Protein 2ECC (pdb70)

CATH classification: 1.10.10.60

Nearest PDB structures (foldseek):
  2ecc-assembly1_A  TM=8.038E-01  e=1.110E-09  Homo sapiens
  3nar-assembly2_B  TM=9.432E-01  e=8.104E-05  Homo sapiens
  2ecb-assembly1_A  TM=6.392E-01  e=6.742E-04  Homo sapiens
  5eea-assembly3_G  TM=8.711E-01  e=1.771E-02  Homo sapiens
  2cra-assembly1_A  TM=6.578E-01  e=1.569E-02  Homo sapiens

Sequence (76 aa):
GSSGSSGKRKTKEQLAILKSFFLQCQWARREDYQKLEQITGLPRPEIIQWFGDTRYALKHGQLKWFRDNASGPSSGGSSGSSGKRKTKEQLAILKSFFLQCQWARREDYQKLEQITGLPRPEIIQWFGDTRYALKHGQLKWFRDNASGPSSGGSSGSSGKRKTKEQLAILKSFFLQCQWARREDYQKLEQITGLPRPEIIQWFGDTRYALKHGQLKWFRDNASGPSSGGSSGSSGKRKTKEQLAILKSFFLQCQWARREDYQKLEQITGLPRPEIIQWFGDTRYALKHGQLKWFRDNASGPSSGGSSGSSGKRKTKEQLAILKSFFLQCQWARREDYQKLEQITGLPRPEIIQWFGDTRYALKHGQLKWFRDNASGPSSGGSSGSSGKRKTKEQLAILKSFFLQCQWARREDYQKLEQITGLPRPEIIQWFGDTRYALKHGQLKWFRDNASGPSSGGSSGSSGKRKTKEQLAILKSFFLQCQWARREDYQKLEQITGLPRPEIIQWFGDTRYALKHGQLKWFRDNASGPSSGGSSGSSGKRKTKEQLAILKSFFLQCQWARREDYQKLEQITGLPRPEIIQWFGDTRYALKHGQLKWFRDNASGPSSGGSSGSSGKRKTKEQLAILKSFFLQCQWARREDYQKLEQITGLPRPEIIQWFGDTRYALKHGQLKWFRDNASGPSSGGSSGSSGKRKTKEQLAILKSFFLQCQWARREDYQKLEQITGLPRPEIIQWFGDTRYALKHGQLKWFRDNASGPSSGGSSGSSGKRKTKEQLAILKSFFLQCQWARREDYQKLEQITGLPRPEIIQWFGDTRYALKHGQLKWFRDNASGPSSGGSSGSSGKRKTKEQLAILKSFFLQCQWARREDYQKLEQITGLPRPEIIQWFGDTRYALKHGQLKWFRDNASGPSSGGSSGSSGKRKTKEQLAILKSFFLQCQWARREDYQKLEQITGLPRPEIIQWFGDTRYALKHGQLKWFRDNASGPSSGGSSGSSGKRKTKEQLAILKSFFLQCQWARREDYQKLEQITGLPRPEIIQWFGDTRYALKHGQLKWFRDNASGPSSGGSSGSSGKRKTKEQLAILKSFFLQCQWARREDYQKLEQITGLPRPEIIQWFGDTRYALKHGQLKWFRDNASGPSSGGSSGSSGKRKTKEQLAILKSFFLQCQWARREDYQKLEQITGLPRPEIIQWFGDTRYALKHGQLKWFRDNASGPSSGGSSGSSGKRKTKEQLAILKSFFLQCQWARREDYQKLEQITGLPRPEIIQWFGDTRYALKHGQLKWFRDNASGPSSGGSSGSSGKRKTKEQLAILKSFFLQCQWARREDYQKLEQITGLPRPEIIQWFGDTRYALKHGQLKWFRDNASGPSSGGSSGSSGKRKTKEQLAILKSFFLQCQWARREDYQKLEQITGLPRPEIIQWFGDTRYALKHGQLKWFRDNASGPSSGGSSGSSGKRKTKEQLAILKSFFLQCQWARREDYQKLEQITGLPRPEIIQWFGDTRYALKHGQLKWFRDNASGPSSG

Solvent-accessible surface area: 6232 Å² total; per-residue (Å²): 135,103,88,88,88,121,46,162,216,43,70,168,131,36,46,49,60,0,64,63,34,0,76,160,46,63,147,15,144,222,144,46,20,100,115,0,60,153,80,7,57,13,72,128,93,47,0,78,120,34,5,20,101,9,76,113,12,38,157,112,36,113,22,162,40,36,161,85,132,112,92,72,122,115,109,129

Structure (mmCIF, N/CA/C/O backbone):
data_2ECC
#
_entry.id   2ECC
#
loop_
_atom_site.group_PDB
_atom_site.id
_atom_site.type_symbol
_atom_site.label_atom_id
_atom_site.label_alt_id
_atom_site.label_comp_id
_atom_site.label_asym_id
_atom_site.label_entity_id
_atom_site.label_seq_id
_atom_site.pdbx_PDB_ins_code
_atom_site.Cartn_x
_atom_site.Cartn_y
_atom_site.Cartn_z
_atom_site.occupancy
_atom_site.B_iso_or_equiv
_atom_site.auth_seq_id
_atom_site.auth_comp_id
_atom_site.auth_asym_id
_atom_site.auth_atom_id
_atom_site.pdbx_PDB_model_num
ATOM 1 N N . GLY A 1 1 ? 8.791 -12.603 15.779 1.00 0.00 1 GLY A N 1
ATOM 2 C CA . GLY A 1 1 ? 10.193 -12.736 15.430 1.00 0.00 1 GLY A CA 1
ATOM 3 C C . GLY A 1 1 ? 10.397 -13.467 14.117 1.00 0.00 1 GLY A C 1
ATOM 4 O O . GLY A 1 1 ? 9.565 -14.283 13.718 1.00 0.00 1 GLY A O 1
ATOM 8 N N . SER A 1 2 ? 11.504 -13.174 13.444 1.00 0.00 2 SER A N 1
ATOM 9 C CA . SER A 1 2 ? 11.812 -13.805 12.166 1.00 0.00 2 SER A CA 1
ATOM 10 C C . SER A 1 2 ? 13.320 -13.916 11.963 1.00 0.00 2 SER A C 1
ATOM 11 O O . SER A 1 2 ? 14.094 -13.171 12.564 1.00 0.00 2 SER A O 1
ATOM 19 N N . SER A 1 3 ? 13.729 -14.852 11.113 1.00 0.00 3 SER A N 1
ATOM 20 C CA . SER A 1 3 ? 15.144 -15.064 10.833 1.00 0.00 3 SER A CA 1
ATOM 21 C C . SER A 1 3 ? 15.849 -13.738 10.559 1.00 0.00 3 SER A C 1
ATOM 22 O O . SER A 1 3 ? 15.206 -12.698 10.419 1.00 0.00 3 SER A O 1
ATOM 30 N N . GLY A 1 4 ? 17.175 -13.785 10.483 1.00 0.00 4 GLY A N 1
ATOM 31 C CA . GLY A 1 4 ? 17.946 -12.582 10.227 1.00 0.00 4 GLY A CA 1
ATOM 32 C C . GLY A 1 4 ? 18.112 -12.305 8.746 1.00 0.00 4 GLY A C 1
ATOM 33 O O . GLY A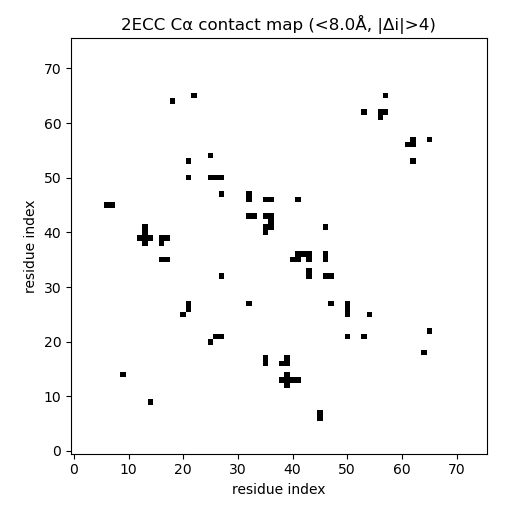 1 4 ? 19.232 -12.144 8.259 1.00 0.00 4 GLY A O 1
ATOM 37 N N . SER A 1 5 ? 16.996 -12.252 8.026 1.00 0.00 5 SER A N 1
ATOM 38 C CA . SER A 1 5 ? 17.023 -11.998 6.591 1.00 0.00 5 SER A CA 1
ATOM 39 C C . SER A 1 5 ? 16.561 -10.577 6.281 1.00 0.00 5 SER A C 1
ATOM 40 O O . SER A 1 5 ? 15.368 -10.277 6.323 1.00 0.00 5 SER A O 1
ATOM 48 N N . SER A 1 6 ? 17.516 -9.706 5.971 1.00 0.00 6 SER A N 1
ATOM 49 C CA . SER A 1 6 ? 17.209 -8.315 5.658 1.00 0.00 6 SER A CA 1
ATOM 50 C C . SER A 1 6 ? 17.336 -8.055 4.160 1.00 0.00 6 SER A C 1
ATOM 51 O O . SER A 1 6 ? 18.424 -8.141 3.593 1.00 0.00 6 SER A O 1
ATOM 59 N N . GLY A 1 7 ? 16.213 -7.734 3.524 1.00 0.00 7 GLY A N 1
ATOM 60 C CA . GLY A 1 7 ? 16.218 -7.466 2.098 1.00 0.00 7 GLY A CA 1
ATOM 61 C C . GLY A 1 7 ? 15.156 -6.464 1.692 1.00 0.00 7 GLY A C 1
ATOM 62 O O . GLY A 1 7 ? 13.970 -6.666 1.951 1.00 0.00 7 GLY A O 1
ATOM 66 N N . LYS A 1 8 ? 15.582 -5.378 1.056 1.00 0.00 8 LYS A N 1
ATOM 67 C CA . LYS A 1 8 ? 14.660 -4.339 0.614 1.00 0.00 8 LYS A CA 1
ATOM 68 C C . LYS A 1 8 ? 14.950 -3.931 -0.827 1.00 0.00 8 LYS A C 1
ATOM 69 O O . LYS A 1 8 ? 14.511 -2.876 -1.284 1.00 0.00 8 LYS A O 1
ATOM 88 N N . ARG A 1 9 ? 15.690 -4.775 -1.539 1.00 0.00 9 ARG A N 1
ATOM 89 C CA . ARG A 1 9 ? 16.038 -4.502 -2.928 1.00 0.00 9 ARG A CA 1
ATOM 90 C C . ARG A 1 9 ? 14.833 -4.708 -3.841 1.00 0.00 9 ARG A C 1
ATOM 91 O O . ARG A 1 9 ? 14.616 -5.800 -4.366 1.00 0.00 9 ARG A O 1
ATOM 112 N N . LYS A 1 10 ? 14.050 -3.650 -4.025 1.00 0.00 10 LYS A N 1
ATOM 113 C CA . LYS A 1 10 ? 12.866 -3.712 -4.874 1.00 0.00 10 LYS A CA 1
ATOM 114 C C . LYS A 1 10 ? 13.017 -2.798 -6.086 1.00 0.00 10 LYS A C 1
ATOM 115 O O . LYS A 1 10 ? 13.885 -1.925 -6.114 1.00 0.00 10 LYS A O 1
ATOM 134 N N . THR A 1 11 ? 12.167 -3.004 -7.087 1.00 0.00 11 THR A N 1
ATOM 135 C CA . THR A 1 11 ? 12.206 -2.199 -8.301 1.00 0.00 11 THR A CA 1
ATOM 136 C C . THR A 1 11 ? 11.000 -1.269 -8.383 1.00 0.00 11 THR A C 1
ATOM 137 O O . THR A 1 11 ? 9.883 -1.652 -8.036 1.00 0.00 11 THR A O 1
ATOM 148 N N . LYS A 1 12 ? 11.233 -0.045 -8.845 1.00 0.00 12 LYS A N 1
ATOM 149 C CA . LYS A 1 12 ? 10.166 0.940 -8.975 1.00 0.00 12 LYS A CA 1
ATOM 150 C C . LYS A 1 12 ? 8.886 0.290 -9.493 1.00 0.00 12 LYS A C 1
ATOM 151 O O . LYS A 1 12 ? 7.794 0.571 -9.000 1.00 0.00 12 LYS A O 1
ATOM 170 N N . GLU A 1 13 ? 9.030 -0.579 -10.488 1.00 0.00 13 GLU A N 1
ATOM 171 C CA . GLU A 1 13 ? 7.884 -1.268 -11.071 1.00 0.00 13 GLU A CA 1
ATOM 172 C C . GLU A 1 13 ? 7.144 -2.083 -10.014 1.00 0.00 13 GLU A C 1
ATOM 173 O O . GLU A 1 13 ? 5.943 -1.906 -9.809 1.00 0.00 13 GLU A O 1
ATOM 185 N N . GLN A 1 14 ? 7.869 -2.974 -9.347 1.00 0.00 14 GLN A N 1
ATOM 186 C CA . GLN A 1 14 ? 7.281 -3.817 -8.312 1.00 0.00 14 GLN A CA 1
ATOM 187 C C . GLN A 1 14 ? 6.637 -2.968 -7.220 1.00 0.00 14 GLN A C 1
ATOM 188 O O . GLN A 1 14 ? 5.493 -3.204 -6.830 1.00 0.00 14 GLN A O 1
ATOM 202 N N . LEU A 1 15 ? 7.379 -1.981 -6.731 1.00 0.00 15 LEU A N 1
ATOM 203 C CA . LEU A 1 15 ? 6.880 -1.097 -5.683 1.00 0.00 15 LEU A CA 1
ATOM 204 C C . LEU A 1 15 ? 5.632 -0.352 -6.147 1.00 0.00 15 LEU A C 1
ATOM 205 O O . LEU A 1 15 ? 4.708 -0.123 -5.367 1.00 0.00 15 LEU A O 1
ATOM 221 N N . ALA A 1 16 ? 5.612 0.021 -7.422 1.00 0.00 16 ALA A N 1
ATOM 222 C CA . ALA A 1 16 ? 4.476 0.735 -7.991 1.00 0.00 16 ALA A CA 1
ATOM 223 C C . ALA A 1 16 ? 3.174 -0.021 -7.747 1.00 0.00 16 ALA A C 1
ATOM 224 O O . ALA A 1 16 ? 2.155 0.576 -7.399 1.00 0.00 16 ALA A O 1
ATOM 231 N N . ILE A 1 17 ? 3.215 -1.336 -7.933 1.00 0.00 17 ILE A N 1
ATOM 232 C CA . ILE A 1 17 ? 2.038 -2.172 -7.733 1.00 0.00 17 ILE A CA 1
ATOM 233 C C . ILE A 1 17 ? 1.644 -2.222 -6.261 1.00 0.00 17 ILE A C 1
ATOM 234 O O . ILE A 1 17 ? 0.477 -2.435 -5.926 1.00 0.00 17 ILE A O 1
ATOM 250 N N . LEU A 1 18 ? 2.622 -2.024 -5.385 1.00 0.00 18 LEU A N 1
ATOM 251 C CA . LEU A 1 18 ? 2.378 -2.044 -3.947 1.00 0.00 18 LEU A CA 1
ATOM 252 C C . LEU A 1 18 ? 1.771 -0.725 -3.478 1.00 0.00 18 LEU A C 1
ATOM 253 O O . LEU A 1 18 ? 0.737 -0.708 -2.810 1.00 0.00 18 LEU A O 1
ATOM 269 N N . LYS A 1 19 ? 2.420 0.378 -3.836 1.00 0.00 19 LYS A N 1
ATOM 270 C CA . LYS A 1 19 ? 1.943 1.703 -3.456 1.00 0.00 19 LYS A CA 1
ATOM 271 C C . LYS A 1 19 ? 0.440 1.826 -3.683 1.00 0.00 19 LYS A C 1
ATOM 272 O O . LYS A 1 19 ? -0.270 2.433 -2.881 1.00 0.00 19 LYS A O 1
ATOM 291 N N . SER A 1 20 ? -0.039 1.244 -4.778 1.00 0.00 20 SER A N 1
ATOM 292 C CA . SER A 1 20 ? -1.458 1.291 -5.110 1.00 0.00 20 SER A CA 1
ATOM 293 C C . SER A 1 20 ? -2.276 0.469 -4.119 1.00 0.00 20 SER A C 1
ATOM 294 O O . SER A 1 20 ? -3.399 0.833 -3.771 1.00 0.00 20 SER A O 1
ATOM 302 N N . PHE A 1 21 ? -1.703 -0.642 -3.667 1.00 0.00 21 PHE A N 1
ATOM 303 C CA . PHE A 1 21 ? -2.378 -1.517 -2.716 1.00 0.00 21 PHE A CA 1
ATOM 304 C C . PHE A 1 21 ? -2.492 -0.850 -1.349 1.00 0.00 21 PHE A C 1
ATOM 305 O O . PHE A 1 21 ? -3.582 -0.742 -0.787 1.00 0.00 21 PHE A O 1
ATOM 322 N N . PHE A 1 22 ? -1.358 -0.404 -0.818 1.00 0.00 22 PHE A N 1
ATOM 323 C CA . PHE A 1 22 ? -1.329 0.251 0.484 1.00 0.00 22 PHE A CA 1
ATOM 324 C C . PHE A 1 22 ? -2.460 1.268 0.607 1.00 0.00 22 PHE A C 1
ATOM 325 O O . PHE A 1 22 ? -3.148 1.329 1.626 1.00 0.00 22 PHE A O 1
ATOM 342 N N . LEU A 1 23 ? -2.646 2.066 -0.439 1.00 0.00 23 LEU A N 1
ATOM 343 C CA . LEU A 1 23 ? -3.692 3.082 -0.450 1.00 0.00 23 LEU A CA 1
ATOM 344 C C . LEU A 1 23 ? -5.068 2.448 -0.272 1.00 0.00 23 LEU A C 1
ATOM 345 O O . LEU A 1 23 ? -5.841 2.853 0.596 1.00 0.00 23 LEU A O 1
ATOM 361 N N . GLN A 1 24 ? -5.366 1.450 -1.099 1.00 0.00 24 GLN A N 1
ATOM 362 C CA . GLN A 1 24 ? -6.649 0.760 -1.031 1.00 0.00 24 GLN A CA 1
ATOM 363 C C . GLN A 1 24 ? -6.820 0.061 0.314 1.00 0.00 24 GLN A C 1
ATOM 364 O O . GLN A 1 24 ? -7.935 -0.067 0.820 1.00 0.00 24 GLN A O 1
ATOM 378 N N . CYS A 1 25 ? -5.709 -0.390 0.886 1.00 0.00 25 CYS A N 1
ATOM 379 C CA . CYS A 1 25 ? -5.736 -1.078 2.172 1.00 0.00 25 CYS A CA 1
ATOM 380 C C . CYS A 1 25 ? -4.359 -1.062 2.827 1.00 0.00 25 CYS A C 1
ATOM 381 O O . CYS A 1 25 ? -3.453 -1.782 2.405 1.00 0.00 25 CYS A O 1
ATOM 389 N N . GLN A 1 26 ? -4.208 -0.236 3.857 1.00 0.00 26 GLN A N 1
ATOM 390 C CA . GLN A 1 26 ? -2.939 -0.125 4.567 1.00 0.00 26 GLN A CA 1
ATOM 391 C C . GLN A 1 26 ? -2.462 -1.492 5.046 1.00 0.00 26 GLN A C 1
ATOM 392 O O . GLN A 1 26 ? -1.275 -1.691 5.304 1.00 0.00 26 GLN A O 1
ATOM 406 N N . TRP A 1 27 ? -3.395 -2.431 5.163 1.00 0.00 27 TRP A N 1
ATOM 407 C CA . TRP A 1 27 ? -3.069 -3.780 5.612 1.00 0.00 27 TRP A CA 1
ATOM 408 C C . TRP A 1 27 ? -3.659 -4.824 4.670 1.00 0.00 27 TRP A C 1
ATOM 409 O O . TRP A 1 27 ? -4.813 -4.719 4.257 1.00 0.00 27 TRP A O 1
ATOM 430 N N . ALA A 1 28 ? -2.858 -5.830 4.334 1.00 0.00 28 ALA A N 1
ATOM 431 C CA . ALA A 1 28 ? -3.303 -6.894 3.442 1.00 0.00 28 ALA A CA 1
ATOM 432 C C . ALA A 1 28 ? -3.446 -8.215 4.192 1.00 0.00 28 ALA A C 1
ATOM 433 O O . ALA A 1 28 ? -2.786 -8.439 5.206 1.00 0.00 28 ALA A O 1
ATOM 440 N N . ARG A 1 29 ? -4.314 -9.085 3.686 1.00 0.00 29 ARG A N 1
ATOM 441 C CA . ARG A 1 29 ? -4.546 -10.383 4.310 1.00 0.00 29 ARG A CA 1
ATOM 442 C C . ARG A 1 29 ? -3.715 -11.468 3.631 1.00 0.00 29 ARG A C 1
ATOM 443 O O . ARG A 1 29 ? -3.025 -11.210 2.645 1.00 0.00 29 ARG A O 1
ATOM 464 N N . ARG A 1 30 ? -3.787 -12.682 4.167 1.00 0.00 30 ARG A N 1
ATOM 465 C CA . ARG A 1 30 ? -3.040 -13.806 3.614 1.00 0.00 30 ARG A CA 1
ATOM 466 C C . ARG A 1 30 ? -3.633 -14.248 2.279 1.00 0.00 30 ARG A C 1
ATOM 467 O O . ARG A 1 30 ? -2.967 -14.910 1.483 1.00 0.00 30 ARG A O 1
ATOM 488 N N . GLU A 1 31 ? -4.887 -13.877 2.042 1.00 0.00 31 GLU A N 1
ATOM 489 C CA . GLU A 1 31 ? -5.568 -14.237 0.804 1.00 0.00 31 GLU A CA 1
ATOM 490 C C . GLU A 1 31 ? -5.280 -13.216 -0.292 1.00 0.00 31 GLU A C 1
ATOM 491 O O . GLU A 1 31 ? -5.415 -13.510 -1.480 1.00 0.00 31 GLU A O 1
ATOM 503 N N . ASP A 1 32 ? -4.884 -12.016 0.115 1.00 0.00 32 ASP A N 1
ATOM 504 C CA . ASP A 1 32 ? -4.575 -10.950 -0.831 1.00 0.00 32 ASP A CA 1
ATOM 505 C C . ASP A 1 32 ? -3.098 -10.972 -1.212 1.00 0.00 32 ASP A C 1
ATOM 506 O O . ASP A 1 32 ? -2.744 -10.780 -2.376 1.00 0.00 32 ASP A O 1
ATOM 515 N N . TYR A 1 33 ? -2.241 -11.205 -0.225 1.00 0.00 33 TYR A N 1
ATOM 516 C CA . TYR A 1 33 ? -0.802 -11.248 -0.456 1.00 0.00 33 TYR A CA 1
ATOM 517 C C . TYR A 1 33 ? -0.464 -12.189 -1.608 1.00 0.00 33 TYR A C 1
ATOM 518 O O . TYR A 1 33 ? 0.249 -11.815 -2.539 1.00 0.00 33 TYR A O 1
ATOM 536 N N . GLN A 1 34 ? -0.981 -13.411 -1.537 1.00 0.00 34 GLN A N 1
ATOM 537 C CA . GLN A 1 34 ? -0.734 -14.406 -2.575 1.00 0.00 34 GLN A CA 1
ATOM 538 C C . GLN A 1 34 ? -0.846 -13.784 -3.963 1.00 0.00 34 GLN A C 1
ATOM 539 O O . GLN A 1 34 ? -0.121 -14.162 -4.884 1.00 0.00 34 GLN A O 1
ATOM 553 N N . LYS A 1 35 ? -1.758 -12.830 -4.106 1.00 0.00 35 LYS A N 1
ATOM 554 C CA . LYS A 1 35 ? -1.966 -12.154 -5.382 1.00 0.00 35 LYS A CA 1
ATOM 555 C C . LYS A 1 35 ? -0.826 -11.184 -5.675 1.00 0.00 35 LYS A C 1
ATOM 556 O O . LYS A 1 35 ? -0.311 -11.135 -6.793 1.00 0.00 35 LYS A O 1
ATOM 575 N N . LEU A 1 36 ? -0.435 -10.414 -4.665 1.00 0.00 36 LEU A N 1
ATOM 576 C CA . LEU A 1 36 ? 0.646 -9.446 -4.814 1.00 0.00 36 LEU A CA 1
ATOM 577 C C . LEU A 1 36 ? 1.911 -10.119 -5.335 1.00 0.00 36 LEU A C 1
ATOM 578 O O . LEU A 1 36 ? 2.645 -9.544 -6.139 1.00 0.00 36 LEU A O 1
ATOM 594 N N . GLU A 1 37 ? 2.159 -11.341 -4.874 1.00 0.00 37 GLU A N 1
ATOM 595 C CA . GLU A 1 37 ? 3.336 -12.092 -5.295 1.00 0.00 37 GLU A CA 1
ATOM 596 C C . GLU A 1 37 ? 3.224 -12.500 -6.761 1.00 0.00 37 GLU A C 1
ATOM 597 O O . GLU A 1 37 ? 4.178 -13.013 -7.347 1.00 0.00 37 GLU A O 1
ATOM 609 N N . GLN A 1 38 ? 2.054 -12.269 -7.346 1.00 0.00 38 GLN A N 1
ATOM 610 C CA . GLN A 1 38 ? 1.817 -12.613 -8.743 1.00 0.00 38 GLN A CA 1
ATOM 611 C C . GLN A 1 38 ? 1.920 -11.379 -9.633 1.00 0.00 38 GLN A C 1
ATOM 612 O O . GLN A 1 38 ? 2.228 -11.483 -10.821 1.00 0.00 38 GLN A O 1
ATOM 626 N N . ILE A 1 39 ? 1.660 -10.213 -9.052 1.00 0.00 39 ILE A N 1
ATOM 627 C CA . ILE A 1 39 ? 1.725 -8.959 -9.793 1.00 0.00 39 ILE A CA 1
ATOM 628 C C . ILE A 1 39 ? 3.083 -8.288 -9.621 1.00 0.00 39 ILE A C 1
ATOM 629 O O . ILE A 1 39 ? 3.591 -7.643 -10.539 1.00 0.00 39 ILE A O 1
ATOM 645 N N . THR A 1 40 ? 3.669 -8.445 -8.437 1.00 0.00 40 THR A N 1
ATOM 646 C CA . THR A 1 40 ? 4.969 -7.855 -8.144 1.00 0.00 40 THR A CA 1
ATOM 647 C C . THR A 1 40 ? 6.091 -8.867 -8.349 1.00 0.00 40 THR A C 1
ATOM 648 O O . THR A 1 40 ? 7.255 -8.496 -8.492 1.00 0.00 40 THR A O 1
ATOM 659 N N . GLY A 1 41 ? 5.732 -10.147 -8.364 1.00 0.00 41 GLY A N 1
ATOM 660 C CA . GLY A 1 41 ? 6.720 -11.192 -8.553 1.00 0.00 41 GLY A CA 1
ATOM 661 C C . GLY A 1 41 ? 7.692 -11.287 -7.393 1.00 0.00 41 GLY A C 1
ATOM 662 O O . GLY A 1 41 ? 8.785 -11.840 -7.533 1.00 0.00 41 GLY A O 1
ATOM 666 N N . LEU A 1 42 ? 7.297 -10.747 -6.246 1.00 0.00 42 LEU A N 1
ATOM 667 C CA . LEU A 1 42 ? 8.143 -10.772 -5.057 1.00 0.00 42 LEU A CA 1
ATOM 668 C C . LEU A 1 42 ? 7.567 -11.707 -3.999 1.00 0.00 42 LEU A C 1
ATOM 669 O O . LEU A 1 42 ? 6.353 -11.817 -3.827 1.00 0.00 42 LEU A O 1
ATOM 685 N N . PRO A 1 43 ? 8.457 -12.397 -3.271 1.00 0.00 43 PRO A N 1
ATOM 686 C CA . PRO A 1 43 ? 8.061 -13.333 -2.215 1.00 0.00 43 PRO A CA 1
ATOM 687 C C . PRO A 1 43 ? 7.043 -12.727 -1.255 1.00 0.00 43 PRO A C 1
ATOM 688 O O . PRO A 1 43 ? 7.084 -11.531 -0.966 1.00 0.00 43 PRO A O 1
ATOM 699 N N . ARG A 1 44 ? 6.132 -13.560 -0.763 1.00 0.00 44 ARG A N 1
ATOM 700 C CA . ARG A 1 44 ? 5.103 -13.105 0.165 1.00 0.00 44 ARG A CA 1
ATOM 701 C C . ARG A 1 44 ? 5.727 -12.399 1.364 1.00 0.00 44 ARG A C 1
ATOM 702 O O . ARG A 1 44 ? 5.268 -11.343 1.801 1.00 0.00 44 ARG A O 1
ATOM 723 N N . PRO A 1 45 ? 6.797 -12.993 1.911 1.00 0.00 45 PRO A N 1
ATOM 724 C CA . PRO A 1 45 ? 7.507 -12.438 3.068 1.00 0.00 45 PRO A CA 1
ATOM 725 C C . PRO A 1 45 ? 8.131 -11.080 2.768 1.00 0.00 45 PRO A C 1
ATOM 726 O O . PRO A 1 45 ? 8.329 -10.266 3.669 1.00 0.00 45 PRO A O 1
ATOM 737 N N . GLU A 1 46 ? 8.438 -10.843 1.496 1.00 0.00 46 GLU A N 1
ATOM 738 C CA . GLU A 1 46 ? 9.040 -9.582 1.079 1.00 0.00 46 GLU A CA 1
ATOM 739 C C . GLU A 1 46 ? 7.985 -8.485 0.968 1.00 0.00 46 GLU A C 1
ATOM 740 O O . GLU A 1 46 ? 8.277 -7.306 1.169 1.00 0.00 46 GLU A O 1
ATOM 752 N N . ILE A 1 47 ? 6.758 -8.883 0.647 1.00 0.00 47 ILE A N 1
ATOM 753 C CA . ILE A 1 47 ? 5.660 -7.935 0.510 1.00 0.00 47 ILE A CA 1
ATOM 754 C C . ILE A 1 47 ? 5.007 -7.651 1.858 1.00 0.00 47 ILE A C 1
ATOM 755 O O . ILE A 1 47 ? 4.793 -6.495 2.225 1.00 0.00 47 ILE A O 1
ATOM 771 N N . ILE A 1 48 ? 4.694 -8.713 2.593 1.00 0.00 48 ILE A N 1
ATOM 772 C CA . ILE A 1 48 ? 4.068 -8.578 3.903 1.00 0.00 48 ILE A CA 1
ATOM 773 C C . ILE A 1 48 ? 4.826 -7.582 4.774 1.00 0.00 48 ILE A C 1
ATOM 774 O O . ILE A 1 48 ? 4.234 -6.667 5.345 1.00 0.00 48 ILE A O 1
ATOM 790 N N . GLN A 1 49 ? 6.139 -7.768 4.870 1.00 0.00 49 GLN A N 1
ATOM 791 C CA . GLN A 1 49 ? 6.978 -6.885 5.671 1.00 0.00 49 GLN A CA 1
ATOM 792 C C . GLN A 1 49 ? 6.920 -5.454 5.145 1.00 0.00 49 GLN A C 1
ATOM 793 O O . GLN A 1 49 ? 6.831 -4.501 5.919 1.00 0.00 49 GLN A O 1
ATOM 807 N N . TRP A 1 50 ? 6.973 -5.312 3.826 1.00 0.00 50 TRP A N 1
ATOM 808 C CA . TRP A 1 50 ? 6.927 -3.997 3.197 1.00 0.00 50 TRP A CA 1
ATOM 809 C C . TRP A 1 50 ? 5.781 -3.163 3.760 1.00 0.00 50 TRP A C 1
ATOM 810 O O . TRP A 1 50 ? 5.989 -2.052 4.245 1.00 0.00 50 TRP A O 1
ATOM 831 N N . PHE A 1 51 ? 4.571 -3.708 3.692 1.00 0.00 51 PHE A N 1
ATOM 832 C CA . PHE A 1 51 ? 3.391 -3.013 4.194 1.00 0.00 51 PHE A CA 1
ATOM 833 C C . PHE A 1 51 ? 3.642 -2.457 5.593 1.00 0.00 51 PHE A C 1
ATOM 834 O O . PHE A 1 51 ? 3.263 -1.328 5.901 1.00 0.00 51 PHE A O 1
ATOM 851 N N . GLY A 1 52 ? 4.284 -3.260 6.436 1.00 0.00 52 GLY A N 1
ATOM 852 C CA . GLY A 1 52 ? 4.575 -2.831 7.792 1.00 0.00 52 GLY A CA 1
ATOM 853 C C . GLY A 1 52 ? 5.376 -1.545 7.835 1.00 0.00 52 GLY A C 1
ATOM 854 O O . GLY A 1 52 ? 4.955 -0.564 8.448 1.00 0.00 52 GLY A O 1
ATOM 858 N N . ASP A 1 53 ? 6.533 -1.549 7.183 1.00 0.00 53 ASP A N 1
ATOM 859 C CA . ASP A 1 53 ? 7.396 -0.374 7.149 1.00 0.00 53 ASP A CA 1
ATOM 860 C C . ASP A 1 53 ? 6.660 0.823 6.555 1.00 0.00 53 ASP A C 1
ATOM 861 O O . ASP A 1 53 ? 6.784 1.947 7.043 1.00 0.00 53 ASP A O 1
ATOM 870 N N . THR A 1 54 ? 5.895 0.575 5.496 1.00 0.00 54 THR A N 1
ATOM 871 C CA . THR A 1 54 ? 5.141 1.632 4.834 1.00 0.00 54 THR A CA 1
ATOM 872 C C . THR A 1 54 ? 4.320 2.434 5.837 1.00 0.00 54 THR A C 1
ATOM 873 O O . THR A 1 54 ? 4.298 3.664 5.793 1.00 0.00 54 THR A O 1
ATOM 884 N N . ARG A 1 55 ? 3.646 1.729 6.740 1.00 0.00 55 ARG A N 1
ATOM 885 C CA . ARG A 1 55 ? 2.823 2.377 7.754 1.00 0.00 55 ARG A CA 1
ATOM 886 C C . ARG A 1 55 ? 3.647 3.365 8.575 1.00 0.00 55 ARG A C 1
ATOM 887 O O . ARG A 1 55 ? 3.224 4.496 8.811 1.00 0.00 55 ARG A O 1
ATOM 908 N N . TYR A 1 56 ? 4.825 2.928 9.006 1.00 0.00 56 TYR A N 1
ATOM 909 C CA . TYR A 1 56 ? 5.708 3.773 9.803 1.00 0.00 56 TYR A CA 1
ATOM 910 C C . TYR A 1 56 ? 5.910 5.130 9.137 1.00 0.00 56 TYR A C 1
ATOM 911 O O . TYR A 1 56 ? 5.476 6.159 9.654 1.00 0.00 56 TYR A O 1
ATOM 929 N N . ALA A 1 57 ? 6.572 5.124 7.984 1.00 0.00 57 ALA A N 1
ATOM 930 C CA . ALA A 1 57 ? 6.831 6.353 7.245 1.00 0.00 57 ALA A CA 1
ATOM 931 C C . ALA A 1 57 ? 5.577 7.217 7.161 1.00 0.00 57 ALA A C 1
ATOM 932 O O . ALA A 1 57 ? 5.589 8.386 7.549 1.00 0.00 57 ALA A O 1
ATOM 939 N N . LEU A 1 58 ? 4.496 6.636 6.652 1.00 0.00 58 LEU A N 1
ATOM 940 C CA . LEU A 1 58 ? 3.233 7.353 6.517 1.00 0.00 58 LEU A CA 1
ATOM 941 C C . LEU A 1 58 ? 2.874 8.072 7.813 1.00 0.00 58 LEU A C 1
ATOM 942 O O . LEU A 1 58 ? 2.728 9.294 7.838 1.00 0.00 58 LEU A O 1
ATOM 958 N N . LYS A 1 59 ? 2.735 7.306 8.890 1.00 0.00 59 LYS A N 1
ATOM 959 C CA . LYS A 1 59 ? 2.396 7.869 10.192 1.00 0.00 59 LYS A CA 1
ATOM 960 C C . LYS A 1 59 ? 3.226 9.117 10.477 1.00 0.00 59 LYS A C 1
ATOM 961 O O . LYS A 1 59 ? 2.713 10.110 10.994 1.00 0.00 59 LYS A O 1
ATOM 980 N N . HIS A 1 60 ? 4.509 9.060 10.136 1.00 0.00 60 HIS A N 1
ATOM 981 C CA . HIS A 1 60 ? 5.409 10.187 10.354 1.00 0.00 60 HIS A CA 1
ATOM 982 C C . HIS A 1 60 ? 5.239 11.238 9.261 1.00 0.00 60 HIS A C 1
ATOM 983 O O . HIS A 1 60 ? 5.510 12.419 9.474 1.00 0.00 60 HIS A O 1
ATOM 998 N N . GLY A 1 61 ? 4.789 10.798 8.089 1.00 0.00 61 GLY A N 1
ATOM 999 C CA . GLY A 1 61 ? 4.591 11.713 6.980 1.00 0.00 61 GLY A CA 1
ATOM 1000 C C . GLY A 1 61 ? 5.738 11.680 5.990 1.00 0.00 61 GLY A C 1
ATOM 1001 O O . GLY A 1 61 ? 6.158 12.720 5.483 1.00 0.00 61 GLY A O 1
ATOM 1005 N N . GLN A 1 62 ? 6.247 10.484 5.716 1.00 0.00 62 GLN A N 1
ATOM 1006 C CA . GLN A 1 62 ? 7.354 10.321 4.781 1.00 0.00 62 GLN A CA 1
ATOM 1007 C C . GLN A 1 62 ? 6.841 10.079 3.366 1.00 0.00 62 GLN A C 1
ATOM 1008 O O . GLN A 1 62 ? 7.305 10.704 2.411 1.00 0.00 62 GLN A O 1
ATOM 1022 N N . LEU A 1 63 ? 5.882 9.170 3.237 1.00 0.00 63 LEU A N 1
ATOM 1023 C CA . LEU A 1 63 ? 5.305 8.845 1.937 1.00 0.00 63 LEU A CA 1
ATOM 1024 C C . LEU A 1 63 ? 4.959 10.113 1.162 1.00 0.00 63 LEU A C 1
ATOM 1025 O O . LEU A 1 63 ? 4.376 11.049 1.710 1.00 0.00 63 LEU A O 1
ATOM 1041 N N . LYS A 1 64 ? 5.322 10.136 -0.116 1.00 0.00 64 LYS A N 1
ATOM 1042 C CA . LYS A 1 64 ? 5.048 11.287 -0.968 1.00 0.00 64 LYS A CA 1
ATOM 1043 C C . LYS A 1 64 ? 3.892 10.996 -1.921 1.00 0.00 64 LYS A C 1
ATOM 1044 O O . LYS A 1 64 ? 3.292 11.913 -2.482 1.00 0.00 64 LYS A O 1
ATOM 1063 N N . TRP A 1 65 ? 3.585 9.716 -2.097 1.00 0.00 65 TRP A N 1
ATOM 1064 C CA . TRP A 1 65 ? 2.499 9.306 -2.980 1.00 0.00 65 TRP A CA 1
ATOM 1065 C C . TRP A 1 65 ? 1.184 9.202 -2.215 1.00 0.00 65 TRP A C 1
ATOM 1066 O O . TRP A 1 65 ? 0.107 9.364 -2.789 1.00 0.00 65 TRP A O 1
ATOM 1087 N N . PHE A 1 66 ? 1.279 8.932 -0.917 1.00 0.00 66 PHE A N 1
ATOM 1088 C CA . PHE A 1 66 ? 0.096 8.807 -0.074 1.00 0.00 66 PHE A CA 1
ATOM 1089 C C . PHE A 1 66 ? -0.506 10.176 0.225 1.00 0.00 66 PHE A C 1
ATOM 1090 O O . PHE A 1 66 ? 0.193 11.189 0.214 1.00 0.00 66 PHE A O 1
ATOM 1107 N N . ARG A 1 67 ? -1.808 10.198 0.492 1.00 0.00 67 ARG A N 1
ATOM 1108 C CA . ARG A 1 67 ? -2.506 11.442 0.792 1.00 0.00 67 ARG A CA 1
ATOM 1109 C C . ARG A 1 67 ? -1.945 12.594 -0.038 1.00 0.00 67 ARG A C 1
ATOM 1110 O O . ARG A 1 67 ? -1.756 13.701 0.467 1.00 0.00 67 ARG A O 1
ATOM 1131 N N . ASP A 1 68 ? -1.681 12.325 -1.312 1.00 0.00 68 ASP A N 1
ATOM 1132 C CA . ASP A 1 68 ? -1.143 13.338 -2.212 1.00 0.00 68 ASP A CA 1
ATOM 1133 C C . ASP A 1 68 ? -2.150 13.684 -3.304 1.00 0.00 68 ASP A C 1
ATOM 1134 O O . ASP A 1 68 ? -1.780 13.894 -4.458 1.00 0.00 68 ASP A O 1
ATOM 1143 N N . ASN A 1 69 ? -3.424 13.741 -2.931 1.00 0.00 69 ASN A N 1
ATOM 1144 C CA . ASN A 1 69 ? -4.485 14.060 -3.880 1.00 0.00 69 ASN A CA 1
ATOM 1145 C C . ASN A 1 69 ? -4.109 15.271 -4.729 1.00 0.00 69 ASN A C 1
ATOM 1146 O O . ASN A 1 69 ? -3.235 16.054 -4.359 1.00 0.00 69 ASN A O 1
ATOM 1157 N N . ALA A 1 70 ? -4.775 15.417 -5.869 1.00 0.00 70 ALA A N 1
ATOM 1158 C CA . ALA A 1 70 ? -4.514 16.533 -6.770 1.00 0.00 70 ALA A CA 1
ATOM 1159 C C . ALA A 1 70 ? -5.806 17.246 -7.151 1.00 0.00 70 ALA A C 1
ATOM 1160 O O . ALA A 1 70 ? -5.861 18.476 -7.186 1.00 0.00 70 ALA A O 1
ATOM 1167 N N . SER A 1 71 ? -6.845 16.467 -7.435 1.00 0.00 71 SER A N 1
ATOM 1168 C CA . SER A 1 71 ? -8.137 17.025 -7.817 1.00 0.00 71 SER A CA 1
ATOM 1169 C C . SER A 1 71 ? -9.213 16.652 -6.802 1.00 0.00 71 SER A C 1
ATOM 1170 O O . SER A 1 71 ? -9.006 15.786 -5.952 1.00 0.00 71 SER A O 1
ATOM 1178 N N . GLY A 1 72 ? -10.363 17.312 -6.897 1.00 0.00 72 GLY A N 1
ATOM 1179 C CA . GLY A 1 72 ? -11.454 17.036 -5.981 1.00 0.00 72 GLY A CA 1
ATOM 1180 C C . GLY A 1 72 ? -12.634 16.375 -6.667 1.00 0.00 72 GLY A C 1
ATOM 1181 O O . GLY A 1 72 ? -13.599 17.031 -7.058 1.00 0.00 72 GLY A O 1
ATOM 1185 N N . PRO A 1 73 ? -12.563 15.045 -6.823 1.00 0.00 73 PRO A N 1
ATOM 1186 C CA . PRO A 1 73 ? -13.624 14.266 -7.468 1.00 0.00 73 PRO A CA 1
ATOM 1187 C C . PRO A 1 73 ? -14.890 14.198 -6.620 1.00 0.00 73 PRO A C 1
ATOM 1188 O O . PRO A 1 73 ? -14.873 14.530 -5.435 1.00 0.00 73 PRO A O 1
ATOM 1199 N N . SER A 1 74 ? -15.985 13.764 -7.235 1.00 0.00 74 SER A N 1
ATOM 1200 C CA . SER A 1 74 ? -17.261 13.655 -6.538 1.00 0.00 74 SER A CA 1
ATOM 1201 C C . SER A 1 74 ? -18.312 12.995 -7.426 1.00 0.00 74 SER A C 1
ATOM 1202 O O . SER A 1 74 ? -18.040 12.650 -8.576 1.00 0.00 74 SER A O 1
ATOM 1210 N N . SER A 1 75 ? -19.513 12.823 -6.883 1.00 0.00 75 SER A N 1
ATOM 1211 C CA . SER A 1 75 ? -20.604 12.201 -7.623 1.00 0.00 75 SER A CA 1
ATOM 1212 C C . SER A 1 75 ? -21.952 12.756 -7.173 1.00 0.00 75 SER A C 1
ATOM 1213 O O . SER A 1 75 ? -22.184 12.964 -5.983 1.00 0.00 75 SER A O 1
ATOM 1221 N N . GLY A 1 76 ? -22.838 12.994 -8.135 1.00 0.00 76 GLY A N 1
ATOM 1222 C CA . GLY A 1 76 ? -24.152 13.523 -7.819 1.00 0.00 76 GLY A CA 1
ATOM 1223 C C . GLY A 1 76 ? -25.084 12.466 -7.260 1.00 0.00 76 GLY A C 1
ATOM 1224 O O . GLY A 1 76 ? -24.654 11.576 -6.526 1.00 0.00 76 GLY A O 1
ATOM 1228 N N . GLY A 1 1 ? 14.569 -13.433 10.248 1.00 0.00 1 GLY A N 2
ATOM 1229 C CA . GLY A 1 1 ? 15.244 -14.040 9.116 1.00 0.00 1 GLY A CA 2
ATOM 1230 C C . GLY A 1 1 ? 15.083 -13.232 7.844 1.00 0.00 1 GLY A C 2
ATOM 1231 O O . GLY A 1 1 ? 14.206 -12.373 7.753 1.00 0.00 1 GLY A O 2
ATOM 1235 N N . SER A 1 2 ? 15.933 -13.506 6.859 1.00 0.00 2 SER A N 2
ATOM 1236 C CA . SER A 1 2 ? 15.885 -12.794 5.588 1.00 0.00 2 SER A CA 2
ATOM 1237 C C . SER A 1 2 ? 16.591 -13.588 4.493 1.00 0.00 2 SER A C 2
ATOM 1238 O O . SER A 1 2 ? 17.201 -14.624 4.758 1.00 0.00 2 SER A O 2
ATOM 1246 N N . SER A 1 3 ? 16.503 -13.095 3.262 1.00 0.00 3 SER A N 2
ATOM 1247 C CA . SER A 1 3 ? 17.129 -13.760 2.125 1.00 0.00 3 SER A CA 2
ATOM 1248 C C . SER A 1 3 ? 18.215 -12.881 1.513 1.00 0.00 3 SER A C 2
ATOM 1249 O O . SER A 1 3 ? 18.326 -11.698 1.832 1.00 0.00 3 SER A O 2
ATOM 1257 N N . GLY A 1 4 ? 19.016 -13.469 0.629 1.00 0.00 4 GLY A N 2
ATOM 1258 C CA . GLY A 1 4 ? 20.083 -12.726 -0.015 1.00 0.00 4 GLY A CA 2
ATOM 1259 C C . GLY A 1 4 ? 20.700 -11.687 0.900 1.00 0.00 4 GLY A C 2
ATOM 1260 O O . GLY A 1 4 ? 21.024 -11.977 2.052 1.00 0.00 4 GLY A O 2
ATOM 1264 N N . SER A 1 5 ? 20.864 -10.472 0.387 1.00 0.00 5 SER A N 2
ATOM 1265 C CA . SER A 1 5 ? 21.451 -9.387 1.164 1.00 0.00 5 SER A CA 2
ATOM 1266 C C . SER A 1 5 ? 20.367 -8.559 1.848 1.00 0.00 5 SER A C 2
ATOM 1267 O O . SER A 1 5 ? 19.278 -8.373 1.305 1.00 0.00 5 SER A O 2
ATOM 1275 N N . SER A 1 6 ? 20.674 -8.066 3.044 1.00 0.00 6 SER A N 2
ATOM 1276 C CA . SER A 1 6 ? 19.725 -7.262 3.805 1.00 0.00 6 SER A CA 2
ATOM 1277 C C . SER A 1 6 ? 19.171 -6.124 2.953 1.00 0.00 6 SER A C 2
ATOM 1278 O O . SER A 1 6 ? 19.821 -5.661 2.017 1.00 0.00 6 SER A O 2
ATOM 1286 N N . GLY A 1 7 ? 17.963 -5.678 3.285 1.00 0.00 7 GLY A N 2
ATOM 1287 C CA . GLY A 1 7 ? 17.341 -4.599 2.541 1.00 0.00 7 GLY A CA 2
ATOM 1288 C C . GLY A 1 7 ? 16.147 -5.065 1.731 1.00 0.00 7 GLY A C 2
ATOM 1289 O O . GLY A 1 7 ? 15.870 -6.262 1.653 1.00 0.00 7 GLY A O 2
ATOM 1293 N N . LYS A 1 8 ? 15.437 -4.118 1.128 1.00 0.00 8 LYS A N 2
ATOM 1294 C CA . LYS A 1 8 ? 14.266 -4.437 0.320 1.00 0.00 8 LYS A CA 2
ATOM 1295 C C . LYS A 1 8 ? 14.676 -4.877 -1.082 1.00 0.00 8 LYS A C 2
ATOM 1296 O O . LYS A 1 8 ? 14.097 -5.806 -1.645 1.00 0.00 8 LYS A O 2
ATOM 1315 N N . ARG A 1 9 ? 15.678 -4.204 -1.639 1.00 0.00 9 ARG A N 2
ATOM 1316 C CA . ARG A 1 9 ? 16.165 -4.526 -2.975 1.00 0.00 9 ARG A CA 2
ATOM 1317 C C . ARG A 1 9 ? 15.004 -4.720 -3.945 1.00 0.00 9 ARG A C 2
ATOM 1318 O O . ARG A 1 9 ? 14.918 -5.737 -4.634 1.00 0.00 9 ARG A O 2
ATOM 1339 N N . LYS A 1 10 ? 14.111 -3.738 -3.994 1.00 0.00 10 LYS A N 2
ATOM 1340 C CA . LYS A 1 10 ? 12.954 -3.798 -4.880 1.00 0.00 10 LYS A CA 2
ATOM 1341 C C . LYS A 1 10 ? 13.111 -2.829 -6.047 1.00 0.00 10 LYS A C 2
ATOM 1342 O O . LYS A 1 10 ? 13.892 -1.879 -5.979 1.00 0.00 10 LYS A O 2
ATOM 1361 N N . THR A 1 11 ? 12.363 -3.073 -7.119 1.00 0.00 11 THR A N 2
ATOM 1362 C CA . THR A 1 11 ? 12.419 -2.223 -8.301 1.00 0.00 11 THR A CA 2
ATOM 1363 C C . THR A 1 11 ? 11.237 -1.262 -8.343 1.00 0.00 11 THR A C 2
ATOM 1364 O O . THR A 1 11 ? 10.130 -1.603 -7.925 1.00 0.00 11 THR A O 2
ATOM 1375 N N . LYS A 1 12 ? 11.477 -0.057 -8.851 1.00 0.00 12 LYS A N 2
ATOM 1376 C CA . LYS A 1 12 ? 10.431 0.954 -8.950 1.00 0.00 12 LYS A CA 2
ATOM 1377 C C . LYS A 1 12 ? 9.139 0.349 -9.490 1.00 0.00 12 LYS A C 2
ATOM 1378 O O . LYS A 1 12 ? 8.047 0.690 -9.036 1.00 0.00 12 LYS A O 2
ATOM 1397 N N . GLU A 1 13 ? 9.271 -0.551 -10.459 1.00 0.00 13 GLU A N 2
ATOM 1398 C CA . GLU A 1 13 ? 8.113 -1.203 -11.058 1.00 0.00 13 GLU A CA 2
ATOM 1399 C C . GLU A 1 13 ? 7.331 -1.992 -10.012 1.00 0.00 13 GLU A C 2
ATOM 1400 O O . GLU A 1 13 ? 6.139 -1.761 -9.808 1.00 0.00 13 GLU A O 2
ATOM 1412 N N . GLN A 1 14 ? 8.011 -2.925 -9.353 1.00 0.00 14 GLN A N 2
ATOM 1413 C CA . GLN A 1 14 ? 7.380 -3.749 -8.329 1.00 0.00 14 GLN A CA 2
ATOM 1414 C C . GLN A 1 14 ? 6.726 -2.882 -7.258 1.00 0.00 14 GLN A C 2
ATOM 1415 O O . GLN A 1 14 ? 5.554 -3.064 -6.926 1.00 0.00 14 GLN A O 2
ATOM 1429 N N . LEU A 1 15 ? 7.492 -1.939 -6.720 1.00 0.00 15 LEU A N 2
ATOM 1430 C CA . LEU A 1 15 ? 6.988 -1.042 -5.685 1.00 0.00 15 LEU A CA 2
ATOM 1431 C C . LEU A 1 15 ? 5.755 -0.287 -6.172 1.00 0.00 15 LEU A C 2
ATOM 1432 O O . LEU A 1 15 ? 4.821 -0.046 -5.409 1.00 0.00 15 LEU A O 2
ATOM 1448 N N . ALA A 1 16 ? 5.760 0.082 -7.449 1.00 0.00 16 ALA A N 2
ATOM 1449 C CA . ALA A 1 16 ? 4.641 0.806 -8.039 1.00 0.00 16 ALA A CA 2
ATOM 1450 C C . ALA A 1 16 ? 3.326 0.070 -7.804 1.00 0.00 16 ALA A C 2
ATOM 1451 O O . ALA A 1 16 ? 2.307 0.686 -7.492 1.00 0.00 16 ALA A O 2
ATOM 1458 N N . ILE A 1 17 ? 3.356 -1.249 -7.957 1.00 0.00 17 ILE A N 2
ATOM 1459 C CA . ILE A 1 17 ? 2.167 -2.068 -7.761 1.00 0.00 17 ILE A CA 2
ATOM 1460 C C . ILE A 1 17 ? 1.769 -2.116 -6.289 1.00 0.00 17 ILE A C 2
ATOM 1461 O O . ILE A 1 17 ? 0.592 -2.264 -5.957 1.00 0.00 17 ILE A O 2
ATOM 1477 N N . LEU A 1 18 ? 2.757 -1.990 -5.411 1.00 0.00 18 LEU A N 2
ATOM 1478 C CA . LEU A 1 18 ? 2.511 -2.017 -3.973 1.00 0.00 18 LEU A CA 2
ATOM 1479 C C . LEU A 1 18 ? 1.907 -0.699 -3.499 1.00 0.00 18 LEU A C 2
ATOM 1480 O O . LEU A 1 18 ? 0.873 -0.682 -2.830 1.00 0.00 18 LEU A O 2
ATOM 1496 N N . LYS A 1 19 ? 2.556 0.405 -3.852 1.00 0.00 19 LYS A N 2
ATOM 1497 C CA . LYS A 1 19 ? 2.082 1.729 -3.467 1.00 0.00 19 LYS A CA 2
ATOM 1498 C C . LYS A 1 19 ? 0.577 1.852 -3.683 1.00 0.00 19 LYS A C 2
ATOM 1499 O O . LYS A 1 19 ? -0.130 2.445 -2.868 1.00 0.00 19 LYS A O 2
ATOM 1518 N N . SER A 1 20 ? 0.094 1.286 -4.784 1.00 0.00 20 SER A N 2
ATOM 1519 C CA . SER A 1 20 ? -1.327 1.334 -5.108 1.00 0.00 20 SER A CA 2
ATOM 1520 C C . SER A 1 20 ? -2.137 0.493 -4.126 1.00 0.00 20 SER A C 2
ATOM 1521 O O . SER A 1 20 ? -3.224 0.887 -3.702 1.00 0.00 20 SER A O 2
ATOM 1529 N N . PHE A 1 21 ? -1.599 -0.668 -3.767 1.00 0.00 21 PHE A N 2
ATOM 1530 C CA . PHE A 1 21 ? -2.271 -1.567 -2.836 1.00 0.00 21 PHE A CA 2
ATOM 1531 C C . PHE A 1 21 ? -2.370 -0.938 -1.449 1.00 0.00 21 PHE A C 2
ATOM 1532 O O . PHE A 1 21 ? -3.445 -0.895 -0.850 1.00 0.00 21 PHE A O 2
ATOM 1549 N N . PHE A 1 22 ? -1.241 -0.452 -0.945 1.00 0.00 22 PHE A N 2
ATOM 1550 C CA . PHE A 1 22 ? -1.199 0.174 0.372 1.00 0.00 22 PHE A CA 2
ATOM 1551 C C . PHE A 1 22 ? -2.320 1.198 0.524 1.00 0.00 22 PHE A C 2
ATOM 1552 O O . PHE A 1 22 ? -3.081 1.164 1.492 1.00 0.00 22 PHE A O 2
ATOM 1569 N N . LEU A 1 23 ? -2.416 2.108 -0.439 1.00 0.00 23 LEU A N 2
ATOM 1570 C CA . LEU A 1 23 ? -3.443 3.144 -0.413 1.00 0.00 23 LEU A CA 2
ATOM 1571 C C . LEU A 1 23 ? -4.827 2.533 -0.220 1.00 0.00 23 LEU A C 2
ATOM 1572 O O . LEU A 1 23 ? -5.560 2.911 0.694 1.00 0.00 23 LEU A O 2
ATOM 1588 N N . GLN A 1 24 ? -5.177 1.586 -1.084 1.00 0.00 24 GLN A N 2
ATOM 1589 C CA . GLN A 1 24 ? -6.473 0.922 -1.007 1.00 0.00 24 GLN A CA 2
ATOM 1590 C C . GLN A 1 24 ? -6.647 0.225 0.338 1.00 0.00 24 GLN A C 2
ATOM 1591 O O . GLN A 1 24 ? -7.748 0.183 0.889 1.00 0.00 24 GLN A O 2
ATOM 1605 N N . CYS A 1 25 ? -5.555 -0.322 0.861 1.00 0.00 25 CYS A N 2
ATOM 1606 C CA . CYS A 1 25 ? -5.588 -1.020 2.142 1.00 0.00 25 CYS A CA 2
ATOM 1607 C C . CYS A 1 25 ? -4.221 -0.979 2.818 1.00 0.00 25 CYS A C 2
ATOM 1608 O O . CYS A 1 25 ? -3.245 -1.516 2.297 1.00 0.00 25 CYS A O 2
ATOM 1616 N N . GLN A 1 26 ? -4.161 -0.337 3.980 1.00 0.00 26 GLN A N 2
ATOM 1617 C CA . GLN A 1 26 ? -2.913 -0.225 4.726 1.00 0.00 26 GLN A CA 2
ATOM 1618 C C . GLN A 1 26 ? -2.455 -1.589 5.230 1.00 0.00 26 GLN A C 2
ATOM 1619 O O . GLN A 1 26 ? -1.285 -1.778 5.563 1.00 0.00 26 GLN A O 2
ATOM 1633 N N . TRP A 1 27 ? -3.385 -2.536 5.285 1.00 0.00 27 TRP A N 2
ATOM 1634 C CA . TRP A 1 27 ? -3.076 -3.884 5.749 1.00 0.00 27 TRP A CA 2
ATOM 1635 C C . TRP A 1 27 ? -3.683 -4.931 4.822 1.00 0.00 27 TRP A C 2
ATOM 1636 O O . TRP A 1 27 ? -4.871 -4.880 4.506 1.00 0.00 27 TRP A O 2
ATOM 1657 N N . ALA A 1 28 ? -2.860 -5.881 4.390 1.00 0.00 28 ALA A N 2
ATOM 1658 C CA . ALA A 1 28 ? -3.317 -6.942 3.501 1.00 0.00 28 ALA A CA 2
ATOM 1659 C C . ALA A 1 28 ? -3.420 -8.272 4.241 1.00 0.00 28 ALA A C 2
ATOM 1660 O O . ALA A 1 28 ? -2.789 -8.465 5.280 1.00 0.00 28 ALA A O 2
ATOM 1667 N N . ARG A 1 29 ? -4.219 -9.185 3.699 1.00 0.00 29 ARG A N 2
ATOM 1668 C CA . ARG A 1 29 ? -4.405 -10.496 4.309 1.00 0.00 29 ARG A CA 2
ATOM 1669 C C . ARG A 1 29 ? -3.788 -11.591 3.443 1.00 0.00 29 ARG A C 2
ATOM 1670 O O . ARG A 1 29 ? -3.460 -11.365 2.279 1.00 0.00 29 ARG A O 2
ATOM 1691 N N . ARG A 1 30 ? -3.632 -12.777 4.022 1.00 0.00 30 ARG A N 2
ATOM 1692 C CA . ARG A 1 30 ? -3.053 -13.907 3.304 1.00 0.00 30 ARG A CA 2
ATOM 1693 C C . ARG A 1 30 ? -3.748 -14.112 1.961 1.00 0.00 30 ARG A C 2
ATOM 1694 O O . ARG A 1 30 ? -3.130 -14.556 0.994 1.00 0.00 30 ARG A O 2
ATOM 1715 N N . GLU A 1 31 ? -5.035 -13.785 1.911 1.00 0.00 31 GLU A N 2
ATOM 1716 C CA . GLU A 1 31 ? -5.813 -13.935 0.687 1.00 0.00 31 GLU A CA 2
ATOM 1717 C C . GLU A 1 31 ? -5.381 -12.913 -0.362 1.00 0.00 31 GLU A C 2
ATOM 1718 O O . GLU A 1 31 ? -5.522 -13.143 -1.563 1.00 0.00 31 GLU A O 2
ATOM 1730 N N . ASP A 1 32 ? -4.855 -11.785 0.102 1.00 0.00 32 ASP A N 2
ATOM 1731 C CA . ASP A 1 32 ? -4.401 -10.728 -0.794 1.00 0.00 32 ASP A CA 2
ATOM 1732 C C . ASP A 1 32 ? -2.931 -10.915 -1.154 1.00 0.00 32 ASP A C 2
ATOM 1733 O O . ASP A 1 32 ? -2.542 -10.774 -2.314 1.00 0.00 32 ASP A O 2
ATOM 1742 N N . TYR A 1 33 ? -2.117 -11.230 -0.152 1.00 0.00 33 TYR A N 2
ATOM 1743 C CA . TYR A 1 33 ? -0.689 -11.433 -0.362 1.00 0.00 33 TYR A CA 2
ATOM 1744 C C . TYR A 1 33 ? -0.440 -12.413 -1.504 1.00 0.00 33 TYR A C 2
ATOM 1745 O O . TYR A 1 33 ? 0.366 -12.150 -2.397 1.00 0.00 33 TYR A O 2
ATOM 1763 N N . GLN A 1 34 ? -1.138 -13.543 -1.468 1.00 0.00 34 GLN A N 2
ATOM 1764 C CA . GLN A 1 34 ? -0.993 -14.564 -2.500 1.00 0.00 34 GLN A CA 2
ATOM 1765 C C . GLN A 1 34 ? -1.154 -13.958 -3.891 1.00 0.00 34 GLN A C 2
ATOM 1766 O O . GLN A 1 34 ? -0.686 -14.519 -4.882 1.00 0.00 34 GLN A O 2
ATOM 1780 N N . LYS A 1 35 ? -1.819 -12.810 -3.957 1.00 0.00 35 LYS A N 2
ATOM 1781 C CA . LYS A 1 35 ? -2.042 -12.127 -5.226 1.00 0.00 35 LYS A CA 2
ATOM 1782 C C . LYS A 1 35 ? -0.900 -11.163 -5.533 1.00 0.00 35 LYS A C 2
ATOM 1783 O O . LYS A 1 35 ? -0.417 -11.097 -6.664 1.00 0.00 35 LYS A O 2
ATOM 1802 N N . LEU A 1 36 ? -0.471 -10.419 -4.519 1.00 0.00 36 LEU A N 2
ATOM 1803 C CA . LEU A 1 36 ? 0.616 -9.460 -4.680 1.00 0.00 36 LEU A CA 2
ATOM 1804 C C . LEU A 1 36 ? 1.860 -10.137 -5.248 1.00 0.00 36 LEU A C 2
ATOM 1805 O O . LEU A 1 36 ? 2.577 -9.555 -6.061 1.00 0.00 36 LEU A O 2
ATOM 1821 N N . GLU A 1 37 ? 2.106 -11.369 -4.816 1.00 0.00 37 GLU A N 2
ATOM 1822 C CA . GLU A 1 37 ? 3.262 -12.125 -5.283 1.00 0.00 37 GLU A CA 2
ATOM 1823 C C . GLU A 1 37 ? 3.093 -12.529 -6.745 1.00 0.00 37 GLU A C 2
ATOM 1824 O O . GLU A 1 37 ? 4.021 -13.046 -7.367 1.00 0.00 37 GLU A O 2
ATOM 1836 N N . GLN A 1 38 ? 1.903 -12.290 -7.285 1.00 0.00 38 GLN A N 2
ATOM 1837 C CA . GLN A 1 38 ? 1.612 -12.630 -8.673 1.00 0.00 38 GLN A CA 2
ATOM 1838 C C . GLN A 1 38 ? 1.688 -11.395 -9.564 1.00 0.00 38 GLN A C 2
ATOM 1839 O O . GLN A 1 38 ? 1.913 -11.500 -10.770 1.00 0.00 38 GLN A O 2
ATOM 1853 N N . ILE A 1 39 ? 1.499 -10.225 -8.962 1.00 0.00 39 ILE A N 2
ATOM 1854 C CA . ILE A 1 39 ? 1.547 -8.970 -9.701 1.00 0.00 39 ILE A CA 2
ATOM 1855 C C . ILE A 1 39 ? 2.922 -8.319 -9.591 1.00 0.00 39 ILE A C 2
ATOM 1856 O O . ILE A 1 39 ? 3.389 -7.665 -10.524 1.00 0.00 39 ILE A O 2
ATOM 1872 N N . THR A 1 40 ? 3.568 -8.505 -8.444 1.00 0.00 40 THR A N 2
ATOM 1873 C CA . THR A 1 40 ? 4.890 -7.937 -8.211 1.00 0.00 40 THR A CA 2
ATOM 1874 C C . THR A 1 40 ? 5.981 -8.985 -8.406 1.00 0.00 40 THR A C 2
ATOM 1875 O O . THR A 1 40 ? 7.154 -8.651 -8.568 1.00 0.00 40 THR A O 2
ATOM 1886 N N . GLY A 1 41 ? 5.585 -10.254 -8.391 1.00 0.00 41 GLY A N 2
ATOM 1887 C CA . GLY A 1 41 ? 6.541 -11.331 -8.567 1.00 0.00 41 GLY A CA 2
ATOM 1888 C C . GLY A 1 41 ? 7.534 -11.418 -7.426 1.00 0.00 41 GLY A C 2
ATOM 1889 O O . GLY A 1 41 ? 8.616 -11.987 -7.576 1.00 0.00 41 GLY A O 2
ATOM 1893 N N . LEU A 1 42 ? 7.168 -10.852 -6.281 1.00 0.00 42 LEU A N 2
ATOM 1894 C CA . LEU A 1 42 ? 8.036 -10.867 -5.108 1.00 0.00 42 LEU A CA 2
ATOM 1895 C C . LEU A 1 42 ? 7.467 -11.774 -4.022 1.00 0.00 42 LEU A C 2
ATOM 1896 O O . LEU A 1 42 ? 6.255 -11.864 -3.825 1.00 0.00 42 LEU A O 2
ATOM 1912 N N . PRO A 1 43 ? 8.362 -12.461 -3.296 1.00 0.00 43 PRO A N 2
ATOM 1913 C CA . PRO A 1 43 ? 7.973 -13.371 -2.215 1.00 0.00 43 PRO A CA 2
ATOM 1914 C C . PRO A 1 43 ? 6.979 -12.734 -1.250 1.00 0.00 43 PRO A C 2
ATOM 1915 O O . PRO A 1 43 ? 7.031 -11.531 -0.995 1.00 0.00 43 PRO A O 2
ATOM 1926 N N . ARG A 1 44 ? 6.074 -13.548 -0.717 1.00 0.00 44 ARG A N 2
ATOM 1927 C CA . ARG A 1 44 ? 5.067 -13.063 0.219 1.00 0.00 44 ARG A CA 2
ATOM 1928 C C . ARG A 1 44 ? 5.721 -12.350 1.399 1.00 0.00 44 ARG A C 2
ATOM 1929 O O . ARG A 1 44 ? 5.287 -11.280 1.827 1.00 0.00 44 ARG A O 2
ATOM 1950 N N . PRO A 1 45 ? 6.789 -12.954 1.939 1.00 0.00 45 PRO A N 2
ATOM 1951 C CA . PRO A 1 45 ? 7.525 -12.394 3.076 1.00 0.00 45 PRO A CA 2
ATOM 1952 C C . PRO A 1 45 ? 8.166 -11.051 2.747 1.00 0.00 45 PRO A C 2
ATOM 1953 O O . PRO A 1 45 ? 8.418 -10.239 3.637 1.00 0.00 45 PRO A O 2
ATOM 1964 N N . GLU A 1 46 ? 8.428 -10.824 1.463 1.00 0.00 46 GLU A N 2
ATOM 1965 C CA . GLU A 1 46 ? 9.040 -9.578 1.018 1.00 0.00 46 GLU A CA 2
ATOM 1966 C C . GLU A 1 46 ? 7.997 -8.470 0.901 1.00 0.00 46 GLU A C 2
ATOM 1967 O O . GLU A 1 46 ? 8.309 -7.290 1.062 1.00 0.00 46 GLU A O 2
ATOM 1979 N N . ILE A 1 47 ? 6.759 -8.860 0.618 1.00 0.00 47 ILE A N 2
ATOM 1980 C CA . ILE A 1 47 ? 5.670 -7.901 0.480 1.00 0.00 47 ILE A CA 2
ATOM 1981 C C . ILE A 1 47 ? 5.018 -7.610 1.828 1.00 0.00 47 ILE A C 2
ATOM 1982 O O . ILE A 1 47 ? 4.718 -6.459 2.147 1.00 0.00 47 ILE A O 2
ATOM 1998 N N . ILE A 1 48 ? 4.805 -8.659 2.614 1.00 0.00 48 ILE A N 2
ATOM 1999 C CA . ILE A 1 48 ? 4.193 -8.516 3.929 1.00 0.00 48 ILE A CA 2
ATOM 2000 C C . ILE A 1 48 ? 4.975 -7.534 4.796 1.00 0.00 48 ILE A C 2
ATOM 2001 O O . ILE A 1 48 ? 4.394 -6.662 5.441 1.00 0.00 48 ILE A O 2
ATOM 2017 N N . GLN A 1 49 ? 6.295 -7.682 4.803 1.00 0.00 49 GLN A N 2
ATOM 2018 C CA . GLN A 1 49 ? 7.157 -6.808 5.590 1.00 0.00 49 GLN A CA 2
ATOM 2019 C C . GLN A 1 49 ? 7.092 -5.374 5.075 1.00 0.00 49 GLN A C 2
ATOM 2020 O O . GLN A 1 49 ? 7.019 -4.426 5.858 1.00 0.00 49 GLN A O 2
ATOM 2034 N N . TRP A 1 50 ? 7.121 -5.222 3.756 1.00 0.00 50 TRP A N 2
ATOM 2035 C CA . TRP A 1 50 ? 7.066 -3.902 3.137 1.00 0.00 50 TRP A CA 2
ATOM 2036 C C . TRP A 1 50 ? 5.919 -3.079 3.713 1.00 0.00 50 TRP A C 2
ATOM 2037 O O . TRP A 1 50 ? 6.115 -1.944 4.150 1.00 0.00 50 TRP A O 2
ATOM 2058 N N . PHE A 1 51 ? 4.722 -3.656 3.711 1.00 0.00 51 PHE A N 2
ATOM 2059 C CA . PHE A 1 51 ? 3.544 -2.974 4.233 1.00 0.00 51 PHE A CA 2
ATOM 2060 C C . PHE A 1 51 ? 3.803 -2.437 5.638 1.00 0.00 51 PHE A C 2
ATOM 2061 O O . PHE A 1 51 ? 3.454 -1.301 5.954 1.00 0.00 51 PHE A O 2
ATOM 2078 N N . GLY A 1 52 ? 4.418 -3.266 6.477 1.00 0.00 52 GLY A N 2
ATOM 2079 C CA . GLY A 1 52 ? 4.714 -2.858 7.838 1.00 0.00 52 GLY A CA 2
ATOM 2080 C C . GLY A 1 52 ? 5.499 -1.562 7.898 1.00 0.00 52 GLY A C 2
ATOM 2081 O O . GLY A 1 52 ? 5.085 -0.608 8.557 1.00 0.00 52 GLY A O 2
ATOM 2085 N N . ASP A 1 53 ? 6.634 -1.529 7.210 1.00 0.00 53 ASP A N 2
ATOM 2086 C CA . ASP A 1 53 ? 7.480 -0.341 7.188 1.00 0.00 53 ASP A CA 2
ATOM 2087 C C . ASP A 1 53 ? 6.746 0.837 6.554 1.00 0.00 53 ASP A C 2
ATOM 2088 O O . ASP A 1 53 ? 6.845 1.971 7.025 1.00 0.00 53 ASP A O 2
ATOM 2097 N N . THR A 1 54 ? 6.010 0.562 5.482 1.00 0.00 54 THR A N 2
ATOM 2098 C CA . THR A 1 54 ? 5.261 1.598 4.782 1.00 0.00 54 THR A CA 2
ATOM 2099 C C . THR A 1 54 ? 4.383 2.388 5.746 1.00 0.00 54 THR A C 2
ATOM 2100 O O . THR A 1 54 ? 4.258 3.607 5.628 1.00 0.00 54 THR A O 2
ATOM 2111 N N . ARG A 1 55 ? 3.779 1.686 6.699 1.00 0.00 55 ARG A N 2
ATOM 2112 C CA . ARG A 1 55 ? 2.912 2.323 7.683 1.00 0.00 55 ARG A CA 2
ATOM 2113 C C . ARG A 1 55 ? 3.690 3.338 8.516 1.00 0.00 55 ARG A C 2
ATOM 2114 O O . ARG A 1 55 ? 3.251 4.474 8.697 1.00 0.00 55 ARG A O 2
ATOM 2135 N N . TYR A 1 56 ? 4.845 2.920 9.021 1.00 0.00 56 TYR A N 2
ATOM 2136 C CA . TYR A 1 56 ? 5.682 3.791 9.838 1.00 0.00 56 TYR A CA 2
ATOM 2137 C C . TYR A 1 56 ? 5.869 5.150 9.169 1.00 0.00 56 TYR A C 2
ATOM 2138 O O . TYR A 1 56 ? 5.476 6.181 9.713 1.00 0.00 56 TYR A O 2
ATOM 2156 N N . ALA A 1 57 ? 6.473 5.141 7.985 1.00 0.00 57 ALA A N 2
ATOM 2157 C CA . ALA A 1 57 ? 6.711 6.371 7.240 1.00 0.00 57 ALA A CA 2
ATOM 2158 C C . ALA A 1 57 ? 5.433 7.195 7.119 1.00 0.00 57 ALA A C 2
ATOM 2159 O O . ALA A 1 57 ? 5.412 8.379 7.461 1.00 0.00 57 ALA A O 2
ATOM 2166 N N . LEU A 1 58 ? 4.371 6.564 6.632 1.00 0.00 58 LEU A N 2
ATOM 2167 C CA . LEU A 1 58 ? 3.089 7.240 6.465 1.00 0.00 58 LEU A CA 2
ATOM 2168 C C . LEU A 1 58 ? 2.692 7.976 7.741 1.00 0.00 58 LEU A C 2
ATOM 2169 O O . LEU A 1 58 ? 2.570 9.202 7.751 1.00 0.00 58 LEU A O 2
ATOM 2185 N N . LYS A 1 59 ? 2.495 7.222 8.816 1.00 0.00 59 LYS A N 2
ATOM 2186 C CA . LYS A 1 59 ? 2.116 7.801 10.099 1.00 0.00 59 LYS A CA 2
ATOM 2187 C C . LYS A 1 59 ? 2.928 9.060 10.389 1.00 0.00 59 LYS A C 2
ATOM 2188 O O . LYS A 1 59 ? 2.388 10.066 10.852 1.00 0.00 59 LYS A O 2
ATOM 2207 N N . HIS A 1 60 ? 4.226 8.997 10.113 1.00 0.00 60 HIS A N 2
ATOM 2208 C CA . HIS A 1 60 ? 5.112 10.133 10.343 1.00 0.00 60 HIS A CA 2
ATOM 2209 C C . HIS A 1 60 ? 4.929 11.193 9.260 1.00 0.00 60 HIS A C 2
ATOM 2210 O O . HIS A 1 60 ? 5.164 12.378 9.491 1.00 0.00 60 HIS A O 2
ATOM 2225 N N . GLY A 1 61 ? 4.507 10.756 8.077 1.00 0.00 61 GLY A N 2
ATOM 2226 C CA . GLY A 1 61 ? 4.300 11.680 6.977 1.00 0.00 61 GLY A CA 2
ATOM 2227 C C . GLY A 1 61 ? 5.465 11.697 6.007 1.00 0.00 61 GLY A C 2
ATOM 2228 O O . GLY A 1 61 ? 5.850 12.755 5.509 1.00 0.00 61 GLY A O 2
ATOM 2232 N N . GLN A 1 62 ? 6.029 10.523 5.741 1.00 0.00 62 GLN A N 2
ATOM 2233 C CA . GLN A 1 62 ? 7.159 10.409 4.827 1.00 0.00 62 GLN A CA 2
ATOM 2234 C C . GLN A 1 62 ? 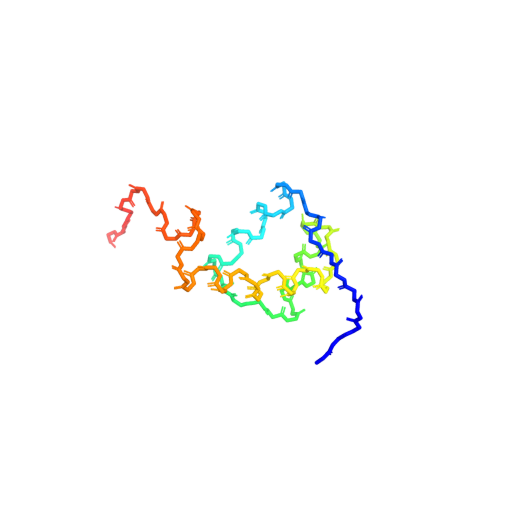6.682 10.160 3.400 1.00 0.00 62 GLN A C 2
ATOM 2235 O O . GLN A 1 62 ? 7.105 10.842 2.465 1.00 0.00 62 GLN A O 2
ATOM 2249 N N . LEU A 1 63 ? 5.800 9.180 3.239 1.00 0.00 63 LEU A N 2
ATOM 2250 C CA . LEU A 1 63 ? 5.265 8.841 1.925 1.00 0.00 63 LEU A CA 2
ATOM 2251 C C . LEU A 1 63 ? 4.902 10.099 1.143 1.00 0.00 63 LEU A C 2
ATOM 2252 O O . LEU A 1 63 ? 4.219 10.986 1.655 1.00 0.00 63 LEU A O 2
ATOM 2268 N N . LYS A 1 64 ? 5.363 10.170 -0.101 1.00 0.00 64 LYS A N 2
ATOM 2269 C CA . LYS A 1 64 ? 5.085 11.317 -0.957 1.00 0.00 64 LYS A CA 2
ATOM 2270 C C . LYS A 1 64 ? 3.910 11.030 -1.887 1.00 0.00 64 LYS A C 2
ATOM 2271 O O . LYS A 1 64 ? 3.319 11.948 -2.456 1.00 0.00 64 LYS A O 2
ATOM 2290 N N . TRP A 1 65 ? 3.578 9.753 -2.036 1.00 0.00 65 TRP A N 2
ATOM 2291 C CA . TRP A 1 65 ? 2.473 9.346 -2.896 1.00 0.00 65 TRP A CA 2
ATOM 2292 C C . TRP A 1 65 ? 1.165 9.294 -2.115 1.00 0.00 65 TRP A C 2
ATOM 2293 O O . TRP A 1 65 ? 0.097 9.587 -2.653 1.00 0.00 65 TRP A O 2
ATOM 2314 N N . PHE A 1 66 ? 1.255 8.921 -0.842 1.00 0.00 66 PHE A N 2
ATOM 2315 C CA . PHE A 1 66 ? 0.078 8.830 0.013 1.00 0.00 66 PHE A CA 2
ATOM 2316 C C . PHE A 1 66 ? -0.484 10.217 0.315 1.00 0.00 66 PHE A C 2
ATOM 2317 O O . PHE A 1 66 ? 0.243 11.210 0.294 1.00 0.00 66 PHE A O 2
ATOM 2334 N N . ARG A 1 67 ? -1.782 10.275 0.593 1.00 0.00 67 ARG A N 2
ATOM 2335 C CA . ARG A 1 67 ? -2.442 11.539 0.897 1.00 0.00 67 ARG A CA 2
ATOM 2336 C C . ARG A 1 67 ? -2.217 12.552 -0.221 1.00 0.00 67 ARG A C 2
ATOM 2337 O O . ARG A 1 67 ? -1.931 13.722 0.036 1.00 0.00 67 ARG A O 2
ATOM 2358 N N . ASP A 1 68 ? -2.349 12.095 -1.462 1.00 0.00 68 ASP A N 2
ATOM 2359 C CA . ASP A 1 68 ? -2.160 12.962 -2.619 1.00 0.00 68 ASP A CA 2
ATOM 2360 C C . ASP A 1 68 ? -3.394 13.826 -2.857 1.00 0.00 68 ASP A C 2
ATOM 2361 O O . ASP A 1 68 ? -3.294 15.045 -2.989 1.00 0.00 68 ASP A O 2
ATOM 2370 N N . ASN A 1 69 ? -4.558 13.186 -2.912 1.00 0.00 69 ASN A N 2
ATOM 2371 C CA . ASN A 1 69 ? -5.811 13.897 -3.136 1.00 0.00 69 ASN A CA 2
ATOM 2372 C C . ASN A 1 69 ? -6.550 14.125 -1.821 1.00 0.00 69 ASN A C 2
ATOM 2373 O O . ASN A 1 69 ? -7.442 13.361 -1.457 1.00 0.00 69 ASN A O 2
ATOM 2384 N N . ALA A 1 70 ? -6.170 15.184 -1.112 1.00 0.00 70 ALA A N 2
ATOM 2385 C CA . ALA A 1 70 ? -6.797 15.515 0.161 1.00 0.00 70 ALA A CA 2
ATOM 2386 C C . ALA A 1 70 ? -7.497 16.869 0.093 1.00 0.00 70 ALA A C 2
ATOM 2387 O O . ALA A 1 70 ? -6.923 17.894 0.459 1.00 0.00 70 ALA A O 2
ATOM 2394 N N . SER A 1 71 ? -8.740 16.864 -0.379 1.00 0.00 71 SER A N 2
ATOM 2395 C CA . SER A 1 71 ? -9.516 18.092 -0.500 1.00 0.00 71 SER A CA 2
ATOM 2396 C C . SER A 1 71 ? -11.003 17.783 -0.641 1.00 0.00 71 SER A C 2
ATOM 2397 O O . SER A 1 71 ? -11.403 16.965 -1.468 1.00 0.00 71 SER A O 2
ATOM 2405 N N . GLY A 1 72 ? -11.819 18.445 0.175 1.00 0.00 72 GLY A N 2
ATOM 2406 C CA . GLY A 1 72 ? -13.253 18.227 0.126 1.00 0.00 72 GLY A CA 2
ATOM 2407 C C . GLY A 1 72 ? -13.960 18.747 1.362 1.00 0.00 72 GLY A C 2
ATOM 2408 O O . GLY A 1 72 ? -13.331 19.177 2.329 1.00 0.00 72 GLY A O 2
ATOM 2412 N N . PRO A 1 73 ? -15.301 18.713 1.340 1.00 0.00 73 PRO A N 2
ATOM 2413 C CA . PRO A 1 73 ? -16.123 19.182 2.459 1.00 0.00 73 PRO A CA 2
ATOM 2414 C C . PRO A 1 73 ? -16.023 18.268 3.675 1.00 0.00 73 PRO A C 2
ATOM 2415 O O . PRO A 1 73 ? -16.217 18.705 4.809 1.00 0.00 73 PRO A O 2
ATOM 2426 N N . SER A 1 74 ? -15.718 16.997 3.431 1.00 0.00 74 SER A N 2
ATOM 2427 C CA . SER A 1 74 ? -15.595 16.021 4.507 1.00 0.00 74 SER A CA 2
ATOM 2428 C C . SER A 1 74 ? -14.696 16.549 5.620 1.00 0.00 74 SER A C 2
ATOM 2429 O O . SER A 1 74 ? -13.521 16.841 5.399 1.00 0.00 74 SER A O 2
ATOM 2437 N N . SER A 1 75 ? -15.258 16.670 6.819 1.00 0.00 75 SER A N 2
ATOM 2438 C CA . SER A 1 75 ? -14.510 17.168 7.967 1.00 0.00 75 SER A CA 2
ATOM 2439 C C . SER A 1 75 ? -13.505 18.234 7.541 1.00 0.00 75 SER A C 2
ATOM 2440 O O . SER A 1 75 ? -12.327 18.166 7.886 1.00 0.00 75 SER A O 2
ATOM 2448 N N . GLY A 1 76 ? -13.983 19.220 6.787 1.00 0.00 76 GLY A N 2
ATOM 2449 C CA . GLY A 1 76 ? -13.115 20.287 6.325 1.00 0.00 76 GLY A CA 2
ATOM 2450 C C . GLY A 1 76 ? -13.866 21.581 6.080 1.00 0.00 76 GLY A C 2
ATOM 2451 O O . GLY A 1 76 ? -13.413 22.654 6.477 1.00 0.00 76 GLY A O 2
ATOM 2455 N N . GLY A 1 1 ? 21.170 -2.550 17.267 1.00 0.00 1 GLY A N 3
ATOM 2456 C CA . GLY A 1 1 ? 20.919 -2.660 15.842 1.00 0.00 1 GLY A CA 3
ATOM 2457 C C . GLY A 1 1 ? 21.397 -1.444 15.073 1.00 0.00 1 GLY A C 3
ATOM 2458 O O . GLY A 1 1 ? 20.718 -0.418 15.036 1.00 0.00 1 GLY A O 3
ATOM 2462 N N . SER A 1 2 ? 22.571 -1.558 14.459 1.00 0.00 2 SER A N 3
ATOM 2463 C CA . SER A 1 2 ? 23.142 -0.457 13.692 1.00 0.00 2 SER A CA 3
ATOM 2464 C C . SER A 1 2 ? 22.462 -0.332 12.332 1.00 0.00 2 SER A C 3
ATOM 2465 O O . SER A 1 2 ? 22.850 -0.991 11.368 1.00 0.00 2 SER A O 3
ATOM 2473 N N . SER A 1 3 ? 21.444 0.520 12.264 1.00 0.00 3 SER A N 3
ATOM 2474 C CA . SER A 1 3 ? 20.705 0.730 11.024 1.00 0.00 3 SER A CA 3
ATOM 2475 C C . SER A 1 3 ? 21.411 1.753 10.138 1.00 0.00 3 SER A C 3
ATOM 2476 O O . SER A 1 3 ? 22.418 2.340 10.530 1.00 0.00 3 SER A O 3
ATOM 2484 N N . GLY A 1 4 ? 20.872 1.961 8.941 1.00 0.00 4 GLY A N 3
ATOM 2485 C CA . GLY A 1 4 ? 21.462 2.912 8.017 1.00 0.00 4 GLY A CA 3
ATOM 2486 C C . GLY A 1 4 ? 21.241 2.528 6.568 1.00 0.00 4 GLY A C 3
ATOM 2487 O O . GLY A 1 4 ? 20.710 3.314 5.784 1.00 0.00 4 GLY A O 3
ATOM 2491 N N . SER A 1 5 ? 21.649 1.315 6.210 1.00 0.00 5 SER A N 3
ATOM 2492 C CA . SER A 1 5 ? 21.498 0.829 4.844 1.00 0.00 5 SER A CA 3
ATOM 2493 C C . SER A 1 5 ? 20.098 0.266 4.619 1.00 0.00 5 SER A C 3
ATOM 2494 O O . SER A 1 5 ? 19.477 -0.268 5.538 1.00 0.00 5 SER A O 3
ATOM 2502 N N . SER A 1 6 ? 19.606 0.390 3.391 1.00 0.00 6 SER A N 3
ATOM 2503 C CA . SER A 1 6 ? 18.278 -0.102 3.045 1.00 0.00 6 SER A CA 3
ATOM 2504 C C . SER A 1 6 ? 18.115 -1.562 3.458 1.00 0.00 6 SER A C 3
ATOM 2505 O O . SER A 1 6 ? 19.093 -2.300 3.568 1.00 0.00 6 SER A O 3
ATOM 2513 N N . GLY A 1 7 ? 16.871 -1.971 3.685 1.00 0.00 7 GLY A N 3
ATOM 2514 C CA . GLY A 1 7 ? 16.601 -3.340 4.083 1.00 0.00 7 GLY A CA 3
ATOM 2515 C C . GLY A 1 7 ? 15.561 -4.006 3.204 1.00 0.00 7 GLY A C 3
ATOM 2516 O O . GLY A 1 7 ? 14.642 -4.657 3.700 1.00 0.00 7 GLY A O 3
ATOM 2520 N N . LYS A 1 8 ? 15.703 -3.840 1.893 1.00 0.00 8 LYS A N 3
ATOM 2521 C CA . LYS A 1 8 ? 14.768 -4.429 0.941 1.00 0.00 8 LYS A CA 3
ATOM 2522 C C . LYS A 1 8 ? 15.296 -4.308 -0.485 1.00 0.00 8 LYS A C 3
ATOM 2523 O O . LYS A 1 8 ? 15.899 -3.298 -0.850 1.00 0.00 8 LYS A O 3
ATOM 2542 N N . ARG A 1 9 ? 15.062 -5.341 -1.287 1.00 0.00 9 ARG A N 3
ATOM 2543 C CA . ARG A 1 9 ? 15.514 -5.349 -2.673 1.00 0.00 9 ARG A CA 3
ATOM 2544 C C . ARG A 1 9 ? 14.326 -5.383 -3.631 1.00 0.00 9 ARG A C 3
ATOM 2545 O O . ARG A 1 9 ? 13.887 -6.452 -4.056 1.00 0.00 9 ARG A O 3
ATOM 2566 N N . LYS A 1 10 ? 13.811 -4.205 -3.968 1.00 0.00 10 LYS A N 3
ATOM 2567 C CA . LYS A 1 10 ? 12.675 -4.098 -4.877 1.00 0.00 10 LYS A CA 3
ATOM 2568 C C . LYS A 1 10 ? 12.977 -3.127 -6.013 1.00 0.00 10 LYS A C 3
ATOM 2569 O O . LYS A 1 10 ? 14.004 -2.447 -6.007 1.00 0.00 10 LYS A O 3
ATOM 2588 N N . THR A 1 11 ? 12.075 -3.065 -6.988 1.00 0.00 11 THR A N 3
ATOM 2589 C CA . THR A 1 11 ? 12.245 -2.176 -8.131 1.00 0.00 11 THR A CA 3
ATOM 2590 C C . THR A 1 11 ? 11.076 -1.205 -8.250 1.00 0.00 11 THR A C 3
ATOM 2591 O O . THR A 1 11 ? 9.941 -1.539 -7.912 1.00 0.00 11 THR A O 3
ATOM 2602 N N . LYS A 1 12 ? 11.361 -0.001 -8.734 1.00 0.00 12 LYS A N 3
ATOM 2603 C CA . LYS A 1 12 ? 10.333 1.020 -8.901 1.00 0.00 12 LYS A CA 3
ATOM 2604 C C . LYS A 1 12 ? 9.056 0.417 -9.476 1.00 0.00 12 LYS A C 3
ATOM 2605 O O . LYS A 1 12 ? 7.951 0.788 -9.080 1.00 0.00 12 LYS A O 3
ATOM 2624 N N . GLU A 1 13 ? 9.215 -0.515 -10.410 1.00 0.00 13 GLU A N 3
ATOM 2625 C CA . GLU A 1 13 ? 8.073 -1.169 -11.038 1.00 0.00 13 GLU A CA 3
ATOM 2626 C C . GLU A 1 13 ? 7.273 -1.968 -10.014 1.00 0.00 13 GLU A C 3
ATOM 2627 O O . GLU A 1 13 ? 6.109 -1.667 -9.750 1.00 0.00 13 GLU A O 3
ATOM 2639 N N . GLN A 1 14 ? 7.905 -2.987 -9.442 1.00 0.00 14 GLN A N 3
ATOM 2640 C CA . GLN A 1 14 ? 7.252 -3.830 -8.447 1.00 0.00 14 GLN A CA 3
ATOM 2641 C C . GLN A 1 14 ? 6.612 -2.984 -7.352 1.00 0.00 14 GLN A C 3
ATOM 2642 O O . GLN A 1 14 ? 5.447 -3.179 -7.003 1.00 0.00 14 GLN A O 3
ATOM 2656 N N . LEU A 1 15 ? 7.380 -2.044 -6.813 1.00 0.00 15 LEU A N 3
ATOM 2657 C CA . LEU A 1 15 ? 6.888 -1.167 -5.756 1.00 0.00 15 LEU A CA 3
ATOM 2658 C C . LEU A 1 15 ? 5.611 -0.456 -6.189 1.00 0.00 15 LEU A C 3
ATOM 2659 O O . LEU A 1 15 ? 4.680 -0.295 -5.401 1.00 0.00 15 LEU A O 3
ATOM 2675 N N . ALA A 1 16 ? 5.573 -0.033 -7.449 1.00 0.00 16 ALA A N 3
ATOM 2676 C CA . ALA A 1 16 ? 4.409 0.658 -7.989 1.00 0.00 16 ALA A CA 3
ATOM 2677 C C . ALA A 1 16 ? 3.126 -0.108 -7.683 1.00 0.00 16 ALA A C 3
ATOM 2678 O O . ALA A 1 16 ? 2.153 0.464 -7.191 1.00 0.00 16 ALA A O 3
ATOM 2685 N N . ILE A 1 17 ? 3.131 -1.404 -7.978 1.00 0.00 17 ILE A N 3
ATOM 2686 C CA . ILE A 1 17 ? 1.967 -2.247 -7.734 1.00 0.00 17 ILE A CA 3
ATOM 2687 C C . ILE A 1 17 ? 1.563 -2.214 -6.264 1.00 0.00 17 ILE A C 3
ATOM 2688 O O . ILE A 1 17 ? 0.376 -2.195 -5.935 1.00 0.00 17 ILE A O 3
ATOM 2704 N N . LEU A 1 18 ? 2.558 -2.205 -5.383 1.00 0.00 18 LEU A N 3
ATOM 2705 C CA . LEU A 1 18 ? 2.306 -2.172 -3.946 1.00 0.00 18 LEU A CA 3
ATOM 2706 C C . LEU A 1 18 ? 1.709 -0.832 -3.528 1.00 0.00 18 LEU A C 3
ATOM 2707 O O . LEU A 1 18 ? 0.629 -0.778 -2.940 1.00 0.00 18 LEU A O 3
ATOM 2723 N N . LYS A 1 19 ? 2.418 0.248 -3.838 1.00 0.00 19 LYS A N 3
ATOM 2724 C CA . LYS A 1 19 ? 1.958 1.589 -3.499 1.00 0.00 19 LYS A CA 3
ATOM 2725 C C . LYS A 1 19 ? 0.455 1.723 -3.726 1.00 0.00 19 LYS A C 3
ATOM 2726 O O . LYS A 1 19 ? -0.252 2.329 -2.922 1.00 0.00 19 LYS A O 3
ATOM 2745 N N . SER A 1 20 ? -0.025 1.151 -4.825 1.00 0.00 20 SER A N 3
ATOM 2746 C CA . SER A 1 20 ? -1.444 1.208 -5.159 1.00 0.00 20 SER A CA 3
ATOM 2747 C C . SER A 1 20 ? -2.269 0.398 -4.163 1.00 0.00 20 SER A C 3
ATOM 2748 O O . SER A 1 20 ? -3.380 0.785 -3.801 1.00 0.00 20 SER A O 3
ATOM 2756 N N . PHE A 1 21 ? -1.717 -0.728 -3.724 1.00 0.00 21 PHE A N 3
ATOM 2757 C CA . PHE A 1 21 ? -2.401 -1.594 -2.771 1.00 0.00 21 PHE A CA 3
ATOM 2758 C C . PHE A 1 21 ? -2.474 -0.938 -1.395 1.00 0.00 21 PHE A C 3
ATOM 2759 O O . PHE A 1 21 ? -3.546 -0.840 -0.798 1.00 0.00 21 PHE A O 3
ATOM 2776 N N . PHE A 1 22 ? -1.326 -0.491 -0.898 1.00 0.00 22 PHE A N 3
ATOM 2777 C CA . PHE A 1 22 ? -1.258 0.155 0.408 1.00 0.00 22 PHE A CA 3
ATOM 2778 C C . PHE A 1 22 ? -2.357 1.202 0.554 1.00 0.00 22 PHE A C 3
ATOM 2779 O O . PHE A 1 22 ? -3.027 1.276 1.586 1.00 0.00 22 PHE A O 3
ATOM 2796 N N . LEU A 1 23 ? -2.537 2.011 -0.484 1.00 0.00 23 LEU A N 3
ATOM 2797 C CA . LEU A 1 23 ? -3.555 3.057 -0.472 1.00 0.00 23 LEU A CA 3
ATOM 2798 C C . LEU A 1 23 ? -4.944 2.461 -0.267 1.00 0.00 23 LEU A C 3
ATOM 2799 O O . LEU A 1 23 ? -5.690 2.891 0.613 1.00 0.00 23 LEU A O 3
ATOM 2815 N N . GLN A 1 24 ? -5.284 1.469 -1.083 1.00 0.00 24 GLN A N 3
ATOM 2816 C CA . GLN A 1 24 ? -6.583 0.814 -0.990 1.00 0.00 24 GLN A CA 3
ATOM 2817 C C . GLN A 1 24 ? -6.775 0.178 0.383 1.00 0.00 24 GLN A C 3
ATOM 2818 O O . GLN A 1 24 ? -7.886 0.144 0.912 1.00 0.00 24 GLN A O 3
ATOM 2832 N N . CYS A 1 25 ? -5.685 -0.325 0.953 1.00 0.00 25 CYS A N 3
ATOM 2833 C CA . CYS A 1 25 ? -5.734 -0.962 2.265 1.00 0.00 25 CYS A CA 3
ATOM 2834 C C . CYS A 1 25 ? -4.359 -0.952 2.925 1.00 0.00 25 CYS A C 3
ATOM 2835 O O . CYS A 1 25 ? -3.395 -1.487 2.378 1.00 0.00 25 CYS A O 3
ATOM 2843 N N . GLN A 1 26 ? -4.277 -0.339 4.101 1.00 0.00 26 GLN A N 3
ATOM 2844 C CA . GLN A 1 26 ? -3.019 -0.258 4.834 1.00 0.00 26 GLN A CA 3
ATOM 2845 C C . GLN A 1 26 ? -2.537 -1.646 5.244 1.00 0.00 26 GLN A C 3
ATOM 2846 O O . GLN A 1 26 ? -1.335 -1.900 5.314 1.00 0.00 26 GLN A O 3
ATOM 2860 N N . TRP A 1 27 ? -3.483 -2.539 5.513 1.00 0.00 27 TRP A N 3
ATOM 2861 C CA . TRP A 1 27 ? -3.154 -3.902 5.916 1.00 0.00 27 TRP A CA 3
ATOM 2862 C C . TRP A 1 27 ? -3.756 -4.916 4.950 1.00 0.00 27 TRP A C 3
ATOM 2863 O O . TRP A 1 27 ? -4.945 -4.859 4.637 1.00 0.00 27 TRP A O 3
ATOM 2884 N N . ALA A 1 28 ? -2.928 -5.843 4.479 1.00 0.00 28 ALA A N 3
ATOM 2885 C CA . ALA A 1 28 ? -3.381 -6.871 3.550 1.00 0.00 28 ALA A CA 3
ATOM 2886 C C . ALA A 1 28 ? -3.477 -8.228 4.238 1.00 0.00 28 ALA A C 3
ATOM 2887 O O . ALA A 1 28 ? -2.791 -8.483 5.227 1.00 0.00 28 ALA A O 3
ATOM 2894 N N . ARG A 1 29 ? -4.333 -9.096 3.707 1.00 0.00 29 ARG A N 3
ATOM 2895 C CA . ARG A 1 29 ? -4.520 -10.427 4.272 1.00 0.00 29 ARG A CA 3
ATOM 2896 C C . ARG A 1 29 ? -3.839 -11.484 3.408 1.00 0.00 29 ARG A C 3
ATOM 2897 O O . ARG A 1 29 ? -3.500 -11.231 2.252 1.00 0.00 29 ARG A O 3
ATOM 2918 N N . ARG A 1 30 ? -3.642 -12.669 3.977 1.00 0.00 30 ARG A N 3
ATOM 2919 C CA . ARG A 1 30 ? -3.001 -13.764 3.259 1.00 0.00 30 ARG A CA 3
ATOM 2920 C C . ARG A 1 30 ? -3.670 -13.994 1.907 1.00 0.00 30 ARG A C 3
ATOM 2921 O O . ARG A 1 30 ? -3.014 -14.369 0.936 1.00 0.00 30 ARG A O 3
ATOM 2942 N N . GLU A 1 31 ? -4.979 -13.767 1.854 1.00 0.00 31 GLU A N 3
ATOM 2943 C CA . GLU A 1 31 ? -5.736 -13.951 0.621 1.00 0.00 31 GLU A CA 3
ATOM 2944 C C . GLU A 1 31 ? -5.311 -12.935 -0.435 1.00 0.00 31 GLU A C 3
ATOM 2945 O O . GLU A 1 31 ? -5.412 -13.192 -1.635 1.00 0.00 31 GLU A O 3
ATOM 2957 N N . ASP A 1 32 ? -4.835 -11.781 0.020 1.00 0.00 32 ASP A N 3
ATOM 2958 C CA . ASP A 1 32 ? -4.394 -10.726 -0.885 1.00 0.00 32 ASP A CA 3
ATOM 2959 C C . ASP A 1 32 ? -2.913 -10.878 -1.216 1.00 0.00 32 ASP A C 3
ATOM 2960 O O . ASP A 1 32 ? -2.507 -10.740 -2.371 1.00 0.00 32 ASP A O 3
ATOM 2969 N N . TYR A 1 33 ? -2.110 -11.163 -0.197 1.00 0.00 33 TYR A N 3
ATOM 2970 C CA . TYR A 1 33 ? -0.673 -11.330 -0.380 1.00 0.00 33 TYR A CA 3
ATOM 2971 C C . TYR A 1 33 ? -0.378 -12.317 -1.506 1.00 0.00 33 TYR A C 3
ATOM 2972 O O . TYR A 1 33 ? 0.532 -12.106 -2.307 1.00 0.00 33 TYR A O 3
ATOM 2990 N N . GLN A 1 34 ? -1.156 -13.393 -1.560 1.00 0.00 34 GLN A N 3
ATOM 2991 C CA . GLN A 1 34 ? -0.979 -14.412 -2.587 1.00 0.00 34 GLN A CA 3
ATOM 2992 C C . GLN A 1 34 ? -1.114 -13.808 -3.982 1.00 0.00 34 GLN A C 3
ATOM 2993 O O . GLN A 1 34 ? -0.599 -14.353 -4.958 1.00 0.00 34 GLN A O 3
ATOM 3007 N N . LYS A 1 35 ? -1.810 -12.680 -4.068 1.00 0.00 35 LYS A N 3
ATOM 3008 C CA . LYS A 1 35 ? -2.012 -12.001 -5.342 1.00 0.00 35 LYS A CA 3
ATOM 3009 C C . LYS A 1 35 ? -0.845 -11.070 -5.654 1.00 0.00 35 LYS A C 3
ATOM 3010 O O . LYS A 1 35 ? -0.343 -11.042 -6.778 1.00 0.00 35 LYS A O 3
ATOM 3029 N N . LEU A 1 36 ? -0.416 -10.310 -4.652 1.00 0.00 36 LEU A N 3
ATOM 3030 C CA . LEU A 1 36 ? 0.694 -9.379 -4.818 1.00 0.00 36 LEU A CA 3
ATOM 3031 C C . LEU A 1 36 ? 1.917 -10.086 -5.392 1.00 0.00 36 LEU A C 3
ATOM 3032 O O . LEU A 1 36 ? 2.584 -9.566 -6.286 1.00 0.00 36 LEU A O 3
ATOM 3048 N N . GLU A 1 37 ? 2.204 -11.276 -4.873 1.00 0.00 37 GLU A N 3
ATOM 3049 C CA . GLU A 1 37 ? 3.346 -12.055 -5.335 1.00 0.00 37 GLU A CA 3
ATOM 3050 C C . GLU A 1 37 ? 3.163 -12.479 -6.790 1.00 0.00 37 GLU A C 3
ATOM 3051 O O . GLU A 1 37 ? 4.076 -13.026 -7.407 1.00 0.00 37 GLU A O 3
ATOM 3063 N N . GLN A 1 38 ? 1.975 -12.223 -7.329 1.00 0.00 38 GLN A N 3
ATOM 3064 C CA . GLN A 1 38 ? 1.672 -12.579 -8.710 1.00 0.00 38 GLN A CA 3
ATOM 3065 C C . GLN A 1 38 ? 1.794 -11.365 -9.625 1.00 0.00 38 GLN A C 3
ATOM 3066 O O . GLN A 1 38 ? 2.046 -11.502 -10.823 1.00 0.00 38 GLN A O 3
ATOM 3080 N N . ILE A 1 39 ? 1.615 -10.179 -9.054 1.00 0.00 39 ILE A N 3
ATOM 3081 C CA . ILE A 1 39 ? 1.707 -8.942 -9.818 1.00 0.00 39 ILE A CA 3
ATOM 3082 C C . ILE A 1 39 ? 3.105 -8.340 -9.724 1.00 0.00 39 ILE A C 3
ATOM 3083 O O . ILE A 1 39 ? 3.653 -7.857 -10.716 1.00 0.00 39 ILE A O 3
ATOM 3099 N N . THR A 1 40 ? 3.678 -8.373 -8.525 1.00 0.00 40 THR A N 3
ATOM 3100 C CA . THR A 1 40 ? 5.013 -7.832 -8.301 1.00 0.00 40 THR A CA 3
ATOM 3101 C C . THR A 1 40 ? 6.080 -8.903 -8.495 1.00 0.00 40 THR A C 3
ATOM 3102 O O . THR A 1 40 ? 7.227 -8.598 -8.818 1.00 0.00 40 THR A O 3
ATOM 3113 N N . GLY A 1 41 ? 5.694 -10.159 -8.296 1.00 0.00 41 GLY A N 3
ATOM 3114 C CA . GLY A 1 41 ? 6.631 -11.257 -8.454 1.00 0.00 41 GLY A CA 3
ATOM 3115 C C . GLY A 1 41 ? 7.587 -11.376 -7.284 1.00 0.00 41 GLY A C 3
ATOM 3116 O O . GLY A 1 41 ? 8.585 -12.094 -7.359 1.00 0.00 41 GLY A O 3
ATOM 3120 N N . LEU A 1 42 ? 7.285 -10.669 -6.201 1.00 0.00 42 LEU A N 3
ATOM 3121 C CA . LEU A 1 42 ? 8.127 -10.697 -5.010 1.00 0.00 42 LEU A CA 3
ATOM 3122 C C . LEU A 1 42 ? 7.553 -11.642 -3.959 1.00 0.00 42 LEU A C 3
ATOM 3123 O O . LEU A 1 42 ? 6.339 -11.747 -3.779 1.00 0.00 42 LEU A O 3
ATOM 3139 N N . PRO A 1 43 ? 8.444 -12.346 -3.245 1.00 0.00 43 PRO A N 3
ATOM 3140 C CA . PRO A 1 43 ? 8.049 -13.293 -2.198 1.00 0.00 43 PRO A CA 3
ATOM 3141 C C . PRO A 1 43 ? 7.048 -12.690 -1.219 1.00 0.00 43 PRO A C 3
ATOM 3142 O O . PRO A 1 43 ? 7.120 -11.504 -0.894 1.00 0.00 43 PRO A O 3
ATOM 3153 N N . ARG A 1 44 ? 6.114 -13.513 -0.752 1.00 0.00 44 ARG A N 3
ATOM 3154 C CA . ARG A 1 44 ? 5.098 -13.059 0.189 1.00 0.00 44 ARG A CA 3
ATOM 3155 C C . ARG A 1 44 ? 5.739 -12.394 1.403 1.00 0.00 44 ARG A C 3
ATOM 3156 O O . ARG A 1 44 ? 5.304 -11.339 1.866 1.00 0.00 44 ARG A O 3
ATOM 3177 N N . PRO A 1 45 ? 6.798 -13.024 1.933 1.00 0.00 45 PRO A N 3
ATOM 3178 C CA . PRO A 1 45 ? 7.522 -12.511 3.100 1.00 0.00 45 PRO A CA 3
ATOM 3179 C C . PRO A 1 45 ? 8.199 -11.173 2.820 1.00 0.00 45 PRO A C 3
ATOM 3180 O O . PRO A 1 45 ? 8.495 -10.413 3.742 1.00 0.00 45 PRO A O 3
ATOM 3191 N N . GLU A 1 46 ? 8.440 -10.893 1.543 1.00 0.00 46 GLU A N 3
ATOM 3192 C CA . GLU A 1 46 ? 9.083 -9.646 1.144 1.00 0.00 46 GLU A CA 3
ATOM 3193 C C . GLU A 1 46 ? 8.063 -8.516 1.045 1.00 0.00 46 GLU A C 3
ATOM 3194 O O . GLU A 1 46 ? 8.377 -7.356 1.316 1.00 0.00 46 GLU A O 3
ATOM 3206 N N . ILE A 1 47 ? 6.841 -8.862 0.654 1.00 0.00 47 ILE A N 3
ATOM 3207 C CA . ILE A 1 47 ? 5.775 -7.877 0.519 1.00 0.00 47 ILE A CA 3
ATOM 3208 C C . ILE A 1 47 ? 5.102 -7.608 1.861 1.00 0.00 47 ILE A C 3
ATOM 3209 O O . ILE A 1 47 ? 4.812 -6.461 2.202 1.00 0.00 47 ILE A O 3
ATOM 3225 N N . ILE A 1 48 ? 4.859 -8.673 2.618 1.00 0.00 48 ILE A N 3
ATOM 3226 C CA . ILE A 1 48 ? 4.223 -8.551 3.924 1.00 0.00 48 ILE A CA 3
ATOM 3227 C C . ILE A 1 48 ? 4.967 -7.555 4.807 1.00 0.00 48 ILE A C 3
ATOM 3228 O O . ILE A 1 48 ? 4.359 -6.671 5.411 1.00 0.00 48 ILE A O 3
ATOM 3244 N N . GLN A 1 49 ? 6.286 -7.703 4.876 1.00 0.00 49 GLN A N 3
ATOM 3245 C CA . GLN A 1 49 ? 7.114 -6.816 5.684 1.00 0.00 49 GLN A CA 3
ATOM 3246 C C . GLN A 1 49 ? 7.045 -5.384 5.164 1.00 0.00 49 GLN A C 3
ATOM 3247 O O . GLN A 1 49 ? 6.978 -4.433 5.943 1.00 0.00 49 GLN A O 3
ATOM 3261 N N . TRP A 1 50 ? 7.062 -5.238 3.844 1.00 0.00 50 TRP A N 3
ATOM 3262 C CA . TRP A 1 50 ? 7.002 -3.921 3.220 1.00 0.00 50 TRP A CA 3
ATOM 3263 C C . TRP A 1 50 ? 5.824 -3.116 3.759 1.00 0.00 50 TRP A C 3
ATOM 3264 O O . TRP A 1 50 ? 5.962 -1.937 4.082 1.00 0.00 50 TRP A O 3
ATOM 3285 N N . PHE A 1 51 ? 4.666 -3.761 3.853 1.00 0.00 51 PHE A N 3
ATOM 3286 C CA . PHE A 1 51 ? 3.464 -3.105 4.353 1.00 0.00 51 PHE A CA 3
ATOM 3287 C C . PHE A 1 51 ? 3.698 -2.528 5.746 1.00 0.00 51 PHE A C 3
ATOM 3288 O O . PHE A 1 51 ? 3.264 -1.418 6.051 1.00 0.00 51 PHE A O 3
ATOM 3305 N N . GLY A 1 52 ? 4.387 -3.293 6.588 1.00 0.00 52 GLY A N 3
ATOM 3306 C CA . GLY A 1 52 ? 4.666 -2.842 7.939 1.00 0.00 52 GLY A CA 3
ATOM 3307 C C . GLY A 1 52 ? 5.488 -1.569 7.968 1.00 0.00 52 GLY A C 3
ATOM 3308 O O . GLY A 1 52 ? 5.133 -0.608 8.650 1.00 0.00 52 GLY A O 3
ATOM 3312 N N . ASP A 1 53 ? 6.590 -1.562 7.226 1.00 0.00 53 ASP A N 3
ATOM 3313 C CA . ASP A 1 53 ? 7.466 -0.397 7.169 1.00 0.00 53 ASP A CA 3
ATOM 3314 C C . ASP A 1 53 ? 6.752 0.789 6.527 1.00 0.00 53 ASP A C 3
ATOM 3315 O O . ASP A 1 53 ? 6.920 1.933 6.951 1.00 0.00 53 ASP A O 3
ATOM 3324 N N . THR A 1 54 ? 5.956 0.508 5.500 1.00 0.00 54 THR A N 3
ATOM 3325 C CA . THR A 1 54 ? 5.218 1.551 4.798 1.00 0.00 54 THR A CA 3
ATOM 3326 C C . THR A 1 54 ? 4.401 2.395 5.768 1.00 0.00 54 THR A C 3
ATOM 3327 O O . THR A 1 54 ? 4.375 3.622 5.668 1.00 0.00 54 THR A O 3
ATOM 3338 N N . ARG A 1 55 ? 3.735 1.731 6.708 1.00 0.00 55 ARG A N 3
ATOM 3339 C CA . ARG A 1 55 ? 2.917 2.422 7.697 1.00 0.00 55 ARG A CA 3
ATOM 3340 C C . ARG A 1 55 ? 3.745 3.442 8.472 1.00 0.00 55 ARG A C 3
ATOM 3341 O O . ARG A 1 55 ? 3.374 4.611 8.572 1.00 0.00 55 ARG A O 3
ATOM 3362 N N . TYR A 1 56 ? 4.868 2.991 9.019 1.00 0.00 56 TYR A N 3
ATOM 3363 C CA . TYR A 1 56 ? 5.748 3.863 9.788 1.00 0.00 56 TYR A CA 3
ATOM 3364 C C . TYR A 1 56 ? 5.990 5.178 9.053 1.00 0.00 56 TYR A C 3
ATOM 3365 O O . TYR A 1 56 ? 5.756 6.257 9.595 1.00 0.00 56 TYR A O 3
ATOM 3383 N N . ALA A 1 57 ? 6.461 5.077 7.814 1.00 0.00 57 ALA A N 3
ATOM 3384 C CA . ALA A 1 57 ? 6.733 6.256 7.001 1.00 0.00 57 ALA A CA 3
ATOM 3385 C C . ALA A 1 57 ? 5.509 7.162 6.922 1.00 0.00 57 ALA A C 3
ATOM 3386 O O . ALA A 1 57 ? 5.598 8.367 7.163 1.00 0.00 57 ALA A O 3
ATOM 3393 N N . LEU A 1 58 ? 4.366 6.577 6.583 1.00 0.00 58 LEU A N 3
ATOM 3394 C CA . LEU A 1 58 ? 3.123 7.332 6.471 1.00 0.00 58 LEU A CA 3
ATOM 3395 C C . LEU A 1 58 ? 2.791 8.032 7.785 1.00 0.00 58 LEU A C 3
ATOM 3396 O O . LEU A 1 58 ? 2.747 9.260 7.853 1.00 0.00 58 LEU A O 3
ATOM 3412 N N . LYS A 1 59 ? 2.559 7.242 8.828 1.00 0.00 59 LYS A N 3
ATOM 3413 C CA . LYS A 1 59 ? 2.234 7.784 10.142 1.00 0.00 59 LYS A CA 3
ATOM 3414 C C . LYS A 1 59 ? 3.038 9.050 10.421 1.00 0.00 59 LYS A C 3
ATOM 3415 O O . LYS A 1 59 ? 2.501 10.042 10.916 1.00 0.00 59 LYS A O 3
ATOM 3434 N N . HIS A 1 60 ? 4.327 9.011 10.100 1.00 0.00 60 HIS A N 3
ATOM 3435 C CA . HIS A 1 60 ? 5.204 10.157 10.315 1.00 0.00 60 HIS A CA 3
ATOM 3436 C C . HIS A 1 60 ? 4.973 11.225 9.250 1.00 0.00 60 HIS A C 3
ATOM 3437 O O . HIS A 1 60 ? 5.037 12.421 9.533 1.00 0.00 60 HIS A O 3
ATOM 3452 N N . GLY A 1 61 ? 4.704 10.784 8.025 1.00 0.00 61 GLY A N 3
ATOM 3453 C CA . GLY A 1 61 ? 4.469 11.715 6.937 1.00 0.00 61 GLY A CA 3
ATOM 3454 C C . GLY A 1 61 ? 5.609 11.741 5.939 1.00 0.00 61 GLY A C 3
ATOM 3455 O O . GLY A 1 61 ? 6.028 12.809 5.494 1.00 0.00 61 GLY A O 3
ATOM 3459 N N . GLN A 1 62 ? 6.113 10.563 5.588 1.00 0.00 62 GLN A N 3
ATOM 3460 C CA . GLN A 1 62 ? 7.214 10.455 4.638 1.00 0.00 62 GLN A CA 3
ATOM 3461 C C . GLN A 1 62 ? 6.700 10.105 3.246 1.00 0.00 62 GLN A C 3
ATOM 3462 O O . GLN A 1 62 ? 7.167 10.649 2.244 1.00 0.00 62 GLN A O 3
ATOM 3476 N N . LEU A 1 63 ? 5.735 9.193 3.190 1.00 0.00 63 LEU A N 3
ATOM 3477 C CA . LEU A 1 63 ? 5.156 8.769 1.919 1.00 0.00 63 LEU A CA 3
ATOM 3478 C C . LEU A 1 63 ? 4.803 9.974 1.053 1.00 0.00 63 LEU A C 3
ATOM 3479 O O . LEU A 1 63 ? 3.862 10.711 1.348 1.00 0.00 63 LEU A O 3
ATOM 3495 N N . LYS A 1 64 ? 5.563 10.167 -0.020 1.00 0.00 64 LYS A N 3
ATOM 3496 C CA . LYS A 1 64 ? 5.329 11.280 -0.933 1.00 0.00 64 LYS A CA 3
ATOM 3497 C C . LYS A 1 64 ? 4.126 11.005 -1.829 1.00 0.00 64 LYS A C 3
ATOM 3498 O O . LYS A 1 64 ? 3.515 11.930 -2.364 1.00 0.00 64 LYS A O 3
ATOM 3517 N N . TRP A 1 65 ? 3.790 9.730 -1.986 1.00 0.00 65 TRP A N 3
ATOM 3518 C CA . TRP A 1 65 ? 2.658 9.335 -2.816 1.00 0.00 65 TRP A CA 3
ATOM 3519 C C . TRP A 1 65 ? 1.371 9.295 -1.999 1.00 0.00 65 TRP A C 3
ATOM 3520 O O . TRP A 1 65 ? 0.301 9.652 -2.491 1.00 0.00 65 TRP A O 3
ATOM 3541 N N . PHE A 1 66 ? 1.483 8.859 -0.749 1.00 0.00 66 PHE A N 3
ATOM 3542 C CA . PHE A 1 66 ? 0.327 8.772 0.137 1.00 0.00 66 PHE A CA 3
ATOM 3543 C C . PHE A 1 66 ? -0.121 10.160 0.584 1.00 0.00 66 PHE A C 3
ATOM 3544 O O . PHE A 1 66 ? 0.650 10.909 1.185 1.00 0.00 66 PHE A O 3
ATOM 3561 N N . ARG A 1 67 ? -1.371 10.496 0.286 1.00 0.00 67 ARG A N 3
ATOM 3562 C CA . ARG A 1 67 ? -1.922 11.795 0.655 1.00 0.00 67 ARG A CA 3
ATOM 3563 C C . ARG A 1 67 ? -2.180 11.868 2.157 1.00 0.00 67 ARG A C 3
ATOM 3564 O O . ARG A 1 67 ? -2.945 11.075 2.705 1.00 0.00 67 ARG A O 3
ATOM 3585 N N . ASP A 1 68 ? -1.536 12.825 2.816 1.00 0.00 68 ASP A N 3
ATOM 3586 C CA . ASP A 1 68 ? -1.696 13.004 4.254 1.00 0.00 68 ASP A CA 3
ATOM 3587 C C . ASP A 1 68 ? -1.475 14.460 4.649 1.00 0.00 68 ASP A C 3
ATOM 3588 O O . ASP A 1 68 ? -0.742 15.190 3.983 1.00 0.00 68 ASP A O 3
ATOM 3597 N N . ASN A 1 69 ? -2.115 14.877 5.737 1.00 0.00 69 ASN A N 3
ATOM 3598 C CA . ASN A 1 69 ? -1.989 16.247 6.220 1.00 0.00 69 ASN A CA 3
ATOM 3599 C C . ASN A 1 69 ? -0.580 16.781 5.984 1.00 0.00 69 ASN A C 3
ATOM 3600 O O . ASN A 1 69 ? 0.389 16.276 6.552 1.00 0.00 69 ASN A O 3
ATOM 3611 N N . ALA A 1 70 ? -0.473 17.804 5.142 1.00 0.00 70 ALA A N 3
ATOM 3612 C CA . ALA A 1 70 ? 0.817 18.407 4.833 1.00 0.00 70 ALA A CA 3
ATOM 3613 C C . ALA A 1 70 ? 0.772 19.921 5.011 1.00 0.00 70 ALA A C 3
ATOM 3614 O O . ALA A 1 70 ? 1.353 20.666 4.221 1.00 0.00 70 ALA A O 3
ATOM 3621 N N . SER A 1 71 ? 0.078 20.369 6.051 1.00 0.00 71 SER A N 3
ATOM 3622 C CA . SER A 1 71 ? -0.047 21.795 6.330 1.00 0.00 71 SER A CA 3
ATOM 3623 C C . SER A 1 71 ? 0.738 22.175 7.582 1.00 0.00 71 SER A C 3
ATOM 3624 O O . SER A 1 71 ? 1.003 21.335 8.440 1.00 0.00 71 SER A O 3
ATOM 3632 N N . GLY A 1 72 ? 1.107 23.449 7.678 1.00 0.00 72 GLY A N 3
ATOM 3633 C CA . GLY A 1 72 ? 1.858 23.919 8.827 1.00 0.00 72 GLY A CA 3
ATOM 3634 C C . GLY A 1 72 ? 3.234 24.430 8.450 1.00 0.00 72 GLY A C 3
ATOM 3635 O O . GLY A 1 72 ? 3.492 24.796 7.303 1.00 0.00 72 GLY A O 3
ATOM 3639 N N . PRO A 1 73 ? 4.147 24.462 9.432 1.00 0.00 73 PRO A N 3
ATOM 3640 C CA . PRO A 1 73 ? 5.520 24.932 9.223 1.00 0.00 73 PRO A CA 3
ATOM 3641 C C . PRO A 1 73 ? 6.336 23.973 8.362 1.00 0.00 73 PRO A C 3
ATOM 3642 O O . PRO A 1 73 ? 6.009 22.791 8.253 1.00 0.00 73 PRO A O 3
ATOM 3653 N N . SER A 1 74 ? 7.398 24.489 7.754 1.00 0.00 74 SER A N 3
ATOM 3654 C CA . SER A 1 74 ? 8.259 23.679 6.900 1.00 0.00 74 SER A CA 3
ATOM 3655 C C . SER A 1 74 ? 9.730 23.998 7.152 1.00 0.00 74 SER A C 3
ATOM 3656 O O . SER A 1 74 ? 10.073 25.102 7.574 1.00 0.00 74 SER A O 3
ATOM 3664 N N . SER A 1 75 ? 10.594 23.023 6.890 1.00 0.00 75 SER A N 3
ATOM 3665 C CA . SER A 1 75 ? 12.027 23.197 7.091 1.00 0.00 75 SER A CA 3
ATOM 3666 C C . SER A 1 75 ? 12.538 24.418 6.332 1.00 0.00 75 SER A C 3
ATOM 3667 O O . SER A 1 75 ? 11.943 24.842 5.343 1.00 0.00 75 SER A O 3
ATOM 3675 N N . GLY A 1 76 ? 13.647 24.980 6.805 1.00 0.00 76 GLY A N 3
ATOM 3676 C CA . GLY A 1 76 ? 14.220 26.147 6.161 1.00 0.00 76 GLY A CA 3
ATOM 3677 C C . GLY A 1 76 ? 13.192 27.230 5.903 1.00 0.00 76 GLY A C 3
ATOM 3678 O O . GLY A 1 76 ? 13.324 28.350 6.397 1.00 0.00 76 GLY A O 3
ATOM 3682 N N . GLY A 1 1 ? 34.599 0.886 5.387 1.00 0.00 1 GLY A N 4
ATOM 3683 C CA . GLY A 1 1 ? 34.287 0.156 4.172 1.00 0.00 1 GLY A CA 4
ATOM 3684 C C . GLY A 1 1 ? 33.124 -0.800 4.353 1.00 0.00 1 GLY A C 4
ATOM 3685 O O . GLY A 1 1 ? 33.068 -1.542 5.333 1.00 0.00 1 GLY A O 4
ATOM 3689 N N . SER A 1 2 ? 32.192 -0.781 3.405 1.00 0.00 2 SER A N 4
ATOM 3690 C CA . SER A 1 2 ? 31.022 -1.648 3.467 1.00 0.00 2 SER A CA 4
ATOM 3691 C C . SER A 1 2 ? 31.221 -2.892 2.606 1.00 0.00 2 SER A C 4
ATOM 3692 O O . SER A 1 2 ? 32.039 -2.899 1.686 1.00 0.00 2 SER A O 4
ATOM 3700 N N . SER A 1 3 ? 30.467 -3.943 2.911 1.00 0.00 3 SER A N 4
ATOM 3701 C CA . SER A 1 3 ? 30.562 -5.194 2.169 1.00 0.00 3 SER A CA 4
ATOM 3702 C C . SER A 1 3 ? 29.259 -5.490 1.433 1.00 0.00 3 SER A C 4
ATOM 3703 O O . SER A 1 3 ? 29.245 -5.651 0.213 1.00 0.00 3 SER A O 4
ATOM 3711 N N . GLY A 1 4 ? 28.164 -5.560 2.184 1.00 0.00 4 GLY A N 4
ATOM 3712 C CA . GLY A 1 4 ? 26.871 -5.836 1.587 1.00 0.00 4 GLY A CA 4
ATOM 3713 C C . GLY A 1 4 ? 26.580 -7.321 1.496 1.00 0.00 4 GLY A C 4
ATOM 3714 O O . GLY A 1 4 ? 27.379 -8.085 0.955 1.00 0.00 4 GLY A O 4
ATOM 3718 N N . SER A 1 5 ? 25.432 -7.731 2.027 1.00 0.00 5 SER A N 4
ATOM 3719 C CA . SER A 1 5 ? 25.040 -9.135 2.008 1.00 0.00 5 SER A CA 4
ATOM 3720 C C . SER A 1 5 ? 23.963 -9.384 0.957 1.00 0.00 5 SER A C 4
ATOM 3721 O O . SER A 1 5 ? 23.325 -8.449 0.472 1.00 0.00 5 SER A O 4
ATOM 3729 N N . SER A 1 6 ? 23.766 -10.652 0.609 1.00 0.00 6 SER A N 4
ATOM 3730 C CA . SER A 1 6 ? 22.769 -11.025 -0.388 1.00 0.00 6 SER A CA 4
ATOM 3731 C C . SER A 1 6 ? 21.406 -10.435 -0.040 1.00 0.00 6 SER A C 4
ATOM 3732 O O . SER A 1 6 ? 20.741 -10.885 0.892 1.00 0.00 6 SER A O 4
ATOM 3740 N N . GLY A 1 7 ? 20.996 -9.422 -0.798 1.00 0.00 7 GLY A N 4
ATOM 3741 C CA . GLY A 1 7 ? 19.715 -8.785 -0.556 1.00 0.00 7 GLY A CA 4
ATOM 3742 C C . GLY A 1 7 ? 19.239 -7.970 -1.741 1.00 0.00 7 GLY A C 4
ATOM 3743 O O . GLY A 1 7 ? 19.735 -6.870 -1.988 1.00 0.00 7 GLY A O 4
ATOM 3747 N N . LYS A 1 8 ? 18.275 -8.509 -2.480 1.00 0.00 8 LYS A N 4
ATOM 3748 C CA . LYS A 1 8 ? 17.731 -7.826 -3.647 1.00 0.00 8 LYS A CA 4
ATOM 3749 C C . LYS A 1 8 ? 16.720 -6.762 -3.232 1.00 0.00 8 LYS A C 4
ATOM 3750 O O . LYS A 1 8 ? 15.893 -6.988 -2.348 1.00 0.00 8 LYS A O 4
ATOM 3769 N N . ARG A 1 9 ? 16.790 -5.602 -3.877 1.00 0.00 9 ARG A N 4
ATOM 3770 C CA . ARG A 1 9 ? 15.880 -4.504 -3.575 1.00 0.00 9 ARG A CA 4
ATOM 3771 C C . ARG A 1 9 ? 14.730 -4.459 -4.578 1.00 0.00 9 ARG A C 4
ATOM 3772 O O . ARG A 1 9 ? 14.865 -4.911 -5.715 1.00 0.00 9 ARG A O 4
ATOM 3793 N N . LYS A 1 10 ? 13.598 -3.910 -4.148 1.00 0.00 10 LYS A N 4
ATOM 3794 C CA . LYS A 1 10 ? 12.425 -3.805 -5.006 1.00 0.00 10 LYS A CA 4
ATOM 3795 C C . LYS A 1 10 ? 12.689 -2.863 -6.177 1.00 0.00 10 LYS A C 4
ATOM 3796 O O . LYS A 1 10 ? 13.604 -2.040 -6.131 1.00 0.00 10 LYS A O 4
ATOM 3815 N N . THR A 1 11 ? 11.881 -2.987 -7.225 1.00 0.00 11 THR A N 4
ATOM 3816 C CA . THR A 1 11 ? 12.027 -2.147 -8.407 1.00 0.00 11 THR A CA 4
ATOM 3817 C C . THR A 1 11 ? 10.850 -1.189 -8.549 1.00 0.00 11 THR A C 4
ATOM 3818 O O . THR A 1 11 ? 9.709 -1.543 -8.255 1.00 0.00 11 THR A O 4
ATOM 3829 N N . LYS A 1 12 ? 11.135 0.027 -9.004 1.00 0.00 12 LYS A N 4
ATOM 3830 C CA . LYS A 1 12 ? 10.100 1.037 -9.188 1.00 0.00 12 LYS A CA 4
ATOM 3831 C C . LYS A 1 12 ? 8.807 0.406 -9.695 1.00 0.00 12 LYS A C 4
ATOM 3832 O O . LYS A 1 12 ? 7.716 0.776 -9.265 1.00 0.00 12 LYS A O 4
ATOM 3851 N N . GLU A 1 13 ? 8.940 -0.549 -10.611 1.00 0.00 13 GLU A N 4
ATOM 3852 C CA . GLU A 1 13 ? 7.782 -1.232 -11.175 1.00 0.00 13 GLU A CA 4
ATOM 3853 C C . GLU A 1 13 ? 7.032 -2.012 -10.098 1.00 0.00 13 GLU A C 4
ATOM 3854 O O . GLU A 1 13 ? 5.868 -1.732 -9.813 1.00 0.00 13 GLU A O 4
ATOM 3866 N N . GLN A 1 14 ? 7.708 -2.990 -9.506 1.00 0.00 14 GLN A N 4
ATOM 3867 C CA . GLN A 1 14 ? 7.106 -3.811 -8.462 1.00 0.00 14 GLN A CA 4
ATOM 3868 C C . GLN A 1 14 ? 6.444 -2.941 -7.399 1.00 0.00 14 GLN A C 4
ATOM 3869 O O . GLN A 1 14 ? 5.256 -3.092 -7.110 1.00 0.00 14 GLN A O 4
ATOM 3883 N N . LEU A 1 15 ? 7.218 -2.030 -6.820 1.00 0.00 15 LEU A N 4
ATOM 3884 C CA . LEU A 1 15 ? 6.706 -1.135 -5.788 1.00 0.00 15 LEU A CA 4
ATOM 3885 C C . LEU A 1 15 ? 5.445 -0.421 -6.263 1.00 0.00 15 LEU A C 4
ATOM 3886 O O . LEU A 1 15 ? 4.507 -0.220 -5.494 1.00 0.00 15 LEU A O 4
ATOM 3902 N N . ALA A 1 16 ? 5.430 -0.042 -7.537 1.00 0.00 16 ALA A N 4
ATOM 3903 C CA . ALA A 1 16 ? 4.283 0.646 -8.116 1.00 0.00 16 ALA A CA 4
ATOM 3904 C C . ALA A 1 16 ? 2.992 -0.119 -7.848 1.00 0.00 16 ALA A C 4
ATOM 3905 O O . ALA A 1 16 ? 1.975 0.470 -7.480 1.00 0.00 16 ALA A O 4
ATOM 3912 N N . ILE A 1 17 ? 3.039 -1.434 -8.035 1.00 0.00 17 ILE A N 4
ATOM 3913 C CA . ILE A 1 17 ? 1.872 -2.279 -7.812 1.00 0.00 17 ILE A CA 4
ATOM 3914 C C . ILE A 1 17 ? 1.468 -2.282 -6.342 1.00 0.00 17 ILE A C 4
ATOM 3915 O O . ILE A 1 17 ? 0.290 -2.426 -6.011 1.00 0.00 17 ILE A O 4
ATOM 3931 N N . LEU A 1 18 ? 2.451 -2.120 -5.464 1.00 0.00 18 LEU A N 4
ATOM 3932 C CA . LEU A 1 18 ? 2.198 -2.102 -4.027 1.00 0.00 18 LEU A CA 4
ATOM 3933 C C . LEU A 1 18 ? 1.592 -0.770 -3.597 1.00 0.00 18 LEU A C 4
ATOM 3934 O O . LEU A 1 18 ? 0.507 -0.727 -3.017 1.00 0.00 18 LEU A O 4
ATOM 3950 N N . LYS A 1 19 ? 2.300 0.317 -3.888 1.00 0.00 19 LYS A N 4
ATOM 3951 C CA . LYS A 1 19 ? 1.831 1.652 -3.536 1.00 0.00 19 LYS A CA 4
ATOM 3952 C C . LYS A 1 19 ? 0.326 1.775 -3.751 1.00 0.00 19 LYS A C 4
ATOM 3953 O O . LYS A 1 19 ? -0.382 2.362 -2.933 1.00 0.00 19 LYS A O 4
ATOM 3972 N N . SER A 1 20 ? -0.157 1.216 -4.856 1.00 0.00 20 SER A N 4
ATOM 3973 C CA . SER A 1 20 ? -1.578 1.265 -5.180 1.00 0.00 20 SER A CA 4
ATOM 3974 C C . SER A 1 20 ? -2.387 0.415 -4.205 1.00 0.00 20 SER A C 4
ATOM 3975 O O . SER A 1 20 ? -3.487 0.792 -3.800 1.00 0.00 20 SER A O 4
ATOM 3983 N N . PHE A 1 21 ? -1.833 -0.734 -3.832 1.00 0.00 21 PHE A N 4
ATOM 3984 C CA . PHE A 1 21 ? -2.503 -1.640 -2.906 1.00 0.00 21 PHE A CA 4
ATOM 3985 C C . PHE A 1 21 ? -2.582 -1.029 -1.510 1.00 0.00 21 PHE A C 4
ATOM 3986 O O . PHE A 1 21 ? -3.648 -0.997 -0.893 1.00 0.00 21 PHE A O 4
ATOM 4003 N N . PHE A 1 22 ? -1.447 -0.544 -1.017 1.00 0.00 22 PHE A N 4
ATOM 4004 C CA . PHE A 1 22 ? -1.387 0.065 0.307 1.00 0.00 22 PHE A CA 4
ATOM 4005 C C . PHE A 1 22 ? -2.496 1.099 0.481 1.00 0.00 22 PHE A C 4
ATOM 4006 O O . PHE A 1 22 ? -3.242 1.067 1.460 1.00 0.00 22 PHE A O 4
ATOM 4023 N N . LEU A 1 23 ? -2.598 2.015 -0.476 1.00 0.00 23 LEU A N 4
ATOM 4024 C CA . LEU A 1 23 ? -3.615 3.060 -0.430 1.00 0.00 23 LEU A CA 4
ATOM 4025 C C . LEU A 1 23 ? -4.998 2.463 -0.193 1.00 0.00 23 LEU A C 4
ATOM 4026 O O . LEU A 1 23 ? -5.701 2.853 0.739 1.00 0.00 23 LEU A O 4
ATOM 4042 N N . GLN A 1 24 ? -5.380 1.513 -1.040 1.00 0.00 24 GLN A N 4
ATOM 4043 C CA . GLN A 1 24 ? -6.679 0.861 -0.922 1.00 0.00 24 GLN A CA 4
ATOM 4044 C C . GLN A 1 24 ? -6.826 0.185 0.437 1.00 0.00 24 GLN A C 4
ATOM 4045 O O . GLN A 1 24 ? -7.911 0.171 1.020 1.00 0.00 24 GLN A O 4
ATOM 4059 N N . CYS A 1 25 ? -5.730 -0.376 0.935 1.00 0.00 25 CYS A N 4
ATOM 4060 C CA . CYS A 1 25 ? -5.737 -1.056 2.226 1.00 0.00 25 CYS A CA 4
ATOM 4061 C C . CYS A 1 25 ? -4.343 -1.065 2.843 1.00 0.00 25 CYS A C 4
ATOM 4062 O O . CYS A 1 25 ? -3.407 -1.628 2.277 1.00 0.00 25 CYS A O 4
ATOM 4070 N N . GLN A 1 26 ? -4.213 -0.435 4.007 1.00 0.00 26 GLN A N 4
ATOM 4071 C CA . GLN A 1 26 ? -2.931 -0.369 4.700 1.00 0.00 26 GLN A CA 4
ATOM 4072 C C . GLN A 1 26 ? -2.470 -1.759 5.126 1.00 0.00 26 GLN A C 4
ATOM 4073 O O . GLN A 1 26 ? -1.272 -2.020 5.231 1.00 0.00 26 GLN A O 4
ATOM 4087 N N . TRP A 1 27 ? -3.429 -2.645 5.370 1.00 0.00 27 TRP A N 4
ATOM 4088 C CA . TRP A 1 27 ? -3.121 -4.009 5.785 1.00 0.00 27 TRP A CA 4
ATOM 4089 C C . TRP A 1 27 ? -3.785 -5.023 4.861 1.00 0.00 27 TRP A C 4
ATOM 4090 O O . TRP A 1 27 ? -4.993 -4.969 4.631 1.00 0.00 27 TRP A O 4
ATOM 4111 N N . ALA A 1 28 ? -2.989 -5.947 4.333 1.00 0.00 28 ALA A N 4
ATOM 4112 C CA . ALA A 1 28 ? -3.502 -6.974 3.435 1.00 0.00 28 ALA A CA 4
ATOM 4113 C C . ALA A 1 28 ? -3.525 -8.338 4.117 1.00 0.00 28 ALA A C 4
ATOM 4114 O O . ALA A 1 28 ? -2.748 -8.595 5.038 1.00 0.00 28 ALA A O 4
ATOM 4121 N N . ARG A 1 29 ? -4.420 -9.208 3.661 1.00 0.00 29 ARG A N 4
ATOM 4122 C CA . ARG A 1 29 ? -4.544 -10.545 4.229 1.00 0.00 29 ARG A CA 4
ATOM 4123 C C . ARG A 1 29 ? -3.830 -11.574 3.359 1.00 0.00 29 ARG A C 4
ATOM 4124 O O . ARG A 1 29 ? -3.427 -11.278 2.234 1.00 0.00 29 ARG A O 4
ATOM 4145 N N . ARG A 1 30 ? -3.676 -12.784 3.888 1.00 0.00 30 ARG A N 4
ATOM 4146 C CA . ARG A 1 30 ? -3.009 -13.857 3.160 1.00 0.00 30 ARG A CA 4
ATOM 4147 C C . ARG A 1 30 ? -3.671 -14.088 1.805 1.00 0.00 30 ARG A C 4
ATOM 4148 O O . ARG A 1 30 ? -3.005 -14.433 0.829 1.00 0.00 30 ARG A O 4
ATOM 4169 N N . GLU A 1 31 ? -4.986 -13.897 1.754 1.00 0.00 31 GLU A N 4
ATOM 4170 C CA . GLU A 1 31 ? -5.737 -14.086 0.518 1.00 0.00 31 GLU A CA 4
ATOM 4171 C C . GLU A 1 31 ? -5.337 -13.049 -0.527 1.00 0.00 31 GLU A C 4
ATOM 4172 O O . GLU A 1 31 ? -5.452 -13.286 -1.729 1.00 0.00 31 GLU A O 4
ATOM 4184 N N . ASP A 1 32 ? -4.866 -11.898 -0.059 1.00 0.00 32 ASP A N 4
ATOM 4185 C CA . ASP A 1 32 ? -4.448 -10.823 -0.952 1.00 0.00 32 ASP A CA 4
ATOM 4186 C C . ASP A 1 32 ? -2.964 -10.942 -1.287 1.00 0.00 32 ASP A C 4
ATOM 4187 O O . ASP A 1 32 ? -2.564 -10.785 -2.441 1.00 0.00 32 ASP A O 4
ATOM 4196 N N . TYR A 1 33 ? -2.154 -11.219 -0.272 1.00 0.00 33 TYR A N 4
ATOM 4197 C CA . TYR A 1 33 ? -0.714 -11.355 -0.458 1.00 0.00 33 TYR A CA 4
ATOM 4198 C C . TYR A 1 33 ? -0.402 -12.298 -1.617 1.00 0.00 33 TYR A C 4
ATOM 4199 O O . TYR A 1 33 ? 0.374 -11.962 -2.511 1.00 0.00 33 TYR A O 4
ATOM 4217 N N . GLN A 1 34 ? -1.013 -13.478 -1.592 1.00 0.00 34 GLN A N 4
ATOM 4218 C CA . GLN A 1 34 ? -0.800 -14.470 -2.640 1.00 0.00 34 GLN A CA 4
ATOM 4219 C C . GLN A 1 34 ? -0.920 -13.836 -4.022 1.00 0.00 34 GLN A C 4
ATOM 4220 O O . GLN A 1 34 ? -0.251 -14.252 -4.968 1.00 0.00 34 GLN A O 4
ATOM 4234 N N . LYS A 1 35 ? -1.778 -12.827 -4.132 1.00 0.00 35 LYS A N 4
ATOM 4235 C CA . LYS A 1 35 ? -1.987 -12.134 -5.397 1.00 0.00 35 LYS A CA 4
ATOM 4236 C C . LYS A 1 35 ? -0.846 -11.161 -5.679 1.00 0.00 35 LYS A C 4
ATOM 4237 O O . LYS A 1 35 ? -0.313 -11.118 -6.789 1.00 0.00 35 LYS A O 4
ATOM 4256 N N . LEU A 1 36 ? -0.476 -10.382 -4.669 1.00 0.00 36 LEU A N 4
ATOM 4257 C CA . LEU A 1 36 ? 0.603 -9.410 -4.808 1.00 0.00 36 LEU A CA 4
ATOM 4258 C C . LEU A 1 36 ? 1.874 -10.077 -5.324 1.00 0.00 36 LEU A C 4
ATOM 4259 O O . LEU A 1 36 ? 2.577 -9.523 -6.168 1.00 0.00 36 LEU A O 4
ATOM 4275 N N . GLU A 1 37 ? 2.160 -11.270 -4.812 1.00 0.00 37 GLU A N 4
ATOM 4276 C CA . GLU A 1 37 ? 3.345 -12.013 -5.224 1.00 0.00 37 GLU A CA 4
ATOM 4277 C C . GLU A 1 37 ? 3.234 -12.452 -6.681 1.00 0.00 37 GLU A C 4
ATOM 4278 O O . GLU A 1 37 ? 4.190 -12.967 -7.259 1.00 0.00 37 GLU A O 4
ATOM 4290 N N . GLN A 1 38 ? 2.060 -12.244 -7.267 1.00 0.00 38 GLN A N 4
ATOM 4291 C CA . GLN A 1 38 ? 1.823 -12.619 -8.656 1.00 0.00 38 GLN A CA 4
ATOM 4292 C C . GLN A 1 38 ? 1.919 -11.404 -9.573 1.00 0.00 38 GLN A C 4
ATOM 4293 O O . GLN A 1 38 ? 2.231 -11.531 -10.757 1.00 0.00 38 GLN A O 4
ATOM 4307 N N . ILE A 1 39 ? 1.648 -10.227 -9.017 1.00 0.00 39 ILE A N 4
ATOM 4308 C CA . ILE A 1 39 ? 1.705 -8.990 -9.785 1.00 0.00 39 ILE A CA 4
ATOM 4309 C C . ILE A 1 39 ? 3.066 -8.316 -9.642 1.00 0.00 39 ILE A C 4
ATOM 4310 O O . ILE A 1 39 ? 3.574 -7.710 -10.585 1.00 0.00 39 ILE A O 4
ATOM 4326 N N . THR A 1 40 ? 3.653 -8.427 -8.454 1.00 0.00 40 THR A N 4
ATOM 4327 C CA . THR A 1 40 ? 4.955 -7.830 -8.186 1.00 0.00 40 THR A CA 4
ATOM 4328 C C . THR A 1 40 ? 6.077 -8.841 -8.393 1.00 0.00 40 THR A C 4
ATOM 4329 O O . THR A 1 40 ? 7.223 -8.469 -8.638 1.00 0.00 40 THR A O 4
ATOM 4340 N N . GLY A 1 41 ? 5.738 -10.123 -8.292 1.00 0.00 41 GLY A N 4
ATOM 4341 C CA . GLY A 1 41 ? 6.728 -11.168 -8.472 1.00 0.00 41 GLY A CA 4
ATOM 4342 C C . GLY A 1 41 ? 7.688 -11.264 -7.303 1.00 0.00 41 GLY A C 4
ATOM 4343 O O . GLY A 1 41 ? 8.763 -11.855 -7.418 1.00 0.00 41 GLY A O 4
ATOM 4347 N N . LEU A 1 42 ? 7.302 -10.681 -6.173 1.00 0.00 42 LEU A N 4
ATOM 4348 C CA . LEU A 1 42 ? 8.138 -10.701 -4.977 1.00 0.00 42 LEU A CA 4
ATOM 4349 C C . LEU A 1 42 ? 7.551 -11.630 -3.919 1.00 0.00 42 LEU A C 4
ATOM 4350 O O . LEU A 1 42 ? 6.335 -11.729 -3.750 1.00 0.00 42 LEU A O 4
ATOM 4366 N N . PRO A 1 43 ? 8.433 -12.326 -3.187 1.00 0.00 43 PRO A N 4
ATOM 4367 C CA . PRO A 1 43 ? 8.025 -13.256 -2.130 1.00 0.00 43 PRO A CA 4
ATOM 4368 C C . PRO A 1 43 ? 7.017 -12.636 -1.169 1.00 0.00 43 PRO A C 4
ATOM 4369 O O . PRO A 1 43 ? 7.034 -11.428 -0.931 1.00 0.00 43 PRO A O 4
ATOM 4380 N N . ARG A 1 44 ? 6.142 -13.470 -0.617 1.00 0.00 44 ARG A N 4
ATOM 4381 C CA . ARG A 1 44 ? 5.126 -13.003 0.318 1.00 0.00 44 ARG A CA 4
ATOM 4382 C C . ARG A 1 44 ? 5.768 -12.298 1.510 1.00 0.00 44 ARG A C 4
ATOM 4383 O O . ARG A 1 44 ? 5.323 -11.236 1.947 1.00 0.00 44 ARG A O 4
ATOM 4404 N N . PRO A 1 45 ? 6.838 -12.901 2.049 1.00 0.00 45 PRO A N 4
ATOM 4405 C CA . PRO A 1 45 ? 7.563 -12.348 3.196 1.00 0.00 45 PRO A CA 4
ATOM 4406 C C . PRO A 1 45 ? 8.205 -11.001 2.883 1.00 0.00 45 PRO A C 4
ATOM 4407 O O . PRO A 1 45 ? 8.476 -10.208 3.784 1.00 0.00 45 PRO A O 4
ATOM 4418 N N . GLU A 1 46 ? 8.444 -10.749 1.600 1.00 0.00 46 GLU A N 4
ATOM 4419 C CA . GLU A 1 46 ? 9.054 -9.497 1.169 1.00 0.00 46 GLU A CA 4
ATOM 4420 C C . GLU A 1 46 ? 8.009 -8.390 1.065 1.00 0.00 46 GLU A C 4
ATOM 4421 O O . GLU A 1 46 ? 8.303 -7.219 1.309 1.00 0.00 46 GLU A O 4
ATOM 4433 N N . ILE A 1 47 ? 6.789 -8.769 0.700 1.00 0.00 47 ILE A N 4
ATOM 4434 C CA . ILE A 1 47 ? 5.700 -7.809 0.564 1.00 0.00 47 ILE A CA 4
ATOM 4435 C C . ILE A 1 47 ? 5.075 -7.492 1.918 1.00 0.00 47 ILE A C 4
ATOM 4436 O O . ILE A 1 47 ? 4.896 -6.326 2.273 1.00 0.00 47 ILE A O 4
ATOM 4452 N N . ILE A 1 48 ? 4.745 -8.536 2.670 1.00 0.00 48 ILE A N 4
ATOM 4453 C CA . ILE A 1 48 ? 4.142 -8.369 3.987 1.00 0.00 48 ILE A CA 4
ATOM 4454 C C . ILE A 1 48 ? 4.933 -7.376 4.831 1.00 0.00 48 ILE A C 4
ATOM 4455 O O . ILE A 1 48 ? 4.369 -6.434 5.388 1.00 0.00 48 ILE A O 4
ATOM 4471 N N . GLN A 1 49 ? 6.241 -7.592 4.919 1.00 0.00 49 GLN A N 4
ATOM 4472 C CA . GLN A 1 49 ? 7.109 -6.714 5.695 1.00 0.00 49 GLN A CA 4
ATOM 4473 C C . GLN A 1 49 ? 7.046 -5.284 5.171 1.00 0.00 49 GLN A C 4
ATOM 4474 O O . GLN A 1 49 ? 7.044 -4.328 5.947 1.00 0.00 49 GLN A O 4
ATOM 4488 N N . TRP A 1 50 ? 6.995 -5.145 3.851 1.00 0.00 50 TRP A N 4
ATOM 4489 C CA . TRP A 1 50 ? 6.931 -3.830 3.223 1.00 0.00 50 TRP A CA 4
ATOM 4490 C C . TRP A 1 50 ? 5.749 -3.028 3.756 1.00 0.00 50 TRP A C 4
ATOM 4491 O O . TRP A 1 50 ? 5.870 -1.835 4.034 1.00 0.00 50 TRP A O 4
ATOM 4512 N N . PHE A 1 51 ? 4.606 -3.691 3.897 1.00 0.00 51 PHE A N 4
ATOM 4513 C CA . PHE A 1 51 ? 3.400 -3.039 4.396 1.00 0.00 51 PHE A CA 4
ATOM 4514 C C . PHE A 1 51 ? 3.619 -2.498 5.806 1.00 0.00 51 PHE A C 4
ATOM 4515 O O . PHE A 1 51 ? 3.173 -1.400 6.137 1.00 0.00 51 PHE A O 4
ATOM 4532 N N . GLY A 1 52 ? 4.309 -3.278 6.633 1.00 0.00 52 GLY A N 4
ATOM 4533 C CA . GLY A 1 52 ? 4.575 -2.861 7.997 1.00 0.00 52 GLY A CA 4
ATOM 4534 C C . GLY A 1 52 ? 5.419 -1.604 8.066 1.00 0.00 52 GLY A C 4
ATOM 4535 O O . GLY A 1 52 ? 5.110 -0.681 8.818 1.00 0.00 52 GLY A O 4
ATOM 4539 N N . ASP A 1 53 ? 6.489 -1.569 7.279 1.00 0.00 53 ASP A N 4
ATOM 4540 C CA . ASP A 1 53 ? 7.382 -0.416 7.254 1.00 0.00 53 ASP A CA 4
ATOM 4541 C C . ASP A 1 53 ? 6.703 0.783 6.600 1.00 0.00 53 ASP A C 4
ATOM 4542 O O . ASP A 1 53 ? 6.846 1.918 7.057 1.00 0.00 53 ASP A O 4
ATOM 4551 N N . THR A 1 54 ? 5.962 0.525 5.526 1.00 0.00 54 THR A N 4
ATOM 4552 C CA . THR A 1 54 ? 5.262 1.582 4.808 1.00 0.00 54 THR A CA 4
ATOM 4553 C C . THR A 1 54 ? 4.424 2.430 5.758 1.00 0.00 54 THR A C 4
ATOM 4554 O O . THR A 1 54 ? 4.354 3.651 5.617 1.00 0.00 54 THR A O 4
ATOM 4565 N N . ARG A 1 55 ? 3.791 1.776 6.726 1.00 0.00 55 ARG A N 4
ATOM 4566 C CA . ARG A 1 55 ? 2.957 2.471 7.699 1.00 0.00 55 ARG A CA 4
ATOM 4567 C C . ARG A 1 55 ? 3.787 3.446 8.528 1.00 0.00 55 ARG A C 4
ATOM 4568 O O . ARG A 1 55 ? 3.415 4.608 8.694 1.00 0.00 55 ARG A O 4
ATOM 4589 N N . TYR A 1 56 ? 4.911 2.965 9.047 1.00 0.00 56 TYR A N 4
ATOM 4590 C CA . TYR A 1 56 ? 5.792 3.793 9.861 1.00 0.00 56 TYR A CA 4
ATOM 4591 C C . TYR A 1 56 ? 6.052 5.138 9.189 1.00 0.00 56 TYR A C 4
ATOM 4592 O O . TYR A 1 56 ? 5.737 6.192 9.741 1.00 0.00 56 TYR A O 4
ATOM 4610 N N . ALA A 1 57 ? 6.629 5.092 7.992 1.00 0.00 57 ALA A N 4
ATOM 4611 C CA . ALA A 1 57 ? 6.929 6.305 7.242 1.00 0.00 57 ALA A CA 4
ATOM 4612 C C . ALA A 1 57 ? 5.696 7.194 7.119 1.00 0.00 57 ALA A C 4
ATOM 4613 O O . ALA A 1 57 ? 5.743 8.386 7.426 1.00 0.00 57 ALA A O 4
ATOM 4620 N N . LEU A 1 58 ? 4.593 6.607 6.667 1.00 0.00 58 LEU A N 4
ATOM 4621 C CA . LEU A 1 58 ? 3.346 7.346 6.502 1.00 0.00 58 LEU A CA 4
ATOM 4622 C C . LEU A 1 58 ? 2.990 8.105 7.777 1.00 0.00 58 LEU A C 4
ATOM 4623 O O . LEU A 1 58 ? 3.000 9.336 7.803 1.00 0.00 58 LEU A O 4
ATOM 4639 N N . LYS A 1 59 ? 2.677 7.362 8.833 1.00 0.00 59 LYS A N 4
ATOM 4640 C CA . LYS A 1 59 ? 2.321 7.963 10.113 1.00 0.00 59 LYS A CA 4
ATOM 4641 C C . LYS A 1 59 ? 3.178 9.193 10.394 1.00 0.00 59 LYS A C 4
ATOM 4642 O O . LYS A 1 59 ? 2.683 10.209 10.882 1.00 0.00 59 LYS A O 4
ATOM 4661 N N . HIS A 1 60 ? 4.467 9.095 10.081 1.00 0.00 60 HIS A N 4
ATOM 4662 C CA . HIS A 1 60 ? 5.392 10.201 10.298 1.00 0.00 60 HIS A CA 4
ATOM 4663 C C . HIS A 1 60 ? 5.214 11.276 9.230 1.00 0.00 60 HIS A C 4
ATOM 4664 O O . HIS A 1 60 ? 5.338 12.468 9.508 1.00 0.00 60 HIS A O 4
ATOM 4679 N N . GLY A 1 61 ? 4.924 10.845 8.006 1.00 0.00 61 GLY A N 4
ATOM 4680 C CA . GLY A 1 61 ? 4.734 11.783 6.914 1.00 0.00 61 GLY A CA 4
ATOM 4681 C C . GLY A 1 61 ? 5.842 11.704 5.883 1.00 0.00 61 GLY A C 4
ATOM 4682 O O . GLY A 1 61 ? 6.294 12.727 5.369 1.00 0.00 61 GLY A O 4
ATOM 4686 N N . GLN A 1 62 ? 6.282 10.487 5.581 1.00 0.00 62 GLN A N 4
ATOM 4687 C CA . GLN A 1 62 ? 7.346 10.279 4.606 1.00 0.00 62 GLN A CA 4
ATOM 4688 C C . GLN A 1 62 ? 6.769 9.975 3.227 1.00 0.00 62 GLN A C 4
ATOM 4689 O O . GLN A 1 62 ? 7.177 10.567 2.227 1.00 0.00 62 GLN A O 4
ATOM 4703 N N . LEU A 1 63 ? 5.818 9.048 3.181 1.00 0.00 63 LEU A N 4
ATOM 4704 C CA . LEU A 1 63 ? 5.184 8.665 1.924 1.00 0.00 63 LEU A CA 4
ATOM 4705 C C . LEU A 1 63 ? 4.829 9.895 1.095 1.00 0.00 63 LEU A C 4
ATOM 4706 O O . LEU A 1 63 ? 3.893 10.627 1.419 1.00 0.00 63 LEU A O 4
ATOM 4722 N N . LYS A 1 64 ? 5.581 10.117 0.023 1.00 0.00 64 LYS A N 4
ATOM 4723 C CA . LYS A 1 64 ? 5.344 11.256 -0.856 1.00 0.00 64 LYS A CA 4
ATOM 4724 C C . LYS A 1 64 ? 4.128 11.015 -1.744 1.00 0.00 64 LYS A C 4
ATOM 4725 O O . LYS A 1 64 ? 3.520 11.959 -2.250 1.00 0.00 64 LYS A O 4
ATOM 4744 N N . TRP A 1 65 ? 3.777 9.747 -1.927 1.00 0.00 65 TRP A N 4
ATOM 4745 C CA . TRP A 1 65 ? 2.631 9.384 -2.753 1.00 0.00 65 TRP A CA 4
ATOM 4746 C C . TRP A 1 65 ? 1.353 9.343 -1.923 1.00 0.00 65 TRP A C 4
ATOM 4747 O O . TRP A 1 65 ? 0.276 9.692 -2.407 1.00 0.00 65 TRP A O 4
ATOM 4768 N N . PHE A 1 66 ? 1.479 8.915 -0.671 1.00 0.00 66 PHE A N 4
ATOM 4769 C CA . PHE A 1 66 ? 0.332 8.828 0.226 1.00 0.00 66 PHE A CA 4
ATOM 4770 C C . PHE A 1 66 ? -0.102 10.215 0.690 1.00 0.00 66 PHE A C 4
ATOM 4771 O O . PHE A 1 66 ? 0.732 11.083 0.951 1.00 0.00 66 PHE A O 4
ATOM 4788 N N . ARG A 1 67 ? -1.411 10.416 0.789 1.00 0.00 67 ARG A N 4
ATOM 4789 C CA . ARG A 1 67 ? -1.957 11.698 1.219 1.00 0.00 67 ARG A CA 4
ATOM 4790 C C . ARG A 1 67 ? -1.336 12.136 2.542 1.00 0.00 67 ARG A C 4
ATOM 4791 O O . ARG A 1 67 ? -0.562 11.398 3.151 1.00 0.00 67 ARG A O 4
ATOM 4812 N N . ASP A 1 68 ? -1.680 13.342 2.980 1.00 0.00 68 ASP A N 4
ATOM 4813 C CA . ASP A 1 68 ? -1.157 13.880 4.231 1.00 0.00 68 ASP A CA 4
ATOM 4814 C C . ASP A 1 68 ? -2.258 13.980 5.282 1.00 0.00 68 ASP A C 4
ATOM 4815 O O . ASP A 1 68 ? -2.056 13.624 6.442 1.00 0.00 68 ASP A O 4
ATOM 4824 N N . ASN A 1 69 ? -3.423 14.467 4.867 1.00 0.00 69 ASN A N 4
ATOM 4825 C CA . ASN A 1 69 ? -4.556 14.615 5.774 1.00 0.00 69 ASN A CA 4
ATOM 4826 C C . ASN A 1 69 ? -5.122 13.253 6.164 1.00 0.00 69 ASN A C 4
ATOM 4827 O O . ASN A 1 69 ? -5.802 12.602 5.372 1.00 0.00 69 ASN A O 4
ATOM 4838 N N . ALA A 1 70 ? -4.837 12.829 7.391 1.00 0.00 70 ALA A N 4
ATOM 4839 C CA . ALA A 1 70 ? -5.320 11.547 7.888 1.00 0.00 70 ALA A CA 4
ATOM 4840 C C . ALA A 1 70 ? -6.838 11.550 8.031 1.00 0.00 70 ALA A C 4
ATOM 4841 O O . ALA A 1 70 ? -7.366 11.690 9.134 1.00 0.00 70 ALA A O 4
ATOM 4848 N N . SER A 1 71 ? -7.534 11.395 6.910 1.00 0.00 71 SER A N 4
ATOM 4849 C CA . SER A 1 71 ? -8.992 11.384 6.911 1.00 0.00 71 SER A CA 4
ATOM 4850 C C . SER A 1 71 ? -9.525 9.997 7.256 1.00 0.00 71 SER A C 4
ATOM 4851 O O . SER A 1 71 ? -10.344 9.842 8.161 1.00 0.00 71 SER A O 4
ATOM 4859 N N . GLY A 1 72 ? -9.053 8.990 6.528 1.00 0.00 72 GLY A N 4
ATOM 4860 C CA . GLY A 1 72 ? -9.493 7.629 6.771 1.00 0.00 72 GLY A CA 4
ATOM 4861 C C . GLY A 1 72 ? -9.763 6.868 5.488 1.00 0.00 72 GLY A C 4
ATOM 4862 O O . GLY A 1 72 ? -10.208 7.433 4.489 1.00 0.00 72 GLY A O 4
ATOM 4866 N N . PRO A 1 73 ? -9.490 5.555 5.505 1.00 0.00 73 PRO A N 4
ATOM 4867 C CA . PRO A 1 73 ? -9.697 4.688 4.341 1.00 0.00 73 PRO A CA 4
ATOM 4868 C C . PRO A 1 73 ? -11.175 4.476 4.033 1.00 0.00 73 PRO A C 4
ATOM 4869 O O . PRO A 1 73 ? -12.046 4.923 4.780 1.00 0.00 73 PRO A O 4
ATOM 4880 N N . SER A 1 74 ? -11.452 3.792 2.927 1.00 0.00 74 SER A N 4
ATOM 4881 C CA . SER A 1 74 ? -12.826 3.523 2.519 1.00 0.00 74 SER A CA 4
ATOM 4882 C C . SER A 1 74 ? -12.903 2.258 1.669 1.00 0.00 74 SER A C 4
ATOM 4883 O O . SER A 1 74 ? -12.092 2.054 0.766 1.00 0.00 74 SER A O 4
ATOM 4891 N N . SER A 1 75 ? -13.884 1.413 1.966 1.00 0.00 75 SER A N 4
ATOM 4892 C CA . SER A 1 75 ? -14.066 0.165 1.232 1.00 0.00 75 SER A CA 4
ATOM 4893 C C . SER A 1 75 ? -15.431 0.129 0.552 1.00 0.00 75 SER A C 4
ATOM 4894 O O . SER A 1 75 ? -16.346 0.859 0.931 1.00 0.00 75 SER A O 4
ATOM 4902 N N . GLY A 1 76 ? -15.560 -0.728 -0.457 1.00 0.00 76 GLY A N 4
ATOM 4903 C CA . GLY A 1 76 ? -16.816 -0.844 -1.175 1.00 0.00 76 GLY A CA 4
ATOM 4904 C C . GLY A 1 76 ? -16.714 -0.350 -2.604 1.00 0.00 76 GLY A C 4
ATOM 4905 O O . GLY A 1 76 ? -17.046 0.800 -2.895 1.00 0.00 76 GLY A O 4
ATOM 4909 N N . GLY A 1 1 ? 34.661 -22.481 2.156 1.00 0.00 1 GLY A N 5
ATOM 4910 C CA . GLY A 1 1 ? 35.201 -21.572 3.151 1.00 0.00 1 GLY A CA 5
ATOM 4911 C C . GLY A 1 1 ? 34.120 -20.778 3.856 1.00 0.00 1 GLY A C 5
ATOM 4912 O O . GLY A 1 1 ? 33.436 -21.295 4.739 1.00 0.00 1 GLY A O 5
ATOM 4916 N N . SER A 1 2 ? 33.966 -19.516 3.468 1.00 0.00 2 SER A N 5
ATOM 4917 C CA . SER A 1 2 ? 32.965 -18.646 4.073 1.00 0.00 2 SER A CA 5
ATOM 4918 C C . SER A 1 2 ? 31.643 -18.728 3.315 1.00 0.00 2 SER A C 5
ATOM 4919 O O . SER A 1 2 ? 31.536 -19.428 2.307 1.00 0.00 2 SER A O 5
ATOM 4927 N N . SER A 1 3 ? 30.640 -18.008 3.806 1.00 0.00 3 SER A N 5
ATOM 4928 C CA . SER A 1 3 ? 29.324 -18.002 3.178 1.00 0.00 3 SER A CA 5
ATOM 4929 C C . SER A 1 3 ? 29.163 -16.789 2.266 1.00 0.00 3 SER A C 5
ATOM 4930 O O . SER A 1 3 ? 29.849 -15.781 2.429 1.00 0.00 3 SER A O 5
ATOM 4938 N N . GLY A 1 4 ? 28.250 -16.895 1.306 1.00 0.00 4 GLY A N 5
ATOM 4939 C CA . GLY A 1 4 ? 28.015 -15.801 0.382 1.00 0.00 4 GLY A CA 5
ATOM 4940 C C . GLY A 1 4 ? 26.957 -14.837 0.882 1.00 0.00 4 GLY A C 5
ATOM 4941 O O . GLY A 1 4 ? 26.406 -15.019 1.968 1.00 0.00 4 GLY A O 5
ATOM 4945 N N . SER A 1 5 ? 26.673 -13.809 0.090 1.00 0.00 5 SER A N 5
ATOM 4946 C CA . SER A 1 5 ? 25.678 -12.809 0.461 1.00 0.00 5 SER A CA 5
ATOM 4947 C C . SER A 1 5 ? 24.334 -13.111 -0.196 1.00 0.00 5 SER A C 5
ATOM 4948 O O . SER A 1 5 ? 24.214 -14.045 -0.988 1.00 0.00 5 SER A O 5
ATOM 4956 N N . SER A 1 6 ? 23.326 -12.313 0.141 1.00 0.00 6 SER A N 5
ATOM 4957 C CA . SER A 1 6 ? 21.989 -12.495 -0.412 1.00 0.00 6 SER A CA 5
ATOM 4958 C C . SER A 1 6 ? 21.130 -11.257 -0.175 1.00 0.00 6 SER A C 5
ATOM 4959 O O . SER A 1 6 ? 21.488 -10.380 0.610 1.00 0.00 6 SER A O 5
ATOM 4967 N N . GLY A 1 7 ? 19.993 -11.194 -0.861 1.00 0.00 7 GLY A N 5
ATOM 4968 C CA . GLY A 1 7 ? 19.099 -10.060 -0.713 1.00 0.00 7 GLY A CA 5
ATOM 4969 C C . GLY A 1 7 ? 19.085 -9.168 -1.939 1.00 0.00 7 GLY A C 5
ATOM 4970 O O . GLY A 1 7 ? 20.131 -8.892 -2.527 1.00 0.00 7 GLY A O 5
ATOM 4974 N N . LYS A 1 8 ? 17.897 -8.717 -2.327 1.00 0.00 8 LYS A N 5
ATOM 4975 C CA . LYS A 1 8 ? 17.750 -7.851 -3.491 1.00 0.00 8 LYS A CA 5
ATOM 4976 C C . LYS A 1 8 ? 16.799 -6.696 -3.193 1.00 0.00 8 LYS A C 5
ATOM 4977 O O . LYS A 1 8 ? 15.841 -6.849 -2.436 1.00 0.00 8 LYS A O 5
ATOM 4996 N N . ARG A 1 9 ? 17.070 -5.543 -3.795 1.00 0.00 9 ARG A N 5
ATOM 4997 C CA . ARG A 1 9 ? 16.238 -4.362 -3.594 1.00 0.00 9 ARG A CA 5
ATOM 4998 C C . ARG A 1 9 ? 15.067 -4.350 -4.572 1.00 0.00 9 ARG A C 5
ATOM 4999 O O . ARG A 1 9 ? 15.204 -4.752 -5.728 1.00 0.00 9 ARG A O 5
ATOM 5020 N N . LYS A 1 10 ? 13.914 -3.888 -4.101 1.00 0.00 10 LYS A N 5
ATOM 5021 C CA . LYS A 1 10 ? 12.718 -3.822 -4.932 1.00 0.00 10 LYS A CA 5
ATOM 5022 C C . LYS A 1 10 ? 12.916 -2.855 -6.095 1.00 0.00 10 LYS A C 5
ATOM 5023 O O . LYS A 1 10 ? 13.777 -1.976 -6.046 1.00 0.00 10 LYS A O 5
ATOM 5042 N N . THR A 1 11 ? 12.113 -3.022 -7.141 1.00 0.00 11 THR A N 5
ATOM 5043 C CA . THR A 1 11 ? 12.200 -2.165 -8.316 1.00 0.00 11 THR A CA 5
ATOM 5044 C C . THR A 1 11 ? 10.985 -1.251 -8.421 1.00 0.00 11 THR A C 5
ATOM 5045 O O . THR A 1 11 ? 9.867 -1.647 -8.090 1.00 0.00 11 THR A O 5
ATOM 5056 N N . LYS A 1 12 ? 11.209 -0.026 -8.885 1.00 0.00 12 LYS A N 5
ATOM 5057 C CA . LYS A 1 12 ? 10.132 0.945 -9.036 1.00 0.00 12 LYS A CA 5
ATOM 5058 C C . LYS A 1 12 ? 8.842 0.262 -9.478 1.00 0.00 12 LYS A C 5
ATOM 5059 O O . LYS A 1 12 ? 7.783 0.477 -8.889 1.00 0.00 12 LYS A O 5
ATOM 5078 N N . GLU A 1 13 ? 8.939 -0.563 -10.515 1.00 0.00 13 GLU A N 5
ATOM 5079 C CA . GLU A 1 13 ? 7.779 -1.278 -11.034 1.00 0.00 13 GLU A CA 5
ATOM 5080 C C . GLU A 1 13 ? 7.064 -2.036 -9.919 1.00 0.00 13 GLU A C 5
ATOM 5081 O O . GLU A 1 13 ? 5.889 -1.791 -9.644 1.00 0.00 13 GLU A O 5
ATOM 5093 N N . GLN A 1 14 ? 7.781 -2.956 -9.283 1.00 0.00 14 GLN A N 5
ATOM 5094 C CA . GLN A 1 14 ? 7.214 -3.750 -8.199 1.00 0.00 14 GLN A CA 5
ATOM 5095 C C . GLN A 1 14 ? 6.570 -2.854 -7.146 1.00 0.00 14 GLN A C 5
ATOM 5096 O O . GLN A 1 14 ? 5.384 -2.988 -6.843 1.00 0.00 14 GLN A O 5
ATOM 5110 N N . LEU A 1 15 ? 7.359 -1.940 -6.592 1.00 0.00 15 LEU A N 5
ATOM 5111 C CA . LEU A 1 15 ? 6.866 -1.021 -5.571 1.00 0.00 15 LEU A CA 5
ATOM 5112 C C . LEU A 1 15 ? 5.623 -0.284 -6.058 1.00 0.00 15 LEU A C 5
ATOM 5113 O O . LEU A 1 15 ? 4.699 -0.028 -5.287 1.00 0.00 15 LEU A O 5
ATOM 5129 N N . ALA A 1 16 ? 5.607 0.054 -7.344 1.00 0.00 16 ALA A N 5
ATOM 5130 C CA . ALA A 1 16 ? 4.476 0.758 -7.935 1.00 0.00 16 ALA A CA 5
ATOM 5131 C C . ALA A 1 16 ? 3.168 0.022 -7.663 1.00 0.00 16 ALA A C 5
ATOM 5132 O O . ALA A 1 16 ? 2.175 0.630 -7.262 1.00 0.00 16 ALA A O 5
ATOM 5139 N N . ILE A 1 17 ? 3.175 -1.288 -7.884 1.00 0.00 17 ILE A N 5
ATOM 5140 C CA . ILE A 1 17 ? 1.989 -2.106 -7.662 1.00 0.00 17 ILE A CA 5
ATOM 5141 C C . ILE A 1 17 ? 1.592 -2.111 -6.190 1.00 0.00 17 ILE A C 5
ATOM 5142 O O . ILE A 1 17 ? 0.413 -2.229 -5.854 1.00 0.00 17 ILE A O 5
ATOM 5158 N N . LEU A 1 18 ? 2.583 -1.979 -5.315 1.00 0.00 18 LEU A N 5
ATOM 5159 C CA . LEU A 1 18 ? 2.338 -1.966 -3.877 1.00 0.00 18 LEU A CA 5
ATOM 5160 C C . LEU A 1 18 ? 1.734 -0.635 -3.440 1.00 0.00 18 LEU A C 5
ATOM 5161 O O . LEU A 1 18 ? 0.661 -0.597 -2.836 1.00 0.00 18 LEU A O 5
ATOM 5177 N N . LYS A 1 19 ? 2.428 0.454 -3.750 1.00 0.00 19 LYS A N 5
ATOM 5178 C CA . LYS A 1 19 ? 1.959 1.788 -3.393 1.00 0.00 19 LYS A CA 5
ATOM 5179 C C . LYS A 1 19 ? 0.449 1.900 -3.573 1.00 0.00 19 LYS A C 5
ATOM 5180 O O . LYS A 1 19 ? -0.243 2.482 -2.737 1.00 0.00 19 LYS A O 5
ATOM 5199 N N . SER A 1 20 ? -0.056 1.338 -4.666 1.00 0.00 20 SER A N 5
ATOM 5200 C CA . SER A 1 20 ? -1.485 1.377 -4.956 1.00 0.00 20 SER A CA 5
ATOM 5201 C C . SER A 1 20 ? -2.263 0.515 -3.967 1.00 0.00 20 SER A C 5
ATOM 5202 O O . SER A 1 20 ? -3.352 0.884 -3.526 1.00 0.00 20 SER A O 5
ATOM 5210 N N . PHE A 1 21 ? -1.697 -0.637 -3.623 1.00 0.00 21 PHE A N 5
ATOM 5211 C CA . PHE A 1 21 ? -2.337 -1.554 -2.687 1.00 0.00 21 PHE A CA 5
ATOM 5212 C C . PHE A 1 21 ? -2.433 -0.933 -1.296 1.00 0.00 21 PHE A C 5
ATOM 5213 O O . PHE A 1 21 ? -3.502 -0.913 -0.685 1.00 0.00 21 PHE A O 5
ATOM 5230 N N . PHE A 1 22 ? -1.308 -0.428 -0.802 1.00 0.00 22 PHE A N 5
ATOM 5231 C CA . PHE A 1 22 ? -1.263 0.192 0.517 1.00 0.00 22 PHE A CA 5
ATOM 5232 C C . PHE A 1 22 ? -2.387 1.212 0.677 1.00 0.00 22 PHE A C 5
ATOM 5233 O O . PHE A 1 22 ? -3.044 1.272 1.717 1.00 0.00 22 PHE A O 5
ATOM 5250 N N . LEU A 1 23 ? -2.602 2.013 -0.361 1.00 0.00 23 LEU A N 5
ATOM 5251 C CA . LEU A 1 23 ? -3.646 3.032 -0.338 1.00 0.00 23 LEU A CA 5
ATOM 5252 C C . LEU A 1 23 ? -5.022 2.398 -0.166 1.00 0.00 23 LEU A C 5
ATOM 5253 O O . LEU A 1 23 ? -5.771 2.756 0.743 1.00 0.00 23 LEU A O 5
ATOM 5269 N N . GLN A 1 24 ? -5.347 1.454 -1.043 1.00 0.00 24 GLN A N 5
ATOM 5270 C CA . GLN A 1 24 ? -6.633 0.769 -0.987 1.00 0.00 24 GLN A CA 5
ATOM 5271 C C . GLN A 1 24 ? -6.808 0.049 0.346 1.00 0.00 24 GLN A C 5
ATOM 5272 O O . GLN A 1 24 ? -7.916 -0.035 0.876 1.00 0.00 24 GLN A O 5
ATOM 5286 N N . CYS A 1 25 ? -5.709 -0.470 0.881 1.00 0.00 25 CYS A N 5
ATOM 5287 C CA . CYS A 1 25 ? -5.741 -1.185 2.152 1.00 0.00 25 CYS A CA 5
ATOM 5288 C C . CYS A 1 25 ? -4.370 -1.167 2.821 1.00 0.00 25 CYS A C 5
ATOM 5289 O O . CYS A 1 25 ? -3.449 -1.859 2.388 1.00 0.00 25 CYS A O 5
ATOM 5297 N N . GLN A 1 26 ? -4.244 -0.369 3.877 1.00 0.00 26 GLN A N 5
ATOM 5298 C CA . GLN A 1 26 ? -2.984 -0.259 4.604 1.00 0.00 26 GLN A CA 5
ATOM 5299 C C . GLN A 1 26 ? -2.497 -1.631 5.059 1.00 0.00 26 GLN A C 5
ATOM 5300 O O . GLN A 1 26 ? -1.310 -1.823 5.320 1.00 0.00 26 GLN A O 5
ATOM 5314 N N . TRP A 1 27 ? -3.422 -2.580 5.153 1.00 0.00 27 TRP A N 5
ATOM 5315 C CA . TRP A 1 27 ? -3.086 -3.934 5.578 1.00 0.00 27 TRP A CA 5
ATOM 5316 C C . TRP A 1 27 ? -3.681 -4.967 4.626 1.00 0.00 27 TRP A C 5
ATOM 5317 O O . TRP A 1 27 ? -4.844 -4.866 4.236 1.00 0.00 27 TRP A O 5
ATOM 5338 N N . ALA A 1 28 ? -2.877 -5.959 4.258 1.00 0.00 28 ALA A N 5
ATOM 5339 C CA . ALA A 1 28 ? -3.327 -7.010 3.354 1.00 0.00 28 ALA A CA 5
ATOM 5340 C C . ALA A 1 28 ? -3.468 -8.340 4.087 1.00 0.00 28 ALA A C 5
ATOM 5341 O O . ALA A 1 28 ? -2.796 -8.581 5.090 1.00 0.00 28 ALA A O 5
ATOM 5348 N N . ARG A 1 29 ? -4.345 -9.200 3.580 1.00 0.00 29 ARG A N 5
ATOM 5349 C CA . ARG A 1 29 ? -4.575 -10.505 4.187 1.00 0.00 29 ARG A CA 5
ATOM 5350 C C . ARG A 1 29 ? -3.830 -11.598 3.426 1.00 0.00 29 ARG A C 5
ATOM 5351 O O . ARG A 1 29 ? -3.219 -11.340 2.390 1.00 0.00 29 ARG A O 5
ATOM 5372 N N . ARG A 1 30 ? -3.886 -12.819 3.949 1.00 0.00 30 ARG A N 5
ATOM 5373 C CA . ARG A 1 30 ? -3.216 -13.950 3.320 1.00 0.00 30 ARG A CA 5
ATOM 5374 C C . ARG A 1 30 ? -3.719 -14.157 1.895 1.00 0.00 30 ARG A C 5
ATOM 5375 O O . ARG A 1 30 ? -2.967 -14.574 1.015 1.00 0.00 30 ARG A O 5
ATOM 5396 N N . GLU A 1 31 ? -4.997 -13.863 1.675 1.00 0.00 31 GLU A N 5
ATOM 5397 C CA . GLU A 1 31 ? -5.601 -14.018 0.357 1.00 0.00 31 GLU A CA 5
ATOM 5398 C C . GLU A 1 31 ? -5.097 -12.943 -0.602 1.00 0.00 31 GLU A C 5
ATOM 5399 O O . GLU A 1 31 ? -5.088 -13.136 -1.818 1.00 0.00 31 GLU A O 5
ATOM 5411 N N . ASP A 1 32 ? -4.680 -11.811 -0.046 1.00 0.00 32 ASP A N 5
ATOM 5412 C CA . ASP A 1 32 ? -4.175 -10.705 -0.850 1.00 0.00 32 ASP A CA 5
ATOM 5413 C C . ASP A 1 32 ? -2.694 -10.893 -1.163 1.00 0.00 32 ASP A C 5
ATOM 5414 O O . ASP A 1 32 ? -2.255 -10.674 -2.292 1.00 0.00 32 ASP A O 5
ATOM 5423 N N . TYR A 1 33 ? -1.929 -11.299 -0.156 1.00 0.00 33 TYR A N 5
ATOM 5424 C CA . TYR A 1 33 ? -0.496 -11.513 -0.323 1.00 0.00 33 TYR A CA 5
ATOM 5425 C C . TYR A 1 33 ? -0.221 -12.505 -1.448 1.00 0.00 33 TYR A C 5
ATOM 5426 O O . TYR A 1 33 ? 0.551 -12.222 -2.364 1.00 0.00 33 TYR A O 5
ATOM 5444 N N . GLN A 1 34 ? -0.858 -13.669 -1.371 1.00 0.00 34 GLN A N 5
ATOM 5445 C CA . GLN A 1 34 ? -0.682 -14.704 -2.383 1.00 0.00 34 GLN A CA 5
ATOM 5446 C C . GLN A 1 34 ? -0.858 -14.131 -3.785 1.00 0.00 34 GLN A C 5
ATOM 5447 O O . GLN A 1 34 ? -0.373 -14.698 -4.765 1.00 0.00 34 GLN A O 5
ATOM 5461 N N . LYS A 1 35 ? -1.554 -13.002 -3.874 1.00 0.00 35 LYS A N 5
ATOM 5462 C CA . LYS A 1 35 ? -1.793 -12.350 -5.156 1.00 0.00 35 LYS A CA 5
ATOM 5463 C C . LYS A 1 35 ? -0.727 -11.296 -5.438 1.00 0.00 35 LYS A C 5
ATOM 5464 O O . LYS A 1 35 ? -0.241 -11.175 -6.564 1.00 0.00 35 LYS A O 5
ATOM 5483 N N . LEU A 1 36 ? -0.365 -10.537 -4.410 1.00 0.00 36 LEU A N 5
ATOM 5484 C CA . LEU A 1 36 ? 0.646 -9.494 -4.546 1.00 0.00 36 LEU A CA 5
ATOM 5485 C C . LEU A 1 36 ? 1.943 -10.065 -5.110 1.00 0.00 36 LEU A C 5
ATOM 5486 O O . LEU A 1 36 ? 2.627 -9.413 -5.899 1.00 0.00 36 LEU A O 5
ATOM 5502 N N . GLU A 1 37 ? 2.275 -11.285 -4.701 1.00 0.00 37 GLU A N 5
ATOM 5503 C CA . GLU A 1 37 ? 3.490 -11.943 -5.167 1.00 0.00 37 GLU A CA 5
ATOM 5504 C C . GLU A 1 37 ? 3.364 -12.341 -6.635 1.00 0.00 37 GLU A C 5
ATOM 5505 O O . GLU A 1 37 ? 4.334 -12.777 -7.255 1.00 0.00 37 GLU A O 5
ATOM 5517 N N . GLN A 1 38 ? 2.163 -12.188 -7.183 1.00 0.00 38 GLN A N 5
ATOM 5518 C CA . GLN A 1 38 ? 1.910 -12.532 -8.577 1.00 0.00 38 GLN A CA 5
ATOM 5519 C C . GLN A 1 38 ? 1.902 -11.284 -9.453 1.00 0.00 38 GLN A C 5
ATOM 5520 O O . GLN A 1 38 ? 2.170 -11.355 -10.653 1.00 0.00 38 GLN A O 5
ATOM 5534 N N . ILE A 1 39 ? 1.592 -10.143 -8.846 1.00 0.00 39 ILE A N 5
ATOM 5535 C CA . ILE A 1 39 ? 1.549 -8.880 -9.572 1.00 0.00 39 ILE A CA 5
ATOM 5536 C C . ILE A 1 39 ? 2.877 -8.139 -9.463 1.00 0.00 39 ILE A C 5
ATOM 5537 O O . ILE A 1 39 ? 3.284 -7.431 -10.386 1.00 0.00 39 ILE A O 5
ATOM 5553 N N . THR A 1 40 ? 3.552 -8.307 -8.330 1.00 0.00 40 THR A N 5
ATOM 5554 C CA . THR A 1 40 ? 4.835 -7.655 -8.100 1.00 0.00 40 THR A CA 5
ATOM 5555 C C . THR A 1 40 ? 5.992 -8.609 -8.369 1.00 0.00 40 THR A C 5
ATOM 5556 O O . THR A 1 40 ? 7.104 -8.181 -8.678 1.00 0.00 40 THR A O 5
ATOM 5567 N N . GLY A 1 41 ? 5.724 -9.906 -8.249 1.00 0.00 41 GLY A N 5
ATOM 5568 C CA . GLY A 1 41 ? 6.754 -10.901 -8.483 1.00 0.00 41 GLY A CA 5
ATOM 5569 C C . GLY A 1 41 ? 7.666 -11.084 -7.286 1.00 0.00 41 GLY A C 5
ATOM 5570 O O . GLY A 1 41 ? 8.729 -11.698 -7.393 1.00 0.00 41 GLY A O 5
ATOM 5574 N N . LEU A 1 42 ? 7.253 -10.550 -6.142 1.00 0.00 42 LEU A N 5
ATOM 5575 C CA . LEU A 1 42 ? 8.041 -10.656 -4.919 1.00 0.00 42 LEU A CA 5
ATOM 5576 C C . LEU A 1 42 ? 7.403 -11.639 -3.943 1.00 0.00 42 LEU A C 5
ATOM 5577 O O . LEU A 1 42 ? 6.181 -11.760 -3.856 1.00 0.00 42 LEU A O 5
ATOM 5593 N N . PRO A 1 43 ? 8.248 -12.359 -3.191 1.00 0.00 43 PRO A N 5
ATOM 5594 C CA . PRO A 1 43 ? 7.789 -13.343 -2.205 1.00 0.00 43 PRO A CA 5
ATOM 5595 C C . PRO A 1 43 ? 6.776 -12.756 -1.228 1.00 0.00 43 PRO A C 5
ATOM 5596 O O . PRO A 1 43 ? 6.819 -11.565 -0.916 1.00 0.00 43 PRO A O 5
ATOM 5607 N N . ARG A 1 44 ? 5.867 -13.598 -0.748 1.00 0.00 44 ARG A N 5
ATOM 5608 C CA . ARG A 1 44 ? 4.843 -13.161 0.193 1.00 0.00 44 ARG A CA 5
ATOM 5609 C C . ARG A 1 44 ? 5.470 -12.435 1.380 1.00 0.00 44 ARG A C 5
ATOM 5610 O O . ARG A 1 44 ? 4.999 -11.384 1.815 1.00 0.00 44 ARG A O 5
ATOM 5631 N N . PRO A 1 45 ? 6.557 -13.007 1.918 1.00 0.00 45 PRO A N 5
ATOM 5632 C CA . PRO A 1 45 ? 7.272 -12.431 3.061 1.00 0.00 45 PRO A CA 5
ATOM 5633 C C . PRO A 1 45 ? 7.962 -11.117 2.711 1.00 0.00 45 PRO A C 5
ATOM 5634 O O . PRO A 1 45 ? 8.209 -10.285 3.583 1.00 0.00 45 PRO A O 5
ATOM 5645 N N . GLU A 1 46 ? 8.269 -10.938 1.430 1.00 0.00 46 GLU A N 5
ATOM 5646 C CA . GLU A 1 46 ? 8.931 -9.724 0.967 1.00 0.00 46 GLU A CA 5
ATOM 5647 C C . GLU A 1 46 ? 7.936 -8.574 0.846 1.00 0.00 46 GLU A C 5
ATOM 5648 O O . GLU A 1 46 ? 8.293 -7.409 1.022 1.00 0.00 46 GLU A O 5
ATOM 5660 N N . ILE A 1 47 ? 6.686 -8.910 0.542 1.00 0.00 47 ILE A N 5
ATOM 5661 C CA . ILE A 1 47 ? 5.639 -7.907 0.398 1.00 0.00 47 ILE A CA 5
ATOM 5662 C C . ILE A 1 47 ? 4.986 -7.596 1.740 1.00 0.00 47 ILE A C 5
ATOM 5663 O O . ILE A 1 47 ? 4.807 -6.432 2.100 1.00 0.00 47 ILE A O 5
ATOM 5679 N N . ILE A 1 48 ? 4.635 -8.644 2.478 1.00 0.00 48 ILE A N 5
ATOM 5680 C CA . ILE A 1 48 ? 4.005 -8.483 3.782 1.00 0.00 48 ILE A CA 5
ATOM 5681 C C . ILE A 1 48 ? 4.778 -7.493 4.647 1.00 0.00 48 ILE A C 5
ATOM 5682 O O . ILE A 1 48 ? 4.206 -6.543 5.181 1.00 0.00 48 ILE A O 5
ATOM 5698 N N . GLN A 1 49 ? 6.080 -7.722 4.780 1.00 0.00 49 GLN A N 5
ATOM 5699 C CA . GLN A 1 49 ? 6.932 -6.850 5.580 1.00 0.00 49 GLN A CA 5
ATOM 5700 C C . GLN A 1 49 ? 6.877 -5.415 5.065 1.00 0.00 49 GLN A C 5
ATOM 5701 O O . GLN A 1 49 ? 6.737 -4.472 5.843 1.00 0.00 49 GLN A O 5
ATOM 5715 N N . TRP A 1 50 ? 6.989 -5.259 3.751 1.00 0.00 50 TRP A N 5
ATOM 5716 C CA . TRP A 1 50 ? 6.952 -3.938 3.133 1.00 0.00 50 TRP A CA 5
ATOM 5717 C C . TRP A 1 50 ? 5.819 -3.098 3.710 1.00 0.00 50 TRP A C 5
ATOM 5718 O O . TRP A 1 50 ? 6.032 -1.968 4.150 1.00 0.00 50 TRP A O 5
ATOM 5739 N N . PHE A 1 51 ? 4.613 -3.656 3.706 1.00 0.00 51 PHE A N 5
ATOM 5740 C CA . PHE A 1 51 ? 3.445 -2.957 4.229 1.00 0.00 51 PHE A CA 5
ATOM 5741 C C . PHE A 1 51 ? 3.717 -2.416 5.629 1.00 0.00 51 PHE A C 5
ATOM 5742 O O . PHE A 1 51 ? 3.412 -1.263 5.931 1.00 0.00 51 PHE A O 5
ATOM 5759 N N . GLY A 1 52 ? 4.293 -3.258 6.481 1.00 0.00 52 GLY A N 5
ATOM 5760 C CA . GLY A 1 52 ? 4.596 -2.847 7.840 1.00 0.00 52 GLY A CA 5
ATOM 5761 C C . GLY A 1 52 ? 5.416 -1.574 7.891 1.00 0.00 52 GLY A C 5
ATOM 5762 O O . GLY A 1 52 ? 5.003 -0.585 8.498 1.00 0.00 52 GLY A O 5
ATOM 5766 N N . ASP A 1 53 ? 6.581 -1.596 7.254 1.00 0.00 53 ASP A N 5
ATOM 5767 C CA . ASP A 1 53 ? 7.462 -0.435 7.229 1.00 0.00 53 ASP A CA 5
ATOM 5768 C C . ASP A 1 53 ? 6.771 0.758 6.576 1.00 0.00 53 ASP A C 5
ATOM 5769 O O . ASP A 1 53 ? 6.950 1.901 6.997 1.00 0.00 53 ASP A O 5
ATOM 5778 N N . THR A 1 54 ? 5.981 0.484 5.542 1.00 0.00 54 THR A N 5
ATOM 5779 C CA . THR A 1 54 ? 5.264 1.534 4.829 1.00 0.00 54 THR A CA 5
ATOM 5780 C C . THR A 1 54 ? 4.469 2.409 5.791 1.00 0.00 54 THR A C 5
ATOM 5781 O O . THR A 1 54 ? 4.520 3.636 5.716 1.00 0.00 54 THR A O 5
ATOM 5792 N N . ARG A 1 55 ? 3.734 1.769 6.695 1.00 0.00 55 ARG A N 5
ATOM 5793 C CA . ARG A 1 55 ? 2.927 2.490 7.672 1.00 0.00 55 ARG A CA 5
ATOM 5794 C C . ARG A 1 55 ? 3.783 3.472 8.466 1.00 0.00 55 ARG A C 5
ATOM 5795 O O . ARG A 1 55 ? 3.450 4.652 8.577 1.00 0.00 55 ARG A O 5
ATOM 5816 N N . TYR A 1 56 ? 4.886 2.977 9.016 1.00 0.00 56 TYR A N 5
ATOM 5817 C CA . TYR A 1 56 ? 5.789 3.810 9.801 1.00 0.00 56 TYR A CA 5
ATOM 5818 C C . TYR A 1 56 ? 6.038 5.147 9.109 1.00 0.00 56 TYR A C 5
ATOM 5819 O O . TYR A 1 56 ? 5.794 6.209 9.680 1.00 0.00 56 TYR A O 5
ATOM 5837 N N . ALA A 1 57 ? 6.526 5.084 7.874 1.00 0.00 57 ALA A N 5
ATOM 5838 C CA . ALA A 1 57 ? 6.806 6.288 7.102 1.00 0.00 57 ALA A CA 5
ATOM 5839 C C . ALA A 1 57 ? 5.572 7.179 7.007 1.00 0.00 57 ALA A C 5
ATOM 5840 O O . ALA A 1 57 ? 5.630 8.372 7.306 1.00 0.00 57 ALA A O 5
ATOM 5847 N N . LEU A 1 58 ? 4.456 6.592 6.588 1.00 0.00 58 LEU A N 5
ATOM 5848 C CA . LEU A 1 58 ? 3.207 7.334 6.452 1.00 0.00 58 LEU A CA 5
ATOM 5849 C C . LEU A 1 58 ? 2.866 8.068 7.745 1.00 0.00 58 LEU A C 5
ATOM 5850 O O . LEU A 1 58 ? 2.828 9.298 7.782 1.00 0.00 58 LEU A O 5
ATOM 5866 N N . LYS A 1 59 ? 2.621 7.306 8.805 1.00 0.00 59 LYS A N 5
ATOM 5867 C CA . LYS A 1 59 ? 2.287 7.882 10.102 1.00 0.00 59 LYS A CA 5
ATOM 5868 C C . LYS A 1 59 ? 3.139 9.115 10.385 1.00 0.00 59 LYS A C 5
ATOM 5869 O O . LYS A 1 59 ? 2.652 10.107 10.929 1.00 0.00 59 LYS A O 5
ATOM 5888 N N . HIS A 1 60 ? 4.413 9.047 10.011 1.00 0.00 60 HIS A N 5
ATOM 5889 C CA . HIS A 1 60 ? 5.332 10.160 10.223 1.00 0.00 60 HIS A CA 5
ATOM 5890 C C . HIS A 1 60 ? 5.157 11.222 9.142 1.00 0.00 60 HIS A C 5
ATOM 5891 O O . HIS A 1 60 ? 5.351 12.412 9.389 1.00 0.00 60 HIS A O 5
ATOM 5906 N N . GLY A 1 61 ? 4.790 10.784 7.941 1.00 0.00 61 GLY A N 5
ATOM 5907 C CA . GLY A 1 61 ? 4.597 11.709 6.841 1.00 0.00 61 GLY A CA 5
ATOM 5908 C C . GLY A 1 61 ? 5.738 11.671 5.844 1.00 0.00 61 GLY A C 5
ATOM 5909 O O . GLY A 1 61 ? 6.173 12.711 5.349 1.00 0.00 61 GLY A O 5
ATOM 5913 N N . GLN A 1 62 ? 6.224 10.470 5.549 1.00 0.00 62 GLN A N 5
ATOM 5914 C CA . GLN A 1 62 ? 7.323 10.301 4.606 1.00 0.00 62 GLN A CA 5
ATOM 5915 C C . GLN A 1 62 ? 6.798 10.029 3.200 1.00 0.00 62 GLN A C 5
ATOM 5916 O O . GLN A 1 62 ? 7.234 10.652 2.231 1.00 0.00 62 GLN A O 5
ATOM 5930 N N . LEU A 1 63 ? 5.859 9.095 3.095 1.00 0.00 63 LEU A N 5
ATOM 5931 C CA . LEU A 1 63 ? 5.273 8.740 1.807 1.00 0.00 63 LEU A CA 5
ATOM 5932 C C . LEU A 1 63 ? 4.894 9.989 1.018 1.00 0.00 63 LEU A C 5
ATOM 5933 O O . LEU A 1 63 ? 4.056 10.780 1.452 1.00 0.00 63 LEU A O 5
ATOM 5949 N N . LYS A 1 64 ? 5.515 10.160 -0.144 1.00 0.00 64 LYS A N 5
ATOM 5950 C CA . LYS A 1 64 ? 5.241 11.310 -0.997 1.00 0.00 64 LYS A CA 5
ATOM 5951 C C . LYS A 1 64 ? 4.014 11.062 -1.868 1.00 0.00 64 LYS A C 5
ATOM 5952 O O . LYS A 1 64 ? 3.354 12.003 -2.310 1.00 0.00 64 LYS A O 5
ATOM 5971 N N . TRP A 1 65 ? 3.714 9.791 -2.110 1.00 0.00 65 TRP A N 5
ATOM 5972 C CA . TRP A 1 65 ? 2.565 9.420 -2.928 1.00 0.00 65 TRP A CA 5
ATOM 5973 C C . TRP A 1 65 ? 1.293 9.369 -2.089 1.00 0.00 65 TRP A C 5
ATOM 5974 O O . TRP A 1 65 ? 0.197 9.624 -2.588 1.00 0.00 65 TRP A O 5
ATOM 5995 N N . PHE A 1 66 ? 1.445 9.037 -0.811 1.00 0.00 66 PHE A N 5
ATOM 5996 C CA . PHE A 1 66 ? 0.308 8.952 0.098 1.00 0.00 66 PHE A CA 5
ATOM 5997 C C . PHE A 1 66 ? -0.130 10.341 0.553 1.00 0.00 66 PHE A C 5
ATOM 5998 O O . PHE A 1 66 ? 0.699 11.183 0.900 1.00 0.00 66 PHE A O 5
ATOM 6015 N N . ARG A 1 67 ? -1.438 10.574 0.548 1.00 0.00 67 ARG A N 5
ATOM 6016 C CA . ARG A 1 67 ? -1.987 11.861 0.958 1.00 0.00 67 ARG A CA 5
ATOM 6017 C C . ARG A 1 67 ? -1.830 12.065 2.462 1.00 0.00 67 ARG A C 5
ATOM 6018 O O . ARG A 1 67 ? -1.462 11.142 3.188 1.00 0.00 67 ARG A O 5
ATOM 6039 N N . ASP A 1 68 ? -2.110 13.279 2.921 1.00 0.00 68 ASP A N 5
ATOM 6040 C CA . ASP A 1 68 ? -2.001 13.605 4.338 1.00 0.00 68 ASP A CA 5
ATOM 6041 C C . ASP A 1 68 ? -3.367 13.552 5.015 1.00 0.00 68 ASP A C 5
ATOM 6042 O O . ASP A 1 68 ? -4.233 14.385 4.753 1.00 0.00 68 ASP A O 5
ATOM 6051 N N . ASN A 1 69 ? -3.552 12.566 5.887 1.00 0.00 69 ASN A N 5
ATOM 6052 C CA . ASN A 1 69 ? -4.814 12.403 6.600 1.00 0.00 69 ASN A CA 5
ATOM 6053 C C . ASN A 1 69 ? -4.816 13.214 7.893 1.00 0.00 69 ASN A C 5
ATOM 6054 O O . ASN A 1 69 ? -5.269 12.739 8.934 1.00 0.00 69 ASN A O 5
ATOM 6065 N N . ALA A 1 70 ? -4.308 14.439 7.817 1.00 0.00 70 ALA A N 5
ATOM 6066 C CA . ALA A 1 70 ? -4.254 15.317 8.979 1.00 0.00 70 ALA A CA 5
ATOM 6067 C C . ALA A 1 70 ? -5.412 16.308 8.973 1.00 0.00 70 ALA A C 5
ATOM 6068 O O . ALA A 1 70 ? -6.039 16.552 10.005 1.00 0.00 70 ALA A O 5
ATOM 6075 N N . SER A 1 71 ? -5.692 16.878 7.805 1.00 0.00 71 SER A N 5
ATOM 6076 C CA . SER A 1 71 ? -6.773 17.846 7.666 1.00 0.00 71 SER A CA 5
ATOM 6077 C C . SER A 1 71 ? -8.072 17.156 7.263 1.00 0.00 71 SER A C 5
ATOM 6078 O O . SER A 1 71 ? -9.080 17.246 7.962 1.00 0.00 71 SER A O 5
ATOM 6086 N N . GLY A 1 72 ? -8.040 16.465 6.127 1.00 0.00 72 GLY A N 5
ATOM 6087 C CA . GLY A 1 72 ? -9.220 15.769 5.648 1.00 0.00 72 GLY A CA 5
ATOM 6088 C C . GLY A 1 72 ? -9.555 16.116 4.211 1.00 0.00 72 GLY A C 5
ATOM 6089 O O . GLY A 1 72 ? -9.165 17.165 3.696 1.00 0.00 72 GLY A O 5
ATOM 6093 N N . PRO A 1 73 ? -10.292 15.220 3.538 1.00 0.00 73 PRO A N 5
ATOM 6094 C CA . PRO A 1 73 ? -10.694 15.414 2.142 1.00 0.00 73 PRO A CA 5
ATOM 6095 C C . PRO A 1 73 ? -11.725 16.527 1.985 1.00 0.00 73 PRO A C 5
ATOM 6096 O O . PRO A 1 73 ? -12.488 16.813 2.907 1.00 0.00 73 PRO A O 5
ATOM 6107 N N . SER A 1 74 ? -11.741 17.150 0.811 1.00 0.00 74 SER A N 5
ATOM 6108 C CA . SER A 1 74 ? -12.677 18.234 0.534 1.00 0.00 74 SER A CA 5
ATOM 6109 C C . SER A 1 74 ? -13.324 18.057 -0.836 1.00 0.00 74 SER A C 5
ATOM 6110 O O . SER A 1 74 ? -12.700 17.548 -1.768 1.00 0.00 74 SER A O 5
ATOM 6118 N N . SER A 1 75 ? -14.578 18.482 -0.951 1.00 0.00 75 SER A N 5
ATOM 6119 C CA . SER A 1 75 ? -15.312 18.368 -2.206 1.00 0.00 75 SER A CA 5
ATOM 6120 C C . SER A 1 75 ? -16.422 19.411 -2.283 1.00 0.00 75 SER A C 5
ATOM 6121 O O . SER A 1 75 ? -16.788 20.020 -1.278 1.00 0.00 75 SER A O 5
ATOM 6129 N N . GLY A 1 76 ? -16.956 19.611 -3.484 1.00 0.00 76 GLY A N 5
ATOM 6130 C CA . GLY A 1 76 ? -18.019 20.580 -3.671 1.00 0.00 76 GLY A CA 5
ATOM 6131 C C . GLY A 1 76 ? -19.135 20.054 -4.552 1.00 0.00 76 GLY A C 5
ATOM 6132 O O . GLY A 1 76 ? -18.928 19.787 -5.735 1.00 0.00 76 GLY A O 5
ATOM 6136 N N . GLY A 1 1 ? 20.922 -19.425 -1.032 1.00 0.00 1 GLY A N 6
ATOM 6137 C CA . GLY A 1 1 ? 20.427 -18.061 -1.063 1.00 0.00 1 GLY A CA 6
ATOM 6138 C C . GLY A 1 1 ? 21.525 -17.041 -0.836 1.00 0.00 1 GLY A C 6
ATOM 6139 O O . GLY A 1 1 ? 22.636 -17.393 -0.440 1.00 0.00 1 GLY A O 6
ATOM 6143 N N . SER A 1 2 ? 21.214 -15.773 -1.087 1.00 0.00 2 SER A N 6
ATOM 6144 C CA . SER A 1 2 ? 22.185 -14.699 -0.912 1.00 0.00 2 SER A CA 6
ATOM 6145 C C . SER A 1 2 ? 22.203 -14.213 0.534 1.00 0.00 2 SER A C 6
ATOM 6146 O O . SER A 1 2 ? 21.370 -13.402 0.938 1.00 0.00 2 SER A O 6
ATOM 6154 N N . SER A 1 3 ? 23.159 -14.716 1.308 1.00 0.00 3 SER A N 6
ATOM 6155 C CA . SER A 1 3 ? 23.285 -14.337 2.711 1.00 0.00 3 SER A CA 6
ATOM 6156 C C . SER A 1 3 ? 24.147 -13.088 2.861 1.00 0.00 3 SER A C 6
ATOM 6157 O O . SER A 1 3 ? 25.374 -13.158 2.820 1.00 0.00 3 SER A O 6
ATOM 6165 N N . GLY A 1 4 ? 23.494 -11.943 3.035 1.00 0.00 4 GLY A N 6
ATOM 6166 C CA . GLY A 1 4 ? 24.215 -10.693 3.189 1.00 0.00 4 GLY A CA 6
ATOM 6167 C C . GLY A 1 4 ? 23.794 -9.652 2.170 1.00 0.00 4 GLY A C 6
ATOM 6168 O O . GLY A 1 4 ? 24.188 -9.718 1.006 1.00 0.00 4 GLY A O 6
ATOM 6172 N N . SER A 1 5 ? 22.990 -8.689 2.609 1.00 0.00 5 SER A N 6
ATOM 6173 C CA . SER A 1 5 ? 22.511 -7.632 1.725 1.00 0.00 5 SER A CA 6
ATOM 6174 C C . SER A 1 5 ? 22.021 -6.432 2.530 1.00 0.00 5 SER A C 6
ATOM 6175 O O . SER A 1 5 ? 21.857 -6.512 3.748 1.00 0.00 5 SER A O 6
ATOM 6183 N N . SER A 1 6 ? 21.788 -5.320 1.840 1.00 0.00 6 SER A N 6
ATOM 6184 C CA . SER A 1 6 ? 21.320 -4.101 2.490 1.00 0.00 6 SER A CA 6
ATOM 6185 C C . SER A 1 6 ? 19.906 -4.284 3.034 1.00 0.00 6 SER A C 6
ATOM 6186 O O . SER A 1 6 ? 19.657 -4.093 4.224 1.00 0.00 6 SER A O 6
ATOM 6194 N N . GLY A 1 7 ? 18.983 -4.657 2.153 1.00 0.00 7 GLY A N 6
ATOM 6195 C CA . GLY A 1 7 ? 17.606 -4.860 2.562 1.00 0.00 7 GLY A CA 6
ATOM 6196 C C . GLY A 1 7 ? 16.623 -4.608 1.436 1.00 0.00 7 GLY A C 6
ATOM 6197 O O . GLY A 1 7 ? 16.682 -5.258 0.393 1.00 0.00 7 GLY A O 6
ATOM 6201 N N . LYS A 1 8 ? 15.714 -3.662 1.647 1.00 0.00 8 LYS A N 6
ATOM 6202 C CA . LYS A 1 8 ? 14.712 -3.325 0.642 1.00 0.00 8 LYS A CA 6
ATOM 6203 C C . LYS A 1 8 ? 15.374 -2.919 -0.671 1.00 0.00 8 LYS A C 6
ATOM 6204 O O . LYS A 1 8 ? 15.878 -1.804 -0.805 1.00 0.00 8 LYS A O 6
ATOM 6223 N N . ARG A 1 9 ? 15.368 -3.831 -1.638 1.00 0.00 9 ARG A N 6
ATOM 6224 C CA . ARG A 1 9 ? 15.968 -3.568 -2.940 1.00 0.00 9 ARG A CA 6
ATOM 6225 C C . ARG A 1 9 ? 14.968 -3.832 -4.063 1.00 0.00 9 ARG A C 6
ATOM 6226 O O . ARG A 1 9 ? 15.322 -4.373 -5.110 1.00 0.00 9 ARG A O 6
ATOM 6247 N N . LYS A 1 10 ? 13.717 -3.446 -3.836 1.00 0.00 10 LYS A N 6
ATOM 6248 C CA . LYS A 1 10 ? 12.664 -3.639 -4.826 1.00 0.00 10 LYS A CA 6
ATOM 6249 C C . LYS A 1 10 ? 12.794 -2.629 -5.961 1.00 0.00 10 LYS A C 6
ATOM 6250 O O . LYS A 1 10 ? 13.331 -1.536 -5.776 1.00 0.00 10 LYS A O 6
ATOM 6269 N N . THR A 1 11 ? 12.297 -2.999 -7.137 1.00 0.00 11 THR A N 6
ATOM 6270 C CA . THR A 1 11 ? 12.357 -2.126 -8.302 1.00 0.00 11 THR A CA 6
ATOM 6271 C C . THR A 1 11 ? 11.159 -1.185 -8.346 1.00 0.00 11 THR A C 6
ATOM 6272 O O . THR A 1 11 ? 10.080 -1.513 -7.852 1.00 0.00 11 THR A O 6
ATOM 6283 N N . LYS A 1 12 ? 11.354 -0.013 -8.941 1.00 0.00 12 LYS A N 6
ATOM 6284 C CA . LYS A 1 12 ? 10.288 0.976 -9.052 1.00 0.00 12 LYS A CA 6
ATOM 6285 C C . LYS A 1 12 ? 8.975 0.318 -9.463 1.00 0.00 12 LYS A C 6
ATOM 6286 O O . LYS A 1 12 ? 7.918 0.628 -8.916 1.00 0.00 12 LYS A O 6
ATOM 6305 N N . GLU A 1 13 ? 9.052 -0.592 -10.429 1.00 0.00 13 GLU A N 6
ATOM 6306 C CA . GLU A 1 13 ? 7.868 -1.294 -10.912 1.00 0.00 13 GLU A CA 6
ATOM 6307 C C . GLU A 1 13 ? 7.199 -2.072 -9.782 1.00 0.00 13 GLU A C 6
ATOM 6308 O O . GLU A 1 13 ? 6.053 -1.801 -9.423 1.00 0.00 13 GLU A O 6
ATOM 6320 N N . GLN A 1 14 ? 7.922 -3.040 -9.229 1.00 0.00 14 GLN A N 6
ATOM 6321 C CA . GLN A 1 14 ? 7.397 -3.858 -8.141 1.00 0.00 14 GLN A CA 6
ATOM 6322 C C . GLN A 1 14 ? 6.754 -2.988 -7.067 1.00 0.00 14 GLN A C 6
ATOM 6323 O O . GLN A 1 14 ? 5.681 -3.307 -6.554 1.00 0.00 14 GLN A O 6
ATOM 6337 N N . LEU A 1 15 ? 7.418 -1.887 -6.729 1.00 0.00 15 LEU A N 6
ATOM 6338 C CA . LEU A 1 15 ? 6.911 -0.970 -5.714 1.00 0.00 15 LEU A CA 6
ATOM 6339 C C . LEU A 1 15 ? 5.715 -0.183 -6.239 1.00 0.00 15 LEU A C 6
ATOM 6340 O O . LEU A 1 15 ? 4.822 0.189 -5.479 1.00 0.00 15 LEU A O 6
ATOM 6356 N N . ALA A 1 16 ? 5.704 0.066 -7.545 1.00 0.00 16 ALA A N 6
ATOM 6357 C CA . ALA A 1 16 ? 4.616 0.804 -8.172 1.00 0.00 16 ALA A CA 6
ATOM 6358 C C . ALA A 1 16 ? 3.278 0.108 -7.947 1.00 0.00 16 ALA A C 6
ATOM 6359 O O . ALA A 1 16 ? 2.244 0.762 -7.806 1.00 0.00 16 ALA A O 6
ATOM 6366 N N . ILE A 1 17 ? 3.305 -1.220 -7.916 1.00 0.00 17 ILE A N 6
ATOM 6367 C CA . ILE A 1 17 ? 2.094 -2.004 -7.707 1.00 0.00 17 ILE A CA 6
ATOM 6368 C C . ILE A 1 17 ? 1.690 -2.010 -6.237 1.00 0.00 17 ILE A C 6
ATOM 6369 O O . ILE A 1 17 ? 0.504 -1.974 -5.907 1.00 0.00 17 ILE A O 6
ATOM 6385 N N . LEU A 1 18 ? 2.684 -2.055 -5.356 1.00 0.00 18 LEU A N 6
ATOM 6386 C CA . LEU A 1 18 ? 2.433 -2.065 -3.919 1.00 0.00 18 LEU A CA 6
ATOM 6387 C C . LEU A 1 18 ? 1.775 -0.763 -3.473 1.00 0.00 18 LEU A C 6
ATOM 6388 O O . LEU A 1 18 ? 0.704 -0.771 -2.865 1.00 0.00 18 LEU A O 6
ATOM 6404 N N . LYS A 1 19 ? 2.423 0.356 -3.779 1.00 0.00 19 LYS A N 6
ATOM 6405 C CA . LYS A 1 19 ? 1.901 1.668 -3.413 1.00 0.00 19 LYS A CA 6
ATOM 6406 C C . LYS A 1 19 ? 0.402 1.752 -3.684 1.00 0.00 19 LYS A C 6
ATOM 6407 O O . LYS A 1 19 ? -0.348 2.333 -2.900 1.00 0.00 19 LYS A O 6
ATOM 6426 N N . SER A 1 20 ? -0.027 1.167 -4.798 1.00 0.00 20 SER A N 6
ATOM 6427 C CA . SER A 1 20 ? -1.436 1.178 -5.172 1.00 0.00 20 SER A CA 6
ATOM 6428 C C . SER A 1 20 ? -2.265 0.351 -4.194 1.00 0.00 20 SER A C 6
ATOM 6429 O O . SER A 1 20 ? -3.403 0.699 -3.877 1.00 0.00 20 SER A O 6
ATOM 6437 N N . PHE A 1 21 ? -1.686 -0.747 -3.718 1.00 0.00 21 PHE A N 6
ATOM 6438 C CA . PHE A 1 21 ? -2.370 -1.625 -2.777 1.00 0.00 21 PHE A CA 6
ATOM 6439 C C . PHE A 1 21 ? -2.453 -0.982 -1.395 1.00 0.00 21 PHE A C 6
ATOM 6440 O O . PHE A 1 21 ? -3.514 -0.963 -0.770 1.00 0.00 21 PHE A O 6
ATOM 6457 N N . PHE A 1 22 ? -1.327 -0.458 -0.925 1.00 0.00 22 PHE A N 6
ATOM 6458 C CA . PHE A 1 22 ? -1.270 0.185 0.383 1.00 0.00 22 PHE A CA 6
ATOM 6459 C C . PHE A 1 22 ? -2.392 1.208 0.535 1.00 0.00 22 PHE A C 6
ATOM 6460 O O . PHE A 1 22 ? -3.131 1.195 1.521 1.00 0.00 22 PHE A O 6
ATOM 6477 N N . LEU A 1 23 ? -2.514 2.093 -0.447 1.00 0.00 23 LEU A N 6
ATOM 6478 C CA . LEU A 1 23 ? -3.546 3.125 -0.424 1.00 0.00 23 LEU A CA 6
ATOM 6479 C C . LEU A 1 23 ? -4.926 2.510 -0.213 1.00 0.00 23 LEU A C 6
ATOM 6480 O O . LEU A 1 23 ? -5.653 2.895 0.702 1.00 0.00 23 LEU A O 6
ATOM 6496 N N . GLN A 1 24 ? -5.278 1.553 -1.065 1.00 0.00 24 GLN A N 6
ATOM 6497 C CA . GLN A 1 24 ? -6.570 0.884 -0.970 1.00 0.00 24 GLN A CA 6
ATOM 6498 C C . GLN A 1 24 ? -6.722 0.182 0.376 1.00 0.00 24 GLN A C 6
ATOM 6499 O O . GLN A 1 24 ? -7.814 0.140 0.945 1.00 0.00 24 GLN A O 6
ATOM 6513 N N . CYS A 1 25 ? -5.623 -0.368 0.878 1.00 0.00 25 CYS A N 6
ATOM 6514 C CA . CYS A 1 25 ? -5.634 -1.070 2.156 1.00 0.00 25 CYS A CA 6
ATOM 6515 C C . CYS A 1 25 ? -4.251 -1.051 2.800 1.00 0.00 25 CYS A C 6
ATOM 6516 O O . CYS A 1 25 ? -3.307 -1.644 2.280 1.00 0.00 25 CYS A O 6
ATOM 6524 N N . GLN A 1 26 ? -4.141 -0.364 3.932 1.00 0.00 26 GLN A N 6
ATOM 6525 C CA . GLN A 1 26 ? -2.873 -0.265 4.645 1.00 0.00 26 GLN A CA 6
ATOM 6526 C C . GLN A 1 26 ? -2.404 -1.638 5.114 1.00 0.00 26 GLN A C 6
ATOM 6527 O O . GLN A 1 26 ? -1.209 -1.865 5.303 1.00 0.00 26 GLN A O 6
ATOM 6541 N N . TRP A 1 27 ? -3.351 -2.550 5.300 1.00 0.00 27 TRP A N 6
ATOM 6542 C CA . TRP A 1 27 ? -3.034 -3.901 5.747 1.00 0.00 27 TRP A CA 6
ATOM 6543 C C . TRP A 1 27 ? -3.613 -4.940 4.793 1.00 0.00 27 TRP A C 6
ATOM 6544 O O . TRP A 1 27 ? -4.801 -4.910 4.475 1.00 0.00 27 TRP A O 6
ATOM 6565 N N . ALA A 1 28 ? -2.766 -5.859 4.341 1.00 0.00 28 ALA A N 6
ATOM 6566 C CA . ALA A 1 28 ? -3.195 -6.909 3.425 1.00 0.00 28 ALA A CA 6
ATOM 6567 C C . ALA A 1 28 ? -3.351 -8.241 4.151 1.00 0.00 28 ALA A C 6
ATOM 6568 O O . ALA A 1 28 ? -2.685 -8.493 5.156 1.00 0.00 28 ALA A O 6
ATOM 6575 N N . ARG A 1 29 ? -4.235 -9.089 3.638 1.00 0.00 29 ARG A N 6
ATOM 6576 C CA . ARG A 1 29 ? -4.480 -10.395 4.239 1.00 0.00 29 ARG A CA 6
ATOM 6577 C C . ARG A 1 29 ? -3.790 -11.498 3.442 1.00 0.00 29 ARG A C 6
ATOM 6578 O O . ARG A 1 29 ? -3.297 -11.265 2.338 1.00 0.00 29 ARG A O 6
ATOM 6599 N N . ARG A 1 30 ? -3.757 -12.699 4.010 1.00 0.00 30 ARG A N 6
ATOM 6600 C CA . ARG A 1 30 ? -3.126 -13.838 3.354 1.00 0.00 30 ARG A CA 6
ATOM 6601 C C . ARG A 1 30 ? -3.712 -14.057 1.962 1.00 0.00 30 ARG A C 6
ATOM 6602 O O . ARG A 1 30 ? -2.998 -14.419 1.028 1.00 0.00 30 ARG A O 6
ATOM 6623 N N . GLU A 1 31 ? -5.016 -13.834 1.833 1.00 0.00 31 GLU A N 6
ATOM 6624 C CA . GLU A 1 31 ? -5.697 -14.009 0.555 1.00 0.00 31 GLU A CA 6
ATOM 6625 C C . GLU A 1 31 ? -5.285 -12.923 -0.434 1.00 0.00 31 GLU A C 6
ATOM 6626 O O . GLU A 1 31 ? -5.458 -13.073 -1.644 1.00 0.00 31 GLU A O 6
ATOM 6638 N N . ASP A 1 32 ? -4.739 -11.831 0.089 1.00 0.00 32 ASP A N 6
ATOM 6639 C CA . ASP A 1 32 ? -4.301 -10.719 -0.747 1.00 0.00 32 ASP A CA 6
ATOM 6640 C C . ASP A 1 32 ? -2.829 -10.868 -1.121 1.00 0.00 32 ASP A C 6
ATOM 6641 O O . ASP A 1 32 ? -2.442 -10.628 -2.265 1.00 0.00 32 ASP A O 6
ATOM 6650 N N . TYR A 1 33 ? -2.014 -11.264 -0.149 1.00 0.00 33 TYR A N 6
ATOM 6651 C CA . TYR A 1 33 ? -0.585 -11.441 -0.375 1.00 0.00 33 TYR A CA 6
ATOM 6652 C C . TYR A 1 33 ? -0.331 -12.386 -1.545 1.00 0.00 33 TYR A C 6
ATOM 6653 O O . TYR A 1 33 ? 0.400 -12.054 -2.478 1.00 0.00 33 TYR A O 6
ATOM 6671 N N . GLN A 1 34 ? -0.942 -13.565 -1.488 1.00 0.00 34 GLN A N 6
ATOM 6672 C CA . GLN A 1 34 ? -0.783 -14.560 -2.542 1.00 0.00 34 GLN A CA 6
ATOM 6673 C C . GLN A 1 34 ? -0.979 -13.931 -3.918 1.00 0.00 34 GLN A C 6
ATOM 6674 O O . GLN A 1 34 ? -0.508 -14.457 -4.926 1.00 0.00 34 GLN A O 6
ATOM 6688 N N . LYS A 1 35 ? -1.678 -12.802 -3.952 1.00 0.00 35 LYS A N 6
ATOM 6689 C CA . LYS A 1 35 ? -1.937 -12.099 -5.204 1.00 0.00 35 LYS A CA 6
ATOM 6690 C C . LYS A 1 35 ? -0.826 -11.098 -5.505 1.00 0.00 35 LYS A C 6
ATOM 6691 O O . LYS A 1 35 ? -0.329 -11.028 -6.630 1.00 0.00 35 LYS A O 6
ATOM 6710 N N . LEU A 1 36 ? -0.441 -10.327 -4.495 1.00 0.00 36 LEU A N 6
ATOM 6711 C CA . LEU A 1 36 ? 0.613 -9.331 -4.651 1.00 0.00 36 LEU A CA 6
ATOM 6712 C C . LEU A 1 36 ? 1.879 -9.962 -5.221 1.00 0.00 36 LEU A C 6
ATOM 6713 O O . LEU A 1 36 ? 2.539 -9.383 -6.084 1.00 0.00 36 LEU A O 6
ATOM 6729 N N . GLU A 1 37 ? 2.211 -11.154 -4.734 1.00 0.00 37 GLU A N 6
ATOM 6730 C CA . GLU A 1 37 ? 3.397 -11.864 -5.197 1.00 0.00 37 GLU A CA 6
ATOM 6731 C C . GLU A 1 37 ? 3.248 -12.281 -6.657 1.00 0.00 37 GLU A C 6
ATOM 6732 O O . GLU A 1 37 ? 4.195 -12.765 -7.275 1.00 0.00 37 GLU A O 6
ATOM 6744 N N . GLN A 1 38 ? 2.050 -12.088 -7.202 1.00 0.00 38 GLN A N 6
ATOM 6745 C CA . GLN A 1 38 ? 1.776 -12.445 -8.588 1.00 0.00 38 GLN A CA 6
ATOM 6746 C C . GLN A 1 38 ? 1.831 -11.214 -9.488 1.00 0.00 38 GLN A C 6
ATOM 6747 O O . GLN A 1 38 ? 2.102 -11.320 -10.684 1.00 0.00 38 GLN A O 6
ATOM 6761 N N . ILE A 1 39 ? 1.572 -10.049 -8.905 1.00 0.00 39 ILE A N 6
ATOM 6762 C CA . ILE A 1 39 ? 1.593 -8.799 -9.654 1.00 0.00 39 ILE A CA 6
ATOM 6763 C C . ILE A 1 39 ? 2.953 -8.117 -9.547 1.00 0.00 39 ILE A C 6
ATOM 6764 O O . ILE A 1 39 ? 3.448 -7.539 -10.515 1.00 0.00 39 ILE A O 6
ATOM 6780 N N . THR A 1 40 ? 3.554 -8.190 -8.363 1.00 0.00 40 THR A N 6
ATOM 6781 C CA . THR A 1 40 ? 4.857 -7.580 -8.130 1.00 0.00 40 THR A CA 6
ATOM 6782 C C . THR A 1 40 ? 5.984 -8.572 -8.396 1.00 0.00 40 THR A C 6
ATOM 6783 O O . THR A 1 40 ? 7.095 -8.183 -8.752 1.00 0.00 40 THR A O 6
ATOM 6794 N N . GLY A 1 41 ? 5.689 -9.857 -8.222 1.00 0.00 41 GLY A N 6
ATOM 6795 C CA . GLY A 1 41 ? 6.687 -10.885 -8.449 1.00 0.00 41 GLY A CA 6
ATOM 6796 C C . GLY A 1 41 ? 7.595 -11.086 -7.251 1.00 0.00 41 GLY A C 6
ATOM 6797 O O . GLY A 1 41 ? 8.629 -11.748 -7.351 1.00 0.00 41 GLY A O 6
ATOM 6801 N N . LEU A 1 42 ? 7.211 -10.512 -6.117 1.00 0.00 42 LEU A N 6
ATOM 6802 C CA . LEU A 1 42 ? 7.998 -10.629 -4.895 1.00 0.00 42 LEU A CA 6
ATOM 6803 C C . LEU A 1 42 ? 7.335 -11.587 -3.909 1.00 0.00 42 LEU A C 6
ATOM 6804 O O . LEU A 1 42 ? 6.114 -11.612 -3.757 1.00 0.00 42 LEU A O 6
ATOM 6820 N N . PRO A 1 43 ? 8.159 -12.393 -3.223 1.00 0.00 43 PRO A N 6
ATOM 6821 C CA . PRO A 1 43 ? 7.675 -13.365 -2.238 1.00 0.00 43 PRO A CA 6
ATOM 6822 C C . PRO A 1 43 ? 6.717 -12.741 -1.229 1.00 0.00 43 PRO A C 6
ATOM 6823 O O . PRO A 1 43 ? 6.821 -11.556 -0.911 1.00 0.00 43 PRO A O 6
ATOM 6834 N N . ARG A 1 44 ? 5.785 -13.545 -0.729 1.00 0.00 44 ARG A N 6
ATOM 6835 C CA . ARG A 1 44 ? 4.808 -13.070 0.244 1.00 0.00 44 ARG A CA 6
ATOM 6836 C C . ARG A 1 44 ? 5.500 -12.400 1.427 1.00 0.00 44 ARG A C 6
ATOM 6837 O O . ARG A 1 44 ? 5.095 -11.335 1.893 1.00 0.00 44 ARG A O 6
ATOM 6858 N N . PRO A 1 45 ? 6.570 -13.037 1.926 1.00 0.00 45 PRO A N 6
ATOM 6859 C CA . PRO A 1 45 ? 7.341 -12.521 3.060 1.00 0.00 45 PRO A CA 6
ATOM 6860 C C . PRO A 1 45 ? 8.031 -11.199 2.739 1.00 0.00 45 PRO A C 6
ATOM 6861 O O . PRO A 1 45 ? 8.349 -10.421 3.637 1.00 0.00 45 PRO A O 6
ATOM 6872 N N . GLU A 1 46 ? 8.259 -10.953 1.452 1.00 0.00 46 GLU A N 6
ATOM 6873 C CA . GLU A 1 46 ? 8.912 -9.725 1.014 1.00 0.00 46 GLU A CA 6
ATOM 6874 C C . GLU A 1 46 ? 7.911 -8.577 0.930 1.00 0.00 46 GLU A C 6
ATOM 6875 O O . GLU A 1 46 ? 8.252 -7.422 1.188 1.00 0.00 46 GLU A O 6
ATOM 6887 N N . ILE A 1 47 ? 6.675 -8.903 0.568 1.00 0.00 47 ILE A N 6
ATOM 6888 C CA . ILE A 1 47 ? 5.624 -7.899 0.451 1.00 0.00 47 ILE A CA 6
ATOM 6889 C C . ILE A 1 47 ? 5.018 -7.576 1.812 1.00 0.00 47 ILE A C 6
ATOM 6890 O O . ILE A 1 47 ? 4.816 -6.410 2.152 1.00 0.00 47 ILE A O 6
ATOM 6906 N N . ILE A 1 48 ? 4.732 -8.616 2.588 1.00 0.00 48 ILE A N 6
ATOM 6907 C CA . ILE A 1 48 ? 4.152 -8.442 3.914 1.00 0.00 48 ILE A CA 6
ATOM 6908 C C . ILE A 1 48 ? 4.959 -7.447 4.741 1.00 0.00 48 ILE A C 6
ATOM 6909 O O . ILE A 1 48 ? 4.426 -6.445 5.218 1.00 0.00 48 ILE A O 6
ATOM 6925 N N . GLN A 1 49 ? 6.247 -7.729 4.905 1.00 0.00 49 GLN A N 6
ATOM 6926 C CA . GLN A 1 49 ? 7.128 -6.857 5.673 1.00 0.00 49 GLN A CA 6
ATOM 6927 C C . GLN A 1 49 ? 7.060 -5.424 5.158 1.00 0.00 49 GLN A C 6
ATOM 6928 O O . GLN A 1 49 ? 6.967 -4.477 5.939 1.00 0.00 49 GLN A O 6
ATOM 6942 N N . TRP A 1 50 ? 7.107 -5.272 3.839 1.00 0.00 50 TRP A N 6
ATOM 6943 C CA . TRP A 1 50 ? 7.051 -3.953 3.220 1.00 0.00 50 TRP A CA 6
ATOM 6944 C C . TRP A 1 50 ? 5.920 -3.120 3.813 1.00 0.00 50 TRP A C 6
ATOM 6945 O O . TRP A 1 50 ? 6.109 -1.952 4.155 1.00 0.00 50 TRP A O 6
ATOM 6966 N N . PHE A 1 51 ? 4.744 -3.727 3.933 1.00 0.00 51 PHE A N 6
ATOM 6967 C CA . PHE A 1 51 ? 3.582 -3.041 4.485 1.00 0.00 51 PHE A CA 6
ATOM 6968 C C . PHE A 1 51 ? 3.876 -2.515 5.888 1.00 0.00 51 PHE A C 6
ATOM 6969 O O . PHE A 1 51 ? 3.517 -1.389 6.229 1.00 0.00 51 PHE A O 6
ATOM 6986 N N . GLY A 1 52 ? 4.532 -3.341 6.697 1.00 0.00 52 GLY A N 6
ATOM 6987 C CA . GLY A 1 52 ? 4.863 -2.944 8.053 1.00 0.00 52 GLY A CA 6
ATOM 6988 C C . GLY A 1 52 ? 5.648 -1.648 8.102 1.00 0.00 52 GLY A C 6
ATOM 6989 O O . GLY A 1 52 ? 5.259 -0.704 8.791 1.00 0.00 52 GLY A O 6
ATOM 6993 N N . ASP A 1 53 ? 6.756 -1.602 7.372 1.00 0.00 53 ASP A N 6
ATOM 6994 C CA . ASP A 1 53 ? 7.599 -0.412 7.335 1.00 0.00 53 ASP A CA 6
ATOM 6995 C C . ASP A 1 53 ? 6.862 0.756 6.686 1.00 0.00 53 ASP A C 6
ATOM 6996 O O . ASP A 1 53 ? 6.901 1.882 7.182 1.00 0.00 53 ASP A O 6
ATOM 7005 N N . THR A 1 54 ? 6.191 0.480 5.572 1.00 0.00 54 THR A N 6
ATOM 7006 C CA . THR A 1 54 ? 5.448 1.507 4.853 1.00 0.00 54 THR A CA 6
ATOM 7007 C C . THR A 1 54 ? 4.588 2.331 5.805 1.00 0.00 54 THR A C 6
ATOM 7008 O O . THR A 1 54 ? 4.544 3.558 5.711 1.00 0.00 54 THR A O 6
ATOM 7019 N N . ARG A 1 55 ? 3.907 1.649 6.720 1.00 0.00 55 ARG A N 6
ATOM 7020 C CA . ARG A 1 55 ? 3.048 2.319 7.689 1.00 0.00 55 ARG A CA 6
ATOM 7021 C C . ARG A 1 55 ? 3.829 3.370 8.473 1.00 0.00 55 ARG A C 6
ATOM 7022 O O . ARG A 1 55 ? 3.432 4.534 8.538 1.00 0.00 55 ARG A O 6
ATOM 7043 N N . TYR A 1 56 ? 4.941 2.952 9.067 1.00 0.00 56 TYR A N 6
ATOM 7044 C CA . TYR A 1 56 ? 5.777 3.856 9.849 1.00 0.00 56 TYR A CA 6
ATOM 7045 C C . TYR A 1 56 ? 5.965 5.186 9.126 1.00 0.00 56 TYR A C 6
ATOM 7046 O O . TYR A 1 56 ? 5.649 6.247 9.664 1.00 0.00 56 TYR A O 6
ATOM 7064 N N . ALA A 1 57 ? 6.481 5.120 7.904 1.00 0.00 57 ALA A N 6
ATOM 7065 C CA . ALA A 1 57 ? 6.710 6.317 7.105 1.00 0.00 57 ALA A CA 6
ATOM 7066 C C . ALA A 1 57 ? 5.433 7.140 6.972 1.00 0.00 57 ALA A C 6
ATOM 7067 O O . ALA A 1 57 ? 5.420 8.337 7.265 1.00 0.00 57 ALA A O 6
ATOM 7074 N N . LEU A 1 58 ? 4.361 6.493 6.529 1.00 0.00 58 LEU A N 6
ATOM 7075 C CA . LEU A 1 58 ? 3.078 7.166 6.357 1.00 0.00 58 LEU A CA 6
ATOM 7076 C C . LEU A 1 58 ? 2.677 7.908 7.628 1.00 0.00 58 LEU A C 6
ATOM 7077 O O . LEU A 1 58 ? 2.581 9.135 7.639 1.00 0.00 58 LEU A O 6
ATOM 7093 N N . LYS A 1 59 ? 2.446 7.156 8.698 1.00 0.00 59 LYS A N 6
ATOM 7094 C CA . LYS A 1 59 ? 2.059 7.741 9.976 1.00 0.00 59 LYS A CA 6
ATOM 7095 C C . LYS A 1 59 ? 2.876 8.996 10.269 1.00 0.00 59 LYS A C 6
ATOM 7096 O O . LYS A 1 59 ? 2.338 10.006 10.725 1.00 0.00 59 LYS A O 6
ATOM 7115 N N . HIS A 1 60 ? 4.176 8.926 10.003 1.00 0.00 60 HIS A N 6
ATOM 7116 C CA . HIS A 1 60 ? 5.066 10.057 10.236 1.00 0.00 60 HIS A CA 6
ATOM 7117 C C . HIS A 1 60 ? 4.912 11.105 9.138 1.00 0.00 60 HIS A C 6
ATOM 7118 O O . HIS A 1 60 ? 5.141 12.293 9.363 1.00 0.00 60 HIS A O 6
ATOM 7133 N N . GLY A 1 61 ? 4.524 10.656 7.949 1.00 0.00 61 GLY A N 6
ATOM 7134 C CA . GLY A 1 61 ? 4.347 11.568 6.833 1.00 0.00 61 GLY A CA 6
ATOM 7135 C C . GLY A 1 61 ? 5.528 11.559 5.884 1.00 0.00 61 GLY A C 6
ATOM 7136 O O . GLY A 1 61 ? 5.982 12.612 5.439 1.00 0.00 61 GLY A O 6
ATOM 7140 N N . GLN A 1 62 ? 6.028 10.366 5.575 1.00 0.00 62 GLN A N 6
ATOM 7141 C CA . GLN A 1 62 ? 7.166 10.226 4.674 1.00 0.00 62 GLN A CA 6
ATOM 7142 C C . GLN A 1 62 ? 6.700 9.966 3.245 1.00 0.00 62 GLN A C 6
ATOM 7143 O O . GLN A 1 62 ? 7.156 10.617 2.304 1.00 0.00 62 GLN A O 6
ATOM 7157 N N . LEU A 1 63 ? 5.789 9.011 3.089 1.00 0.00 63 LEU A N 6
ATOM 7158 C CA . LEU A 1 63 ? 5.261 8.665 1.774 1.00 0.00 63 LEU A CA 6
ATOM 7159 C C . LEU A 1 63 ? 4.889 9.919 0.989 1.00 0.00 63 LEU A C 6
ATOM 7160 O O . LEU A 1 63 ? 4.150 10.774 1.478 1.00 0.00 63 LEU A O 6
ATOM 7176 N N . LYS A 1 64 ? 5.404 10.022 -0.231 1.00 0.00 64 LYS A N 6
ATOM 7177 C CA . LYS A 1 64 ? 5.124 11.169 -1.086 1.00 0.00 64 LYS A CA 6
ATOM 7178 C C . LYS A 1 64 ? 3.916 10.900 -1.978 1.00 0.00 64 LYS A C 6
ATOM 7179 O O . LYS A 1 64 ? 3.232 11.829 -2.409 1.00 0.00 64 LYS A O 6
ATOM 7198 N N . TRP A 1 65 ? 3.659 9.626 -2.250 1.00 0.00 65 TRP A N 6
ATOM 7199 C CA . TRP A 1 65 ? 2.532 9.236 -3.090 1.00 0.00 65 TRP A CA 6
ATOM 7200 C C . TRP A 1 65 ? 1.242 9.180 -2.278 1.00 0.00 65 TRP A C 6
ATOM 7201 O O . TRP A 1 65 ? 0.156 9.430 -2.802 1.00 0.00 65 TRP A O 6
ATOM 7222 N N . PHE A 1 66 ? 1.368 8.850 -0.997 1.00 0.00 66 PHE A N 6
ATOM 7223 C CA . PHE A 1 66 ? 0.212 8.760 -0.113 1.00 0.00 66 PHE A CA 6
ATOM 7224 C C . PHE A 1 66 ? -0.367 10.144 0.167 1.00 0.00 66 PHE A C 6
ATOM 7225 O O . PHE A 1 66 ? 0.354 11.142 0.167 1.00 0.00 66 PHE A O 6
ATOM 7242 N N . ARG A 1 67 ? -1.673 10.195 0.406 1.00 0.00 67 ARG A N 6
ATOM 7243 C CA . ARG A 1 67 ? -2.350 11.456 0.687 1.00 0.00 67 ARG A CA 6
ATOM 7244 C C . ARG A 1 67 ? -2.241 12.407 -0.501 1.00 0.00 67 ARG A C 6
ATOM 7245 O O . ARG A 1 67 ? -2.054 13.612 -0.330 1.00 0.00 67 ARG A O 6
ATOM 7266 N N . ASP A 1 68 ? -2.359 11.857 -1.705 1.00 0.00 68 ASP A N 6
ATOM 7267 C CA . ASP A 1 68 ? -2.275 12.657 -2.922 1.00 0.00 68 ASP A CA 6
ATOM 7268 C C . ASP A 1 68 ? -3.481 12.406 -3.822 1.00 0.00 68 ASP A C 6
ATOM 7269 O O . ASP A 1 68 ? -4.298 11.527 -3.550 1.00 0.00 68 ASP A O 6
ATOM 7278 N N . ASN A 1 69 ? -3.585 13.184 -4.894 1.00 0.00 69 ASN A N 6
ATOM 7279 C CA . ASN A 1 69 ? -4.692 13.047 -5.833 1.00 0.00 69 ASN A CA 6
ATOM 7280 C C . ASN A 1 69 ? -4.210 12.472 -7.162 1.00 0.00 69 ASN A C 6
ATOM 7281 O O . ASN A 1 69 ? -3.952 13.210 -8.112 1.00 0.00 69 ASN A O 6
ATOM 7292 N N . ALA A 1 70 ? -4.093 11.150 -7.220 1.00 0.00 70 ALA A N 6
ATOM 7293 C CA . ALA A 1 70 ? -3.645 10.475 -8.433 1.00 0.00 70 ALA A CA 6
ATOM 7294 C C . ALA A 1 70 ? -4.821 9.866 -9.188 1.00 0.00 70 ALA A C 6
ATOM 7295 O O . ALA A 1 70 ? -5.082 8.667 -9.086 1.00 0.00 70 ALA A O 6
ATOM 7302 N N . SER A 1 71 ? -5.528 10.698 -9.945 1.00 0.00 71 SER A N 6
ATOM 7303 C CA . SER A 1 71 ? -6.679 10.242 -10.714 1.00 0.00 71 SER A CA 6
ATOM 7304 C C . SER A 1 71 ? -6.688 10.870 -12.105 1.00 0.00 71 SER A C 6
ATOM 7305 O O . SER A 1 71 ? -6.330 12.035 -12.274 1.00 0.00 71 SER A O 6
ATOM 7313 N N . GLY A 1 72 ? -7.098 10.087 -13.098 1.00 0.00 72 GLY A N 6
ATOM 7314 C CA . GLY A 1 72 ? -7.146 10.583 -14.462 1.00 0.00 72 GLY A CA 6
ATOM 7315 C C . GLY A 1 72 ? -6.337 9.729 -15.417 1.00 0.00 72 GLY A C 6
ATOM 7316 O O . GLY A 1 72 ? -5.301 9.169 -15.059 1.00 0.00 72 GLY A O 6
ATOM 7320 N N . PRO A 1 73 ? -6.814 9.618 -16.666 1.00 0.00 73 PRO A N 6
ATOM 7321 C CA . PRO A 1 73 ? -6.143 8.826 -17.702 1.00 0.00 73 PRO A CA 6
ATOM 7322 C C . PRO A 1 73 ? -4.830 9.456 -18.154 1.00 0.00 73 PRO A C 6
ATOM 7323 O O . PRO A 1 73 ? -4.663 10.674 -18.097 1.00 0.00 73 PRO A O 6
ATOM 7334 N N . SER A 1 74 ? -3.902 8.618 -18.604 1.00 0.00 74 SER A N 6
ATOM 7335 C CA . SER A 1 74 ? -2.602 9.093 -19.063 1.00 0.00 74 SER A CA 6
ATOM 7336 C C . SER A 1 74 ? -2.351 8.678 -20.510 1.00 0.00 74 SER A C 6
ATOM 7337 O O . SER A 1 74 ? -2.712 7.576 -20.922 1.00 0.00 74 SER A O 6
ATOM 7345 N N . SER A 1 75 ? -1.731 9.570 -21.276 1.00 0.00 75 SER A N 6
ATOM 7346 C CA . SER A 1 75 ? -1.436 9.299 -22.678 1.00 0.00 75 SER A CA 6
ATOM 7347 C C . SER A 1 75 ? -0.945 7.866 -22.863 1.00 0.00 75 SER A C 6
ATOM 7348 O O . SER A 1 75 ? 0.169 7.524 -22.469 1.00 0.00 75 SER A O 6
ATOM 7356 N N . GLY A 1 76 ? -1.787 7.032 -23.465 1.00 0.00 76 GLY A N 6
ATOM 7357 C CA . GLY A 1 76 ? -1.422 5.645 -23.692 1.00 0.00 76 GLY A CA 6
ATOM 7358 C C . GLY A 1 76 ? -1.593 4.791 -22.452 1.00 0.00 76 GLY A C 6
ATOM 7359 O O . GLY A 1 76 ? -1.561 3.562 -22.527 1.00 0.00 76 GLY A O 6
ATOM 7363 N N . GLY A 1 1 ? 28.557 -11.093 3.875 1.00 0.00 1 GLY A N 7
ATOM 7364 C CA . GLY A 1 1 ? 28.673 -11.458 2.476 1.00 0.00 1 GLY A CA 7
ATOM 7365 C C . GLY A 1 1 ? 27.756 -12.604 2.098 1.00 0.00 1 GLY A C 7
ATOM 7366 O O . GLY A 1 1 ? 28.108 -13.772 2.267 1.00 0.00 1 GLY A O 7
ATOM 7370 N N . SER A 1 2 ? 26.576 -12.272 1.585 1.00 0.00 2 SER A N 7
ATOM 7371 C CA . SER A 1 2 ? 25.603 -13.283 1.187 1.00 0.00 2 SER A CA 7
ATOM 7372 C C . SER A 1 2 ? 25.408 -13.283 -0.326 1.00 0.00 2 SER A C 7
ATOM 7373 O O . SER A 1 2 ? 25.835 -12.359 -1.018 1.00 0.00 2 SER A O 7
ATOM 7381 N N . SER A 1 3 ? 24.759 -14.327 -0.832 1.00 0.00 3 SER A N 7
ATOM 7382 C CA . SER A 1 3 ? 24.509 -14.450 -2.264 1.00 0.00 3 SER A CA 7
ATOM 7383 C C . SER A 1 3 ? 23.245 -15.263 -2.526 1.00 0.00 3 SER A C 7
ATOM 7384 O O . SER A 1 3 ? 23.130 -16.410 -2.095 1.00 0.00 3 SER A O 7
ATOM 7392 N N . GLY A 1 4 ? 22.298 -14.659 -3.238 1.00 0.00 4 GLY A N 7
ATOM 7393 C CA . GLY A 1 4 ? 21.054 -15.341 -3.546 1.00 0.00 4 GLY A CA 7
ATOM 7394 C C . GLY A 1 4 ? 19.841 -14.457 -3.334 1.00 0.00 4 GLY A C 7
ATOM 7395 O O . GLY A 1 4 ? 18.934 -14.808 -2.579 1.00 0.00 4 GLY A O 7
ATOM 7399 N N . SER A 1 5 ? 19.824 -13.307 -4.000 1.00 0.00 5 SER A N 7
ATOM 7400 C CA . SER A 1 5 ? 18.716 -12.368 -3.876 1.00 0.00 5 SER A CA 7
ATOM 7401 C C . SER A 1 5 ? 18.221 -12.299 -2.434 1.00 0.00 5 SER A C 7
ATOM 7402 O O . SER A 1 5 ? 17.017 -12.256 -2.181 1.00 0.00 5 SER A O 7
ATOM 7410 N N . SER A 1 6 ? 19.159 -12.288 -1.493 1.00 0.00 6 SER A N 7
ATOM 7411 C CA . SER A 1 6 ? 18.820 -12.228 -0.076 1.00 0.00 6 SER A CA 7
ATOM 7412 C C . SER A 1 6 ? 18.682 -10.781 0.389 1.00 0.00 6 SER A C 7
ATOM 7413 O O . SER A 1 6 ? 17.683 -10.408 1.002 1.00 0.00 6 SER A O 7
ATOM 7421 N N . GLY A 1 7 ? 19.693 -9.971 0.091 1.00 0.00 7 GLY A N 7
ATOM 7422 C CA . GLY A 1 7 ? 19.666 -8.575 0.485 1.00 0.00 7 GLY A CA 7
ATOM 7423 C C . GLY A 1 7 ? 18.416 -7.862 0.007 1.00 0.00 7 GLY A C 7
ATOM 7424 O O . GLY A 1 7 ? 18.261 -7.595 -1.184 1.00 0.00 7 GLY A O 7
ATOM 7428 N N . LYS A 1 8 ? 17.521 -7.553 0.939 1.00 0.00 8 LYS A N 7
ATOM 7429 C CA . LYS A 1 8 ? 16.277 -6.867 0.609 1.00 0.00 8 LYS A CA 7
ATOM 7430 C C . LYS A 1 8 ? 16.499 -5.844 -0.501 1.00 0.00 8 LYS A C 7
ATOM 7431 O O . LYS A 1 8 ? 17.463 -5.079 -0.469 1.00 0.00 8 LYS A O 7
ATOM 7450 N N . ARG A 1 9 ? 15.599 -5.834 -1.479 1.00 0.00 9 ARG A N 7
ATOM 7451 C CA . ARG A 1 9 ? 15.697 -4.905 -2.597 1.00 0.00 9 ARG A CA 7
ATOM 7452 C C . ARG A 1 9 ? 14.478 -5.020 -3.508 1.00 0.00 9 ARG A C 7
ATOM 7453 O O . ARG A 1 9 ? 14.062 -6.121 -3.870 1.00 0.00 9 ARG A O 7
ATOM 7474 N N . LYS A 1 10 ? 13.909 -3.877 -3.875 1.00 0.00 10 LYS A N 7
ATOM 7475 C CA . LYS A 1 10 ? 12.739 -3.848 -4.744 1.00 0.00 10 LYS A CA 7
ATOM 7476 C C . LYS A 1 10 ? 12.960 -2.907 -5.924 1.00 0.00 10 LYS A C 7
ATOM 7477 O O . LYS A 1 10 ? 13.914 -2.128 -5.941 1.00 0.00 10 LYS A O 7
ATOM 7496 N N . THR A 1 11 ? 12.073 -2.983 -6.911 1.00 0.00 11 THR A N 7
ATOM 7497 C CA . THR A 1 11 ? 12.171 -2.139 -8.095 1.00 0.00 11 THR A CA 7
ATOM 7498 C C . THR A 1 11 ? 10.995 -1.172 -8.180 1.00 0.00 11 THR A C 7
ATOM 7499 O O . THR A 1 11 ? 9.861 -1.528 -7.859 1.00 0.00 11 THR A O 7
ATOM 7510 N N . LYS A 1 12 ? 11.272 0.052 -8.615 1.00 0.00 12 LYS A N 7
ATOM 7511 C CA . LYS A 1 12 ? 10.237 1.071 -8.745 1.00 0.00 12 LYS A CA 7
ATOM 7512 C C . LYS A 1 12 ? 8.954 0.473 -9.314 1.00 0.00 12 LYS A C 7
ATOM 7513 O O . LYS A 1 12 ? 7.859 0.755 -8.829 1.00 0.00 12 LYS A O 7
ATOM 7532 N N . GLU A 1 13 ? 9.098 -0.354 -10.345 1.00 0.00 13 GLU A N 7
ATOM 7533 C CA . GLU A 1 13 ? 7.950 -0.991 -10.979 1.00 0.00 13 GLU A CA 7
ATOM 7534 C C . GLU A 1 13 ? 7.161 -1.819 -9.969 1.00 0.00 13 GLU A C 7
ATOM 7535 O O . GLU A 1 13 ? 5.970 -1.589 -9.759 1.00 0.00 13 GLU A O 7
ATOM 7547 N N . GLN A 1 14 ? 7.833 -2.782 -9.348 1.00 0.00 14 GLN A N 7
ATOM 7548 C CA . GLN A 1 14 ? 7.195 -3.645 -8.361 1.00 0.00 14 GLN A CA 7
ATOM 7549 C C . GLN A 1 14 ? 6.547 -2.819 -7.254 1.00 0.00 14 GLN A C 7
ATOM 7550 O O . GLN A 1 14 ? 5.377 -3.014 -6.923 1.00 0.00 14 GLN A O 7
ATOM 7564 N N . LEU A 1 15 ? 7.316 -1.897 -6.684 1.00 0.00 15 LEU A N 7
ATOM 7565 C CA . LEU A 1 15 ? 6.817 -1.042 -5.613 1.00 0.00 15 LEU A CA 7
ATOM 7566 C C . LEU A 1 15 ? 5.591 -0.257 -6.069 1.00 0.00 15 LEU A C 7
ATOM 7567 O O . LEU A 1 15 ? 4.667 -0.023 -5.291 1.00 0.00 15 LEU A O 7
ATOM 7583 N N . ALA A 1 16 ? 5.590 0.145 -7.336 1.00 0.00 16 ALA A N 7
ATOM 7584 C CA . ALA A 1 16 ? 4.475 0.899 -7.896 1.00 0.00 16 ALA A CA 7
ATOM 7585 C C . ALA A 1 16 ? 3.165 0.135 -7.748 1.00 0.00 16 ALA A C 7
ATOM 7586 O O . ALA A 1 16 ? 2.101 0.733 -7.582 1.00 0.00 16 ALA A O 7
ATOM 7593 N N . ILE A 1 17 ? 3.248 -1.190 -7.809 1.00 0.00 17 ILE A N 7
ATOM 7594 C CA . ILE A 1 17 ? 2.067 -2.036 -7.680 1.00 0.00 17 ILE A CA 7
ATOM 7595 C C . ILE A 1 17 ? 1.630 -2.152 -6.224 1.00 0.00 17 ILE A C 7
ATOM 7596 O O . ILE A 1 17 ? 0.463 -2.416 -5.934 1.00 0.00 17 ILE A O 7
ATOM 7612 N N . LEU A 1 18 ? 2.575 -1.953 -5.311 1.00 0.00 18 LEU A N 7
ATOM 7613 C CA . LEU A 1 18 ? 2.287 -2.033 -3.883 1.00 0.00 18 LEU A CA 7
ATOM 7614 C C . LEU A 1 18 ? 1.682 -0.729 -3.375 1.00 0.00 18 LEU A C 7
ATOM 7615 O O . LEU A 1 18 ? 0.648 -0.731 -2.705 1.00 0.00 18 LEU A O 7
ATOM 7631 N N . LYS A 1 19 ? 2.330 0.384 -3.699 1.00 0.00 19 LYS A N 7
ATOM 7632 C CA . LYS A 1 19 ? 1.855 1.697 -3.279 1.00 0.00 19 LYS A CA 7
ATOM 7633 C C . LYS A 1 19 ? 0.353 1.830 -3.505 1.00 0.00 19 LYS A C 7
ATOM 7634 O O . LYS A 1 19 ? -0.361 2.402 -2.681 1.00 0.00 19 LYS A O 7
ATOM 7653 N N . SER A 1 20 ? -0.122 1.297 -4.627 1.00 0.00 20 SER A N 7
ATOM 7654 C CA . SER A 1 20 ? -1.540 1.358 -4.962 1.00 0.00 20 SER A CA 7
ATOM 7655 C C . SER A 1 20 ? -2.360 0.490 -4.013 1.00 0.00 20 SER A C 7
ATOM 7656 O O . SER A 1 20 ? -3.507 0.807 -3.698 1.00 0.00 20 SER A O 7
ATOM 7664 N N . PHE A 1 21 ? -1.764 -0.608 -3.561 1.00 0.00 21 PHE A N 7
ATOM 7665 C CA . PHE A 1 21 ? -2.438 -1.524 -2.648 1.00 0.00 21 PHE A CA 7
ATOM 7666 C C . PHE A 1 21 ? -2.539 -0.923 -1.250 1.00 0.00 21 PHE A C 7
ATOM 7667 O O . PHE A 1 21 ? -3.621 -0.856 -0.667 1.00 0.00 21 PHE A O 7
ATOM 7684 N N . PHE A 1 22 ? -1.402 -0.486 -0.717 1.00 0.00 22 PHE A N 7
ATOM 7685 C CA . PHE A 1 22 ? -1.361 0.108 0.614 1.00 0.00 22 PHE A CA 7
ATOM 7686 C C . PHE A 1 22 ? -2.481 1.130 0.789 1.00 0.00 22 PHE A C 7
ATOM 7687 O O . PHE A 1 22 ? -3.137 1.177 1.830 1.00 0.00 22 PHE A O 7
ATOM 7704 N N . LEU A 1 23 ? -2.694 1.946 -0.238 1.00 0.00 23 LEU A N 7
ATOM 7705 C CA . LEU A 1 23 ? -3.734 2.968 -0.199 1.00 0.00 23 LEU A CA 7
ATOM 7706 C C . LEU A 1 23 ? -5.110 2.338 -0.015 1.00 0.00 23 LEU A C 7
ATOM 7707 O O . LEU A 1 23 ? -5.851 2.699 0.899 1.00 0.00 23 LEU A O 7
ATOM 7723 N N . GLN A 1 24 ? -5.444 1.393 -0.888 1.00 0.00 24 GLN A N 7
ATOM 7724 C CA . GLN A 1 24 ? -6.732 0.711 -0.819 1.00 0.00 24 GLN A CA 7
ATOM 7725 C C . GLN A 1 24 ? -6.898 -0.006 0.517 1.00 0.00 24 GLN A C 7
ATOM 7726 O O . GLN A 1 24 ? -8.010 -0.134 1.029 1.00 0.00 24 GLN A O 7
ATOM 7740 N N . CYS A 1 25 ? -5.786 -0.471 1.075 1.00 0.00 25 CYS A N 7
ATOM 7741 C CA . CYS A 1 25 ? -5.808 -1.177 2.351 1.00 0.00 25 CYS A CA 7
ATOM 7742 C C . CYS A 1 25 ? -4.430 -1.164 3.004 1.00 0.00 25 CYS A C 7
ATOM 7743 O O . CYS A 1 25 ? -3.472 -1.715 2.463 1.00 0.00 25 CYS A O 7
ATOM 7751 N N . GLN A 1 26 ? -4.338 -0.529 4.168 1.00 0.00 26 GLN A N 7
ATOM 7752 C CA . GLN A 1 26 ? -3.076 -0.442 4.893 1.00 0.00 26 GLN A CA 7
ATOM 7753 C C . GLN A 1 26 ? -2.589 -1.827 5.306 1.00 0.00 26 GLN A C 7
ATOM 7754 O O . GLN A 1 26 ? -1.409 -2.018 5.599 1.00 0.00 26 GLN A O 7
ATOM 7768 N N . TRP A 1 27 ? -3.504 -2.789 5.327 1.00 0.00 27 TRP A N 7
ATOM 7769 C CA . TRP A 1 27 ? -3.167 -4.157 5.704 1.00 0.00 27 TRP A CA 7
ATOM 7770 C C . TRP A 1 27 ? -3.736 -5.154 4.701 1.00 0.00 27 TRP A C 7
ATOM 7771 O O . TRP A 1 27 ? -4.909 -5.080 4.336 1.00 0.00 27 TRP A O 7
ATOM 7792 N N . ALA A 1 28 ? -2.898 -6.086 4.260 1.00 0.00 28 ALA A N 7
ATOM 7793 C CA . ALA A 1 28 ? -3.319 -7.099 3.300 1.00 0.00 28 ALA A CA 7
ATOM 7794 C C . ALA A 1 28 ? -3.517 -8.450 3.980 1.00 0.00 28 ALA A C 7
ATOM 7795 O O . ALA A 1 28 ? -2.817 -8.782 4.937 1.00 0.00 28 ALA A O 7
ATOM 7802 N N . ARG A 1 29 ? -4.474 -9.225 3.480 1.00 0.00 29 ARG A N 7
ATOM 7803 C CA . ARG A 1 29 ? -4.764 -10.539 4.040 1.00 0.00 29 ARG A CA 7
ATOM 7804 C C . ARG A 1 29 ? -3.997 -11.628 3.298 1.00 0.00 29 ARG A C 7
ATOM 7805 O O . ARG A 1 29 ? -3.436 -11.388 2.228 1.00 0.00 29 ARG A O 7
ATOM 7826 N N . ARG A 1 30 ? -3.975 -12.827 3.872 1.00 0.00 30 ARG A N 7
ATOM 7827 C CA . ARG A 1 30 ? -3.275 -13.952 3.266 1.00 0.00 30 ARG A CA 7
ATOM 7828 C C . ARG A 1 30 ? -3.804 -14.229 1.861 1.00 0.00 30 ARG A C 7
ATOM 7829 O O . ARG A 1 30 ? -3.108 -14.809 1.029 1.00 0.00 30 ARG A O 7
ATOM 7850 N N . GLU A 1 31 ? -5.040 -13.810 1.607 1.00 0.00 31 GLU A N 7
ATOM 7851 C CA . GLU A 1 31 ? -5.662 -14.014 0.303 1.00 0.00 31 GLU A CA 7
ATOM 7852 C C . GLU A 1 31 ? -5.224 -12.935 -0.683 1.00 0.00 31 GLU A C 7
ATOM 7853 O O . GLU A 1 31 ? -5.229 -13.149 -1.896 1.00 0.00 31 GLU A O 7
ATOM 7865 N N . ASP A 1 32 ? -4.845 -11.777 -0.155 1.00 0.00 32 ASP A N 7
ATOM 7866 C CA . ASP A 1 32 ? -4.403 -10.665 -0.988 1.00 0.00 32 ASP A CA 7
ATOM 7867 C C . ASP A 1 32 ? -2.919 -10.790 -1.320 1.00 0.00 32 ASP A C 7
ATOM 7868 O O . ASP A 1 32 ? -2.503 -10.543 -2.452 1.00 0.00 32 ASP A O 7
ATOM 7877 N N . TYR A 1 33 ? -2.126 -11.175 -0.326 1.00 0.00 33 TYR A N 7
ATOM 7878 C CA . TYR A 1 33 ? -0.688 -11.330 -0.512 1.00 0.00 33 TYR A CA 7
ATOM 7879 C C . TYR A 1 33 ? -0.387 -12.281 -1.666 1.00 0.00 33 TYR A C 7
ATOM 7880 O O . TYR A 1 33 ? 0.344 -11.936 -2.593 1.00 0.00 33 TYR A O 7
ATOM 7898 N N . GLN A 1 34 ? -0.958 -13.479 -1.600 1.00 0.00 34 GLN A N 7
ATOM 7899 C CA . GLN A 1 34 ? -0.752 -14.481 -2.639 1.00 0.00 34 GLN A CA 7
ATOM 7900 C C . GLN A 1 34 ? -0.874 -13.860 -4.027 1.00 0.00 34 GLN A C 7
ATOM 7901 O O . GLN A 1 34 ? -0.279 -14.343 -4.990 1.00 0.00 34 GLN A O 7
ATOM 7915 N N . LYS A 1 35 ? -1.651 -12.786 -4.122 1.00 0.00 35 LYS A N 7
ATOM 7916 C CA . LYS A 1 35 ? -1.852 -12.097 -5.391 1.00 0.00 35 LYS A CA 7
ATOM 7917 C C . LYS A 1 35 ? -0.681 -11.169 -5.697 1.00 0.00 35 LYS A C 7
ATOM 7918 O O . LYS A 1 35 ? -0.161 -11.156 -6.814 1.00 0.00 35 LYS A O 7
ATOM 7937 N N . LEU A 1 36 ? -0.268 -10.395 -4.700 1.00 0.00 36 LEU A N 7
ATOM 7938 C CA . LEU A 1 36 ? 0.843 -9.464 -4.862 1.00 0.00 36 LEU A CA 7
ATOM 7939 C C . LEU A 1 36 ? 2.081 -10.181 -5.391 1.00 0.00 36 LEU A C 7
ATOM 7940 O O . LEU A 1 36 ? 2.787 -9.664 -6.256 1.00 0.00 36 LEU A O 7
ATOM 7956 N N . GLU A 1 37 ? 2.336 -11.376 -4.867 1.00 0.00 37 GLU A N 7
ATOM 7957 C CA . GLU A 1 37 ? 3.488 -12.165 -5.288 1.00 0.00 37 GLU A CA 7
ATOM 7958 C C . GLU A 1 37 ? 3.348 -12.596 -6.746 1.00 0.00 37 GLU A C 7
ATOM 7959 O O . GLU A 1 37 ? 4.280 -13.146 -7.332 1.00 0.00 37 GLU A O 7
ATOM 7971 N N . GLN A 1 38 ? 2.178 -12.342 -7.322 1.00 0.00 38 GLN A N 7
ATOM 7972 C CA . GLN A 1 38 ? 1.916 -12.705 -8.710 1.00 0.00 38 GLN A CA 7
ATOM 7973 C C . GLN A 1 38 ? 2.050 -11.493 -9.625 1.00 0.00 38 GLN A C 7
ATOM 7974 O O . GLN A 1 38 ? 2.325 -11.630 -10.817 1.00 0.00 38 GLN A O 7
ATOM 7988 N N . ILE A 1 39 ? 1.855 -10.306 -9.059 1.00 0.00 39 ILE A N 7
ATOM 7989 C CA . ILE A 1 39 ? 1.955 -9.070 -9.824 1.00 0.00 39 ILE A CA 7
ATOM 7990 C C . ILE A 1 39 ? 3.330 -8.432 -9.661 1.00 0.00 39 ILE A C 7
ATOM 7991 O O . ILE A 1 39 ? 3.970 -8.048 -10.641 1.00 0.00 39 ILE A O 7
ATOM 8007 N N . THR A 1 40 ? 3.783 -8.325 -8.415 1.00 0.00 40 THR A N 7
ATOM 8008 C CA . THR A 1 40 ? 5.083 -7.735 -8.123 1.00 0.00 40 THR A CA 7
ATOM 8009 C C . THR A 1 40 ? 6.193 -8.775 -8.219 1.00 0.00 40 THR A C 7
ATOM 8010 O O . THR A 1 40 ? 7.375 -8.435 -8.255 1.00 0.00 40 THR A O 7
ATOM 8021 N N . GLY A 1 41 ? 5.805 -10.046 -8.261 1.00 0.00 41 GLY A N 7
ATOM 8022 C CA . GLY A 1 41 ? 6.780 -11.117 -8.354 1.00 0.00 41 GLY A CA 7
ATOM 8023 C C . GLY A 1 41 ? 7.654 -11.214 -7.120 1.00 0.00 41 GLY A C 7
ATOM 8024 O O . GLY A 1 41 ? 8.603 -11.999 -7.081 1.00 0.00 41 GLY A O 7
ATOM 8028 N N . LEU A 1 42 ? 7.338 -10.413 -6.108 1.00 0.00 42 LEU A N 7
ATOM 8029 C CA . LEU A 1 42 ? 8.103 -10.409 -4.866 1.00 0.00 42 LEU A CA 7
ATOM 8030 C C . LEU A 1 42 ? 7.544 -11.430 -3.880 1.00 0.00 42 LEU A C 7
ATOM 8031 O O . LEU A 1 42 ? 6.332 -11.596 -3.741 1.00 0.00 42 LEU A O 7
ATOM 8047 N N . PRO A 1 43 ? 8.446 -12.129 -3.176 1.00 0.00 43 PRO A N 7
ATOM 8048 C CA . PRO A 1 43 ? 8.067 -13.143 -2.188 1.00 0.00 43 PRO A CA 7
ATOM 8049 C C . PRO A 1 43 ? 7.015 -12.634 -1.209 1.00 0.00 43 PRO A C 7
ATOM 8050 O O . PRO A 1 43 ? 7.011 -11.457 -0.845 1.00 0.00 43 PRO A O 7
ATOM 8061 N N . ARG A 1 44 ? 6.126 -13.526 -0.785 1.00 0.00 44 ARG A N 7
ATOM 8062 C CA . ARG A 1 44 ? 5.069 -13.165 0.152 1.00 0.00 44 ARG A CA 7
ATOM 8063 C C . ARG A 1 44 ? 5.643 -12.442 1.367 1.00 0.00 44 ARG A C 7
ATOM 8064 O O . ARG A 1 44 ? 5.112 -11.431 1.826 1.00 0.00 44 ARG A O 7
ATOM 8085 N N . PRO A 1 45 ? 6.754 -12.972 1.902 1.00 0.00 45 PRO A N 7
ATOM 8086 C CA . PRO A 1 45 ? 7.424 -12.394 3.070 1.00 0.00 45 PRO A CA 7
ATOM 8087 C C . PRO A 1 45 ? 8.031 -11.027 2.772 1.00 0.00 45 PRO A C 7
ATOM 8088 O O . PRO A 1 45 ? 8.249 -10.225 3.679 1.00 0.00 45 PRO A O 7
ATOM 8099 N N . GLU A 1 46 ? 8.301 -10.770 1.496 1.00 0.00 46 GLU A N 7
ATOM 8100 C CA . GLU A 1 46 ? 8.883 -9.499 1.081 1.00 0.00 46 GLU A CA 7
ATOM 8101 C C . GLU A 1 46 ? 7.809 -8.422 0.957 1.00 0.00 46 GLU A C 7
ATOM 8102 O O . GLU A 1 46 ? 8.083 -7.234 1.127 1.00 0.00 46 GLU A O 7
ATOM 8114 N N . ILE A 1 47 ? 6.586 -8.847 0.658 1.00 0.00 47 ILE A N 7
ATOM 8115 C CA . ILE A 1 47 ? 5.470 -7.921 0.511 1.00 0.00 47 ILE A CA 7
ATOM 8116 C C . ILE A 1 47 ? 4.761 -7.699 1.843 1.00 0.00 47 ILE A C 7
ATOM 8117 O O . ILE A 1 47 ? 4.409 -6.571 2.190 1.00 0.00 47 ILE A O 7
ATOM 8133 N N . ILE A 1 48 ? 4.557 -8.781 2.586 1.00 0.00 48 ILE A N 7
ATOM 8134 C CA . ILE A 1 48 ? 3.893 -8.705 3.881 1.00 0.00 48 ILE A CA 7
ATOM 8135 C C . ILE A 1 48 ? 4.603 -7.722 4.805 1.00 0.00 48 ILE A C 7
ATOM 8136 O O . ILE A 1 48 ? 3.980 -6.816 5.359 1.00 0.00 48 ILE A O 7
ATOM 8152 N N . GLN A 1 49 ? 5.909 -7.906 4.965 1.00 0.00 49 GLN A N 7
ATOM 8153 C CA . GLN A 1 49 ? 6.704 -7.034 5.822 1.00 0.00 49 GLN A CA 7
ATOM 8154 C C . GLN A 1 49 ? 6.694 -5.601 5.300 1.00 0.00 49 GLN A C 7
ATOM 8155 O O . GLN A 1 49 ? 6.631 -4.648 6.076 1.00 0.00 49 GLN A O 7
ATOM 8169 N N . TRP A 1 50 ? 6.756 -5.457 3.981 1.00 0.00 50 TRP A N 7
ATOM 8170 C CA . TRP A 1 50 ? 6.754 -4.140 3.355 1.00 0.00 50 TRP A CA 7
ATOM 8171 C C . TRP A 1 50 ? 5.602 -3.289 3.881 1.00 0.00 50 TRP A C 7
ATOM 8172 O O . TRP A 1 50 ? 5.787 -2.121 4.224 1.00 0.00 50 TRP A O 7
ATOM 8193 N N . PHE A 1 51 ? 4.414 -3.882 3.942 1.00 0.00 51 PHE A N 7
ATOM 8194 C CA . PHE A 1 51 ? 3.233 -3.177 4.426 1.00 0.00 51 PHE A CA 7
ATOM 8195 C C . PHE A 1 51 ? 3.496 -2.548 5.790 1.00 0.00 51 PHE A C 7
ATOM 8196 O O . PHE A 1 51 ? 2.930 -1.508 6.126 1.00 0.00 51 PHE A O 7
ATOM 8213 N N . GLY A 1 52 ? 4.358 -3.188 6.575 1.00 0.00 52 GLY A N 7
ATOM 8214 C CA . GLY A 1 52 ? 4.681 -2.677 7.894 1.00 0.00 52 GLY A CA 7
ATOM 8215 C C . GLY A 1 52 ? 5.465 -1.381 7.839 1.00 0.00 52 GLY A C 7
ATOM 8216 O O . GLY A 1 52 ? 4.972 -0.331 8.252 1.00 0.00 52 GLY A O 7
ATOM 8220 N N . ASP A 1 53 ? 6.689 -1.454 7.328 1.00 0.00 53 ASP A N 7
ATOM 8221 C CA . ASP A 1 53 ? 7.543 -0.277 7.221 1.00 0.00 53 ASP A CA 7
ATOM 8222 C C . ASP A 1 53 ? 6.809 0.867 6.527 1.00 0.00 53 ASP A C 7
ATOM 8223 O O . ASP A 1 53 ? 7.073 2.040 6.793 1.00 0.00 53 ASP A O 7
ATOM 8232 N N . THR A 1 54 ? 5.886 0.517 5.636 1.00 0.00 54 THR A N 7
ATOM 8233 C CA . THR A 1 54 ? 5.116 1.513 4.903 1.00 0.00 54 THR A CA 7
ATOM 8234 C C . THR A 1 54 ? 4.346 2.422 5.855 1.00 0.00 54 THR A C 7
ATOM 8235 O O . THR A 1 54 ? 4.341 3.642 5.695 1.00 0.00 54 THR A O 7
ATOM 8246 N N . ARG A 1 55 ? 3.696 1.819 6.845 1.00 0.00 55 ARG A N 7
ATOM 8247 C CA . ARG A 1 55 ? 2.922 2.575 7.822 1.00 0.00 55 ARG A CA 7
ATOM 8248 C C . ARG A 1 55 ? 3.811 3.558 8.577 1.00 0.00 55 ARG A C 7
ATOM 8249 O O . ARG A 1 55 ? 3.430 4.706 8.808 1.00 0.00 55 ARG A O 7
ATOM 8270 N N . TYR A 1 56 ? 4.998 3.100 8.961 1.00 0.00 56 TYR A N 7
ATOM 8271 C CA . TYR A 1 56 ? 5.941 3.938 9.693 1.00 0.00 56 TYR A CA 7
ATOM 8272 C C . TYR A 1 56 ? 6.155 5.269 8.978 1.00 0.00 56 TYR A C 7
ATOM 8273 O O . TYR A 1 56 ? 5.787 6.326 9.489 1.00 0.00 56 TYR A O 7
ATOM 8291 N N . ALA A 1 57 ? 6.753 5.207 7.793 1.00 0.00 57 ALA A N 7
ATOM 8292 C CA . ALA A 1 57 ? 7.014 6.406 7.006 1.00 0.00 57 ALA A CA 7
ATOM 8293 C C . ALA A 1 57 ? 5.768 7.279 6.905 1.00 0.00 57 ALA A C 7
ATOM 8294 O O . ALA A 1 57 ? 5.824 8.488 7.135 1.00 0.00 57 ALA A O 7
ATOM 8301 N N . LEU A 1 58 ? 4.644 6.660 6.560 1.00 0.00 58 LEU A N 7
ATOM 8302 C CA . LEU A 1 58 ? 3.383 7.382 6.428 1.00 0.00 58 LEU A CA 7
ATOM 8303 C C . LEU A 1 58 ? 3.069 8.166 7.698 1.00 0.00 58 LEU A C 7
ATOM 8304 O O . LEU A 1 58 ? 2.902 9.385 7.662 1.00 0.00 58 LEU A O 7
ATOM 8320 N N . LYS A 1 59 ? 2.991 7.458 8.820 1.00 0.00 59 LYS A N 7
ATOM 8321 C CA . LYS A 1 59 ? 2.701 8.087 10.103 1.00 0.00 59 LYS A CA 7
ATOM 8322 C C . LYS A 1 59 ? 3.551 9.338 10.301 1.00 0.00 59 LYS A C 7
ATOM 8323 O O . LYS A 1 59 ? 3.061 10.366 10.769 1.00 0.00 59 LYS A O 7
ATOM 8342 N N . HIS A 1 60 ? 4.827 9.243 9.941 1.00 0.00 60 HIS A N 7
ATOM 8343 C CA . HIS A 1 60 ? 5.745 10.368 10.077 1.00 0.00 60 HIS A CA 7
ATOM 8344 C C . HIS A 1 60 ? 5.496 11.408 8.989 1.00 0.00 60 HIS A C 7
ATOM 8345 O O . HIS A 1 60 ? 5.777 12.592 9.171 1.00 0.00 60 HIS A O 7
ATOM 8360 N N . GLY A 1 61 ? 4.968 10.957 7.855 1.00 0.00 61 GLY A N 7
ATOM 8361 C CA . GLY A 1 61 ? 4.691 11.860 6.754 1.00 0.00 61 GLY A CA 7
ATOM 8362 C C . GLY A 1 61 ? 5.765 11.819 5.686 1.00 0.00 61 GLY A C 7
ATOM 8363 O O . GLY A 1 61 ? 6.097 12.844 5.091 1.00 0.00 61 GLY A O 7
ATOM 8367 N N . GLN A 1 62 ? 6.311 10.632 5.443 1.00 0.00 62 GLN A N 7
ATOM 8368 C CA . GLN A 1 62 ? 7.356 10.462 4.441 1.00 0.00 62 GLN A CA 7
ATOM 8369 C C . GLN A 1 62 ? 6.757 10.107 3.084 1.00 0.00 62 GLN A C 7
ATOM 8370 O O . GLN A 1 62 ? 7.166 10.641 2.053 1.00 0.00 62 GLN A O 7
ATOM 8384 N N . LEU A 1 63 ? 5.785 9.200 3.092 1.00 0.00 63 LEU A N 7
ATOM 8385 C CA . LEU A 1 63 ? 5.129 8.773 1.861 1.00 0.00 63 LEU A CA 7
ATOM 8386 C C . LEU A 1 63 ? 4.760 9.973 0.995 1.00 0.00 63 LEU A C 7
ATOM 8387 O O . LEU A 1 63 ? 3.939 10.804 1.383 1.00 0.00 63 LEU A O 7
ATOM 8403 N N . LYS A 1 64 ? 5.370 10.056 -0.182 1.00 0.00 64 LYS A N 7
ATOM 8404 C CA . LYS A 1 64 ? 5.105 11.152 -1.107 1.00 0.00 64 LYS A CA 7
ATOM 8405 C C . LYS A 1 64 ? 3.895 10.843 -1.983 1.00 0.00 64 LYS A C 7
ATOM 8406 O O . LYS A 1 64 ? 3.327 11.737 -2.610 1.00 0.00 64 LYS A O 7
ATOM 8425 N N . TRP A 1 65 ? 3.506 9.574 -2.020 1.00 0.00 65 TRP A N 7
ATOM 8426 C CA . TRP A 1 65 ? 2.362 9.149 -2.819 1.00 0.00 65 TRP A CA 7
ATOM 8427 C C . TRP A 1 65 ? 1.087 9.143 -1.984 1.00 0.00 65 TRP A C 7
ATOM 8428 O O . TRP A 1 65 ? 0.015 9.507 -2.468 1.00 0.00 65 TRP A O 7
ATOM 8449 N N . PHE A 1 66 ? 1.209 8.728 -0.728 1.00 0.00 66 PHE A N 7
ATOM 8450 C CA . PHE A 1 66 ? 0.065 8.675 0.175 1.00 0.00 66 PHE A CA 7
ATOM 8451 C C . PHE A 1 66 ? -0.341 10.076 0.622 1.00 0.00 66 PHE A C 7
ATOM 8452 O O . PHE A 1 66 ? 0.446 10.796 1.236 1.00 0.00 66 PHE A O 7
ATOM 8469 N N . ARG A 1 67 ? -1.575 10.457 0.308 1.00 0.00 67 ARG A N 7
ATOM 8470 C CA . ARG A 1 67 ? -2.086 11.772 0.675 1.00 0.00 67 ARG A CA 7
ATOM 8471 C C . ARG A 1 67 ? -2.469 11.814 2.151 1.00 0.00 67 ARG A C 7
ATOM 8472 O O . ARG A 1 67 ? -2.709 10.777 2.770 1.00 0.00 67 ARG A O 7
ATOM 8493 N N . ASP A 1 68 ? -2.524 13.018 2.708 1.00 0.00 68 ASP A N 7
ATOM 8494 C CA . ASP A 1 68 ? -2.878 13.196 4.112 1.00 0.00 68 ASP A CA 7
ATOM 8495 C C . ASP A 1 68 ? -3.921 12.169 4.543 1.00 0.00 68 ASP A C 7
ATOM 8496 O O . ASP A 1 68 ? -5.092 12.268 4.178 1.00 0.00 68 ASP A O 7
ATOM 8505 N N . ASN A 1 69 ? -3.487 11.184 5.322 1.00 0.00 69 ASN A N 7
ATOM 8506 C CA . ASN A 1 69 ? -4.383 10.137 5.801 1.00 0.00 69 ASN A CA 7
ATOM 8507 C C . ASN A 1 69 ? -4.769 10.378 7.258 1.00 0.00 69 ASN A C 7
ATOM 8508 O O . ASN A 1 69 ? -4.748 9.459 8.076 1.00 0.00 69 ASN A O 7
ATOM 8519 N N . ALA A 1 70 ? -5.124 11.619 7.573 1.00 0.00 70 ALA A N 7
ATOM 8520 C CA . ALA A 1 70 ? -5.518 11.980 8.929 1.00 0.00 70 ALA A CA 7
ATOM 8521 C C . ALA A 1 70 ? -7.000 11.710 9.160 1.00 0.00 70 ALA A C 7
ATOM 8522 O O . ALA A 1 70 ? -7.841 12.582 8.944 1.00 0.00 70 ALA A O 7
ATOM 8529 N N . SER A 1 71 ? -7.314 10.495 9.600 1.00 0.00 71 SER A N 7
ATOM 8530 C CA . SER A 1 71 ? -8.697 10.109 9.856 1.00 0.00 71 SER A CA 7
ATOM 8531 C C . SER A 1 71 ? -8.899 9.756 11.327 1.00 0.00 71 SER A C 7
ATOM 8532 O O . SER A 1 71 ? -7.937 9.533 12.061 1.00 0.00 71 SER A O 7
ATOM 8540 N N . GLY A 1 72 ? -10.158 9.708 11.750 1.00 0.00 72 GLY A N 7
ATOM 8541 C CA . GLY A 1 72 ? -10.465 9.382 13.131 1.00 0.00 72 GLY A CA 7
ATOM 8542 C C . GLY A 1 72 ? -10.389 7.894 13.406 1.00 0.00 72 GLY A C 7
ATOM 8543 O O . GLY A 1 72 ? -10.704 7.066 12.551 1.00 0.00 72 GLY A O 7
ATOM 8547 N N . PRO A 1 73 ? -9.958 7.535 14.625 1.00 0.00 73 PRO A N 7
ATOM 8548 C CA . PRO A 1 73 ? -9.830 6.134 15.038 1.00 0.00 73 PRO A CA 7
ATOM 8549 C C . PRO A 1 73 ? -11.184 5.453 15.208 1.00 0.00 73 PRO A C 7
ATOM 8550 O O . PRO A 1 73 ? -11.263 4.231 15.332 1.00 0.00 73 PRO A O 7
ATOM 8561 N N . SER A 1 74 ? -12.246 6.252 15.211 1.00 0.00 74 SER A N 7
ATOM 8562 C CA . SER A 1 74 ? -13.597 5.726 15.369 1.00 0.00 74 SER A CA 7
ATOM 8563 C C . SER A 1 74 ? -13.951 4.784 14.222 1.00 0.00 74 SER A C 7
ATOM 8564 O O . SER A 1 74 ? -13.269 4.752 13.197 1.00 0.00 74 SER A O 7
ATOM 8572 N N . SER A 1 75 ? -15.023 4.019 14.402 1.00 0.00 75 SER A N 7
ATOM 8573 C CA . SER A 1 75 ? -15.466 3.073 13.385 1.00 0.00 75 SER A CA 7
ATOM 8574 C C . SER A 1 75 ? -14.405 2.006 13.135 1.00 0.00 75 SER A C 7
ATOM 8575 O O . SER A 1 75 ? -14.155 1.617 11.995 1.00 0.00 75 SER A O 7
ATOM 8583 N N . GLY A 1 76 ? -13.783 1.536 14.212 1.00 0.00 76 GLY A N 7
ATOM 8584 C CA . GLY A 1 76 ? -12.755 0.518 14.090 1.00 0.00 76 GLY A CA 7
ATOM 8585 C C . GLY A 1 76 ? -13.222 -0.839 14.577 1.00 0.00 76 GLY A C 7
ATOM 8586 O O . GLY A 1 76 ? -12.961 -1.221 15.717 1.00 0.00 76 GLY A O 7
ATOM 8590 N N . GLY A 1 1 ? 21.925 -17.823 -22.939 1.00 0.00 1 GLY A N 8
ATOM 8591 C CA . GLY A 1 1 ? 21.929 -16.622 -22.124 1.00 0.00 1 GLY A CA 8
ATOM 8592 C C . GLY A 1 1 ? 21.538 -16.896 -20.686 1.00 0.00 1 GLY A C 8
ATOM 8593 O O . GLY A 1 1 ? 20.354 -16.966 -20.359 1.00 0.00 1 GLY A O 8
ATOM 8597 N N . SER A 1 2 ? 22.537 -17.054 -19.823 1.00 0.00 2 SER A N 8
ATOM 8598 C CA . SER A 1 2 ? 22.292 -17.328 -18.412 1.00 0.00 2 SER A CA 8
ATOM 8599 C C . SER A 1 2 ? 21.621 -16.136 -17.736 1.00 0.00 2 SER A C 8
ATOM 8600 O O . SER A 1 2 ? 21.913 -14.983 -18.053 1.00 0.00 2 SER A O 8
ATOM 8608 N N . SER A 1 3 ? 20.721 -16.423 -16.801 1.00 0.00 3 SER A N 8
ATOM 8609 C CA . SER A 1 3 ? 20.005 -15.376 -16.081 1.00 0.00 3 SER A CA 8
ATOM 8610 C C . SER A 1 3 ? 20.467 -15.302 -14.629 1.00 0.00 3 SER A C 8
ATOM 8611 O O . SER A 1 3 ? 20.459 -16.301 -13.912 1.00 0.00 3 SER A O 8
ATOM 8619 N N . GLY A 1 4 ? 20.869 -14.109 -14.203 1.00 0.00 4 GLY A N 8
ATOM 8620 C CA . GLY A 1 4 ? 21.329 -13.924 -12.839 1.00 0.00 4 GLY A CA 8
ATOM 8621 C C . GLY A 1 4 ? 20.695 -12.721 -12.171 1.00 0.00 4 GLY A C 8
ATOM 8622 O O . GLY A 1 4 ? 19.753 -12.132 -12.702 1.00 0.00 4 GLY A O 8
ATOM 8626 N N . SER A 1 5 ? 21.211 -12.354 -11.002 1.00 0.00 5 SER A N 8
ATOM 8627 C CA . SER A 1 5 ? 20.685 -11.216 -10.257 1.00 0.00 5 SER A CA 8
ATOM 8628 C C . SER A 1 5 ? 21.687 -10.743 -9.208 1.00 0.00 5 SER A C 8
ATOM 8629 O O . SER A 1 5 ? 22.146 -11.525 -8.376 1.00 0.00 5 SER A O 8
ATOM 8637 N N . SER A 1 6 ? 22.022 -9.458 -9.256 1.00 0.00 6 SER A N 8
ATOM 8638 C CA . SER A 1 6 ? 22.973 -8.880 -8.313 1.00 0.00 6 SER A CA 8
ATOM 8639 C C . SER A 1 6 ? 22.317 -7.777 -7.489 1.00 0.00 6 SER A C 8
ATOM 8640 O O . SER A 1 6 ? 21.860 -6.770 -8.029 1.00 0.00 6 SER A O 8
ATOM 8648 N N . GLY A 1 7 ? 22.275 -7.974 -6.174 1.00 0.00 7 GLY A N 8
ATOM 8649 C CA . GLY A 1 7 ? 21.674 -6.989 -5.295 1.00 0.00 7 GLY A CA 8
ATOM 8650 C C . GLY A 1 7 ? 20.245 -7.335 -4.927 1.00 0.00 7 GLY A C 8
ATOM 8651 O O . GLY A 1 7 ? 19.492 -7.855 -5.751 1.00 0.00 7 GLY A O 8
ATOM 8655 N N . LYS A 1 8 ? 19.869 -7.048 -3.685 1.00 0.00 8 LYS A N 8
ATOM 8656 C CA . LYS A 1 8 ? 18.521 -7.333 -3.208 1.00 0.00 8 LYS A CA 8
ATOM 8657 C C . LYS A 1 8 ? 17.760 -6.041 -2.927 1.00 0.00 8 LYS A C 8
ATOM 8658 O O . LYS A 1 8 ? 17.863 -5.472 -1.840 1.00 0.00 8 LYS A O 8
ATOM 8677 N N . ARG A 1 9 ? 16.994 -5.584 -3.912 1.00 0.00 9 ARG A N 8
ATOM 8678 C CA . ARG A 1 9 ? 16.215 -4.360 -3.770 1.00 0.00 9 ARG A CA 8
ATOM 8679 C C . ARG A 1 9 ? 15.006 -4.374 -4.701 1.00 0.00 9 ARG A C 8
ATOM 8680 O O . ARG A 1 9 ? 15.041 -4.980 -5.773 1.00 0.00 9 ARG A O 8
ATOM 8701 N N . LYS A 1 10 ? 13.938 -3.702 -4.285 1.00 0.00 10 LYS A N 8
ATOM 8702 C CA . LYS A 1 10 ? 12.718 -3.635 -5.081 1.00 0.00 10 LYS A CA 8
ATOM 8703 C C . LYS A 1 10 ? 12.866 -2.634 -6.221 1.00 0.00 10 LYS A C 8
ATOM 8704 O O . LYS A 1 10 ? 13.680 -1.712 -6.151 1.00 0.00 10 LYS A O 8
ATOM 8723 N N . THR A 1 11 ? 12.074 -2.819 -7.273 1.00 0.00 11 THR A N 8
ATOM 8724 C CA . THR A 1 11 ? 12.117 -1.932 -8.428 1.00 0.00 11 THR A CA 8
ATOM 8725 C C . THR A 1 11 ? 10.899 -1.016 -8.464 1.00 0.00 11 THR A C 8
ATOM 8726 O O . THR A 1 11 ? 9.798 -1.415 -8.084 1.00 0.00 11 THR A O 8
ATOM 8737 N N . LYS A 1 12 ? 11.102 0.214 -8.924 1.00 0.00 12 LYS A N 8
ATOM 8738 C CA . LYS A 1 12 ? 10.020 1.187 -9.012 1.00 0.00 12 LYS A CA 8
ATOM 8739 C C . LYS A 1 12 ? 8.753 0.543 -9.566 1.00 0.00 12 LYS A C 8
ATOM 8740 O O . LYS A 1 12 ? 7.644 0.888 -9.160 1.00 0.00 12 LYS A O 8
ATOM 8759 N N . GLU A 1 13 ? 8.927 -0.393 -10.493 1.00 0.00 13 GLU A N 8
ATOM 8760 C CA . GLU A 1 13 ? 7.796 -1.085 -11.101 1.00 0.00 13 GLU A CA 8
ATOM 8761 C C . GLU A 1 13 ? 7.055 -1.929 -10.067 1.00 0.00 13 GLU A C 8
ATOM 8762 O O . GLU A 1 13 ? 5.853 -1.764 -9.865 1.00 0.00 13 GLU A O 8
ATOM 8774 N N . GLN A 1 14 ? 7.783 -2.832 -9.418 1.00 0.00 14 GLN A N 8
ATOM 8775 C CA . GLN A 1 14 ? 7.194 -3.703 -8.407 1.00 0.00 14 GLN A CA 8
ATOM 8776 C C . GLN A 1 14 ? 6.567 -2.885 -7.283 1.00 0.00 14 GLN A C 8
ATOM 8777 O O . GLN A 1 14 ? 5.416 -3.109 -6.905 1.00 0.00 14 GLN A O 8
ATOM 8791 N N . LEU A 1 15 ? 7.330 -1.936 -6.752 1.00 0.00 15 LEU A N 8
ATOM 8792 C CA . LEU A 1 15 ? 6.850 -1.084 -5.670 1.00 0.00 15 LEU A CA 8
ATOM 8793 C C . LEU A 1 15 ? 5.586 -0.337 -6.085 1.00 0.00 15 LEU A C 8
ATOM 8794 O O . LEU A 1 15 ? 4.699 -0.096 -5.267 1.00 0.00 15 LEU A O 8
ATOM 8810 N N . ALA A 1 16 ? 5.510 0.023 -7.362 1.00 0.00 16 ALA A N 8
ATOM 8811 C CA . ALA A 1 16 ? 4.353 0.738 -7.886 1.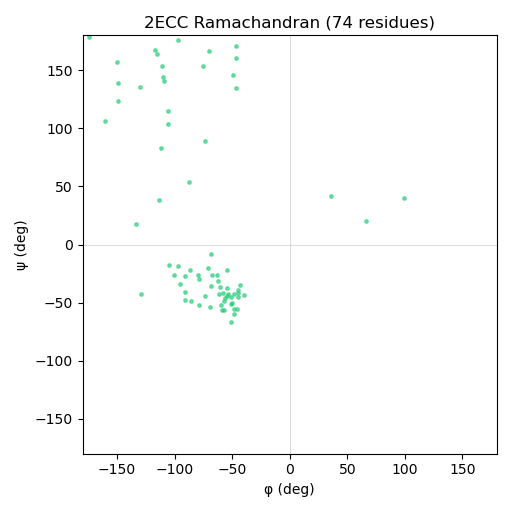00 0.00 16 ALA A CA 8
ATOM 8812 C C . ALA A 1 16 ? 3.065 -0.033 -7.621 1.00 0.00 16 ALA A C 8
ATOM 8813 O O . ALA A 1 16 ? 2.087 0.525 -7.122 1.00 0.00 16 ALA A O 8
ATOM 8820 N N . ILE A 1 17 ? 3.070 -1.318 -7.959 1.00 0.00 17 ILE A N 8
ATOM 8821 C CA . ILE A 1 17 ? 1.901 -2.166 -7.757 1.00 0.00 17 ILE A CA 8
ATOM 8822 C C . ILE A 1 17 ? 1.519 -2.233 -6.282 1.00 0.00 17 ILE A C 8
ATOM 8823 O O . ILE A 1 17 ? 0.347 -2.396 -5.940 1.00 0.00 17 ILE A O 8
ATOM 8839 N N . LEU A 1 18 ? 2.515 -2.103 -5.413 1.00 0.00 18 LEU A N 8
ATOM 8840 C CA . LEU A 1 18 ? 2.284 -2.147 -3.973 1.00 0.00 18 LEU A CA 8
ATOM 8841 C C . LEU A 1 18 ? 1.698 -0.829 -3.475 1.00 0.00 18 LEU A C 8
ATOM 8842 O O . LEU A 1 18 ? 0.643 -0.806 -2.841 1.00 0.00 18 LEU A O 8
ATOM 8858 N N . LYS A 1 19 ? 2.389 0.267 -3.768 1.00 0.00 19 LYS A N 8
ATOM 8859 C CA . LYS A 1 19 ? 1.936 1.590 -3.355 1.00 0.00 19 LYS A CA 8
ATOM 8860 C C . LYS A 1 19 ? 0.436 1.748 -3.581 1.00 0.00 19 LYS A C 8
ATOM 8861 O O . LYS A 1 19 ? -0.266 2.339 -2.760 1.00 0.00 19 LYS A O 8
ATOM 8880 N N . SER A 1 20 ? -0.049 1.215 -4.698 1.00 0.00 20 SER A N 8
ATOM 8881 C CA . SER A 1 20 ? -1.465 1.299 -5.032 1.00 0.00 20 SER A CA 8
ATOM 8882 C C . SER A 1 20 ? -2.302 0.464 -4.067 1.00 0.00 20 SER A C 8
ATOM 8883 O O . SER A 1 20 ? -3.440 0.812 -3.753 1.00 0.00 20 SER A O 8
ATOM 8891 N N . PHE A 1 21 ? -1.729 -0.641 -3.601 1.00 0.00 21 PHE A N 8
ATOM 8892 C CA . PHE A 1 21 ? -2.421 -1.527 -2.673 1.00 0.00 21 PHE A CA 8
ATOM 8893 C C . PHE A 1 21 ? -2.463 -0.922 -1.272 1.00 0.00 21 PHE A C 8
ATOM 8894 O O . PHE A 1 21 ? -3.489 -0.972 -0.593 1.00 0.00 21 PHE A O 8
ATOM 8911 N N . PHE A 1 22 ? -1.341 -0.351 -0.847 1.00 0.00 22 PHE A N 8
ATOM 8912 C CA . PHE A 1 22 ? -1.249 0.262 0.473 1.00 0.00 22 PHE A CA 8
ATOM 8913 C C . PHE A 1 22 ? -2.319 1.335 0.650 1.00 0.00 22 PHE A C 8
ATOM 8914 O O . PHE A 1 22 ? -2.951 1.430 1.703 1.00 0.00 22 PHE A O 8
ATOM 8931 N N . LEU A 1 23 ? -2.516 2.142 -0.387 1.00 0.00 23 LEU A N 8
ATOM 8932 C CA . LEU A 1 23 ? -3.509 3.210 -0.347 1.00 0.00 23 LEU A CA 8
ATOM 8933 C C . LEU A 1 23 ? -4.910 2.643 -0.146 1.00 0.00 23 LEU A C 8
ATOM 8934 O O . LEU A 1 23 ? -5.636 3.064 0.755 1.00 0.00 23 LEU A O 8
ATOM 8950 N N . GLN A 1 24 ? -5.283 1.686 -0.989 1.00 0.00 24 GLN A N 8
ATOM 8951 C CA . GLN A 1 24 ? -6.597 1.061 -0.902 1.00 0.00 24 GLN A CA 8
ATOM 8952 C C . GLN A 1 24 ? -6.773 0.347 0.434 1.00 0.00 24 GLN A C 8
ATOM 8953 O O . GLN A 1 24 ? -7.876 0.293 0.979 1.00 0.00 24 GLN A O 8
ATOM 8967 N N . CYS A 1 25 ? -5.680 -0.198 0.956 1.00 0.00 25 CYS A N 8
ATOM 8968 C CA . CYS A 1 25 ? -5.714 -0.910 2.229 1.00 0.00 25 CYS A CA 8
ATOM 8969 C C . CYS A 1 25 ? -4.333 -0.931 2.877 1.00 0.00 25 CYS A C 8
ATOM 8970 O O . CYS A 1 25 ? -3.385 -1.484 2.320 1.00 0.00 25 CYS A O 8
ATOM 8978 N N . GLN A 1 26 ? -4.229 -0.325 4.055 1.00 0.00 26 GLN A N 8
ATOM 8979 C CA . GLN A 1 26 ? -2.963 -0.273 4.777 1.00 0.00 26 GLN A CA 8
ATOM 8980 C C . GLN A 1 26 ? -2.549 -1.662 5.250 1.00 0.00 26 GLN A C 8
ATOM 8981 O O . GLN A 1 26 ? -1.383 -1.899 5.566 1.00 0.00 26 GLN A O 8
ATOM 8995 N N . TRP A 1 27 ? -3.511 -2.577 5.297 1.00 0.00 27 TRP A N 8
ATOM 8996 C CA . TRP A 1 27 ? -3.245 -3.943 5.733 1.00 0.00 27 TRP A CA 8
ATOM 8997 C C . TRP A 1 27 ? -3.908 -4.950 4.800 1.00 0.00 27 TRP A C 8
ATOM 8998 O O . TRP A 1 27 ? -5.097 -4.846 4.503 1.00 0.00 27 TRP A O 8
ATOM 9019 N N . ALA A 1 28 ? -3.130 -5.925 4.340 1.00 0.00 28 ALA A N 8
ATOM 9020 C CA . ALA A 1 28 ? -3.643 -6.953 3.443 1.00 0.00 28 ALA A CA 8
ATOM 9021 C C . ALA A 1 28 ? -3.708 -8.308 4.139 1.00 0.00 28 ALA A C 8
ATOM 9022 O O . ALA A 1 28 ? -3.018 -8.540 5.131 1.00 0.00 28 ALA A O 8
ATOM 9029 N N . ARG A 1 29 ? -4.542 -9.199 3.613 1.00 0.00 29 ARG A N 8
ATOM 9030 C CA . ARG A 1 29 ? -4.698 -10.530 4.185 1.00 0.00 29 ARG A CA 8
ATOM 9031 C C . ARG A 1 29 ? -3.944 -11.569 3.360 1.00 0.00 29 ARG A C 8
ATOM 9032 O O . ARG A 1 29 ? -3.410 -11.261 2.294 1.00 0.00 29 ARG A O 8
ATOM 9053 N N . ARG A 1 30 ? -3.905 -12.800 3.860 1.00 0.00 30 ARG A N 8
ATOM 9054 C CA . ARG A 1 30 ? -3.216 -13.883 3.170 1.00 0.00 30 ARG A CA 8
ATOM 9055 C C . ARG A 1 30 ? -3.739 -14.041 1.746 1.00 0.00 30 ARG A C 8
ATOM 9056 O O . ARG A 1 30 ? -2.977 -14.323 0.822 1.00 0.00 30 ARG A O 8
ATOM 9077 N N . GLU A 1 31 ? -5.045 -13.857 1.577 1.00 0.00 31 GLU A N 8
ATOM 9078 C CA . GLU A 1 31 ? -5.670 -13.981 0.265 1.00 0.00 31 GLU A CA 8
ATOM 9079 C C . GLU A 1 31 ? -5.194 -12.873 -0.671 1.00 0.00 31 GLU A C 8
ATOM 9080 O O . GLU A 1 31 ? -5.192 -13.036 -1.891 1.00 0.00 31 GLU A O 8
ATOM 9092 N N . ASP A 1 32 ? -4.793 -11.748 -0.090 1.00 0.00 32 ASP A N 8
ATOM 9093 C CA . ASP A 1 32 ? -4.314 -10.613 -0.871 1.00 0.00 32 ASP A CA 8
ATOM 9094 C C . ASP A 1 32 ? -2.826 -10.751 -1.173 1.00 0.00 32 ASP A C 8
ATOM 9095 O O . ASP A 1 32 ? -2.378 -10.457 -2.282 1.00 0.00 32 ASP A O 8
ATOM 9104 N N . TYR A 1 33 ? -2.064 -11.199 -0.181 1.00 0.00 33 TYR A N 8
ATOM 9105 C CA . TYR A 1 33 ? -0.626 -11.373 -0.340 1.00 0.00 33 TYR A CA 8
ATOM 9106 C C . TYR A 1 33 ? -0.316 -12.341 -1.478 1.00 0.00 33 TYR A C 8
ATOM 9107 O O . TYR A 1 33 ? 0.535 -12.069 -2.324 1.00 0.00 33 TYR A O 8
ATOM 9125 N N . GLN A 1 34 ? -1.014 -13.472 -1.490 1.00 0.00 34 GLN A N 8
ATOM 9126 C CA . GLN A 1 34 ? -0.815 -14.481 -2.523 1.00 0.00 34 GLN A CA 8
ATOM 9127 C C . GLN A 1 34 ? -0.978 -13.877 -3.914 1.00 0.00 34 GLN A C 8
ATOM 9128 O O . GLN A 1 34 ? -0.490 -14.426 -4.902 1.00 0.00 34 GLN A O 8
ATOM 9142 N N . LYS A 1 35 ? -1.667 -12.743 -3.984 1.00 0.00 35 LYS A N 8
ATOM 9143 C CA . LYS A 1 35 ? -1.895 -12.063 -5.253 1.00 0.00 35 LYS A CA 8
ATOM 9144 C C . LYS A 1 35 ? -0.746 -11.113 -5.574 1.00 0.00 35 LYS A C 8
ATOM 9145 O O . LYS A 1 35 ? -0.276 -11.053 -6.712 1.00 0.00 35 LYS A O 8
ATOM 9164 N N . LEU A 1 36 ? -0.296 -10.373 -4.567 1.00 0.00 36 LEU A N 8
ATOM 9165 C CA . LEU A 1 36 ? 0.800 -9.427 -4.742 1.00 0.00 36 LEU A CA 8
ATOM 9166 C C . LEU A 1 36 ? 2.043 -10.127 -5.281 1.00 0.00 36 LEU A C 8
ATOM 9167 O O . LEU A 1 36 ? 2.776 -9.570 -6.098 1.00 0.00 36 LEU A O 8
ATOM 9183 N N . GLU A 1 37 ? 2.273 -11.352 -4.819 1.00 0.00 37 GLU A N 8
ATOM 9184 C CA . GLU A 1 37 ? 3.427 -12.129 -5.256 1.00 0.00 37 GLU A CA 8
ATOM 9185 C C . GLU A 1 37 ? 3.278 -12.550 -6.715 1.00 0.00 37 GLU A C 8
ATOM 9186 O O . GLU A 1 37 ? 4.210 -13.085 -7.315 1.00 0.00 37 GLU A O 8
ATOM 9198 N N . GLN A 1 38 ? 2.099 -12.306 -7.278 1.00 0.00 38 GLN A N 8
ATOM 9199 C CA . GLN A 1 38 ? 1.828 -12.661 -8.666 1.00 0.00 38 GLN A CA 8
ATOM 9200 C C . GLN A 1 38 ? 1.930 -11.438 -9.571 1.00 0.00 38 GLN A C 8
ATOM 9201 O O . GLN A 1 38 ? 2.247 -11.555 -10.755 1.00 0.00 38 GLN A O 8
ATOM 9215 N N . ILE A 1 39 ? 1.658 -10.266 -9.006 1.00 0.00 39 ILE A N 8
ATOM 9216 C CA . ILE A 1 39 ? 1.720 -9.022 -9.763 1.00 0.00 39 ILE A CA 8
ATOM 9217 C C . ILE A 1 39 ? 3.095 -8.374 -9.643 1.00 0.00 39 ILE A C 8
ATOM 9218 O O . ILE A 1 39 ? 3.650 -7.880 -10.626 1.00 0.00 39 ILE A O 8
ATOM 9234 N N . THR A 1 40 ? 3.643 -8.380 -8.431 1.00 0.00 40 THR A N 8
ATOM 9235 C CA . THR A 1 40 ? 4.954 -7.794 -8.182 1.00 0.00 40 THR A CA 8
ATOM 9236 C C . THR A 1 40 ? 6.057 -8.837 -8.313 1.00 0.00 40 THR A C 8
ATOM 9237 O O . THR A 1 40 ? 7.228 -8.500 -8.483 1.00 0.00 40 THR A O 8
ATOM 9248 N N . GLY A 1 41 ? 5.675 -10.109 -8.234 1.00 0.00 41 GLY A N 8
ATOM 9249 C CA . GLY A 1 41 ? 6.644 -11.183 -8.346 1.00 0.00 41 GLY A CA 8
ATOM 9250 C C . GLY A 1 41 ? 7.558 -11.268 -7.140 1.00 0.00 41 GLY A C 8
ATOM 9251 O O . GLY A 1 41 ? 8.502 -12.059 -7.121 1.00 0.00 41 GLY A O 8
ATOM 9255 N N . LEU A 1 42 ? 7.280 -10.450 -6.131 1.00 0.00 42 LEU A N 8
ATOM 9256 C CA . LEU A 1 42 ? 8.085 -10.435 -4.914 1.00 0.00 42 LEU A CA 8
ATOM 9257 C C . LEU A 1 42 ? 7.560 -11.446 -3.900 1.00 0.00 42 LEU A C 8
ATOM 9258 O O . LEU A 1 42 ? 6.354 -11.597 -3.705 1.00 0.00 42 LEU A O 8
ATOM 9274 N N . PRO A 1 43 ? 8.485 -12.155 -3.237 1.00 0.00 43 PRO A N 8
ATOM 9275 C CA . PRO A 1 43 ? 8.139 -13.162 -2.230 1.00 0.00 43 PRO A CA 8
ATOM 9276 C C . PRO A 1 43 ? 7.121 -12.645 -1.220 1.00 0.00 43 PRO A C 8
ATOM 9277 O O . PRO A 1 43 ? 7.163 -11.481 -0.821 1.00 0.00 43 PRO A O 8
ATOM 9288 N N . ARG A 1 44 ? 6.206 -13.518 -0.809 1.00 0.00 44 ARG A N 8
ATOM 9289 C CA . ARG A 1 44 ? 5.177 -13.149 0.155 1.00 0.00 44 ARG A CA 8
ATOM 9290 C C . ARG A 1 44 ? 5.793 -12.474 1.377 1.00 0.00 44 ARG A C 8
ATOM 9291 O O . ARG A 1 44 ? 5.301 -11.458 1.870 1.00 0.00 44 ARG A O 8
ATOM 9312 N N . PRO A 1 45 ? 6.895 -13.050 1.879 1.00 0.00 45 PRO A N 8
ATOM 9313 C CA . PRO A 1 45 ? 7.602 -12.521 3.049 1.00 0.00 45 PRO A CA 8
ATOM 9314 C C . PRO A 1 45 ? 8.211 -11.148 2.787 1.00 0.00 45 PRO A C 8
ATOM 9315 O O . PRO A 1 45 ? 8.437 -10.372 3.715 1.00 0.00 45 PRO A O 8
ATOM 9326 N N . GLU A 1 46 ? 8.473 -10.855 1.517 1.00 0.00 46 GLU A N 8
ATOM 9327 C CA . GLU A 1 46 ? 9.056 -9.574 1.135 1.00 0.00 46 GLU A CA 8
ATOM 9328 C C . GLU A 1 46 ? 7.989 -8.485 1.081 1.00 0.00 46 GLU A C 8
ATOM 9329 O O . GLU A 1 46 ? 8.251 -7.328 1.414 1.00 0.00 46 GLU A O 8
ATOM 9341 N N . ILE A 1 47 ? 6.787 -8.862 0.660 1.00 0.00 47 ILE A N 8
ATOM 9342 C CA . ILE A 1 47 ? 5.681 -7.918 0.563 1.00 0.00 47 ILE A CA 8
ATOM 9343 C C . ILE A 1 47 ? 5.053 -7.665 1.930 1.00 0.00 47 ILE A C 8
ATOM 9344 O O . ILE A 1 47 ? 4.877 -6.518 2.340 1.00 0.00 47 ILE A O 8
ATOM 9360 N N . ILE A 1 48 ? 4.719 -8.744 2.630 1.00 0.00 48 ILE A N 8
ATOM 9361 C CA . ILE A 1 48 ? 4.114 -8.639 3.952 1.00 0.00 48 ILE A CA 8
ATOM 9362 C C . ILE A 1 48 ? 4.859 -7.630 4.819 1.00 0.00 48 ILE A C 8
ATOM 9363 O O . ILE A 1 48 ? 4.255 -6.721 5.388 1.00 0.00 48 ILE A O 8
ATOM 9379 N N . GLN A 1 49 ? 6.174 -7.796 4.914 1.00 0.00 49 GLN A N 8
ATOM 9380 C CA . GLN A 1 49 ? 7.002 -6.898 5.710 1.00 0.00 49 GLN A CA 8
ATOM 9381 C C . GLN A 1 49 ? 6.903 -5.466 5.196 1.00 0.00 49 GLN A C 8
ATOM 9382 O O . GLN A 1 49 ? 6.767 -4.524 5.977 1.00 0.00 49 GLN A O 8
ATOM 9396 N N . TRP A 1 50 ? 6.971 -5.309 3.879 1.00 0.00 50 TRP A N 8
ATOM 9397 C CA . TRP A 1 50 ? 6.889 -3.991 3.261 1.00 0.00 50 TRP A CA 8
ATOM 9398 C C . TRP A 1 50 ? 5.740 -3.182 3.854 1.00 0.00 50 TRP A C 8
ATOM 9399 O O . TRP A 1 50 ? 5.937 -2.065 4.333 1.00 0.00 50 TRP A O 8
ATOM 9420 N N . PHE A 1 51 ? 4.540 -3.753 3.819 1.00 0.00 51 PHE A N 8
ATOM 9421 C CA . PHE A 1 51 ? 3.360 -3.084 4.353 1.00 0.00 51 PHE A CA 8
ATOM 9422 C C . PHE A 1 51 ? 3.636 -2.519 5.742 1.00 0.00 51 PHE A C 8
ATOM 9423 O O . PHE A 1 51 ? 3.259 -1.389 6.051 1.00 0.00 51 PHE A O 8
ATOM 9440 N N . GLY A 1 52 ? 4.298 -3.314 6.578 1.00 0.00 52 GLY A N 8
ATOM 9441 C CA . GLY A 1 52 ? 4.614 -2.877 7.925 1.00 0.00 52 GLY A CA 8
ATOM 9442 C C . GLY A 1 52 ? 5.450 -1.612 7.943 1.00 0.00 52 GLY A C 8
ATOM 9443 O O . GLY A 1 52 ? 5.042 -0.599 8.511 1.00 0.00 52 GLY A O 8
ATOM 9447 N N . ASP A 1 53 ? 6.622 -1.671 7.322 1.00 0.00 53 ASP A N 8
ATOM 9448 C CA . ASP A 1 53 ? 7.518 -0.522 7.269 1.00 0.00 53 ASP A CA 8
ATOM 9449 C C . ASP A 1 53 ? 6.827 0.677 6.628 1.00 0.00 53 ASP A C 8
ATOM 9450 O O . ASP A 1 53 ? 6.982 1.812 7.079 1.00 0.00 53 ASP A O 8
ATOM 9459 N N . THR A 1 54 ? 6.064 0.418 5.570 1.00 0.00 54 THR A N 8
ATOM 9460 C CA . THR A 1 54 ? 5.351 1.476 4.865 1.00 0.00 54 THR A CA 8
ATOM 9461 C C . THR A 1 54 ? 4.567 2.352 5.835 1.00 0.00 54 THR A C 8
ATOM 9462 O O . THR A 1 54 ? 4.612 3.579 5.753 1.00 0.00 54 THR A O 8
ATOM 9473 N N . ARG A 1 55 ? 3.850 1.714 6.755 1.00 0.00 55 ARG A N 8
ATOM 9474 C CA . ARG A 1 55 ? 3.055 2.436 7.741 1.00 0.00 55 ARG A CA 8
ATOM 9475 C C . ARG A 1 55 ? 3.906 3.471 8.472 1.00 0.00 55 ARG A C 8
ATOM 9476 O O . ARG A 1 55 ? 3.567 4.654 8.511 1.00 0.00 55 ARG A O 8
ATOM 9497 N N . TYR A 1 56 ? 5.012 3.017 9.051 1.00 0.00 56 TYR A N 8
ATOM 9498 C CA . TYR A 1 56 ? 5.910 3.902 9.784 1.00 0.00 56 TYR A CA 8
ATOM 9499 C C . TYR A 1 56 ? 6.131 5.205 9.022 1.00 0.00 56 TYR A C 8
ATOM 9500 O O . TYR A 1 56 ? 5.908 6.293 9.553 1.00 0.00 56 TYR A O 8
ATOM 9518 N N . ALA A 1 57 ? 6.571 5.086 7.774 1.00 0.00 57 ALA A N 8
ATOM 9519 C CA . ALA A 1 57 ? 6.821 6.253 6.937 1.00 0.00 57 ALA A CA 8
ATOM 9520 C C . ALA A 1 57 ? 5.586 7.145 6.857 1.00 0.00 57 ALA A C 8
ATOM 9521 O O . ALA A 1 57 ? 5.663 8.352 7.090 1.00 0.00 57 ALA A O 8
ATOM 9528 N N . LEU A 1 58 ? 4.449 6.544 6.525 1.00 0.00 58 LEU A N 8
ATOM 9529 C CA . LEU A 1 58 ? 3.197 7.284 6.413 1.00 0.00 58 LEU A CA 8
ATOM 9530 C C . LEU A 1 58 ? 2.877 8.013 7.715 1.00 0.00 58 LEU A C 8
ATOM 9531 O O . LEU A 1 58 ? 2.834 9.242 7.757 1.00 0.00 58 LEU A O 8
ATOM 9547 N N . LYS A 1 59 ? 2.654 7.245 8.776 1.00 0.00 59 LYS A N 8
ATOM 9548 C CA . LYS A 1 59 ? 2.341 7.816 10.081 1.00 0.00 59 LYS A CA 8
ATOM 9549 C C . LYS A 1 59 ? 3.169 9.070 10.339 1.00 0.00 59 LYS A C 8
ATOM 9550 O O . LYS A 1 59 ? 2.659 10.071 10.844 1.00 0.00 59 LYS A O 8
ATOM 9569 N N . HIS A 1 60 ? 4.450 9.011 9.989 1.00 0.00 60 HIS A N 8
ATOM 9570 C CA . HIS A 1 60 ? 5.349 10.143 10.181 1.00 0.00 60 HIS A CA 8
ATOM 9571 C C . HIS A 1 60 ? 5.134 11.197 9.099 1.00 0.00 60 HIS A C 8
ATOM 9572 O O . HIS A 1 60 ? 5.296 12.392 9.341 1.00 0.00 60 HIS A O 8
ATOM 9587 N N . GLY A 1 61 ? 4.769 10.744 7.903 1.00 0.00 61 GLY A N 8
ATOM 9588 C CA . GLY A 1 61 ? 4.540 11.661 6.802 1.00 0.00 61 GLY A CA 8
ATOM 9589 C C . GLY A 1 61 ? 5.671 11.650 5.792 1.00 0.00 61 GLY A C 8
ATOM 9590 O O . GLY A 1 61 ? 6.116 12.704 5.340 1.00 0.00 61 GLY A O 8
ATOM 9594 N N . GLN A 1 62 ? 6.137 10.456 5.441 1.00 0.00 62 GLN A N 8
ATOM 9595 C CA . GLN A 1 62 ? 7.225 10.313 4.481 1.00 0.00 62 GLN A CA 8
ATOM 9596 C C . GLN A 1 62 ? 6.684 10.010 3.087 1.00 0.00 62 GLN A C 8
ATOM 9597 O O . GLN A 1 62 ? 7.111 10.611 2.100 1.00 0.00 62 GLN A O 8
ATOM 9611 N N . LEU A 1 63 ? 5.744 9.075 3.013 1.00 0.00 63 LEU A N 8
ATOM 9612 C CA . LEU A 1 63 ? 5.145 8.691 1.739 1.00 0.00 63 LEU A CA 8
ATOM 9613 C C . LEU A 1 63 ? 4.671 9.919 0.969 1.00 0.00 63 LEU A C 8
ATOM 9614 O O . LEU A 1 63 ? 3.692 10.563 1.346 1.00 0.00 63 LEU A O 8
ATOM 9630 N N . LYS A 1 64 ? 5.372 10.238 -0.115 1.00 0.00 64 LYS A N 8
ATOM 9631 C CA . LYS A 1 64 ? 5.022 11.387 -0.942 1.00 0.00 64 LYS A CA 8
ATOM 9632 C C . LYS A 1 64 ? 3.810 11.079 -1.816 1.00 0.00 64 LYS A C 8
ATOM 9633 O O . LYS A 1 64 ? 3.124 11.987 -2.284 1.00 0.00 64 LYS A O 8
ATOM 9652 N N . TRP A 1 65 ? 3.553 9.793 -2.031 1.00 0.00 65 TRP A N 8
ATOM 9653 C CA . TRP A 1 65 ? 2.423 9.367 -2.848 1.00 0.00 65 TRP A CA 8
ATOM 9654 C C . TRP A 1 65 ? 1.160 9.237 -2.004 1.00 0.00 65 TRP A C 8
ATOM 9655 O O . TRP A 1 65 ? 0.052 9.470 -2.488 1.00 0.00 65 TRP A O 8
ATOM 9676 N N . PHE A 1 66 ? 1.333 8.864 -0.741 1.00 0.00 66 PHE A N 8
ATOM 9677 C CA . PHE A 1 66 ? 0.206 8.703 0.170 1.00 0.00 66 PHE A CA 8
ATOM 9678 C C . PHE A 1 66 ? -0.352 10.059 0.591 1.00 0.00 66 PHE A C 8
ATOM 9679 O O . PHE A 1 66 ? 0.362 10.888 1.155 1.00 0.00 66 PHE A O 8
ATOM 9696 N N . ARG A 1 67 ? -1.633 10.278 0.311 1.00 0.00 67 ARG A N 8
ATOM 9697 C CA . ARG A 1 67 ? -2.287 11.534 0.658 1.00 0.00 67 ARG A CA 8
ATOM 9698 C C . ARG A 1 67 ? -2.524 11.626 2.163 1.00 0.00 67 ARG A C 8
ATOM 9699 O O . ARG A 1 67 ? -3.280 10.838 2.732 1.00 0.00 67 ARG A O 8
ATOM 9720 N N . ASP A 1 68 ? -1.872 12.592 2.800 1.00 0.00 68 ASP A N 8
ATOM 9721 C CA . ASP A 1 68 ? -2.012 12.788 4.239 1.00 0.00 68 ASP A CA 8
ATOM 9722 C C . ASP A 1 68 ? -3.482 12.876 4.635 1.00 0.00 68 ASP A C 8
ATOM 9723 O O . ASP A 1 68 ? -4.298 13.439 3.907 1.00 0.00 68 ASP A O 8
ATOM 9732 N N . ASN A 1 69 ? -3.812 12.314 5.793 1.00 0.00 69 ASN A N 8
ATOM 9733 C CA . ASN A 1 69 ? -5.185 12.327 6.286 1.00 0.00 69 ASN A CA 8
ATOM 9734 C C . ASN A 1 69 ? -5.217 12.479 7.803 1.00 0.00 69 ASN A C 8
ATOM 9735 O O . ASN A 1 69 ? -4.388 11.909 8.512 1.00 0.00 69 ASN A O 8
ATOM 9746 N N . ALA A 1 70 ? -6.180 13.253 8.295 1.00 0.00 70 ALA A N 8
ATOM 9747 C CA . ALA A 1 70 ? -6.322 13.477 9.728 1.00 0.00 70 ALA A CA 8
ATOM 9748 C C . ALA A 1 70 ? -7.054 12.318 10.396 1.00 0.00 70 ALA A C 8
ATOM 9749 O O . ALA A 1 70 ? -7.905 12.525 11.261 1.00 0.00 70 ALA A O 8
ATOM 9756 N N . SER A 1 71 ? -6.718 11.099 9.988 1.00 0.00 71 SER A N 8
ATOM 9757 C CA . SER A 1 71 ? -7.347 9.906 10.544 1.00 0.00 71 SER A CA 8
ATOM 9758 C C . SER A 1 71 ? -6.498 9.317 11.666 1.00 0.00 71 SER A C 8
ATOM 9759 O O . SER A 1 71 ? -5.346 8.940 11.455 1.00 0.00 71 SER A O 8
ATOM 9767 N N . GLY A 1 72 ? -7.076 9.241 12.860 1.00 0.00 72 GLY A N 8
ATOM 9768 C CA . GLY A 1 72 ? -6.359 8.697 13.999 1.00 0.00 72 GLY A CA 8
ATOM 9769 C C . GLY A 1 72 ? -6.749 9.364 15.303 1.00 0.00 72 GLY A C 8
ATOM 9770 O O . GLY A 1 72 ? -7.483 8.803 16.117 1.00 0.00 72 GLY A O 8
ATOM 9774 N N . PRO A 1 73 ? -6.250 10.591 15.516 1.00 0.00 73 PRO A N 8
ATOM 9775 C CA . PRO A 1 73 ? -6.536 11.361 16.730 1.00 0.00 73 PRO A CA 8
ATOM 9776 C C . PRO A 1 73 ? -7.985 11.834 16.789 1.00 0.00 73 PRO A C 8
ATOM 9777 O O . PRO A 1 73 ? -8.670 11.641 17.793 1.00 0.00 73 PRO A O 8
ATOM 9788 N N . SER A 1 74 ? -8.445 12.452 15.706 1.00 0.00 74 SER A N 8
ATOM 9789 C CA . SER A 1 74 ? -9.812 12.955 15.636 1.00 0.00 74 SER A CA 8
ATOM 9790 C C . SER A 1 74 ? -10.731 11.939 14.965 1.00 0.00 74 SER A C 8
ATOM 9791 O O . SER A 1 74 ? -10.472 11.494 13.847 1.00 0.00 74 SER A O 8
ATOM 9799 N N . SER A 1 75 ? -11.806 11.576 15.657 1.00 0.00 75 SER A N 8
ATOM 9800 C CA . SER A 1 75 ? -12.763 10.609 15.131 1.00 0.00 75 SER A CA 8
ATOM 9801 C C . SER A 1 75 ? -13.682 11.259 14.101 1.00 0.00 75 SER A C 8
ATOM 9802 O O . SER A 1 75 ? -13.866 10.739 13.001 1.00 0.00 75 SER A O 8
ATOM 9810 N N . GLY A 1 76 ? -14.256 12.401 14.466 1.00 0.00 76 GLY A N 8
ATOM 9811 C CA . GLY A 1 76 ? -15.149 13.105 13.564 1.00 0.00 76 GLY A CA 8
ATOM 9812 C C . GLY A 1 76 ? -16.464 13.474 14.221 1.00 0.00 76 GLY A C 8
ATOM 9813 O O . GLY A 1 76 ? -16.502 13.805 15.406 1.00 0.00 76 GLY A O 8
ATOM 9817 N N . GLY A 1 1 ? 22.488 -4.967 19.738 1.00 0.00 1 GLY A N 9
ATOM 9818 C CA . GLY A 1 1 ? 22.231 -5.744 18.540 1.00 0.00 1 GLY A CA 9
ATOM 9819 C C . GLY A 1 1 ? 23.348 -5.626 17.522 1.00 0.00 1 GLY A C 9
ATOM 9820 O O . GLY A 1 1 ? 23.387 -4.675 16.741 1.00 0.00 1 GLY A O 9
ATOM 9824 N N . SER A 1 2 ? 24.259 -6.594 17.530 1.00 0.00 2 SER A N 9
ATOM 9825 C CA . SER A 1 2 ? 25.385 -6.591 16.604 1.00 0.00 2 SER A CA 9
ATOM 9826 C C . SER A 1 2 ? 25.040 -7.349 15.326 1.00 0.00 2 SER A C 9
ATOM 9827 O O . SER A 1 2 ? 25.854 -8.109 14.802 1.00 0.00 2 SER A O 9
ATOM 9835 N N . SER A 1 3 ? 23.825 -7.136 14.829 1.00 0.00 3 SER A N 9
ATOM 9836 C CA . SER A 1 3 ? 23.368 -7.801 13.615 1.00 0.00 3 SER A CA 9
ATOM 9837 C C . SER A 1 3 ? 22.300 -6.971 12.909 1.00 0.00 3 SER A C 9
ATOM 9838 O O . SER A 1 3 ? 21.866 -5.938 13.416 1.00 0.00 3 SER A O 9
ATOM 9846 N N . GLY A 1 4 ? 21.881 -7.432 11.735 1.00 0.00 4 GLY A N 9
ATOM 9847 C CA . GLY A 1 4 ? 20.867 -6.721 10.978 1.00 0.00 4 GLY A CA 9
ATOM 9848 C C . GLY A 1 4 ? 20.947 -7.007 9.491 1.00 0.00 4 GLY A C 9
ATOM 9849 O O . GLY A 1 4 ? 21.532 -6.234 8.734 1.00 0.00 4 GLY A O 9
ATOM 9853 N N . SER A 1 5 ? 20.357 -8.123 9.073 1.00 0.00 5 SER A N 9
ATOM 9854 C CA . SER A 1 5 ? 20.368 -8.513 7.668 1.00 0.00 5 SER A CA 9
ATOM 9855 C C . SER A 1 5 ? 19.080 -8.080 6.974 1.00 0.00 5 SER A C 9
ATOM 9856 O O . SER A 1 5 ? 18.122 -8.847 6.884 1.00 0.00 5 SER A O 9
ATOM 9864 N N . SER A 1 6 ? 19.066 -6.844 6.484 1.00 0.00 6 SER A N 9
ATOM 9865 C CA . SER A 1 6 ? 17.895 -6.306 5.801 1.00 0.00 6 SER A CA 9
ATOM 9866 C C . SER A 1 6 ? 18.212 -5.997 4.341 1.00 0.00 6 SER A C 9
ATOM 9867 O O . SER A 1 6 ? 19.320 -5.576 4.011 1.00 0.00 6 SER A O 9
ATOM 9875 N N . GLY A 1 7 ? 17.230 -6.211 3.471 1.00 0.00 7 GLY A N 9
ATOM 9876 C CA . GLY A 1 7 ? 17.423 -5.950 2.056 1.00 0.00 7 GLY A CA 9
ATOM 9877 C C . GLY A 1 7 ? 16.172 -6.215 1.242 1.00 0.00 7 GLY A C 9
ATOM 9878 O O . GLY A 1 7 ? 15.499 -7.228 1.434 1.00 0.00 7 GLY A O 9
ATOM 9882 N N . LYS A 1 8 ? 15.857 -5.300 0.331 1.00 0.00 8 LYS A N 9
ATOM 9883 C CA . LYS A 1 8 ? 14.677 -5.438 -0.515 1.00 0.00 8 LYS A CA 9
ATOM 9884 C C . LYS A 1 8 ? 15.015 -5.133 -1.971 1.00 0.00 8 LYS A C 9
ATOM 9885 O O . LYS A 1 8 ? 14.485 -5.764 -2.886 1.00 0.00 8 LYS A O 9
ATOM 9904 N N . ARG A 1 9 ? 15.899 -4.162 -2.178 1.00 0.00 9 ARG A N 9
ATOM 9905 C CA . ARG A 1 9 ? 16.306 -3.774 -3.523 1.00 0.00 9 ARG A CA 9
ATOM 9906 C C . ARG A 1 9 ? 15.146 -3.914 -4.505 1.00 0.00 9 ARG A C 9
ATOM 9907 O O . ARG A 1 9 ? 15.298 -4.479 -5.588 1.00 0.00 9 ARG A O 9
ATOM 9928 N N . LYS A 1 10 ? 13.985 -3.395 -4.118 1.00 0.00 10 LYS A N 9
ATOM 9929 C CA . LYS A 1 10 ? 12.798 -3.460 -4.962 1.00 0.00 10 LYS A CA 9
ATOM 9930 C C . LYS A 1 10 ? 12.963 -2.585 -6.200 1.00 0.00 10 LYS A C 9
ATOM 9931 O O . LYS A 1 10 ? 13.834 -1.715 -6.248 1.00 0.00 10 LYS A O 9
ATOM 9950 N N . THR A 1 11 ? 12.120 -2.819 -7.201 1.00 0.00 11 THR A N 9
ATOM 9951 C CA . THR A 1 11 ? 12.172 -2.052 -8.440 1.00 0.00 11 THR A CA 9
ATOM 9952 C C . THR A 1 11 ? 10.965 -1.131 -8.567 1.00 0.00 11 THR A C 9
ATOM 9953 O O . THR A 1 11 ? 9.827 -1.545 -8.341 1.00 0.00 11 THR A O 9
ATOM 9964 N N . LYS A 1 12 ? 11.218 0.122 -8.931 1.00 0.00 12 LYS A N 9
ATOM 9965 C CA . LYS A 1 12 ? 10.152 1.103 -9.090 1.00 0.00 12 LYS A CA 9
ATOM 9966 C C . LYS A 1 12 ? 8.881 0.445 -9.620 1.00 0.00 12 LYS A C 9
ATOM 9967 O O . LYS A 1 12 ? 7.776 0.780 -9.196 1.00 0.00 12 LYS A O 9
ATOM 9986 N N . GLU A 1 13 ? 9.049 -0.492 -10.548 1.00 0.00 13 GLU A N 9
ATOM 9987 C CA . GLU A 1 13 ? 7.914 -1.197 -11.134 1.00 0.00 13 GLU A CA 9
ATOM 9988 C C . GLU A 1 13 ? 7.157 -1.988 -10.071 1.00 0.00 13 GLU A C 9
ATOM 9989 O O . GLU A 1 13 ? 5.976 -1.744 -9.825 1.00 0.00 13 GLU A O 9
ATOM 10001 N N . GLN A 1 14 ? 7.846 -2.937 -9.445 1.00 0.00 14 GLN A N 9
ATOM 10002 C CA . GLN A 1 14 ? 7.239 -3.764 -8.410 1.00 0.00 14 GLN A CA 9
ATOM 10003 C C . GLN A 1 14 ? 6.573 -2.901 -7.343 1.00 0.00 14 GLN A C 9
ATOM 10004 O O . GLN A 1 14 ? 5.373 -3.021 -7.093 1.00 0.00 14 GLN A O 9
ATOM 10018 N N . LEU A 1 15 ? 7.358 -2.032 -6.718 1.00 0.00 15 LEU A N 9
ATOM 10019 C CA . LEU A 1 15 ? 6.845 -1.148 -5.677 1.00 0.00 15 LEU A CA 9
ATOM 10020 C C . LEU A 1 15 ? 5.593 -0.417 -6.152 1.00 0.00 15 LEU A C 9
ATOM 10021 O O . LEU A 1 15 ? 4.655 -0.208 -5.384 1.00 0.00 15 LEU A O 9
ATOM 10037 N N . ALA A 1 16 ? 5.586 -0.032 -7.424 1.00 0.00 16 ALA A N 9
ATOM 10038 C CA . ALA A 1 16 ? 4.448 0.671 -8.003 1.00 0.00 16 ALA A CA 9
ATOM 10039 C C . ALA A 1 16 ? 3.146 -0.075 -7.734 1.00 0.00 16 ALA A C 9
ATOM 10040 O O . ALA A 1 16 ? 2.150 0.523 -7.327 1.00 0.00 16 ALA A O 9
ATOM 10047 N N . ILE A 1 17 ? 3.161 -1.384 -7.964 1.00 0.00 17 ILE A N 9
ATOM 10048 C CA . ILE A 1 17 ? 1.981 -2.211 -7.745 1.00 0.00 17 ILE A CA 9
ATOM 10049 C C . ILE A 1 17 ? 1.565 -2.198 -6.278 1.00 0.00 17 ILE A C 9
ATOM 10050 O O . ILE A 1 17 ? 0.376 -2.170 -5.959 1.00 0.00 17 ILE A O 9
ATOM 10066 N N . LEU A 1 18 ? 2.552 -2.216 -5.389 1.00 0.00 18 LEU A N 9
ATOM 10067 C CA . LEU A 1 18 ? 2.289 -2.205 -3.954 1.00 0.00 18 LEU A CA 9
ATOM 10068 C C . LEU A 1 18 ? 1.704 -0.865 -3.518 1.00 0.00 18 LEU A C 9
ATOM 10069 O O . LEU A 1 18 ? 0.613 -0.807 -2.951 1.00 0.00 18 LEU A O 9
ATOM 10085 N N . LYS A 1 19 ? 2.436 0.210 -3.789 1.00 0.00 19 LYS A N 9
ATOM 10086 C CA . LYS A 1 19 ? 1.989 1.551 -3.429 1.00 0.00 19 LYS A CA 9
ATOM 10087 C C . LYS A 1 19 ? 0.485 1.697 -3.636 1.00 0.00 19 LYS A C 9
ATOM 10088 O O . LYS A 1 19 ? -0.210 2.292 -2.813 1.00 0.00 19 LYS A O 9
ATOM 10107 N N . SER A 1 20 ? -0.012 1.149 -4.741 1.00 0.00 20 SER A N 9
ATOM 10108 C CA . SER A 1 20 ? -1.434 1.221 -5.057 1.00 0.00 20 SER A CA 9
ATOM 10109 C C . SER A 1 20 ? -2.253 0.400 -4.065 1.00 0.00 20 SER A C 9
ATOM 10110 O O . SER A 1 20 ? -3.340 0.807 -3.654 1.00 0.00 20 SER A O 9
ATOM 10118 N N . PHE A 1 21 ? -1.723 -0.758 -3.686 1.00 0.00 21 PHE A N 9
ATOM 10119 C CA . PHE A 1 21 ? -2.404 -1.637 -2.743 1.00 0.00 21 PHE A CA 9
ATOM 10120 C C . PHE A 1 21 ? -2.463 -1.006 -1.355 1.00 0.00 21 PHE A C 9
ATOM 10121 O O . PHE A 1 21 ? -3.525 -0.945 -0.734 1.00 0.00 21 PHE A O 9
ATOM 10138 N N . PHE A 1 22 ? -1.316 -0.538 -0.875 1.00 0.00 22 PHE A N 9
ATOM 10139 C CA . PHE A 1 22 ? -1.236 0.087 0.440 1.00 0.00 22 PHE A CA 9
ATOM 10140 C C . PHE A 1 22 ? -2.325 1.143 0.607 1.00 0.00 22 PHE A C 9
ATOM 10141 O O . PHE A 1 22 ? -3.043 1.157 1.608 1.00 0.00 22 PHE A O 9
ATOM 10158 N N . LEU A 1 23 ? -2.442 2.025 -0.379 1.00 0.00 23 LEU A N 9
ATOM 10159 C CA . LEU A 1 23 ? -3.444 3.085 -0.342 1.00 0.00 23 LEU A CA 9
ATOM 10160 C C . LEU A 1 23 ? -4.841 2.508 -0.139 1.00 0.00 23 LEU A C 9
ATOM 10161 O O . LEU A 1 23 ? -5.571 2.929 0.758 1.00 0.00 23 LEU A O 9
ATOM 10177 N N . GLN A 1 24 ? -5.204 1.542 -0.976 1.00 0.00 24 GLN A N 9
ATOM 10178 C CA . GLN A 1 24 ? -6.513 0.906 -0.887 1.00 0.00 24 GLN A CA 9
ATOM 10179 C C . GLN A 1 24 ? -6.706 0.247 0.475 1.00 0.00 24 GLN A C 9
ATOM 10180 O O . GLN A 1 24 ? -7.812 0.233 1.018 1.00 0.00 24 GLN A O 9
ATOM 10194 N N . CYS A 1 25 ? -5.625 -0.298 1.022 1.00 0.00 25 CYS A N 9
ATOM 10195 C CA . CYS A 1 25 ? -5.676 -0.960 2.320 1.00 0.00 25 CYS A CA 9
ATOM 10196 C C . CYS A 1 25 ? -4.291 -1.016 2.957 1.00 0.00 25 CYS A C 9
ATOM 10197 O O . CYS A 1 25 ? -3.358 -1.578 2.385 1.00 0.00 25 CYS A O 9
ATOM 10205 N N . GLN A 1 26 ? -4.166 -0.427 4.142 1.00 0.00 26 GLN A N 9
ATOM 10206 C CA . GLN A 1 26 ? -2.894 -0.408 4.854 1.00 0.00 26 GLN A CA 9
ATOM 10207 C C . GLN A 1 26 ? -2.496 -1.813 5.296 1.00 0.00 26 GLN A C 9
ATOM 10208 O O . GLN A 1 26 ? -1.316 -2.100 5.495 1.00 0.00 26 GLN A O 9
ATOM 10222 N N . TRP A 1 27 ? -3.488 -2.683 5.447 1.00 0.00 27 TRP A N 9
ATOM 10223 C CA . TRP A 1 27 ? -3.241 -4.058 5.866 1.00 0.00 27 TRP A CA 9
ATOM 10224 C C . TRP A 1 27 ? -3.790 -5.045 4.842 1.00 0.00 27 TRP A C 9
ATOM 10225 O O . TRP A 1 27 ? -4.939 -4.938 4.416 1.00 0.00 27 TRP A O 9
ATOM 10246 N N . ALA A 1 28 ? -2.960 -6.007 4.450 1.00 0.00 28 ALA A N 9
ATOM 10247 C CA . ALA A 1 28 ? -3.364 -7.015 3.478 1.00 0.00 28 ALA A CA 9
ATOM 10248 C C . ALA A 1 28 ? -3.505 -8.385 4.133 1.00 0.00 28 ALA A C 9
ATOM 10249 O O . ALA A 1 28 ? -2.836 -8.681 5.124 1.00 0.00 28 ALA A O 9
ATOM 10256 N N . ARG A 1 29 ? -4.378 -9.216 3.574 1.00 0.00 29 ARG A N 9
ATOM 10257 C CA . ARG A 1 29 ? -4.608 -10.554 4.106 1.00 0.00 29 ARG A CA 9
ATOM 10258 C C . ARG A 1 29 ? -3.925 -11.608 3.239 1.00 0.00 29 ARG A C 9
ATOM 10259 O O . ARG A 1 29 ? -3.536 -11.335 2.104 1.00 0.00 29 ARG A O 9
ATOM 10280 N N . ARG A 1 30 ? -3.783 -12.812 3.783 1.00 0.00 30 ARG A N 9
ATOM 10281 C CA . ARG A 1 30 ? -3.146 -13.907 3.061 1.00 0.00 30 ARG A CA 9
ATOM 10282 C C . ARG A 1 30 ? -3.789 -14.100 1.691 1.00 0.00 30 ARG A C 9
ATOM 10283 O O . ARG A 1 30 ? -3.114 -14.449 0.722 1.00 0.00 30 ARG A O 9
ATOM 10304 N N . GLU A 1 31 ? -5.097 -13.873 1.619 1.00 0.00 31 GLU A N 9
ATOM 10305 C CA . GLU A 1 31 ? -5.830 -14.024 0.367 1.00 0.00 31 GLU A CA 9
ATOM 10306 C C . GLU A 1 31 ? -5.400 -12.968 -0.647 1.00 0.00 31 GLU A C 9
ATOM 10307 O O . GLU A 1 31 ? -5.525 -13.165 -1.855 1.00 0.00 31 GLU A O 9
ATOM 10319 N N . ASP A 1 32 ? -4.892 -11.847 -0.145 1.00 0.00 32 ASP A N 9
ATOM 10320 C CA . ASP A 1 32 ? -4.442 -10.760 -1.006 1.00 0.00 32 ASP A CA 9
ATOM 10321 C C . ASP A 1 32 ? -2.957 -10.897 -1.324 1.00 0.00 32 ASP A C 9
ATOM 10322 O O . ASP A 1 32 ? -2.540 -10.735 -2.471 1.00 0.00 32 ASP A O 9
ATOM 10331 N N . TYR A 1 33 ? -2.163 -11.196 -0.302 1.00 0.00 33 TYR A N 9
ATOM 10332 C CA . TYR A 1 33 ? -0.724 -11.351 -0.471 1.00 0.00 33 TYR A CA 9
ATOM 10333 C C . TYR A 1 33 ? -0.410 -12.289 -1.634 1.00 0.00 33 TYR A C 9
ATOM 10334 O O . TYR A 1 33 ? 0.417 -11.977 -2.490 1.00 0.00 33 TYR A O 9
ATOM 10352 N N . GLN A 1 34 ? -1.079 -13.437 -1.656 1.00 0.00 34 GLN A N 9
ATOM 10353 C CA . GLN A 1 34 ? -0.872 -14.421 -2.712 1.00 0.00 34 GLN A CA 9
ATOM 10354 C C . GLN A 1 34 ? -0.951 -13.766 -4.088 1.00 0.00 34 GLN A C 9
ATOM 10355 O O . GLN A 1 34 ? -0.234 -14.151 -5.012 1.00 0.00 34 GLN A O 9
ATOM 10369 N N . LYS A 1 35 ? -1.826 -12.776 -4.217 1.00 0.00 35 LYS A N 9
ATOM 10370 C CA . LYS A 1 35 ? -1.999 -12.066 -5.479 1.00 0.00 35 LYS A CA 9
ATOM 10371 C C . LYS A 1 35 ? -0.840 -11.105 -5.726 1.00 0.00 35 LYS A C 9
ATOM 10372 O O . LYS A 1 35 ? -0.290 -11.050 -6.827 1.00 0.00 35 LYS A O 9
ATOM 10391 N N . LEU A 1 36 ? -0.473 -10.351 -4.696 1.00 0.00 36 LEU A N 9
ATOM 10392 C CA . LEU A 1 36 ? 0.622 -9.393 -4.800 1.00 0.00 36 LEU A CA 9
ATOM 10393 C C . LEU A 1 36 ? 1.884 -10.065 -5.332 1.00 0.00 36 LEU A C 9
ATOM 10394 O O . LEU A 1 36 ? 2.570 -9.520 -6.196 1.00 0.00 36 LEU A O 9
ATOM 10410 N N . GLU A 1 37 ? 2.181 -11.251 -4.812 1.00 0.00 37 GLU A N 9
ATOM 10411 C CA . GLU A 1 37 ? 3.360 -11.997 -5.236 1.00 0.00 37 GLU A CA 9
ATOM 10412 C C . GLU A 1 37 ? 3.243 -12.413 -6.699 1.00 0.00 37 GLU A C 9
ATOM 10413 O O . GLU A 1 37 ? 4.192 -12.933 -7.285 1.00 0.00 37 GLU A O 9
ATOM 10425 N N . GLN A 1 38 ? 2.071 -12.181 -7.283 1.00 0.00 38 GLN A N 9
ATOM 10426 C CA . GLN A 1 38 ? 1.830 -12.532 -8.677 1.00 0.00 38 GLN A CA 9
ATOM 10427 C C . GLN A 1 38 ? 1.942 -11.305 -9.575 1.00 0.00 38 GLN A C 9
ATOM 10428 O O . GLN A 1 38 ? 2.324 -11.411 -10.741 1.00 0.00 38 GLN A O 9
ATOM 10442 N N . ILE A 1 39 ? 1.607 -10.143 -9.026 1.00 0.00 39 ILE A N 9
ATOM 10443 C CA . ILE A 1 39 ? 1.671 -8.896 -9.778 1.00 0.00 39 ILE A CA 9
ATOM 10444 C C . ILE A 1 39 ? 3.044 -8.246 -9.649 1.00 0.00 39 ILE A C 9
ATOM 10445 O O . ILE A 1 39 ? 3.576 -7.694 -10.613 1.00 0.00 39 ILE A O 9
ATOM 10461 N N . THR A 1 40 ? 3.617 -8.318 -8.451 1.00 0.00 40 THR A N 9
ATOM 10462 C CA . THR A 1 40 ? 4.929 -7.737 -8.195 1.00 0.00 40 THR A CA 9
ATOM 10463 C C . THR A 1 40 ? 6.035 -8.764 -8.409 1.00 0.00 40 THR A C 9
ATOM 10464 O O . THR A 1 40 ? 7.173 -8.410 -8.716 1.00 0.00 40 THR A O 9
ATOM 10475 N N . GLY A 1 41 ? 5.693 -10.039 -8.246 1.00 0.00 41 GLY A N 9
ATOM 10476 C CA . GLY A 1 41 ? 6.669 -11.097 -8.426 1.00 0.00 41 GLY A CA 9
ATOM 10477 C C . GLY A 1 41 ? 7.627 -11.208 -7.256 1.00 0.00 41 GLY A C 9
ATOM 10478 O O . GLY A 1 41 ? 8.679 -11.840 -7.363 1.00 0.00 41 GLY A O 9
ATOM 10482 N N . LEU A 1 42 ? 7.265 -10.592 -6.137 1.00 0.00 42 LEU A N 9
ATOM 10483 C CA . LEU A 1 42 ? 8.101 -10.622 -4.942 1.00 0.00 42 LEU A CA 9
ATOM 10484 C C . LEU A 1 42 ? 7.528 -11.579 -3.901 1.00 0.00 42 LEU A C 9
ATOM 10485 O O . LEU A 1 42 ? 6.314 -11.696 -3.731 1.00 0.00 42 LEU A O 9
ATOM 10501 N N . PRO A 1 43 ? 8.420 -12.278 -3.184 1.00 0.00 43 PRO A N 9
ATOM 10502 C CA . PRO A 1 43 ? 8.027 -13.234 -2.145 1.00 0.00 43 PRO A CA 9
ATOM 10503 C C . PRO A 1 43 ? 7.011 -12.647 -1.171 1.00 0.00 43 PRO A C 9
ATOM 10504 O O . PRO A 1 43 ? 7.034 -11.450 -0.884 1.00 0.00 43 PRO A O 9
ATOM 10515 N N . ARG A 1 44 ? 6.123 -13.496 -0.666 1.00 0.00 44 ARG A N 9
ATOM 10516 C CA . ARG A 1 44 ? 5.099 -13.060 0.276 1.00 0.00 44 ARG A CA 9
ATOM 10517 C C . ARG A 1 44 ? 5.730 -12.396 1.496 1.00 0.00 44 ARG A C 9
ATOM 10518 O O . ARG A 1 44 ? 5.284 -11.348 1.964 1.00 0.00 44 ARG A O 9
ATOM 10539 N N . PRO A 1 45 ? 6.793 -13.020 2.026 1.00 0.00 45 PRO A N 9
ATOM 10540 C CA . PRO A 1 45 ? 7.508 -12.508 3.199 1.00 0.00 45 PRO A CA 9
ATOM 10541 C C . PRO A 1 45 ? 8.176 -11.165 2.929 1.00 0.00 45 PRO A C 9
ATOM 10542 O O . PRO A 1 45 ? 8.490 -10.421 3.858 1.00 0.00 45 PRO A O 9
ATOM 10553 N N . GLU A 1 46 ? 8.391 -10.861 1.653 1.00 0.00 46 GLU A N 9
ATOM 10554 C CA . GLU A 1 46 ? 9.023 -9.606 1.263 1.00 0.00 46 GLU A CA 9
ATOM 10555 C C . GLU A 1 46 ? 7.989 -8.490 1.145 1.00 0.00 46 GLU A C 9
ATOM 10556 O O . GLU A 1 46 ? 8.277 -7.330 1.442 1.00 0.00 46 GLU A O 9
ATOM 10568 N N . ILE A 1 47 ? 6.786 -8.849 0.711 1.00 0.00 47 ILE A N 9
ATOM 10569 C CA . ILE A 1 47 ? 5.710 -7.878 0.555 1.00 0.00 47 ILE A CA 9
ATOM 10570 C C . ILE A 1 47 ? 4.997 -7.630 1.880 1.00 0.00 47 ILE A C 9
ATOM 10571 O O . ILE A 1 47 ? 4.692 -6.489 2.228 1.00 0.00 47 ILE A O 9
ATOM 10587 N N . ILE A 1 48 ? 4.735 -8.706 2.615 1.00 0.00 48 ILE A N 9
ATOM 10588 C CA . ILE A 1 48 ? 4.061 -8.604 3.903 1.00 0.00 48 ILE A CA 9
ATOM 10589 C C . ILE A 1 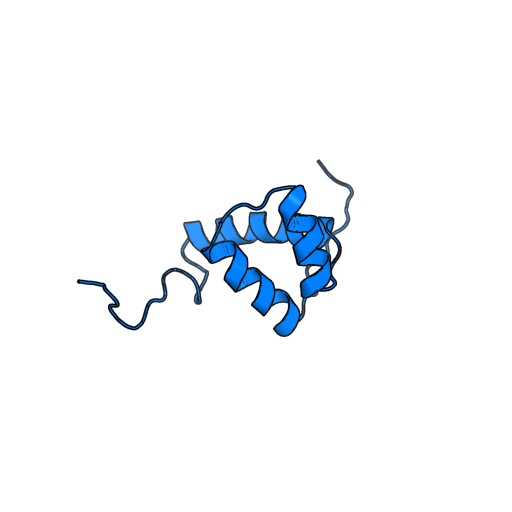48 ? 4.771 -7.614 4.819 1.00 0.00 48 ILE A C 9
ATOM 10590 O O . ILE A 1 48 ? 4.151 -6.698 5.358 1.00 0.00 48 ILE A O 9
ATOM 10606 N N . GLN A 1 49 ? 6.076 -7.804 4.989 1.00 0.00 49 GLN A N 9
ATOM 10607 C CA . GLN A 1 49 ? 6.871 -6.926 5.839 1.00 0.00 49 GLN A CA 9
ATOM 10608 C C . GLN A 1 49 ? 6.866 -5.498 5.303 1.00 0.00 49 GLN A C 9
ATOM 10609 O O . GLN A 1 49 ? 6.863 -4.536 6.071 1.00 0.00 49 GLN A O 9
ATOM 10623 N N . TRP A 1 50 ? 6.865 -5.368 3.981 1.00 0.00 50 TRP A N 9
ATOM 10624 C CA . TRP A 1 50 ? 6.860 -4.057 3.342 1.00 0.00 50 TRP A CA 9
ATOM 10625 C C . TRP A 1 50 ? 5.724 -3.193 3.880 1.00 0.00 50 TRP A C 9
ATOM 10626 O O . TRP A 1 50 ? 5.937 -2.046 4.273 1.00 0.00 50 TRP A O 9
ATOM 10647 N N . PHE A 1 51 ? 4.518 -3.751 3.894 1.00 0.00 51 PHE A N 9
ATOM 10648 C CA . PHE A 1 51 ? 3.349 -3.030 4.383 1.00 0.00 51 PHE A CA 9
ATOM 10649 C C . PHE A 1 51 ? 3.606 -2.455 5.773 1.00 0.00 51 PHE A C 9
ATOM 10650 O O . PHE A 1 51 ? 3.163 -1.353 6.092 1.00 0.00 51 PHE A O 9
ATOM 10667 N N . GLY A 1 52 ? 4.325 -3.212 6.596 1.00 0.00 52 GLY A N 9
ATOM 10668 C CA . GLY A 1 52 ? 4.629 -2.762 7.942 1.00 0.00 52 GLY A CA 9
ATOM 10669 C C . GLY A 1 52 ? 5.518 -1.535 7.957 1.00 0.00 52 GLY A C 9
ATOM 10670 O O . GLY A 1 52 ? 5.191 -0.530 8.588 1.00 0.00 52 GLY A O 9
ATOM 10674 N N . ASP A 1 53 ? 6.647 -1.616 7.261 1.00 0.00 53 ASP A N 9
ATOM 10675 C CA . ASP A 1 53 ? 7.587 -0.503 7.196 1.00 0.00 53 ASP A CA 9
ATOM 10676 C C . ASP A 1 53 ? 6.949 0.709 6.527 1.00 0.00 53 ASP A C 9
ATOM 10677 O O . ASP A 1 53 ? 7.233 1.853 6.886 1.00 0.00 53 ASP A O 9
ATOM 10686 N N . THR A 1 54 ? 6.085 0.453 5.549 1.00 0.00 54 THR A N 9
ATOM 10687 C CA . THR A 1 54 ? 5.408 1.523 4.828 1.00 0.00 54 THR A CA 9
ATOM 10688 C C . THR A 1 54 ? 4.603 2.403 5.777 1.00 0.00 54 THR A C 9
ATOM 10689 O O . THR A 1 54 ? 4.530 3.619 5.599 1.00 0.00 54 THR A O 9
ATOM 10700 N N . ARG A 1 55 ? 4.000 1.781 6.785 1.00 0.00 55 ARG A N 9
ATOM 10701 C CA . ARG A 1 55 ? 3.200 2.509 7.763 1.00 0.00 55 ARG A CA 9
ATOM 10702 C C . ARG A 1 55 ? 4.049 3.538 8.503 1.00 0.00 55 ARG A C 9
ATOM 10703 O O . ARG A 1 55 ? 3.695 4.715 8.571 1.00 0.00 55 ARG A O 9
ATOM 10724 N N . TYR A 1 56 ? 5.169 3.086 9.055 1.00 0.00 56 TYR A N 9
ATOM 10725 C CA . TYR A 1 56 ? 6.067 3.967 9.792 1.00 0.00 56 TYR A CA 9
ATOM 10726 C C . TYR A 1 56 ? 6.236 5.301 9.071 1.00 0.00 56 TYR A C 9
ATOM 10727 O O . TYR A 1 56 ? 5.932 6.359 9.619 1.00 0.00 56 TYR A O 9
ATOM 10745 N N . ALA A 1 57 ? 6.724 5.240 7.836 1.00 0.00 57 ALA A N 9
ATOM 10746 C CA . ALA A 1 57 ? 6.932 6.441 7.037 1.00 0.00 57 ALA A CA 9
ATOM 10747 C C . ALA A 1 57 ? 5.656 7.272 6.952 1.00 0.00 57 ALA A C 9
ATOM 10748 O O . ALA A 1 57 ? 5.671 8.479 7.198 1.00 0.00 57 ALA A O 9
ATOM 10755 N N . LEU A 1 58 ? 4.553 6.619 6.603 1.00 0.00 58 LEU A N 9
ATOM 10756 C CA . LEU A 1 58 ? 3.267 7.298 6.485 1.00 0.00 58 LEU A CA 9
ATOM 10757 C C . LEU A 1 58 ? 2.920 8.035 7.775 1.00 0.00 58 LEU A C 9
ATOM 10758 O O . LEU A 1 58 ? 2.825 9.262 7.796 1.00 0.00 58 LEU A O 9
ATOM 10774 N N . LYS A 1 59 ? 2.734 7.277 8.851 1.00 0.00 59 LYS A N 9
ATOM 10775 C CA . LYS A 1 59 ? 2.401 7.857 10.147 1.00 0.00 59 LYS A CA 9
ATOM 10776 C C . LYS A 1 59 ? 3.157 9.163 10.369 1.00 0.00 59 LYS A C 9
ATOM 10777 O O . LYS A 1 59 ? 2.582 10.156 10.817 1.00 0.00 59 LYS A O 9
ATOM 10796 N N . HIS A 1 60 ? 4.448 9.156 10.051 1.00 0.00 60 HIS A N 9
ATOM 10797 C CA . HIS A 1 60 ? 5.281 10.342 10.214 1.00 0.00 60 HIS A CA 9
ATOM 10798 C C . HIS A 1 60 ? 4.968 11.379 9.139 1.00 0.00 60 HIS A C 9
ATOM 10799 O O . HIS A 1 60 ? 4.981 12.581 9.400 1.00 0.00 60 HIS A O 9
ATOM 10814 N N . GLY A 1 61 ? 4.687 10.904 7.930 1.00 0.00 61 GLY A N 9
ATOM 10815 C CA . GLY A 1 61 ? 4.375 11.802 6.834 1.00 0.00 61 GLY A CA 9
ATOM 10816 C C . GLY A 1 61 ? 5.473 11.846 5.790 1.00 0.00 61 GLY A C 9
ATOM 10817 O O . GLY A 1 61 ? 5.751 12.900 5.217 1.00 0.00 61 GLY A O 9
ATOM 10821 N N . GLN A 1 62 ? 6.099 10.700 5.543 1.00 0.00 62 GLN A N 9
ATOM 10822 C CA . GLN A 1 62 ? 7.175 10.614 4.563 1.00 0.00 62 GLN A CA 9
ATOM 10823 C C . GLN A 1 62 ? 6.626 10.269 3.182 1.00 0.00 62 GLN A C 9
ATOM 10824 O O . GLN A 1 62 ? 6.962 10.918 2.190 1.00 0.00 62 GLN A O 9
ATOM 10838 N N . LEU A 1 63 ? 5.782 9.246 3.125 1.00 0.00 63 LEU A N 9
ATOM 10839 C CA . LEU A 1 63 ? 5.186 8.814 1.865 1.00 0.00 63 LEU A CA 9
ATOM 10840 C C . LEU A 1 63 ? 4.732 10.013 1.038 1.00 0.00 63 LEU A C 9
ATOM 10841 O O . LEU A 1 63 ? 3.889 10.797 1.473 1.00 0.00 63 LEU A O 9
ATOM 10857 N N . LYS A 1 64 ? 5.297 10.149 -0.157 1.00 0.00 64 LYS A N 9
ATOM 10858 C CA . LYS A 1 64 ? 4.949 11.250 -1.047 1.00 0.00 64 LYS A CA 9
ATOM 10859 C C . LYS A 1 64 ? 3.751 10.887 -1.919 1.00 0.00 64 LYS A C 9
ATOM 10860 O O . LYS A 1 64 ? 3.033 11.764 -2.400 1.00 0.00 64 LYS A O 9
ATOM 10879 N N . TRP A 1 65 ? 3.540 9.591 -2.116 1.00 0.00 65 TRP A N 9
ATOM 10880 C CA . TRP A 1 65 ? 2.427 9.113 -2.929 1.00 0.00 65 TRP A CA 9
ATOM 10881 C C . TRP A 1 65 ? 1.160 8.979 -2.092 1.00 0.00 65 TRP A C 9
ATOM 10882 O O . TRP A 1 65 ? 0.048 9.109 -2.606 1.00 0.00 65 TRP A O 9
ATOM 10903 N N . PHE A 1 66 ? 1.333 8.720 -0.800 1.00 0.00 66 PHE A N 9
ATOM 10904 C CA . PHE A 1 66 ? 0.202 8.569 0.108 1.00 0.00 66 PHE A CA 9
ATOM 10905 C C . PHE A 1 66 ? -0.436 9.921 0.411 1.00 0.00 66 PHE A C 9
ATOM 10906 O O . PHE A 1 66 ? 0.259 10.918 0.605 1.00 0.00 66 PHE A O 9
ATOM 10923 N N . ARG A 1 67 ? -1.765 9.946 0.450 1.00 0.00 67 ARG A N 9
ATOM 10924 C CA . ARG A 1 67 ? -2.498 11.175 0.728 1.00 0.00 67 ARG A CA 9
ATOM 10925 C C . ARG A 1 67 ? -2.207 12.233 -0.333 1.00 0.00 67 ARG A C 9
ATOM 10926 O O . ARG A 1 67 ? -1.972 13.399 -0.013 1.00 0.00 67 ARG A O 9
ATOM 10947 N N . ASP A 1 68 ? -2.224 11.819 -1.595 1.00 0.00 68 ASP A N 9
ATOM 10948 C CA . ASP A 1 68 ? -1.963 12.730 -2.702 1.00 0.00 68 ASP A CA 9
ATOM 10949 C C . ASP A 1 68 ? -3.248 13.419 -3.153 1.00 0.00 68 ASP A C 9
ATOM 10950 O O . ASP A 1 68 ? -4.148 12.781 -3.697 1.00 0.00 68 ASP A O 9
ATOM 10959 N N . ASN A 1 69 ? -3.325 14.726 -2.923 1.00 0.00 69 ASN A N 9
ATOM 10960 C CA . ASN A 1 69 ? -4.499 15.502 -3.304 1.00 0.00 69 ASN A CA 9
ATOM 10961 C C . ASN A 1 69 ? -5.781 14.789 -2.883 1.00 0.00 69 ASN A C 9
ATOM 10962 O O . ASN A 1 69 ? -6.771 14.789 -3.614 1.00 0.00 69 ASN A O 9
ATOM 10973 N N . ALA A 1 70 ? -5.755 14.184 -1.701 1.00 0.00 70 ALA A N 9
ATOM 10974 C CA . ALA A 1 70 ? -6.915 13.470 -1.181 1.00 0.00 70 ALA A CA 9
ATOM 10975 C C . ALA A 1 70 ? -7.935 14.437 -0.591 1.00 0.00 70 ALA A C 9
ATOM 10976 O O . ALA A 1 70 ? -9.119 14.386 -0.925 1.00 0.00 70 ALA A O 9
ATOM 10983 N N . SER A 1 71 ? -7.469 15.317 0.290 1.00 0.00 71 SER A N 9
ATOM 10984 C CA . SER A 1 71 ? -8.343 16.294 0.930 1.00 0.00 71 SER A CA 9
ATOM 10985 C C . SER A 1 71 ? -9.659 15.649 1.355 1.00 0.00 71 SER A C 9
ATOM 10986 O O . SER A 1 71 ? -10.729 16.233 1.194 1.00 0.00 71 SER A O 9
ATOM 10994 N N . GLY A 1 72 ? -9.570 14.439 1.898 1.00 0.00 72 GLY A N 9
ATOM 10995 C CA . GLY A 1 72 ? -10.759 13.733 2.337 1.00 0.00 72 GLY A CA 9
ATOM 10996 C C . GLY A 1 72 ? -10.932 12.398 1.641 1.00 0.00 72 GLY A C 9
ATOM 10997 O O . GLY A 1 72 ? -11.708 12.264 0.694 1.00 0.00 72 GLY A O 9
ATOM 11001 N N . PRO A 1 73 ? -10.195 11.381 2.111 1.00 0.00 73 PRO A N 9
ATOM 11002 C CA . PRO A 1 73 ? -10.253 10.032 1.540 1.00 0.00 73 PRO A CA 9
ATOM 11003 C C . PRO A 1 73 ? -11.578 9.335 1.831 1.00 0.00 73 PRO A C 9
ATOM 11004 O O . PRO A 1 73 ? -12.175 8.722 0.947 1.00 0.00 73 PRO A O 9
ATOM 11015 N N . SER A 1 74 ? -12.032 9.435 3.076 1.00 0.00 74 SER A N 9
ATOM 11016 C CA . SER A 1 74 ? -13.285 8.811 3.484 1.00 0.00 74 SER A CA 9
ATOM 11017 C C . SER A 1 74 ? -14.472 9.471 2.790 1.00 0.00 74 SER A C 9
ATOM 11018 O O . SER A 1 74 ? -14.433 10.657 2.462 1.00 0.00 74 SER A O 9
ATOM 11026 N N . SER A 1 75 ? -15.528 8.694 2.568 1.00 0.00 75 SER A N 9
ATOM 11027 C CA . SER A 1 75 ? -16.725 9.201 1.909 1.00 0.00 75 SER A CA 9
ATOM 11028 C C . SER A 1 75 ? -17.985 8.660 2.579 1.00 0.00 75 SER A C 9
ATOM 11029 O O . SER A 1 75 ? -18.030 7.505 3.001 1.00 0.00 75 SER A O 9
ATOM 11037 N N . GLY A 1 76 ? -19.007 9.506 2.674 1.00 0.00 76 GLY A N 9
ATOM 11038 C CA . GLY A 1 76 ? -20.253 9.096 3.295 1.00 0.00 76 GLY A CA 9
ATOM 11039 C C . GLY A 1 76 ? -21.289 10.203 3.301 1.00 0.00 76 GLY A C 9
ATOM 11040 O O . GLY A 1 76 ? -22.368 10.049 3.872 1.00 0.00 76 GLY A O 9
ATOM 11044 N N . GLY A 1 1 ? 11.209 -23.206 3.002 1.00 0.00 1 GLY A N 10
ATOM 11045 C CA . GLY A 1 1 ? 12.056 -22.110 3.436 1.00 0.00 1 GLY A CA 10
ATOM 11046 C C . GLY A 1 1 ? 11.576 -21.484 4.730 1.00 0.00 1 GLY A C 10
ATOM 11047 O O . GLY A 1 1 ? 10.669 -20.652 4.726 1.00 0.00 1 GLY A O 10
ATOM 11051 N N . SER A 1 2 ? 12.185 -21.885 5.841 1.00 0.00 2 SER A N 10
ATOM 11052 C CA . SER A 1 2 ? 11.811 -21.362 7.150 1.00 0.00 2 SER A CA 10
ATOM 11053 C C . SER A 1 2 ? 12.634 -20.124 7.495 1.00 0.00 2 SER A C 10
ATOM 11054 O O . SER A 1 2 ? 13.034 -19.932 8.643 1.00 0.00 2 SER A O 10
ATOM 11062 N N . SER A 1 3 ? 12.883 -19.288 6.492 1.00 0.00 3 SER A N 10
ATOM 11063 C CA . SER A 1 3 ? 13.661 -18.071 6.688 1.00 0.00 3 SER A CA 10
ATOM 11064 C C . SER A 1 3 ? 13.027 -16.896 5.950 1.00 0.00 3 SER A C 10
ATOM 11065 O O . SER A 1 3 ? 12.578 -17.032 4.812 1.00 0.00 3 SER A O 10
ATOM 11073 N N . GLY A 1 4 ? 12.992 -15.741 6.607 1.00 0.00 4 GLY A N 10
ATOM 11074 C CA . GLY A 1 4 ? 12.411 -14.558 6.000 1.00 0.00 4 GLY A CA 10
ATOM 11075 C C . GLY A 1 4 ? 13.419 -13.440 5.826 1.00 0.00 4 GLY A C 10
ATOM 11076 O O . GLY A 1 4 ? 13.554 -12.576 6.692 1.00 0.00 4 GLY A O 10
ATOM 11080 N N . SER A 1 5 ? 14.131 -13.456 4.703 1.00 0.00 5 SER A N 10
ATOM 11081 C CA . SER A 1 5 ? 15.136 -12.439 4.421 1.00 0.00 5 SER A CA 10
ATOM 11082 C C . SER A 1 5 ? 14.757 -11.628 3.185 1.00 0.00 5 SER A C 10
ATOM 11083 O O . SER A 1 5 ? 13.768 -11.924 2.515 1.00 0.00 5 SER A O 10
ATOM 11091 N N . SER A 1 6 ? 15.551 -10.604 2.891 1.00 0.00 6 SER A N 10
ATOM 11092 C CA . SER A 1 6 ? 15.298 -9.747 1.738 1.00 0.00 6 SER A CA 10
ATOM 11093 C C . SER A 1 6 ? 16.427 -9.859 0.719 1.00 0.00 6 SER A C 10
ATOM 11094 O O . SER A 1 6 ? 17.495 -9.273 0.892 1.00 0.00 6 SER A O 10
ATOM 11102 N N . GLY A 1 7 ? 16.183 -10.617 -0.346 1.00 0.00 7 GLY A N 10
ATOM 11103 C CA . GLY A 1 7 ? 17.188 -10.793 -1.378 1.00 0.00 7 GLY A CA 10
ATOM 11104 C C . GLY A 1 7 ? 17.723 -9.474 -1.897 1.00 0.00 7 GLY A C 10
ATOM 11105 O O . GLY A 1 7 ? 18.517 -8.811 -1.229 1.00 0.00 7 GLY A O 10
ATOM 11109 N N . LYS A 1 8 ? 17.290 -9.091 -3.093 1.00 0.00 8 LYS A N 10
ATOM 11110 C CA . LYS A 1 8 ? 17.730 -7.842 -3.703 1.00 0.00 8 LYS A CA 10
ATOM 11111 C C . LYS A 1 8 ? 16.782 -6.700 -3.352 1.00 0.00 8 LYS A C 10
ATOM 11112 O O . LYS A 1 8 ? 15.850 -6.875 -2.566 1.00 0.00 8 LYS A O 10
ATOM 11131 N N . ARG A 1 9 ? 17.024 -5.533 -3.940 1.00 0.00 9 ARG A N 10
ATOM 11132 C CA . ARG A 1 9 ? 16.191 -4.364 -3.689 1.00 0.00 9 ARG A CA 10
ATOM 11133 C C . ARG A 1 9 ? 15.053 -4.278 -4.703 1.00 0.00 9 ARG A C 10
ATOM 11134 O O . ARG A 1 9 ? 15.282 -4.301 -5.912 1.00 0.00 9 ARG A O 10
ATOM 11155 N N . LYS A 1 10 ? 13.827 -4.180 -4.201 1.00 0.00 10 LYS A N 10
ATOM 11156 C CA . LYS A 1 10 ? 12.653 -4.091 -5.061 1.00 0.00 10 LYS A CA 10
ATOM 11157 C C . LYS A 1 10 ? 12.905 -3.142 -6.229 1.00 0.00 10 LYS A C 10
ATOM 11158 O O . LYS A 1 10 ? 13.876 -2.384 -6.229 1.00 0.00 10 LYS A O 10
ATOM 11177 N N . THR A 1 11 ? 12.023 -3.186 -7.223 1.00 0.00 11 THR A N 10
ATOM 11178 C CA . THR A 1 11 ? 12.150 -2.330 -8.396 1.00 0.00 11 THR A CA 10
ATOM 11179 C C . THR A 1 11 ? 10.983 -1.354 -8.492 1.00 0.00 11 THR A C 10
ATOM 11180 O O . THR A 1 11 ? 9.845 -1.696 -8.170 1.00 0.00 11 THR A O 10
ATOM 11191 N N . LYS A 1 12 ? 11.272 -0.136 -8.939 1.00 0.00 12 LYS A N 10
ATOM 11192 C CA . LYS A 1 12 ? 10.247 0.891 -9.080 1.00 0.00 12 LYS A CA 10
ATOM 11193 C C . LYS A 1 12 ? 8.931 0.284 -9.556 1.00 0.00 12 LYS A C 10
ATOM 11194 O O . LYS A 1 12 ? 7.860 0.642 -9.067 1.00 0.00 12 LYS A O 10
ATOM 11213 N N . GLU A 1 13 ? 9.020 -0.637 -10.511 1.00 0.00 13 GLU A N 10
ATOM 11214 C CA . GLU A 1 13 ? 7.835 -1.293 -11.051 1.00 0.00 13 GLU A CA 10
ATOM 11215 C C . GLU A 1 13 ? 7.083 -2.045 -9.956 1.00 0.00 13 GLU A C 10
ATOM 11216 O O . GLU A 1 13 ? 5.944 -1.711 -9.632 1.00 0.00 13 GLU A O 10
ATOM 11228 N N . GLN A 1 14 ? 7.729 -3.060 -9.392 1.00 0.00 14 GLN A N 10
ATOM 11229 C CA . GLN A 1 14 ? 7.121 -3.860 -8.336 1.00 0.00 14 GLN A CA 10
ATOM 11230 C C . GLN A 1 14 ? 6.529 -2.967 -7.250 1.00 0.00 14 GLN A C 10
ATOM 11231 O O . GLN A 1 14 ? 5.350 -3.078 -6.914 1.00 0.00 14 GLN A O 10
ATOM 11245 N N . LEU A 1 15 ? 7.356 -2.083 -6.703 1.00 0.00 15 LEU A N 10
ATOM 11246 C CA . LEU A 1 15 ? 6.915 -1.170 -5.653 1.00 0.00 15 LEU A CA 10
ATOM 11247 C C . LEU A 1 15 ? 5.670 -0.404 -6.086 1.00 0.00 15 LEU A C 10
ATOM 11248 O O . LEU A 1 15 ? 4.751 -0.196 -5.295 1.00 0.00 15 LEU A O 10
ATOM 11264 N N . ALA A 1 16 ? 5.646 0.012 -7.348 1.00 0.00 16 ALA A N 10
ATOM 11265 C CA . ALA A 1 16 ? 4.511 0.752 -7.888 1.00 0.00 16 ALA A CA 10
ATOM 11266 C C . ALA A 1 16 ? 3.207 -0.008 -7.669 1.00 0.00 16 ALA A C 10
ATOM 11267 O O . ALA A 1 16 ? 2.189 0.580 -7.305 1.00 0.00 16 ALA A O 10
ATOM 11274 N N . ILE A 1 17 ? 3.245 -1.317 -7.895 1.00 0.00 17 ILE A N 10
ATOM 11275 C CA . ILE A 1 17 ? 2.066 -2.156 -7.722 1.00 0.00 17 ILE A CA 10
ATOM 11276 C C . ILE A 1 17 ? 1.637 -2.207 -6.260 1.00 0.00 17 ILE A C 10
ATOM 11277 O O . ILE A 1 17 ? 0.456 -2.378 -5.953 1.00 0.00 17 ILE A O 10
ATOM 11293 N N . LEU A 1 18 ? 2.603 -2.056 -5.360 1.00 0.00 18 LEU A N 10
ATOM 11294 C CA . LEU A 1 18 ? 2.325 -2.083 -3.928 1.00 0.00 18 LEU A CA 10
ATOM 11295 C C . LEU A 1 18 ? 1.724 -0.759 -3.465 1.00 0.00 18 LEU A C 10
ATOM 11296 O O . LEU A 1 18 ? 0.653 -0.729 -2.858 1.00 0.00 18 LEU A O 10
ATOM 11312 N N . LYS A 1 19 ? 2.420 0.335 -3.758 1.00 0.00 19 LYS A N 10
ATOM 11313 C CA . LYS A 1 19 ? 1.954 1.663 -3.375 1.00 0.00 19 LYS A CA 10
ATOM 11314 C C . LYS A 1 19 ? 0.453 1.800 -3.606 1.00 0.00 19 LYS A C 10
ATOM 11315 O O . LYS A 1 19 ? -0.252 2.426 -2.814 1.00 0.00 19 LYS A O 10
ATOM 11334 N N . SER A 1 20 ? -0.030 1.211 -4.695 1.00 0.00 20 SER A N 10
ATOM 11335 C CA . SER A 1 20 ? -1.448 1.271 -5.031 1.00 0.00 20 SER A CA 10
ATOM 11336 C C . SER A 1 20 ? -2.273 0.439 -4.054 1.00 0.00 20 SER A C 10
ATOM 11337 O O . SER A 1 20 ? -3.381 0.822 -3.677 1.00 0.00 20 SER A O 10
ATOM 11345 N N . PHE A 1 21 ? -1.725 -0.701 -3.648 1.00 0.00 21 PHE A N 10
ATOM 11346 C CA . PHE A 1 21 ? -2.410 -1.588 -2.715 1.00 0.00 21 PHE A CA 10
ATOM 11347 C C . PHE A 1 21 ? -2.500 -0.956 -1.329 1.00 0.00 21 PHE A C 10
ATOM 11348 O O . PHE A 1 21 ? -3.573 -0.901 -0.728 1.00 0.00 21 PHE A O 10
ATOM 11365 N N . PHE A 1 22 ? -1.365 -0.481 -0.827 1.00 0.00 22 PHE A N 10
ATOM 11366 C CA . PHE A 1 22 ? -1.314 0.147 0.488 1.00 0.00 22 PHE A CA 10
ATOM 11367 C C . PHE A 1 22 ? -2.420 1.187 0.638 1.00 0.00 22 PHE A C 10
ATOM 11368 O O . PHE A 1 22 ? -3.114 1.230 1.655 1.00 0.00 22 PHE A O 10
ATOM 11385 N N . LEU A 1 23 ? -2.580 2.023 -0.381 1.00 0.00 23 LEU A N 10
ATOM 11386 C CA . LEU A 1 23 ? -3.601 3.064 -0.365 1.00 0.00 23 LEU A CA 10
ATOM 11387 C C . LEU A 1 23 ? -4.993 2.459 -0.212 1.00 0.00 23 LEU A C 10
ATOM 11388 O O . LEU A 1 23 ? -5.754 2.845 0.675 1.00 0.00 23 LEU A O 10
ATOM 11404 N N . GLN A 1 24 ? -5.317 1.507 -1.081 1.00 0.00 24 GLN A N 10
ATOM 11405 C CA . GLN A 1 24 ? -6.617 0.847 -1.041 1.00 0.00 24 GLN A CA 10
ATOM 11406 C C . GLN A 1 24 ? -6.833 0.150 0.298 1.00 0.00 24 GLN A C 10
ATOM 11407 O O . GLN A 1 24 ? -7.955 0.085 0.801 1.00 0.00 24 GLN A O 10
ATOM 11421 N N . CYS A 1 25 ? -5.752 -0.371 0.869 1.00 0.00 25 CYS A N 10
ATOM 11422 C CA . CYS A 1 25 ? -5.823 -1.065 2.150 1.00 0.00 25 CYS A CA 10
ATOM 11423 C C . CYS A 1 25 ? -4.460 -1.087 2.832 1.00 0.00 25 CYS A C 10
ATOM 11424 O O . CYS A 1 25 ? -3.543 -1.775 2.385 1.00 0.00 25 CYS A O 10
ATOM 11432 N N . GLN A 1 26 ? -4.335 -0.330 3.917 1.00 0.00 26 GLN A N 10
ATOM 11433 C CA . GLN A 1 26 ? -3.082 -0.261 4.660 1.00 0.00 26 GLN A CA 10
ATOM 11434 C C . GLN A 1 26 ? -2.644 -1.648 5.118 1.00 0.00 26 GLN A C 10
ATOM 11435 O O . GLN A 1 26 ? -1.457 -1.896 5.332 1.00 0.00 26 GLN A O 10
ATOM 11449 N N . TRP A 1 27 ? -3.609 -2.549 5.267 1.00 0.00 27 TRP A N 10
ATOM 11450 C CA . TRP A 1 27 ? -3.323 -3.911 5.701 1.00 0.00 27 TRP A CA 10
ATOM 11451 C C . TRP A 1 27 ? -3.875 -4.926 4.706 1.00 0.00 27 TRP A C 10
ATOM 11452 O O . TRP A 1 27 ? -5.005 -4.797 4.236 1.00 0.00 27 TRP A O 10
ATOM 11473 N N . ALA A 1 28 ? -3.070 -5.936 4.389 1.00 0.00 28 ALA A N 10
ATOM 11474 C CA . ALA A 1 28 ? -3.480 -6.974 3.451 1.00 0.00 28 ALA A CA 10
ATOM 11475 C C . ALA A 1 28 ? -3.552 -8.335 4.136 1.00 0.00 28 ALA A C 10
ATOM 11476 O O . ALA A 1 28 ? -2.814 -8.602 5.085 1.00 0.00 28 ALA A O 10
ATOM 11483 N N . ARG A 1 29 ? -4.444 -9.191 3.649 1.00 0.00 29 ARG A N 10
ATOM 11484 C CA . ARG A 1 29 ? -4.612 -10.523 4.215 1.00 0.00 29 ARG A CA 10
ATOM 11485 C C . ARG A 1 29 ? -3.912 -11.572 3.356 1.00 0.00 29 ARG A C 10
ATOM 11486 O O . ARG A 1 29 ? -3.575 -11.317 2.200 1.00 0.00 29 ARG A O 10
ATOM 11507 N N . ARG A 1 30 ? -3.696 -12.751 3.929 1.00 0.00 30 ARG A N 10
ATOM 11508 C CA . ARG A 1 30 ? -3.035 -13.838 3.216 1.00 0.00 30 ARG A CA 10
ATOM 11509 C C . ARG A 1 30 ? -3.675 -14.060 1.849 1.00 0.00 30 ARG A C 10
ATOM 11510 O O . ARG A 1 30 ? -2.995 -14.413 0.886 1.00 0.00 30 ARG A O 10
ATOM 11531 N N . GLU A 1 31 ? -4.985 -13.852 1.774 1.00 0.00 31 GLU A N 10
ATOM 11532 C CA . GLU A 1 31 ? -5.716 -14.031 0.525 1.00 0.00 31 GLU A CA 10
ATOM 11533 C C . GLU A 1 31 ? -5.266 -13.014 -0.520 1.00 0.00 31 GLU A C 10
ATOM 11534 O O . GLU A 1 31 ? -5.314 -13.279 -1.721 1.00 0.00 31 GLU A O 10
ATOM 11546 N N . ASP A 1 32 ? -4.829 -11.849 -0.053 1.00 0.00 32 ASP A N 10
ATOM 11547 C CA . ASP A 1 32 ? -4.369 -10.792 -0.946 1.00 0.00 32 ASP A CA 10
ATOM 11548 C C . ASP A 1 32 ? -2.878 -10.933 -1.232 1.00 0.00 32 ASP A C 10
ATOM 11549 O O . ASP A 1 32 ? -2.438 -10.789 -2.373 1.00 0.00 32 ASP A O 10
ATOM 11558 N N . TYR A 1 33 ? -2.104 -11.213 -0.189 1.00 0.00 33 TYR A N 10
ATOM 11559 C CA . TYR A 1 33 ? -0.661 -11.369 -0.327 1.00 0.00 33 TYR A CA 10
ATOM 11560 C C . TYR A 1 33 ? -0.325 -12.371 -1.428 1.00 0.00 33 TYR A C 10
ATOM 11561 O O . TYR A 1 33 ? 0.627 -12.181 -2.184 1.00 0.00 33 TYR A O 10
ATOM 11579 N N . GLN A 1 34 ? -1.115 -13.436 -1.511 1.00 0.00 34 GLN A N 10
ATOM 11580 C CA . GLN A 1 34 ? -0.902 -14.468 -2.519 1.00 0.00 34 GLN A CA 10
ATOM 11581 C C . GLN A 1 34 ? -1.026 -13.890 -3.925 1.00 0.00 34 GLN A C 10
ATOM 11582 O O . GLN A 1 34 ? -0.490 -14.444 -4.885 1.00 0.00 34 GLN A O 10
ATOM 11596 N N . LYS A 1 35 ? -1.738 -12.774 -4.039 1.00 0.00 35 LYS A N 10
ATOM 11597 C CA . LYS A 1 35 ? -1.932 -12.119 -5.327 1.00 0.00 35 LYS A CA 10
ATOM 11598 C C . LYS A 1 35 ? -0.789 -11.155 -5.626 1.00 0.00 35 LYS A C 10
ATOM 11599 O O . LYS A 1 35 ? -0.294 -11.093 -6.752 1.00 0.00 35 LYS A O 10
ATOM 11618 N N . LEU A 1 36 ? -0.373 -10.405 -4.611 1.00 0.00 36 LEU A N 10
ATOM 11619 C CA . LEU A 1 36 ? 0.714 -9.445 -4.764 1.00 0.00 36 LEU A CA 10
ATOM 11620 C C . LEU A 1 36 ? 1.955 -10.114 -5.346 1.00 0.00 36 LEU A C 10
ATOM 11621 O O . LEU A 1 36 ? 2.629 -9.551 -6.207 1.00 0.00 36 LEU A O 10
ATOM 11637 N N . GLU A 1 37 ? 2.248 -11.321 -4.871 1.00 0.00 37 GLU A N 10
ATOM 11638 C CA . GLU A 1 37 ? 3.407 -12.068 -5.345 1.00 0.00 37 GLU A CA 10
ATOM 11639 C C . GLU A 1 37 ? 3.232 -12.472 -6.806 1.00 0.00 37 GLU A C 10
ATOM 11640 O O . GLU A 1 37 ? 4.159 -12.984 -7.433 1.00 0.00 37 GLU A O 10
ATOM 11652 N N . GLN A 1 38 ? 2.038 -12.237 -7.341 1.00 0.00 38 GLN A N 10
ATOM 11653 C CA . GLN A 1 38 ? 1.742 -12.577 -8.727 1.00 0.00 38 GLN A CA 10
ATOM 11654 C C . GLN A 1 38 ? 1.811 -11.341 -9.618 1.00 0.00 38 GLN A C 10
ATOM 11655 O O . GLN A 1 38 ? 2.077 -11.442 -10.816 1.00 0.00 38 GLN A O 10
ATOM 11669 N N . ILE A 1 39 ? 1.569 -10.177 -9.026 1.00 0.00 39 ILE A N 10
ATOM 11670 C CA . ILE A 1 39 ? 1.604 -8.922 -9.766 1.00 0.00 39 ILE A CA 10
ATOM 11671 C C . ILE A 1 39 ? 2.973 -8.259 -9.659 1.00 0.00 39 ILE A C 10
ATOM 11672 O O . ILE A 1 39 ? 3.422 -7.583 -10.585 1.00 0.00 39 ILE A O 10
ATOM 11688 N N . THR A 1 40 ? 3.634 -8.458 -8.522 1.00 0.00 40 THR A N 10
ATOM 11689 C CA . THR A 1 40 ? 4.952 -7.880 -8.294 1.00 0.00 40 THR A CA 10
ATOM 11690 C C . THR A 1 40 ? 6.049 -8.921 -8.487 1.00 0.00 40 THR A C 10
ATOM 11691 O O . THR A 1 40 ? 7.203 -8.580 -8.745 1.00 0.00 40 THR A O 10
ATOM 11702 N N . GLY A 1 41 ? 5.681 -10.192 -8.363 1.00 0.00 41 GLY A N 10
ATOM 11703 C CA . GLY A 1 41 ? 6.647 -11.263 -8.528 1.00 0.00 41 GLY A CA 10
ATOM 11704 C C . GLY A 1 41 ? 7.611 -11.360 -7.362 1.00 0.00 41 GLY A C 10
ATOM 11705 O O . GLY A 1 41 ? 8.674 -11.972 -7.475 1.00 0.00 41 GLY A O 10
ATOM 11709 N N . LEU A 1 42 ? 7.242 -10.754 -6.239 1.00 0.00 42 LEU A N 10
ATOM 11710 C CA . LEU A 1 42 ? 8.082 -10.773 -5.048 1.00 0.00 42 LEU A CA 10
ATOM 11711 C C . LEU A 1 42 ? 7.508 -11.711 -3.991 1.00 0.00 42 LEU A C 10
ATOM 11712 O O . LEU A 1 42 ? 6.294 -11.826 -3.822 1.00 0.00 42 LEU A O 10
ATOM 11728 N N . PRO A 1 43 ? 8.400 -12.396 -3.260 1.00 0.00 43 PRO A N 10
ATOM 11729 C CA . PRO A 1 43 ? 8.005 -13.334 -2.205 1.00 0.00 43 PRO A CA 10
ATOM 11730 C C . PRO A 1 43 ? 6.988 -12.729 -1.242 1.00 0.00 43 PRO A C 10
ATOM 11731 O O . PRO A 1 43 ? 7.008 -11.527 -0.979 1.00 0.00 43 PRO A O 10
ATOM 11742 N N . ARG A 1 44 ? 6.101 -13.570 -0.720 1.00 0.00 44 ARG A N 10
ATOM 11743 C CA . ARG A 1 44 ? 5.076 -13.118 0.212 1.00 0.00 44 ARG A CA 10
ATOM 11744 C C . ARG A 1 44 ? 5.704 -12.405 1.406 1.00 0.00 44 ARG A C 10
ATOM 11745 O O . ARG A 1 44 ? 5.245 -11.349 1.842 1.00 0.00 44 ARG A O 10
ATOM 11766 N N . PRO A 1 45 ? 6.780 -12.994 1.949 1.00 0.00 45 PRO A N 10
ATOM 11767 C CA . PRO A 1 45 ? 7.494 -12.433 3.100 1.00 0.00 45 PRO A CA 10
ATOM 11768 C C . PRO A 1 45 ? 8.119 -11.077 2.789 1.00 0.00 45 PRO A C 10
ATOM 11769 O O . PRO A 1 45 ? 8.345 -10.268 3.688 1.00 0.00 45 PRO A O 10
ATOM 11780 N N . GLU A 1 46 ? 8.394 -10.836 1.511 1.00 0.00 46 GLU A N 10
ATOM 11781 C CA . GLU A 1 46 ? 8.994 -9.578 1.084 1.00 0.00 46 GLU A CA 10
ATOM 11782 C C . GLU A 1 46 ? 7.939 -8.479 0.987 1.00 0.00 46 GLU A C 10
ATOM 11783 O O . GLU A 1 46 ? 8.231 -7.303 1.211 1.00 0.00 46 GLU A O 10
ATOM 11795 N N . ILE A 1 47 ? 6.715 -8.870 0.652 1.00 0.00 47 ILE A N 10
ATOM 11796 C CA . ILE A 1 47 ? 5.617 -7.919 0.526 1.00 0.00 47 ILE A CA 10
ATOM 11797 C C . ILE A 1 47 ? 4.967 -7.647 1.878 1.00 0.00 47 ILE A C 10
ATOM 11798 O O . ILE A 1 47 ? 4.679 -6.500 2.221 1.00 0.00 47 ILE A O 10
ATOM 11814 N N . ILE A 1 48 ? 4.740 -8.709 2.644 1.00 0.00 48 ILE A N 10
ATOM 11815 C CA . ILE A 1 48 ? 4.127 -8.585 3.960 1.00 0.00 48 ILE A CA 10
ATOM 11816 C C . ILE A 1 48 ? 4.894 -7.597 4.833 1.00 0.00 48 ILE A C 10
ATOM 11817 O O . ILE A 1 48 ? 4.310 -6.682 5.412 1.00 0.00 48 ILE A O 10
ATOM 11833 N N . GLN A 1 49 ? 6.207 -7.789 4.920 1.00 0.00 49 GLN A N 10
ATOM 11834 C CA . GLN A 1 49 ? 7.054 -6.914 5.722 1.00 0.00 49 GLN A CA 10
ATOM 11835 C C . GLN A 1 49 ? 7.025 -5.487 5.185 1.00 0.00 49 GLN A C 10
ATOM 11836 O O . GLN A 1 49 ? 6.991 -4.526 5.954 1.00 0.00 49 GLN A O 10
ATOM 11850 N N . TRP A 1 50 ? 7.038 -5.357 3.864 1.00 0.00 50 TRP A N 10
ATOM 11851 C CA . TRP A 1 50 ? 7.013 -4.046 3.225 1.00 0.00 50 TRP A CA 10
ATOM 11852 C C . TRP A 1 50 ? 5.881 -3.190 3.782 1.00 0.00 50 TRP A C 10
ATOM 11853 O O . TRP A 1 50 ? 6.078 -2.019 4.107 1.00 0.00 50 TRP A O 10
ATOM 11874 N N . PHE A 1 51 ? 4.696 -3.782 3.892 1.00 0.00 51 PHE A N 10
ATOM 11875 C CA . PHE A 1 51 ? 3.533 -3.072 4.410 1.00 0.00 51 PHE A CA 10
ATOM 11876 C C . PHE A 1 51 ? 3.818 -2.497 5.795 1.00 0.00 51 PHE A C 10
ATOM 11877 O O . PHE A 1 51 ? 3.404 -1.383 6.114 1.00 0.00 51 PHE A O 10
ATOM 11894 N N . GLY A 1 52 ? 4.529 -3.267 6.613 1.00 0.00 52 GLY A N 10
ATOM 11895 C CA . GLY A 1 52 ? 4.858 -2.818 7.954 1.00 0.00 52 GLY A CA 10
ATOM 11896 C C . GLY A 1 52 ? 5.602 -1.498 7.958 1.00 0.00 52 GLY A C 10
ATOM 11897 O O . GLY A 1 52 ? 5.109 -0.501 8.485 1.00 0.00 52 GLY A O 10
ATOM 11901 N N . ASP A 1 53 ? 6.793 -1.491 7.370 1.00 0.00 53 ASP A N 10
ATOM 11902 C CA . ASP A 1 53 ? 7.608 -0.283 7.308 1.00 0.00 53 ASP A CA 10
ATOM 11903 C C . ASP A 1 53 ? 6.827 0.868 6.681 1.00 0.00 53 ASP A C 10
ATOM 11904 O O . ASP A 1 53 ? 6.881 2.002 7.157 1.00 0.00 53 ASP A O 10
ATOM 11913 N N . THR A 1 54 ? 6.101 0.568 5.608 1.00 0.00 54 THR A N 10
ATOM 11914 C CA . THR A 1 54 ? 5.311 1.577 4.914 1.00 0.00 54 THR A CA 10
ATOM 11915 C C . THR A 1 54 ? 4.496 2.409 5.897 1.00 0.00 54 THR A C 10
ATOM 11916 O O . THR A 1 54 ? 4.548 3.639 5.877 1.00 0.00 54 THR A O 10
ATOM 11927 N N . ARG A 1 55 ? 3.743 1.731 6.758 1.00 0.00 55 ARG A N 10
ATOM 11928 C CA . ARG A 1 55 ? 2.917 2.409 7.749 1.00 0.00 55 ARG A CA 10
ATOM 11929 C C . ARG A 1 55 ? 3.737 3.427 8.537 1.00 0.00 55 ARG A C 10
ATOM 11930 O O . ARG A 1 55 ? 3.291 4.550 8.772 1.00 0.00 55 ARG A O 10
ATOM 11951 N N . TYR A 1 56 ? 4.936 3.026 8.942 1.00 0.00 56 TYR A N 10
ATOM 11952 C CA . TYR A 1 56 ? 5.817 3.901 9.705 1.00 0.00 56 TYR A CA 10
ATOM 11953 C C . TYR A 1 56 ? 5.984 5.248 9.009 1.00 0.00 56 TYR A C 10
ATOM 11954 O O . TYR A 1 56 ? 5.532 6.278 9.508 1.00 0.00 56 TYR A O 10
ATOM 11972 N N . ALA A 1 57 ? 6.636 5.231 7.851 1.00 0.00 57 ALA A N 10
ATOM 11973 C CA . ALA A 1 57 ? 6.861 6.450 7.083 1.00 0.00 57 ALA A CA 10
ATOM 11974 C C . ALA A 1 57 ? 5.594 7.294 7.009 1.00 0.00 57 ALA A C 10
ATOM 11975 O O . ALA A 1 57 ? 5.595 8.468 7.382 1.00 0.00 57 ALA A O 10
ATOM 11982 N N . LEU A 1 58 ? 4.514 6.690 6.525 1.00 0.00 58 LEU A N 10
ATOM 11983 C CA . LEU A 1 58 ? 3.239 7.388 6.401 1.00 0.00 58 LEU A CA 10
ATOM 11984 C C . LEU A 1 58 ? 2.857 8.062 7.715 1.00 0.00 58 LEU A C 10
ATOM 11985 O O . LEU A 1 58 ? 2.675 9.278 7.771 1.00 0.00 58 LEU A O 10
ATOM 12001 N N . LYS A 1 59 ? 2.739 7.264 8.771 1.00 0.00 59 LYS A N 10
ATOM 12002 C CA . LYS A 1 59 ? 2.383 7.783 10.086 1.00 0.00 59 LYS A CA 10
ATOM 12003 C C . LYS A 1 59 ? 3.202 9.026 10.421 1.00 0.00 59 LYS A C 10
ATOM 12004 O O . LYS A 1 59 ? 2.694 9.972 11.024 1.00 0.00 59 LYS A O 10
ATOM 12023 N N . HIS A 1 60 ? 4.471 9.017 10.025 1.00 0.00 60 HIS A N 10
ATOM 12024 C CA . HIS A 1 60 ? 5.359 10.145 10.281 1.00 0.00 60 HIS A CA 10
ATOM 12025 C C . HIS A 1 60 ? 5.150 11.248 9.248 1.00 0.00 60 HIS A C 10
ATOM 12026 O O . HIS A 1 60 ? 5.377 12.424 9.526 1.00 0.00 60 HIS A O 10
ATOM 12041 N N . GLY A 1 61 ? 4.716 10.858 8.053 1.00 0.00 61 GLY A N 10
ATOM 12042 C CA . GLY A 1 61 ? 4.485 11.825 6.995 1.00 0.00 61 GLY A CA 10
ATOM 12043 C C . GLY A 1 61 ? 5.600 11.839 5.968 1.00 0.00 61 GLY A C 10
ATOM 12044 O O . GLY A 1 61 ? 5.996 12.900 5.489 1.00 0.00 61 GLY A O 10
ATOM 12048 N N . GLN A 1 62 ? 6.107 10.657 5.631 1.00 0.00 62 GLN A N 10
ATOM 12049 C CA . GLN A 1 62 ? 7.184 10.539 4.656 1.00 0.00 62 GLN A CA 10
ATOM 12050 C C . GLN A 1 62 ? 6.631 10.235 3.268 1.00 0.00 62 GLN A C 10
ATOM 12051 O O . GLN A 1 62 ? 7.010 10.873 2.284 1.00 0.00 62 GLN A O 10
ATOM 12065 N N . LEU A 1 63 ? 5.735 9.258 3.195 1.00 0.00 63 LEU A N 10
ATOM 12066 C CA . LEU A 1 63 ? 5.129 8.869 1.926 1.00 0.00 63 LEU A CA 10
ATOM 12067 C C . LEU A 1 63 ? 4.798 10.096 1.082 1.00 0.00 63 LEU A C 10
ATOM 12068 O O . LEU A 1 63 ? 4.001 10.944 1.485 1.00 0.00 63 LEU A O 10
ATOM 12084 N N . LYS A 1 64 ? 5.413 10.183 -0.093 1.00 0.00 64 LYS A N 10
ATOM 12085 C CA . LYS A 1 64 ? 5.182 11.303 -0.997 1.00 0.00 64 LYS A CA 10
ATOM 12086 C C . LYS A 1 64 ? 4.036 11.000 -1.958 1.00 0.00 64 LYS A C 10
ATOM 12087 O O . LYS A 1 64 ? 3.516 11.897 -2.621 1.00 0.00 64 LYS A O 10
ATOM 12106 N N . TRP A 1 65 ? 3.648 9.732 -2.026 1.00 0.00 65 TRP A N 10
ATOM 12107 C CA . TRP A 1 65 ? 2.563 9.311 -2.905 1.00 0.00 65 TRP A CA 10
ATOM 12108 C C . TRP A 1 65 ? 1.239 9.266 -2.152 1.00 0.00 65 TRP A C 10
ATOM 12109 O O . TRP A 1 65 ? 0.181 9.540 -2.719 1.00 0.00 65 TRP A O 10
ATOM 12130 N N . PHE A 1 66 ? 1.303 8.919 -0.871 1.00 0.00 66 PHE A N 10
ATOM 12131 C CA . PHE A 1 66 ? 0.108 8.837 -0.039 1.00 0.00 66 PHE A CA 10
ATOM 12132 C C . PHE A 1 66 ? -0.446 10.228 0.255 1.00 0.00 66 PHE A C 10
ATOM 12133 O O . PHE A 1 66 ? 0.304 11.200 0.344 1.00 0.00 66 PHE A O 10
ATOM 12150 N N . ARG A 1 67 ? -1.764 10.315 0.405 1.00 0.00 67 ARG A N 10
ATOM 12151 C CA . ARG A 1 67 ? -2.418 11.586 0.688 1.00 0.00 67 ARG A CA 10
ATOM 12152 C C . ARG A 1 67 ? -2.368 12.506 -0.528 1.00 0.00 67 ARG A C 10
ATOM 12153 O O . ARG A 1 67 ? -2.151 13.711 -0.400 1.00 0.00 67 ARG A O 10
ATOM 12174 N N . ASP A 1 68 ? -2.570 11.929 -1.708 1.00 0.00 68 ASP A N 10
ATOM 12175 C CA . ASP A 1 68 ? -2.549 12.697 -2.948 1.00 0.00 68 ASP A CA 10
ATOM 12176 C C . ASP A 1 68 ? -3.819 12.457 -3.758 1.00 0.00 68 ASP A C 10
ATOM 12177 O O . ASP A 1 68 ? -4.022 11.374 -4.306 1.00 0.00 68 ASP A O 10
ATOM 12186 N N . ASN A 1 69 ? -4.672 13.474 -3.826 1.00 0.00 69 ASN A N 10
ATOM 12187 C CA . ASN A 1 69 ? -5.924 13.373 -4.568 1.00 0.00 69 ASN A CA 10
ATOM 12188 C C . ASN A 1 69 ? -5.708 13.684 -6.045 1.00 0.00 69 ASN A C 10
ATOM 12189 O O . ASN A 1 69 ? -5.598 14.846 -6.435 1.00 0.00 69 ASN A O 10
ATOM 12200 N N . ALA A 1 70 ? -5.649 12.638 -6.863 1.00 0.00 70 ALA A N 10
ATOM 12201 C CA . ALA A 1 70 ? -5.449 12.800 -8.297 1.00 0.00 70 ALA A CA 10
ATOM 12202 C C . ALA A 1 70 ? -6.640 12.259 -9.082 1.00 0.00 70 ALA A C 10
ATOM 12203 O O . ALA A 1 70 ? -6.472 11.610 -10.115 1.00 0.00 70 ALA A O 10
ATOM 12210 N N . SER A 1 71 ? -7.842 12.530 -8.585 1.00 0.00 71 SER A N 10
ATOM 12211 C CA . SER A 1 71 ? -9.062 12.067 -9.238 1.00 0.00 71 SER A CA 10
ATOM 12212 C C . SER A 1 71 ? -10.216 13.031 -8.979 1.00 0.00 71 SER A C 10
ATOM 12213 O O . SER A 1 71 ? -10.130 13.902 -8.115 1.00 0.00 71 SER A O 10
ATOM 12221 N N . GLY A 1 72 ? -11.296 12.867 -9.736 1.00 0.00 72 GLY A N 10
ATOM 12222 C CA . GLY A 1 72 ? -12.453 13.728 -9.575 1.00 0.00 72 GLY A CA 10
ATOM 12223 C C . GLY A 1 72 ? -13.594 13.038 -8.854 1.00 0.00 72 GLY A C 10
ATOM 12224 O O . GLY A 1 72 ? -13.495 11.876 -8.460 1.00 0.00 72 GLY A O 10
ATOM 12228 N N . PRO A 1 73 ? -14.708 13.763 -8.671 1.00 0.00 73 PRO A N 10
ATOM 12229 C CA . PRO A 1 73 ? -15.893 13.234 -7.991 1.00 0.00 73 PRO A CA 10
ATOM 12230 C C . PRO A 1 73 ? -16.606 12.166 -8.814 1.00 0.00 73 PRO A C 10
ATOM 12231 O O . PRO A 1 73 ? -16.652 12.243 -10.041 1.00 0.00 73 PRO A O 10
ATOM 12242 N N . SER A 1 74 ? -17.161 11.171 -8.130 1.00 0.00 74 SER A N 10
ATOM 12243 C CA . SER A 1 74 ? -17.869 10.085 -8.798 1.00 0.00 74 SER A CA 10
ATOM 12244 C C . SER A 1 74 ? -19.226 9.839 -8.147 1.00 0.00 74 SER A C 10
ATOM 12245 O O . SER A 1 74 ? -19.414 10.103 -6.959 1.00 0.00 74 SER A O 10
ATOM 12253 N N . SER A 1 75 ? -20.170 9.332 -8.933 1.00 0.00 75 SER A N 10
ATOM 12254 C CA . SER A 1 75 ? -21.512 9.053 -8.435 1.00 0.00 75 SER A CA 10
ATOM 12255 C C . SER A 1 75 ? -22.207 8.008 -9.302 1.00 0.00 75 SER A C 10
ATOM 12256 O O . SER A 1 75 ? -22.085 8.020 -10.526 1.00 0.00 75 SER A O 10
ATOM 12264 N N . GLY A 1 76 ? -22.937 7.103 -8.656 1.00 0.00 76 GLY A N 10
ATOM 12265 C CA . GLY A 1 76 ? -23.640 6.062 -9.383 1.00 0.00 76 GLY A CA 10
ATOM 12266 C C . GLY A 1 76 ? -25.141 6.128 -9.180 1.00 0.00 76 GLY A C 10
ATOM 12267 O O . GLY A 1 76 ? -25.659 5.654 -8.169 1.00 0.00 76 GLY A O 10
ATOM 12271 N N . GLY A 1 1 ? 15.371 -18.473 3.917 1.00 0.00 1 GLY A N 11
ATOM 12272 C CA . GLY A 1 1 ? 14.363 -18.058 2.958 1.00 0.00 1 GLY A CA 11
ATOM 12273 C C . GLY A 1 1 ? 14.844 -16.932 2.064 1.00 0.00 1 GLY A C 11
ATOM 12274 O O . GLY A 1 1 ? 15.938 -16.999 1.504 1.00 0.00 1 GLY A O 11
ATOM 12278 N N . SER A 1 2 ? 14.023 -15.895 1.927 1.00 0.00 2 SER A N 11
ATOM 12279 C CA . SER A 1 2 ? 14.368 -14.753 1.090 1.00 0.00 2 SER A CA 11
ATOM 12280 C C . SER A 1 2 ? 15.818 -14.333 1.313 1.00 0.00 2 SER A C 11
ATOM 12281 O O . SER A 1 2 ? 16.384 -14.562 2.382 1.00 0.00 2 SER A O 11
ATOM 12289 N N . SER A 1 3 ? 16.412 -13.718 0.296 1.00 0.00 3 SER A N 11
ATOM 12290 C CA . SER A 1 3 ? 17.797 -13.270 0.378 1.00 0.00 3 SER A CA 11
ATOM 12291 C C . SER A 1 3 ? 18.118 -12.750 1.776 1.00 0.00 3 SER A C 11
ATOM 12292 O O . SER A 1 3 ? 19.134 -13.112 2.368 1.00 0.00 3 SER A O 11
ATOM 12300 N N . GLY A 1 4 ? 17.242 -11.897 2.299 1.00 0.00 4 GLY A N 11
ATOM 12301 C CA . GLY A 1 4 ? 17.448 -11.340 3.623 1.00 0.00 4 GLY A CA 11
ATOM 12302 C C . GLY A 1 4 ? 16.410 -10.295 3.981 1.00 0.00 4 GLY A C 11
ATOM 12303 O O . GLY A 1 4 ? 15.374 -10.189 3.324 1.00 0.00 4 GLY A O 11
ATOM 12307 N N . SER A 1 5 ? 16.686 -9.522 5.026 1.00 0.00 5 SER A N 11
ATOM 12308 C CA . SER A 1 5 ? 15.765 -8.484 5.474 1.00 0.00 5 SER A CA 11
ATOM 12309 C C . SER A 1 5 ? 15.947 -7.208 4.658 1.00 0.00 5 SER A C 11
ATOM 12310 O O . SER A 1 5 ? 16.768 -6.355 4.994 1.00 0.00 5 SER A O 11
ATOM 12318 N N . SER A 1 6 ? 15.174 -7.085 3.584 1.00 0.00 6 SER A N 11
ATOM 12319 C CA . SER A 1 6 ? 15.251 -5.915 2.717 1.00 0.00 6 SER A CA 11
ATOM 12320 C C . SER A 1 6 ? 16.657 -5.751 2.150 1.00 0.00 6 SER A C 11
ATOM 12321 O O . SER A 1 6 ? 17.142 -4.634 1.975 1.00 0.00 6 SER A O 11
ATOM 12329 N N . GLY A 1 7 ? 17.309 -6.874 1.864 1.00 0.00 7 GLY A N 11
ATOM 12330 C CA . GLY A 1 7 ? 18.654 -6.835 1.320 1.00 0.00 7 GLY A CA 11
ATOM 12331 C C . GLY A 1 7 ? 18.690 -6.301 -0.098 1.00 0.00 7 GLY A C 11
ATOM 12332 O O . GLY A 1 7 ? 19.599 -5.556 -0.467 1.00 0.00 7 GLY A O 11
ATOM 12336 N N . LYS A 1 8 ? 17.700 -6.682 -0.898 1.00 0.00 8 LYS A N 11
ATOM 12337 C CA . LYS A 1 8 ? 17.621 -6.238 -2.284 1.00 0.00 8 LYS A CA 11
ATOM 12338 C C . LYS A 1 8 ? 16.537 -5.178 -2.455 1.00 0.00 8 LYS A C 11
ATOM 12339 O O . LYS A 1 8 ? 15.346 -5.474 -2.363 1.00 0.00 8 LYS A O 11
ATOM 12358 N N . ARG A 1 9 ? 16.959 -3.943 -2.705 1.00 0.00 9 ARG A N 11
ATOM 12359 C CA . ARG A 1 9 ? 16.024 -2.839 -2.890 1.00 0.00 9 ARG A CA 11
ATOM 12360 C C . ARG A 1 9 ? 15.018 -3.157 -3.992 1.00 0.00 9 ARG A C 11
ATOM 12361 O O . ARG A 1 9 ? 15.395 -3.522 -5.106 1.00 0.00 9 ARG A O 11
ATOM 12382 N N . LYS A 1 10 ? 13.736 -3.017 -3.673 1.00 0.00 10 LYS A N 11
ATOM 12383 C CA . LYS A 1 10 ? 12.674 -3.288 -4.635 1.00 0.00 10 LYS A CA 11
ATOM 12384 C C . LYS A 1 10 ? 12.796 -2.376 -5.852 1.00 0.00 10 LYS A C 11
ATOM 12385 O O . LYS A 1 10 ? 13.419 -1.316 -5.786 1.00 0.00 10 LYS A O 11
ATOM 12404 N N . THR A 1 11 ? 12.195 -2.793 -6.962 1.00 0.00 11 THR A N 11
ATOM 12405 C CA . THR A 1 11 ? 12.236 -2.014 -8.193 1.00 0.00 11 THR A CA 11
ATOM 12406 C C . THR A 1 11 ? 11.019 -1.103 -8.307 1.00 0.00 11 THR A C 11
ATOM 12407 O O . THR A 1 11 ? 9.908 -1.484 -7.939 1.00 0.00 11 THR A O 11
ATOM 12418 N N . LYS A 1 12 ? 11.236 0.104 -8.820 1.00 0.00 12 LYS A N 11
ATOM 12419 C CA . LYS A 1 12 ? 10.157 1.070 -8.985 1.00 0.00 12 LYS A CA 11
ATOM 12420 C C . LYS A 1 12 ? 8.863 0.376 -9.399 1.00 0.00 12 LYS A C 11
ATOM 12421 O O . LYS A 1 12 ? 7.810 0.603 -8.805 1.00 0.00 12 LYS A O 11
ATOM 12440 N N . GLU A 1 13 ? 8.952 -0.472 -10.419 1.00 0.00 13 GLU A N 11
ATOM 12441 C CA . GLU A 1 13 ? 7.787 -1.199 -10.910 1.00 0.00 13 GLU A CA 11
ATOM 12442 C C . GLU A 1 13 ? 7.128 -1.993 -9.786 1.00 0.00 13 GLU A C 11
ATOM 12443 O O . GLU A 1 13 ? 5.978 -1.740 -9.427 1.00 0.00 13 GLU A O 11
ATOM 12455 N N . GLN A 1 14 ? 7.864 -2.953 -9.237 1.00 0.00 14 GLN A N 11
ATOM 12456 C CA . GLN A 1 14 ? 7.350 -3.785 -8.155 1.00 0.00 14 GLN A CA 11
ATOM 12457 C C . GLN A 1 14 ? 6.670 -2.933 -7.089 1.00 0.00 14 GLN A C 11
ATOM 12458 O O . GLN A 1 14 ? 5.614 -3.295 -6.570 1.00 0.00 14 GLN A O 11
ATOM 12472 N N . LEU A 1 15 ? 7.282 -1.799 -6.767 1.00 0.00 15 LEU A N 11
ATOM 12473 C CA . LEU A 1 15 ? 6.736 -0.893 -5.761 1.00 0.00 15 LEU A CA 11
ATOM 12474 C C . LEU A 1 15 ? 5.505 -0.168 -6.293 1.00 0.00 15 LEU A C 11
ATOM 12475 O O . LEU A 1 15 ? 4.576 0.130 -5.544 1.00 0.00 15 LEU A O 11
ATOM 12491 N N . ALA A 1 16 ? 5.504 0.111 -7.593 1.00 0.00 16 ALA A N 11
ATOM 12492 C CA . ALA A 1 16 ? 4.385 0.798 -8.226 1.00 0.00 16 ALA A CA 11
ATOM 12493 C C . ALA A 1 16 ? 3.078 0.047 -7.994 1.00 0.00 16 ALA A C 11
ATOM 12494 O O . ALA A 1 16 ? 2.031 0.658 -7.776 1.00 0.00 16 ALA A O 11
ATOM 12501 N N . ILE A 1 17 ? 3.146 -1.279 -8.043 1.00 0.00 17 ILE A N 11
ATOM 12502 C CA . ILE A 1 17 ? 1.968 -2.112 -7.837 1.00 0.00 17 ILE A CA 11
ATOM 12503 C C . ILE A 1 17 ? 1.550 -2.121 -6.370 1.00 0.00 17 ILE A C 11
ATOM 12504 O O . ILE A 1 17 ? 0.364 -2.211 -6.052 1.00 0.00 17 ILE A O 11
ATOM 12520 N N . LEU A 1 18 ? 2.532 -2.026 -5.481 1.00 0.00 18 LEU A N 11
ATOM 12521 C CA . LEU A 1 18 ? 2.267 -2.021 -4.046 1.00 0.00 18 LEU A CA 11
ATOM 12522 C C . LEU A 1 18 ? 1.655 -0.694 -3.610 1.00 0.00 18 LEU A C 11
ATOM 12523 O O . LEU A 1 18 ? 0.553 -0.656 -3.063 1.00 0.00 18 LEU A O 11
ATOM 12539 N N . LYS A 1 19 ? 2.376 0.394 -3.858 1.00 0.00 19 LYS A N 11
ATOM 12540 C CA . LYS A 1 19 ? 1.903 1.725 -3.495 1.00 0.00 19 LYS A CA 11
ATOM 12541 C C . LYS A 1 19 ? 0.397 1.844 -3.705 1.00 0.00 19 LYS A C 11
ATOM 12542 O O . LYS A 1 19 ? -0.312 2.411 -2.875 1.00 0.00 19 LYS A O 11
ATOM 12561 N N . SER A 1 20 ? -0.084 1.304 -4.820 1.00 0.00 20 SER A N 11
ATOM 12562 C CA . SER A 1 20 ? -1.506 1.351 -5.141 1.00 0.00 20 SER A CA 11
ATOM 12563 C C . SER A 1 20 ? -2.309 0.480 -4.179 1.00 0.00 20 SER A C 11
ATOM 12564 O O . SER A 1 20 ? -3.363 0.885 -3.689 1.00 0.00 20 SER A O 11
ATOM 12572 N N . PHE A 1 21 ? -1.803 -0.720 -3.915 1.00 0.00 21 PHE A N 11
ATOM 12573 C CA . PHE A 1 21 ? -2.472 -1.650 -3.013 1.00 0.00 21 PHE A CA 11
ATOM 12574 C C . PHE A 1 21 ? -2.579 -1.065 -1.609 1.00 0.00 21 PHE A C 11
ATOM 12575 O O . PHE A 1 21 ? -3.660 -1.029 -1.019 1.00 0.00 21 PHE A O 11
ATOM 12592 N N . PHE A 1 22 ? -1.451 -0.606 -1.077 1.00 0.00 22 PHE A N 11
ATOM 12593 C CA . PHE A 1 22 ? -1.416 -0.023 0.259 1.00 0.00 22 PHE A CA 11
ATOM 12594 C C . PHE A 1 22 ? -2.531 1.003 0.433 1.00 0.00 22 PHE A C 11
ATOM 12595 O O . PHE A 1 22 ? -3.270 0.973 1.419 1.00 0.00 22 PHE A O 11
ATOM 12612 N N . LEU A 1 23 ? -2.648 1.911 -0.530 1.00 0.00 23 LEU A N 11
ATOM 12613 C CA . LEU A 1 23 ? -3.672 2.948 -0.484 1.00 0.00 23 LEU A CA 11
ATOM 12614 C C . LEU A 1 23 ? -5.059 2.336 -0.318 1.00 0.00 23 LEU A C 11
ATOM 12615 O O . LEU A 1 23 ? -5.798 2.691 0.601 1.00 0.00 23 LEU A O 11
ATOM 12631 N N . GLN A 1 24 ? -5.405 1.415 -1.211 1.00 0.00 24 GLN A N 11
ATOM 12632 C CA . GLN A 1 24 ? -6.703 0.753 -1.161 1.00 0.00 24 GLN A CA 11
ATOM 12633 C C . GLN A 1 24 ? -6.911 0.061 0.182 1.00 0.00 24 GLN A C 11
ATOM 12634 O O . GLN A 1 24 ? -8.017 0.054 0.723 1.00 0.00 24 GLN A O 11
ATOM 12648 N N . CYS A 1 25 ? -5.841 -0.520 0.714 1.00 0.00 25 CYS A N 11
ATOM 12649 C CA . CYS A 1 25 ? -5.906 -1.216 1.994 1.00 0.00 25 CYS A CA 11
ATOM 12650 C C . CYS A 1 25 ? -4.549 -1.203 2.690 1.00 0.00 25 CYS A C 11
ATOM 12651 O O . CYS A 1 25 ? -3.605 -1.851 2.240 1.00 0.00 25 CYS A O 11
ATOM 12659 N N . GLN A 1 26 ? -4.460 -0.460 3.788 1.00 0.00 26 GLN A N 11
ATOM 12660 C CA . GLN A 1 26 ? -3.217 -0.361 4.544 1.00 0.00 26 GLN A CA 11
ATOM 12661 C C . GLN A 1 26 ? -2.774 -1.731 5.045 1.00 0.00 26 GLN A C 11
ATOM 12662 O O . GLN A 1 26 ? -1.579 -2.014 5.133 1.00 0.00 26 GLN A O 11
ATOM 12676 N N . TRP A 1 27 ? -3.743 -2.578 5.371 1.00 0.00 27 TRP A N 11
ATOM 12677 C CA . TRP A 1 27 ? -3.453 -3.920 5.863 1.00 0.00 27 TRP A CA 11
ATOM 12678 C C . TRP A 1 27 ? -3.963 -4.979 4.893 1.00 0.00 27 TRP A C 11
ATOM 12679 O O . TRP A 1 27 ? -5.148 -5.010 4.562 1.00 0.00 27 TRP A O 11
ATOM 12700 N N . ALA A 1 28 ? -3.062 -5.844 4.440 1.00 0.00 28 ALA A N 11
ATOM 12701 C CA . ALA A 1 28 ? -3.423 -6.906 3.508 1.00 0.00 28 ALA A CA 11
ATOM 12702 C C . ALA A 1 28 ? -3.534 -8.248 4.223 1.00 0.00 28 ALA A C 11
ATOM 12703 O O . ALA A 1 28 ? -2.891 -8.471 5.249 1.00 0.00 28 ALA A O 11
ATOM 12710 N N . ARG A 1 29 ? -4.354 -9.139 3.675 1.00 0.00 29 ARG A N 11
ATOM 12711 C CA . ARG A 1 29 ? -4.551 -10.459 4.261 1.00 0.00 29 ARG A CA 11
ATOM 12712 C C . ARG A 1 29 ? -3.844 -11.531 3.436 1.00 0.00 29 ARG A C 11
ATOM 12713 O O . ARG A 1 29 ? -3.479 -11.301 2.283 1.00 0.00 29 ARG A O 11
ATOM 12734 N N . ARG A 1 30 ? -3.655 -12.702 4.035 1.00 0.00 30 ARG A N 11
ATOM 12735 C CA . ARG A 1 30 ? -2.991 -13.809 3.357 1.00 0.00 30 ARG A CA 11
ATOM 12736 C C . ARG A 1 30 ? -3.602 -14.047 1.979 1.00 0.00 30 ARG A C 11
ATOM 12737 O O . ARG A 1 30 ? -2.890 -14.326 1.014 1.00 0.00 30 ARG A O 11
ATOM 12758 N N . GLU A 1 31 ? -4.924 -13.934 1.895 1.00 0.00 31 GLU A N 11
ATOM 12759 C CA . GLU A 1 31 ? -5.629 -14.138 0.635 1.00 0.00 31 GLU A CA 11
ATOM 12760 C C . GLU A 1 31 ? -5.223 -13.086 -0.392 1.00 0.00 31 GLU A C 11
ATOM 12761 O O . GLU A 1 31 ? -5.296 -13.321 -1.599 1.00 0.00 31 GLU A O 11
ATOM 12773 N N . ASP A 1 32 ? -4.795 -11.927 0.094 1.00 0.00 32 ASP A N 11
ATOM 12774 C CA . ASP A 1 32 ? -4.376 -10.838 -0.781 1.00 0.00 32 ASP A CA 11
ATOM 12775 C C . ASP A 1 32 ? -2.898 -10.965 -1.137 1.00 0.00 32 ASP A C 11
ATOM 12776 O O . ASP A 1 32 ? -2.517 -10.839 -2.301 1.00 0.00 32 ASP A O 11
ATOM 12785 N N . TYR A 1 33 ? -2.071 -11.215 -0.129 1.00 0.00 33 TYR A N 11
ATOM 12786 C CA . TYR A 1 33 ? -0.634 -11.356 -0.335 1.00 0.00 33 TYR A CA 11
ATOM 12787 C C . TYR A 1 33 ? -0.341 -12.306 -1.492 1.00 0.00 33 TYR A C 11
ATOM 12788 O O . TYR A 1 33 ? 0.335 -11.941 -2.453 1.00 0.00 33 TYR A O 11
ATOM 12806 N N . GLN A 1 34 ? -0.855 -13.528 -1.391 1.00 0.00 34 GLN A N 11
ATOM 12807 C CA . GLN A 1 34 ? -0.649 -14.532 -2.428 1.00 0.00 34 GLN A CA 11
ATOM 12808 C C . GLN A 1 34 ? -0.840 -13.928 -3.815 1.00 0.00 34 GLN A C 11
ATOM 12809 O O . GLN A 1 34 ? -0.304 -14.432 -4.802 1.00 0.00 34 GLN A O 11
ATOM 12823 N N . LYS A 1 35 ? -1.607 -12.846 -3.884 1.00 0.00 35 LYS A N 11
ATOM 12824 C CA . LYS A 1 35 ? -1.870 -12.172 -5.150 1.00 0.00 35 LYS A CA 11
ATOM 12825 C C . LYS A 1 35 ? -0.767 -11.168 -5.470 1.00 0.00 35 LYS A C 11
ATOM 12826 O O . LYS A 1 35 ? -0.254 -11.130 -6.589 1.00 0.00 35 LYS A O 11
ATOM 12845 N N . LEU A 1 36 ? -0.406 -10.357 -4.481 1.00 0.00 36 LEU A N 11
ATOM 12846 C CA . LEU A 1 36 ? 0.638 -9.353 -4.658 1.00 0.00 36 LEU A CA 11
ATOM 12847 C C . LEU A 1 36 ? 1.920 -9.987 -5.188 1.00 0.00 36 LEU A C 11
ATOM 12848 O O . LEU A 1 36 ? 2.576 -9.437 -6.071 1.00 0.00 36 LEU A O 11
ATOM 12864 N N . GLU A 1 37 ? 2.268 -11.150 -4.644 1.00 0.00 37 GLU A N 11
ATOM 12865 C CA . GLU A 1 37 ? 3.470 -11.859 -5.064 1.00 0.00 37 GLU A CA 11
ATOM 12866 C C . GLU A 1 37 ? 3.347 -12.330 -6.510 1.00 0.00 37 GLU A C 11
ATOM 12867 O O . GLU A 1 37 ? 4.310 -12.822 -7.097 1.00 0.00 37 GLU A O 11
ATOM 12879 N N . GLN A 1 38 ? 2.154 -12.176 -7.077 1.00 0.00 38 GLN A N 11
ATOM 12880 C CA . GLN A 1 38 ? 1.904 -12.587 -8.454 1.00 0.00 38 GLN A CA 11
ATOM 12881 C C . GLN A 1 38 ? 1.958 -11.390 -9.397 1.00 0.00 38 GLN A C 11
ATOM 12882 O O . GLN A 1 38 ? 2.293 -11.530 -10.574 1.00 0.00 38 GLN A O 11
ATOM 12896 N N . ILE A 1 39 ? 1.626 -10.215 -8.873 1.00 0.00 39 ILE A N 11
ATOM 12897 C CA . ILE A 1 39 ? 1.637 -8.994 -9.669 1.00 0.00 39 ILE A CA 11
ATOM 12898 C C . ILE A 1 39 ? 2.987 -8.290 -9.578 1.00 0.00 39 ILE A C 11
ATOM 12899 O O . ILE A 1 39 ? 3.481 -7.738 -10.562 1.00 0.00 39 ILE A O 11
ATOM 12915 N N . THR A 1 40 ? 3.582 -8.315 -8.389 1.00 0.00 40 THR A N 11
ATOM 12916 C CA . THR A 1 40 ? 4.875 -7.680 -8.168 1.00 0.00 40 THR A CA 11
ATOM 12917 C C . THR A 1 40 ? 6.018 -8.655 -8.429 1.00 0.00 40 THR A C 11
ATOM 12918 O O . THR A 1 40 ? 7.118 -8.252 -8.802 1.00 0.00 40 THR A O 11
ATOM 12929 N N . GLY A 1 41 ? 5.749 -9.942 -8.231 1.00 0.00 41 GLY A N 11
ATOM 12930 C CA . GLY A 1 41 ? 6.764 -10.955 -8.451 1.00 0.00 41 GLY A CA 11
ATOM 12931 C C . GLY A 1 41 ? 7.695 -11.110 -7.264 1.00 0.00 41 GLY A C 11
ATOM 12932 O O . GLY A 1 41 ? 8.764 -11.710 -7.378 1.00 0.00 41 GLY A O 11
ATOM 12936 N N . LEU A 1 42 ? 7.290 -10.566 -6.122 1.00 0.00 42 LEU A N 11
ATOM 12937 C CA . LEU A 1 42 ? 8.096 -10.645 -4.909 1.00 0.00 42 LEU A CA 11
ATOM 12938 C C . LEU A 1 42 ? 7.456 -11.583 -3.890 1.00 0.00 42 LEU A C 11
ATOM 12939 O O . LEU A 1 42 ? 6.237 -11.622 -3.725 1.00 0.00 42 LEU A O 11
ATOM 12955 N N . PRO A 1 43 ? 8.298 -12.355 -3.186 1.00 0.00 43 PRO A N 11
ATOM 12956 C CA . PRO A 1 43 ? 7.837 -13.305 -2.169 1.00 0.00 43 PRO A CA 11
ATOM 12957 C C . PRO A 1 43 ? 6.889 -12.662 -1.163 1.00 0.00 43 PRO A C 11
ATOM 12958 O O . PRO A 1 43 ? 7.031 -11.486 -0.826 1.00 0.00 43 PRO A O 11
ATOM 12969 N N . ARG A 1 44 ? 5.922 -13.440 -0.686 1.00 0.00 44 ARG A N 11
ATOM 12970 C CA . ARG A 1 44 ? 4.951 -12.945 0.281 1.00 0.00 44 ARG A CA 11
ATOM 12971 C C . ARG A 1 44 ? 5.648 -12.245 1.443 1.00 0.00 44 ARG A C 11
ATOM 12972 O O . ARG A 1 44 ? 5.240 -11.173 1.889 1.00 0.00 44 ARG A O 11
ATOM 12993 N N . PRO A 1 45 ? 6.726 -12.865 1.947 1.00 0.00 45 PRO A N 11
ATOM 12994 C CA . PRO A 1 45 ? 7.504 -12.319 3.063 1.00 0.00 45 PRO A CA 11
ATOM 12995 C C . PRO A 1 45 ? 8.159 -10.986 2.717 1.00 0.00 45 PRO A C 11
ATOM 12996 O O . PRO A 1 45 ? 8.453 -10.182 3.600 1.00 0.00 45 PRO A O 11
ATOM 13007 N N . GLU A 1 46 ? 8.383 -10.760 1.427 1.00 0.00 46 GLU A N 11
ATOM 13008 C CA . GLU A 1 46 ? 9.004 -9.524 0.965 1.00 0.00 46 GLU A CA 11
ATOM 13009 C C . GLU A 1 46 ? 7.984 -8.391 0.909 1.00 0.00 46 GLU A C 11
ATOM 13010 O O . GLU A 1 46 ? 8.304 -7.238 1.201 1.00 0.00 46 GLU A O 11
ATOM 13022 N N . ILE A 1 47 ? 6.756 -8.727 0.530 1.00 0.00 47 ILE A N 11
ATOM 13023 C CA . ILE A 1 47 ? 5.689 -7.739 0.435 1.00 0.00 47 ILE A CA 11
ATOM 13024 C C . ILE A 1 47 ? 5.070 -7.465 1.802 1.00 0.00 47 ILE A C 11
ATOM 13025 O O . ILE A 1 47 ? 4.908 -6.312 2.202 1.00 0.00 47 ILE A O 11
ATOM 13041 N N . ILE A 1 48 ? 4.727 -8.533 2.514 1.00 0.00 48 ILE A N 11
ATOM 13042 C CA . ILE A 1 48 ? 4.129 -8.408 3.838 1.00 0.00 48 ILE A CA 11
ATOM 13043 C C . ILE A 1 48 ? 4.909 -7.424 4.703 1.00 0.00 48 ILE A C 11
ATOM 13044 O O . ILE A 1 48 ? 4.342 -6.476 5.245 1.00 0.00 48 ILE A O 11
ATOM 13060 N N . GLN A 1 49 ? 6.211 -7.656 4.826 1.00 0.00 49 GLN A N 11
ATOM 13061 C CA . GLN A 1 49 ? 7.069 -6.789 5.624 1.00 0.00 49 GLN A CA 11
ATOM 13062 C C . GLN A 1 49 ? 7.000 -5.348 5.128 1.00 0.00 49 GLN A C 11
ATOM 13063 O O . GLN A 1 49 ? 6.935 -4.410 5.922 1.00 0.00 49 GLN A O 11
ATOM 13077 N N . TRP A 1 50 ? 7.015 -5.181 3.810 1.00 0.00 50 TRP A N 11
ATOM 13078 C CA . TRP A 1 50 ? 6.955 -3.854 3.208 1.00 0.00 50 TRP A CA 11
ATOM 13079 C C . TRP A 1 50 ? 5.775 -3.060 3.758 1.00 0.00 50 TRP A C 11
ATOM 13080 O O . TRP A 1 50 ? 5.920 -1.898 4.139 1.00 0.00 50 TRP A O 11
ATOM 13101 N N . PHE A 1 51 ? 4.608 -3.693 3.798 1.00 0.00 51 PHE A N 11
ATOM 13102 C CA . PHE A 1 51 ? 3.403 -3.045 4.301 1.00 0.00 51 PHE A CA 11
ATOM 13103 C C . PHE A 1 51 ? 3.628 -2.494 5.706 1.00 0.00 51 PHE A C 11
ATOM 13104 O O . PHE A 1 51 ? 3.208 -1.382 6.023 1.00 0.00 51 PHE A O 11
ATOM 13121 N N . GLY A 1 52 ? 4.293 -3.282 6.545 1.00 0.00 52 GLY A N 11
ATOM 13122 C CA . GLY A 1 52 ? 4.562 -2.858 7.907 1.00 0.00 52 GLY A CA 11
ATOM 13123 C C . GLY A 1 52 ? 5.445 -1.627 7.966 1.00 0.00 52 GLY A C 11
ATOM 13124 O O . GLY A 1 52 ? 5.162 -0.688 8.710 1.00 0.00 52 GLY A O 11
ATOM 13128 N N . ASP A 1 53 ? 6.517 -1.632 7.182 1.00 0.00 53 ASP A N 11
ATOM 13129 C CA . ASP A 1 53 ? 7.445 -0.507 7.149 1.00 0.00 53 ASP A CA 11
ATOM 13130 C C . ASP A 1 53 ? 6.791 0.719 6.520 1.00 0.00 53 ASP A C 11
ATOM 13131 O O . ASP A 1 53 ? 7.011 1.848 6.959 1.00 0.00 53 ASP A O 11
ATOM 13140 N N . THR A 1 54 ? 5.987 0.489 5.486 1.00 0.00 54 THR A N 11
ATOM 13141 C CA . THR A 1 54 ? 5.303 1.574 4.794 1.00 0.00 54 THR A CA 11
ATOM 13142 C C . THR A 1 54 ? 4.475 2.409 5.764 1.00 0.00 54 THR A C 11
ATOM 13143 O O . THR A 1 54 ? 4.467 3.637 5.690 1.00 0.00 54 THR A O 11
ATOM 13154 N N . ARG A 1 55 ? 3.778 1.734 6.672 1.00 0.00 55 ARG A N 11
ATOM 13155 C CA . ARG A 1 55 ? 2.945 2.414 7.657 1.00 0.00 55 ARG A CA 11
ATOM 13156 C C . ARG A 1 55 ? 3.770 3.402 8.476 1.00 0.00 55 ARG A C 11
ATOM 13157 O O . ARG A 1 55 ? 3.405 4.571 8.609 1.00 0.00 55 ARG A O 11
ATOM 13178 N N . TYR A 1 56 ? 4.882 2.925 9.024 1.00 0.00 56 TYR A N 11
ATOM 13179 C CA . TYR A 1 56 ? 5.756 3.766 9.833 1.00 0.00 56 TYR A CA 11
ATOM 13180 C C . TYR A 1 56 ? 6.062 5.079 9.120 1.00 0.00 56 TYR A C 11
ATOM 13181 O O . TYR A 1 56 ? 5.856 6.160 9.671 1.00 0.00 56 TYR A O 11
ATOM 13199 N N . ALA A 1 57 ? 6.555 4.976 7.890 1.00 0.00 57 ALA A N 11
ATOM 13200 C CA . ALA A 1 57 ? 6.887 6.155 7.099 1.00 0.00 57 ALA A CA 11
ATOM 13201 C C . ALA A 1 57 ? 5.695 7.100 6.994 1.00 0.00 57 ALA A C 11
ATOM 13202 O O . ALA A 1 57 ? 5.816 8.300 7.245 1.00 0.00 57 ALA A O 11
ATOM 13209 N N . LEU A 1 58 ? 4.543 6.553 6.622 1.00 0.00 58 LEU A N 11
ATOM 13210 C CA . LEU A 1 58 ? 3.327 7.347 6.484 1.00 0.00 58 LEU A CA 11
ATOM 13211 C C . LEU A 1 58 ? 2.989 8.057 7.791 1.00 0.00 58 LEU A C 11
ATOM 13212 O O . LEU A 1 58 ? 3.007 9.286 7.866 1.00 0.00 58 LEU A O 11
ATOM 13228 N N . LYS A 1 59 ? 2.682 7.275 8.820 1.00 0.00 59 LYS A N 11
ATOM 13229 C CA . LYS A 1 59 ? 2.343 7.827 10.127 1.00 0.00 59 LYS A CA 11
ATOM 13230 C C . LYS A 1 59 ? 3.195 9.053 10.437 1.00 0.00 59 LYS A C 11
ATOM 13231 O O . LYS A 1 59 ? 2.696 10.053 10.956 1.00 0.00 59 LYS A O 11
ATOM 13250 N N . HIS A 1 60 ? 4.482 8.972 10.114 1.00 0.00 60 HIS A N 11
ATOM 13251 C CA . HIS A 1 60 ? 5.402 10.077 10.357 1.00 0.00 60 HIS A CA 11
ATOM 13252 C C . HIS A 1 60 ? 5.243 11.160 9.294 1.00 0.00 60 HIS A C 11
ATOM 13253 O O . HIS A 1 60 ? 5.318 12.351 9.591 1.00 0.00 60 HIS A O 11
ATOM 13268 N N . GLY A 1 61 ? 5.024 10.736 8.053 1.00 0.00 61 GLY A N 11
ATOM 13269 C CA . GLY A 1 61 ? 4.859 11.682 6.964 1.00 0.00 61 GLY A CA 11
ATOM 13270 C C . GLY A 1 61 ? 5.984 11.601 5.951 1.00 0.00 61 GLY A C 11
ATOM 13271 O O . GLY A 1 61 ? 6.510 12.625 5.516 1.00 0.00 61 GLY A O 11
ATOM 13275 N N . GLN A 1 62 ? 6.353 10.381 5.575 1.00 0.00 62 GLN A N 11
ATOM 13276 C CA . GLN A 1 62 ? 7.424 10.172 4.608 1.00 0.00 62 GLN A CA 11
ATOM 13277 C C . GLN A 1 62 ? 6.857 9.874 3.223 1.00 0.00 62 GLN A C 11
ATOM 13278 O O . GLN A 1 62 ? 7.306 10.436 2.223 1.00 0.00 62 GLN A O 11
ATOM 13292 N N . LEU A 1 63 ? 5.869 8.988 3.172 1.00 0.00 63 LEU A N 11
ATOM 13293 C CA . LEU A 1 63 ? 5.240 8.615 1.910 1.00 0.00 63 LEU A CA 11
ATOM 13294 C C . LEU A 1 63 ? 4.840 9.854 1.114 1.00 0.00 63 LEU A C 11
ATOM 13295 O O . LEU A 1 63 ? 3.868 10.532 1.447 1.00 0.00 63 LEU A O 11
ATOM 13311 N N . LYS A 1 64 ? 5.596 10.142 0.060 1.00 0.00 64 LYS A N 11
ATOM 13312 C CA . LYS A 1 64 ? 5.319 11.297 -0.787 1.00 0.00 64 LYS A CA 11
ATOM 13313 C C . LYS A 1 64 ? 4.094 11.050 -1.661 1.00 0.00 64 LYS A C 11
ATOM 13314 O O . LYS A 1 64 ? 3.436 11.991 -2.104 1.00 0.00 64 LYS A O 11
ATOM 13333 N N . TRP A 1 65 ? 3.792 9.780 -1.903 1.00 0.00 65 TRP A N 11
ATOM 13334 C CA . TRP A 1 65 ? 2.644 9.410 -2.723 1.00 0.00 65 TRP A CA 11
ATOM 13335 C C . TRP A 1 65 ? 1.379 9.319 -1.878 1.00 0.00 65 TRP A C 11
ATOM 13336 O O . TRP A 1 65 ? 0.283 9.624 -2.349 1.00 0.00 65 TRP A O 11
ATOM 13357 N N . PHE A 1 66 ? 1.536 8.898 -0.628 1.00 0.00 66 PHE A N 11
ATOM 13358 C CA . PHE A 1 66 ? 0.405 8.766 0.283 1.00 0.00 66 PHE A CA 11
ATOM 13359 C C . PHE A 1 66 ? 0.050 10.112 0.908 1.00 0.00 66 PHE A C 11
ATOM 13360 O O . PHE A 1 66 ? 0.930 10.913 1.225 1.00 0.00 66 PHE A O 11
ATOM 13377 N N . ARG A 1 67 ? -1.245 10.354 1.081 1.00 0.00 67 ARG A N 11
ATOM 13378 C CA . ARG A 1 67 ? -1.718 11.603 1.665 1.00 0.00 67 ARG A CA 11
ATOM 13379 C C . ARG A 1 67 ? -2.383 11.354 3.016 1.00 0.00 67 ARG A C 11
ATOM 13380 O O . ARG A 1 67 ? -1.931 11.858 4.044 1.00 0.00 67 ARG A O 11
ATOM 13401 N N . ASP A 1 68 ? -3.459 10.575 3.004 1.00 0.00 68 ASP A N 11
ATOM 13402 C CA . ASP A 1 68 ? -4.187 10.259 4.228 1.00 0.00 68 ASP A CA 11
ATOM 13403 C C . ASP A 1 68 ? -5.257 9.204 3.966 1.00 0.00 68 ASP A C 11
ATOM 13404 O O . ASP A 1 68 ? -5.449 8.769 2.832 1.00 0.00 68 ASP A O 11
ATOM 13413 N N . ASN A 1 69 ? -5.951 8.797 5.024 1.00 0.00 69 ASN A N 11
ATOM 13414 C CA . ASN A 1 69 ? -7.001 7.792 4.909 1.00 0.00 69 ASN A CA 11
ATOM 13415 C C . ASN A 1 69 ? -8.328 8.434 4.518 1.00 0.00 69 ASN A C 11
ATOM 13416 O O . ASN A 1 69 ? -8.927 9.172 5.300 1.00 0.00 69 ASN A O 11
ATOM 13427 N N . ALA A 1 70 ? -8.782 8.148 3.302 1.00 0.00 70 ALA A N 11
ATOM 13428 C CA . ALA A 1 70 ? -10.040 8.695 2.808 1.00 0.00 70 ALA A CA 11
ATOM 13429 C C . ALA A 1 70 ? -11.114 7.616 2.727 1.00 0.00 70 ALA A C 11
ATOM 13430 O O . ALA A 1 70 ? -11.860 7.541 1.751 1.00 0.00 70 ALA A O 11
ATOM 13437 N N . SER A 1 71 ? -11.187 6.782 3.760 1.00 0.00 71 SER A N 11
ATOM 13438 C CA . SER A 1 71 ? -12.168 5.704 3.803 1.00 0.00 71 SER A CA 11
ATOM 13439 C C . SER A 1 71 ? -13.522 6.220 4.282 1.00 0.00 71 SER A C 11
ATOM 13440 O O . SER A 1 71 ? -13.721 6.462 5.471 1.00 0.00 71 SER A O 11
ATOM 13448 N N . GLY A 1 72 ? -14.450 6.387 3.344 1.00 0.00 72 GLY A N 11
ATOM 13449 C CA . GLY A 1 72 ? -15.773 6.873 3.688 1.00 0.00 72 GLY A CA 11
ATOM 13450 C C . GLY A 1 72 ? -16.659 7.054 2.472 1.00 0.00 72 GLY A C 11
ATOM 13451 O O . GLY A 1 72 ? -17.304 6.116 2.002 1.00 0.00 72 GLY A O 11
ATOM 13455 N N . PRO A 1 73 ? -16.700 8.286 1.943 1.00 0.00 73 PRO A N 11
ATOM 13456 C CA . PRO A 1 73 ? -17.512 8.616 0.767 1.00 0.00 73 PRO A CA 11
ATOM 13457 C C . PRO A 1 73 ? -16.969 7.980 -0.508 1.00 0.00 73 PRO A C 11
ATOM 13458 O O . PRO A 1 73 ? -15.758 7.830 -0.672 1.00 0.00 73 PRO A O 11
ATOM 13469 N N . SER A 1 74 ? -17.873 7.608 -1.409 1.00 0.00 74 SER A N 11
ATOM 13470 C CA . SER A 1 74 ? -17.485 6.985 -2.669 1.00 0.00 74 SER A CA 11
ATOM 13471 C C . SER A 1 74 ? -17.224 8.040 -3.739 1.00 0.00 74 SER A C 11
ATOM 13472 O O . SER A 1 74 ? -16.130 8.116 -4.299 1.00 0.00 74 SER A O 11
ATOM 13480 N N . SER A 1 75 ? -18.238 8.853 -4.019 1.00 0.00 75 SER A N 11
ATOM 13481 C CA . SER A 1 75 ? -18.121 9.903 -5.025 1.00 0.00 75 SER A CA 11
ATOM 13482 C C . SER A 1 75 ? -18.160 11.283 -4.376 1.00 0.00 75 SER A C 11
ATOM 13483 O O . SER A 1 75 ? -19.220 11.895 -4.255 1.00 0.00 75 SER A O 11
ATOM 13491 N N . GLY A 1 76 ? -16.993 11.768 -3.961 1.00 0.00 76 GLY A N 11
ATOM 13492 C CA . GLY A 1 76 ? -16.914 13.072 -3.330 1.00 0.00 76 GLY A CA 11
ATOM 13493 C C . GLY A 1 76 ? -15.759 13.901 -3.855 1.00 0.00 76 GLY A C 11
ATOM 13494 O O . GLY A 1 76 ? -14.676 13.376 -4.112 1.00 0.00 76 GLY A O 11
ATOM 13498 N N . GLY A 1 1 ? 27.505 -12.070 -10.755 1.00 0.00 1 GLY A N 12
ATOM 13499 C CA . GLY A 1 1 ? 26.338 -11.337 -11.209 1.00 0.00 1 GLY A CA 12
ATOM 13500 C C . GLY A 1 1 ? 25.224 -11.325 -10.181 1.00 0.00 1 GLY A C 12
ATOM 13501 O O . GLY A 1 1 ? 24.170 -11.926 -10.391 1.00 0.00 1 GLY A O 12
ATOM 13505 N N . SER A 1 2 ? 25.457 -10.642 -9.065 1.00 0.00 2 SER A N 12
ATOM 13506 C CA . SER A 1 2 ? 24.467 -10.559 -7.998 1.00 0.00 2 SER A CA 12
ATOM 13507 C C . SER A 1 2 ? 23.803 -11.914 -7.767 1.00 0.00 2 SER A C 12
ATOM 13508 O O . SER A 1 2 ? 22.588 -11.999 -7.589 1.00 0.00 2 SER A O 12
ATOM 13516 N N . SER A 1 3 ? 24.610 -12.970 -7.772 1.00 0.00 3 SER A N 12
ATOM 13517 C CA . SER A 1 3 ? 24.102 -14.321 -7.567 1.00 0.00 3 SER A CA 12
ATOM 13518 C C . SER A 1 3 ? 23.880 -14.600 -6.084 1.00 0.00 3 SER A C 12
ATOM 13519 O O . SER A 1 3 ? 24.798 -14.478 -5.274 1.00 0.00 3 SER A O 12
ATOM 13527 N N . GLY A 1 4 ? 22.653 -14.975 -5.735 1.00 0.00 4 GLY A N 12
ATOM 13528 C CA . GLY A 1 4 ? 22.332 -15.264 -4.350 1.00 0.00 4 GLY A CA 12
ATOM 13529 C C . GLY A 1 4 ? 22.275 -14.015 -3.494 1.00 0.00 4 GLY A C 12
ATOM 13530 O O . GLY A 1 4 ? 23.308 -13.500 -3.065 1.00 0.00 4 GLY A O 12
ATOM 13534 N N . SER A 1 5 ? 21.066 -13.523 -3.245 1.00 0.00 5 SER A N 12
ATOM 13535 C CA . SER A 1 5 ? 20.879 -12.322 -2.440 1.00 0.00 5 SER A CA 12
ATOM 13536 C C . SER A 1 5 ? 19.778 -12.529 -1.403 1.00 0.00 5 SER A C 12
ATOM 13537 O O . SER A 1 5 ? 18.670 -12.949 -1.734 1.00 0.00 5 SER A O 12
ATOM 13545 N N . SER A 1 6 ? 20.094 -12.231 -0.147 1.00 0.00 6 SER A N 12
ATOM 13546 C CA . SER A 1 6 ? 19.134 -12.388 0.940 1.00 0.00 6 SER A CA 12
ATOM 13547 C C . SER A 1 6 ? 18.895 -11.058 1.649 1.00 0.00 6 SER A C 12
ATOM 13548 O O . SER A 1 6 ? 19.809 -10.248 1.799 1.00 0.00 6 SER A O 12
ATOM 13556 N N . GLY A 1 7 ? 17.657 -10.841 2.084 1.00 0.00 7 GLY A N 12
ATOM 13557 C CA . GLY A 1 7 ? 17.318 -9.609 2.772 1.00 0.00 7 GLY A CA 12
ATOM 13558 C C . GLY A 1 7 ? 16.077 -8.950 2.204 1.00 0.00 7 GLY A C 12
ATOM 13559 O O . GLY A 1 7 ? 14.971 -9.156 2.705 1.00 0.00 7 GLY A O 12
ATOM 13563 N N . LYS A 1 8 ? 16.259 -8.154 1.155 1.00 0.00 8 LYS A N 12
ATOM 13564 C CA . LYS A 1 8 ? 15.145 -7.462 0.518 1.00 0.00 8 LYS A CA 12
ATOM 13565 C C . LYS A 1 8 ? 15.609 -6.719 -0.731 1.00 0.00 8 LYS A C 12
ATOM 13566 O O . LYS A 1 8 ? 16.751 -6.264 -0.805 1.00 0.00 8 LYS A O 12
ATOM 13585 N N . ARG A 1 9 ? 14.717 -6.598 -1.708 1.00 0.00 9 ARG A N 12
ATOM 13586 C CA . ARG A 1 9 ? 15.036 -5.910 -2.953 1.00 0.00 9 ARG A CA 12
ATOM 13587 C C . ARG A 1 9 ? 13.770 -5.624 -3.756 1.00 0.00 9 ARG A C 12
ATOM 13588 O O . ARG A 1 9 ? 12.982 -6.528 -4.037 1.00 0.00 9 ARG A O 12
ATOM 13609 N N . LYS A 1 10 ? 13.581 -4.361 -4.122 1.00 0.00 10 LYS A N 12
ATOM 13610 C CA . LYS A 1 10 ? 12.412 -3.954 -4.893 1.00 0.00 10 LYS A CA 12
ATOM 13611 C C . LYS A 1 10 ? 12.764 -2.834 -5.866 1.00 0.00 10 LYS A C 12
ATOM 13612 O O . LYS A 1 10 ? 13.754 -2.124 -5.680 1.00 0.00 10 LYS A O 12
ATOM 13631 N N . THR A 1 11 ? 11.948 -2.678 -6.904 1.00 0.00 11 THR A N 12
ATOM 13632 C CA . THR A 1 11 ? 12.174 -1.643 -7.905 1.00 0.00 11 THR A CA 12
ATOM 13633 C C . THR A 1 11 ? 10.925 -0.794 -8.109 1.00 0.00 11 THR A C 12
ATOM 13634 O O . THR A 1 11 ? 9.804 -1.260 -7.902 1.00 0.00 11 THR A O 12
ATOM 13645 N N . LYS A 1 12 ? 11.124 0.454 -8.518 1.00 0.00 12 LYS A N 12
ATOM 13646 C CA . LYS A 1 12 ? 10.013 1.369 -8.753 1.00 0.00 12 LYS A CA 12
ATOM 13647 C C . LYS A 1 12 ? 8.799 0.623 -9.297 1.00 0.00 12 LYS A C 12
ATOM 13648 O O . LYS A 1 12 ? 7.702 0.722 -8.749 1.00 0.00 12 LYS A O 12
ATOM 13667 N N . GLU A 1 13 ? 9.004 -0.123 -10.378 1.00 0.00 13 GLU A N 12
ATOM 13668 C CA . GLU A 1 13 ? 7.926 -0.886 -10.995 1.00 0.00 13 GLU A CA 12
ATOM 13669 C C . GLU A 1 13 ? 7.172 -1.704 -9.950 1.00 0.00 13 GLU A C 12
ATOM 13670 O O . GLU A 1 13 ? 5.989 -1.472 -9.700 1.00 0.00 13 GLU A O 12
ATOM 13682 N N . GLN A 1 14 ? 7.865 -2.663 -9.344 1.00 0.00 14 GLN A N 12
ATOM 13683 C CA . GLN A 1 14 ? 7.261 -3.516 -8.328 1.00 0.00 14 GLN A CA 12
ATOM 13684 C C . GLN A 1 14 ? 6.576 -2.680 -7.252 1.00 0.00 14 GLN A C 12
ATOM 13685 O O . GLN A 1 14 ? 5.366 -2.785 -7.046 1.00 0.00 14 GLN A O 12
ATOM 13699 N N . LEU A 1 15 ? 7.356 -1.850 -6.568 1.00 0.00 15 LEU A N 12
ATOM 13700 C CA . LEU A 1 15 ? 6.824 -0.995 -5.513 1.00 0.00 15 LEU A CA 12
ATOM 13701 C C . LEU A 1 15 ? 5.572 -0.263 -5.984 1.00 0.00 15 LEU A C 12
ATOM 13702 O O . LEU A 1 15 ? 4.634 -0.060 -5.214 1.00 0.00 15 LEU A O 12
ATOM 13718 N N . ALA A 1 16 ? 5.564 0.128 -7.254 1.00 0.00 16 ALA A N 12
ATOM 13719 C CA . ALA A 1 16 ? 4.425 0.833 -7.829 1.00 0.00 16 ALA A CA 12
ATOM 13720 C C . ALA A 1 16 ? 3.128 0.066 -7.594 1.00 0.00 16 ALA A C 12
ATOM 13721 O O . ALA A 1 16 ? 2.130 0.635 -7.152 1.00 0.00 16 ALA A O 12
ATOM 13728 N N . ILE A 1 17 ? 3.150 -1.229 -7.893 1.00 0.00 17 ILE A N 12
ATOM 13729 C CA . ILE A 1 17 ? 1.976 -2.074 -7.713 1.00 0.00 17 ILE A CA 12
ATOM 13730 C C . ILE A 1 17 ? 1.563 -2.137 -6.247 1.00 0.00 17 ILE A C 12
ATOM 13731 O O . ILE A 1 17 ? 0.382 -2.284 -5.929 1.00 0.00 17 ILE A O 12
ATOM 13747 N N . LEU A 1 18 ? 2.542 -2.023 -5.357 1.00 0.00 18 LEU A N 12
ATOM 13748 C CA . LEU A 1 18 ? 2.281 -2.065 -3.922 1.00 0.00 18 LEU A CA 12
ATOM 13749 C C . LEU A 1 18 ? 1.654 -0.759 -3.444 1.00 0.00 18 LEU A C 12
ATOM 13750 O O . LEU A 1 18 ? 0.607 -0.760 -2.797 1.00 0.00 18 LEU A O 12
ATOM 13766 N N . LYS A 1 19 ? 2.301 0.355 -3.770 1.00 0.00 19 LYS A N 12
ATOM 13767 C CA . LYS A 1 19 ? 1.807 1.670 -3.378 1.00 0.00 19 LYS A CA 12
ATOM 13768 C C . LYS A 1 19 ? 0.303 1.777 -3.608 1.00 0.00 19 LYS A C 12
ATOM 13769 O O . LYS A 1 19 ? -0.420 2.352 -2.795 1.00 0.00 19 LYS A O 12
ATOM 13788 N N . SER A 1 20 ? -0.162 1.217 -4.721 1.00 0.00 20 SER A N 12
ATOM 13789 C CA . SER A 1 20 ? -1.580 1.252 -5.059 1.00 0.00 20 SER A CA 12
ATOM 13790 C C . SER A 1 20 ? -2.393 0.410 -4.080 1.00 0.00 20 SER A C 12
ATOM 13791 O O . SER A 1 20 ? -3.531 0.746 -3.750 1.00 0.00 20 SER A O 12
ATOM 13799 N N . PHE A 1 21 ? -1.800 -0.686 -3.618 1.00 0.00 21 PHE A N 12
ATOM 13800 C CA . PHE A 1 21 ? -2.468 -1.577 -2.676 1.00 0.00 21 PHE A CA 12
ATOM 13801 C C . PHE A 1 21 ? -2.546 -0.945 -1.290 1.00 0.00 21 PHE A C 12
ATOM 13802 O O . PHE A 1 21 ? -3.612 -0.894 -0.677 1.00 0.00 21 PHE A O 12
ATOM 13819 N N . PHE A 1 22 ? -1.407 -0.464 -0.801 1.00 0.00 22 PHE A N 12
ATOM 13820 C CA . PHE A 1 22 ? -1.345 0.164 0.514 1.00 0.00 22 PHE A CA 12
ATOM 13821 C C . PHE A 1 22 ? -2.468 1.183 0.684 1.00 0.00 22 PHE A C 12
ATOM 13822 O O . PHE A 1 22 ? -3.138 1.219 1.717 1.00 0.00 22 PHE A O 12
ATOM 13839 N N . LEU A 1 23 ? -2.667 2.010 -0.336 1.00 0.00 23 LEU A N 12
ATOM 13840 C CA . LEU A 1 23 ? -3.708 3.031 -0.301 1.00 0.00 23 LEU A CA 12
ATOM 13841 C C . LEU A 1 23 ? -5.083 2.400 -0.108 1.00 0.00 23 LEU A C 12
ATOM 13842 O O . LEU A 1 23 ? -5.831 2.783 0.791 1.00 0.00 23 LEU A O 12
ATOM 13858 N N . GLN A 1 24 ? -5.408 1.430 -0.957 1.00 0.00 24 GLN A N 12
ATOM 13859 C CA . GLN A 1 24 ? -6.693 0.745 -0.878 1.00 0.00 24 GLN A CA 12
ATOM 13860 C C . GLN A 1 24 ? -6.839 0.012 0.452 1.00 0.00 24 GLN A C 12
ATOM 13861 O O . GLN A 1 24 ? -7.943 -0.121 0.980 1.00 0.00 24 GLN A O 12
ATOM 13875 N N . CYS A 1 25 ? -5.718 -0.461 0.986 1.00 0.00 25 CYS A N 12
ATOM 13876 C CA . CYS A 1 25 ? -5.721 -1.182 2.254 1.00 0.00 25 CYS A CA 12
ATOM 13877 C C . CYS A 1 25 ? -4.332 -1.179 2.884 1.00 0.00 25 CYS A C 12
ATOM 13878 O O . CYS A 1 25 ? -3.402 -1.792 2.361 1.00 0.00 25 CYS A O 12
ATOM 13886 N N . GLN A 1 26 ? -4.200 -0.484 4.009 1.00 0.00 26 GLN A N 12
ATOM 13887 C CA . GLN A 1 26 ? -2.924 -0.399 4.709 1.00 0.00 26 GLN A CA 12
ATOM 13888 C C . GLN A 1 26 ? -2.493 -1.769 5.223 1.00 0.00 26 GLN A C 12
ATOM 13889 O O . GLN A 1 26 ? -1.320 -1.989 5.523 1.00 0.00 26 GLN A O 12
ATOM 13903 N N . TRP A 1 27 ? -3.450 -2.685 5.323 1.00 0.00 27 TRP A N 12
ATOM 13904 C CA . TRP A 1 27 ? -3.169 -4.034 5.801 1.00 0.00 27 TRP A CA 12
ATOM 13905 C C . TRP A 1 27 ? -3.802 -5.078 4.889 1.00 0.00 27 TRP A C 12
ATOM 13906 O O . TRP A 1 27 ? -5.025 -5.206 4.832 1.00 0.00 27 TRP A O 12
ATOM 13927 N N . ALA A 1 28 ? -2.963 -5.823 4.177 1.00 0.00 28 ALA A N 12
ATOM 13928 C CA . ALA A 1 28 ? -3.442 -6.858 3.269 1.00 0.00 28 ALA A CA 12
ATOM 13929 C C . ALA A 1 28 ? -3.652 -8.178 4.002 1.00 0.00 28 ALA A C 12
ATOM 13930 O O . ALA A 1 28 ? -3.071 -8.408 5.063 1.00 0.00 28 ALA A O 12
ATOM 13937 N N . ARG A 1 29 ? -4.485 -9.041 3.431 1.00 0.00 29 ARG A N 12
ATOM 13938 C CA . ARG A 1 29 ? -4.773 -10.338 4.033 1.00 0.00 29 ARG A CA 12
ATOM 13939 C C . ARG A 1 29 ? -3.962 -11.441 3.359 1.00 0.00 29 ARG A C 12
ATOM 13940 O O . ARG A 1 29 ? -3.317 -11.214 2.336 1.00 0.00 29 ARG A O 12
ATOM 13961 N N . ARG A 1 30 ? -4.000 -12.635 3.942 1.00 0.00 30 ARG A N 12
ATOM 13962 C CA . ARG A 1 30 ? -3.268 -13.773 3.399 1.00 0.00 30 ARG A CA 12
ATOM 13963 C C . ARG A 1 30 ? -3.778 -14.135 2.007 1.00 0.00 30 ARG A C 12
ATOM 13964 O O . ARG A 1 30 ? -3.045 -14.696 1.194 1.00 0.00 30 ARG A O 12
ATOM 13985 N N . GLU A 1 31 ? -5.040 -13.811 1.743 1.00 0.00 31 GLU A N 12
ATOM 13986 C CA . GLU A 1 31 ? -5.648 -14.103 0.450 1.00 0.00 31 GLU A CA 12
ATOM 13987 C C . GLU A 1 31 ? -5.230 -13.072 -0.594 1.00 0.00 31 GLU A C 12
ATOM 13988 O O . GLU A 1 31 ? -5.252 -13.344 -1.795 1.00 0.00 31 GLU A O 12
ATOM 14000 N N . ASP A 1 32 ? -4.849 -11.888 -0.128 1.00 0.00 32 ASP A N 12
ATOM 14001 C CA . ASP A 1 32 ? -4.424 -10.815 -1.020 1.00 0.00 32 ASP A CA 12
ATOM 14002 C C . ASP A 1 32 ? -2.932 -10.917 -1.321 1.00 0.00 32 ASP A C 12
ATOM 14003 O O . ASP A 1 32 ? -2.499 -10.687 -2.450 1.00 0.00 32 ASP A O 12
ATOM 14012 N N . TYR A 1 33 ? -2.151 -11.261 -0.303 1.00 0.00 33 TYR A N 12
ATOM 14013 C CA . TYR A 1 33 ? -0.707 -11.390 -0.457 1.00 0.00 33 TYR A CA 12
ATOM 14014 C C . TYR A 1 33 ? -0.364 -12.337 -1.603 1.00 0.00 33 TYR A C 12
ATOM 14015 O O . TYR A 1 33 ? 0.464 -12.020 -2.457 1.00 0.00 33 TYR A O 12
ATOM 14033 N N . GLN A 1 34 ? -1.007 -13.500 -1.613 1.00 0.00 34 GLN A N 12
ATOM 14034 C CA . GLN A 1 34 ? -0.770 -14.494 -2.653 1.00 0.00 34 GLN A CA 12
ATOM 14035 C C . GLN A 1 34 ? -0.883 -13.869 -4.040 1.00 0.00 34 GLN A C 12
ATOM 14036 O O . GLN A 1 34 ? -0.314 -14.372 -5.008 1.00 0.00 34 GLN A O 12
ATOM 14050 N N . LYS A 1 35 ? -1.623 -12.769 -4.129 1.00 0.00 35 LYS A N 12
ATOM 14051 C CA . LYS A 1 35 ? -1.811 -12.073 -5.396 1.00 0.00 35 LYS A CA 12
ATOM 14052 C C . LYS A 1 35 ? -0.657 -11.114 -5.667 1.00 0.00 35 LYS A C 12
ATOM 14053 O O . LYS A 1 35 ? -0.135 -11.053 -6.781 1.00 0.00 35 LYS A O 12
ATOM 14072 N N . LEU A 1 36 ? -0.261 -10.367 -4.642 1.00 0.00 36 LEU A N 12
ATOM 14073 C CA . LEU A 1 36 ? 0.833 -9.411 -4.769 1.00 0.00 36 LEU A CA 12
ATOM 14074 C C . LEU A 1 36 ? 2.093 -10.093 -5.294 1.00 0.00 36 LEU A C 12
ATOM 14075 O O . LEU A 1 36 ? 2.838 -9.515 -6.085 1.00 0.00 36 LEU A O 12
ATOM 14091 N N . GLU A 1 37 ? 2.322 -11.324 -4.850 1.00 0.00 37 GLU A N 12
ATOM 14092 C CA . GLU A 1 37 ? 3.491 -12.084 -5.276 1.00 0.00 37 GLU A CA 12
ATOM 14093 C C . GLU A 1 37 ? 3.363 -12.505 -6.738 1.00 0.00 37 GLU A C 12
ATOM 14094 O O . GLU A 1 37 ? 4.308 -13.025 -7.329 1.00 0.00 37 GLU A O 12
ATOM 14106 N N . GLN A 1 38 ? 2.186 -12.278 -7.311 1.00 0.00 38 GLN A N 12
ATOM 14107 C CA . GLN A 1 38 ? 1.933 -12.635 -8.702 1.00 0.00 38 GLN A CA 12
ATOM 14108 C C . GLN A 1 38 ? 2.025 -11.408 -9.604 1.00 0.00 38 GLN A C 12
ATOM 14109 O O . GLN A 1 38 ? 2.315 -11.522 -10.796 1.00 0.00 38 GLN A O 12
ATOM 14123 N N . ILE A 1 39 ? 1.777 -10.237 -9.029 1.00 0.00 39 ILE A N 12
ATOM 14124 C CA . ILE A 1 39 ? 1.833 -8.989 -9.781 1.00 0.00 39 ILE A CA 12
ATOM 14125 C C . ILE A 1 39 ? 3.189 -8.311 -9.620 1.00 0.00 39 ILE A C 12
ATOM 14126 O O . ILE A 1 39 ? 3.760 -7.802 -10.586 1.00 0.00 39 ILE A O 12
ATOM 14142 N N . THR A 1 40 ? 3.701 -8.308 -8.394 1.00 0.00 40 THR A N 12
ATOM 14143 C CA . THR A 1 40 ? 4.991 -7.693 -8.106 1.00 0.00 40 THR A CA 12
ATOM 14144 C C . THR A 1 40 ? 6.123 -8.706 -8.230 1.00 0.00 40 THR A C 12
ATOM 14145 O O . THR A 1 40 ? 7.288 -8.336 -8.372 1.00 0.00 40 THR A O 12
ATOM 14156 N N . GLY A 1 41 ? 5.773 -9.988 -8.178 1.00 0.00 41 GLY A N 12
ATOM 14157 C CA . GLY A 1 41 ? 6.772 -11.035 -8.287 1.00 0.00 41 GLY A CA 12
ATOM 14158 C C . GLY A 1 41 ? 7.633 -11.147 -7.044 1.00 0.00 41 GLY A C 12
ATOM 14159 O O . GLY A 1 41 ? 8.525 -11.994 -6.972 1.00 0.00 41 GLY A O 12
ATOM 14163 N N . LEU A 1 42 ? 7.368 -10.291 -6.064 1.00 0.00 42 LEU A N 12
ATOM 14164 C CA . LEU A 1 42 ? 8.126 -10.296 -4.818 1.00 0.00 42 LEU A CA 12
ATOM 14165 C C . LEU A 1 42 ? 7.573 -11.335 -3.848 1.00 0.00 42 LEU A C 12
ATOM 14166 O O . LEU A 1 42 ? 6.362 -11.500 -3.700 1.00 0.00 42 LEU A O 12
ATOM 14182 N N . PRO A 1 43 ? 8.480 -12.053 -3.169 1.00 0.00 43 PRO A N 12
ATOM 14183 C CA . PRO A 1 43 ? 8.107 -13.087 -2.199 1.00 0.00 43 PRO A CA 12
ATOM 14184 C C . PRO A 1 43 ? 7.066 -12.594 -1.199 1.00 0.00 43 PRO A C 12
ATOM 14185 O O . PRO A 1 43 ? 7.089 -11.435 -0.786 1.00 0.00 43 PRO A O 12
ATOM 14196 N N . ARG A 1 44 ? 6.156 -13.483 -0.813 1.00 0.00 44 ARG A N 12
ATOM 14197 C CA . ARG A 1 44 ? 5.107 -13.138 0.139 1.00 0.00 44 ARG A CA 12
ATOM 14198 C C . ARG A 1 44 ? 5.696 -12.473 1.379 1.00 0.00 44 ARG A C 12
ATOM 14199 O O . ARG A 1 44 ? 5.185 -11.470 1.878 1.00 0.00 44 ARG A O 12
ATOM 14220 N N . PRO A 1 45 ? 6.796 -13.044 1.891 1.00 0.00 45 PRO A N 12
ATOM 14221 C CA . PRO A 1 45 ? 7.478 -12.523 3.080 1.00 0.00 45 PRO A CA 12
ATOM 14222 C C . PRO A 1 45 ? 8.092 -11.148 2.841 1.00 0.00 45 PRO A C 12
ATOM 14223 O O . PRO A 1 45 ? 8.316 -10.387 3.781 1.00 0.00 45 PRO A O 12
ATOM 14234 N N . GLU A 1 46 ? 8.360 -10.836 1.576 1.00 0.00 46 GLU A N 12
ATOM 14235 C CA . GLU A 1 46 ? 8.947 -9.551 1.215 1.00 0.00 46 GLU A CA 12
ATOM 14236 C C . GLU A 1 46 ? 7.879 -8.464 1.146 1.00 0.00 46 GLU A C 12
ATOM 14237 O O . GLU A 1 46 ? 8.143 -7.300 1.448 1.00 0.00 46 GLU A O 12
ATOM 14249 N N . ILE A 1 47 ? 6.672 -8.853 0.748 1.00 0.00 47 ILE A N 12
ATOM 14250 C CA . ILE A 1 47 ? 5.564 -7.912 0.640 1.00 0.00 47 ILE A CA 12
ATOM 14251 C C . ILE A 1 47 ? 4.895 -7.694 1.993 1.00 0.00 47 ILE A C 12
ATOM 14252 O O . ILE A 1 47 ? 4.685 -6.557 2.416 1.00 0.00 47 ILE A O 12
ATOM 14268 N N . ILE A 1 48 ? 4.564 -8.790 2.667 1.00 0.00 48 ILE A N 12
ATOM 14269 C CA . ILE A 1 48 ? 3.922 -8.718 3.973 1.00 0.00 48 ILE A CA 12
ATOM 14270 C C . ILE A 1 48 ? 4.640 -7.729 4.885 1.00 0.00 48 ILE A C 12
ATOM 14271 O O . ILE A 1 48 ? 4.006 -6.904 5.543 1.00 0.00 48 ILE A O 12
ATOM 14287 N N . GLN A 1 49 ? 5.965 -7.817 4.917 1.00 0.00 49 GLN A N 12
ATOM 14288 C CA . GLN A 1 49 ? 6.770 -6.928 5.748 1.00 0.00 49 GLN A CA 12
ATOM 14289 C C . GLN A 1 49 ? 6.711 -5.496 5.227 1.00 0.00 49 GLN A C 12
ATOM 14290 O O . GLN A 1 49 ? 6.549 -4.551 5.999 1.00 0.00 49 GLN A O 12
ATOM 14304 N N . TRP A 1 50 ? 6.846 -5.343 3.915 1.00 0.00 50 TRP A N 12
ATOM 14305 C CA . TRP A 1 50 ? 6.809 -4.025 3.291 1.00 0.00 50 TRP A CA 12
ATOM 14306 C C . TRP A 1 50 ? 5.678 -3.181 3.869 1.00 0.00 50 TRP A C 12
ATOM 14307 O O . TRP A 1 50 ? 5.900 -2.062 4.333 1.00 0.00 50 TRP A O 12
ATOM 14328 N N . PHE A 1 51 ? 4.466 -3.723 3.839 1.00 0.00 51 PHE A N 12
ATOM 14329 C CA . PHE A 1 51 ? 3.300 -3.019 4.360 1.00 0.00 51 PHE A CA 12
ATOM 14330 C C . PHE A 1 51 ? 3.601 -2.400 5.722 1.00 0.00 51 PHE A C 12
ATOM 14331 O O . PHE A 1 51 ? 3.318 -1.227 5.959 1.00 0.00 51 PHE A O 12
ATOM 14348 N N . GLY A 1 52 ? 4.179 -3.200 6.613 1.00 0.00 52 GLY A N 12
ATOM 14349 C CA . GLY A 1 52 ? 4.509 -2.714 7.941 1.00 0.00 52 GLY A CA 12
ATOM 14350 C C . GLY A 1 52 ? 5.445 -1.523 7.906 1.00 0.00 52 GLY A C 12
ATOM 14351 O O . GLY A 1 52 ? 5.160 -0.484 8.502 1.00 0.00 52 GLY A O 12
ATOM 14355 N N . ASP A 1 53 ? 6.565 -1.672 7.208 1.00 0.00 53 ASP A N 12
ATOM 14356 C CA . ASP A 1 53 ? 7.547 -0.599 7.099 1.00 0.00 53 ASP A CA 12
ATOM 14357 C C . ASP A 1 53 ? 6.937 0.629 6.432 1.00 0.00 53 ASP A C 12
ATOM 14358 O O . ASP A 1 53 ? 7.333 1.762 6.709 1.00 0.00 53 ASP A O 12
ATOM 14367 N N . THR A 1 54 ? 5.970 0.399 5.549 1.00 0.00 54 THR A N 12
ATOM 14368 C CA . THR A 1 54 ? 5.307 1.486 4.840 1.00 0.00 54 THR A CA 12
ATOM 14369 C C . THR A 1 54 ? 4.545 2.387 5.805 1.00 0.00 54 THR A C 12
ATOM 14370 O O . THR A 1 54 ? 4.584 3.612 5.687 1.00 0.00 54 THR A O 12
ATOM 14381 N N . ARG A 1 55 ? 3.853 1.774 6.760 1.00 0.00 55 ARG A N 12
ATOM 14382 C CA . ARG A 1 55 ? 3.082 2.522 7.745 1.00 0.00 55 ARG A CA 12
ATOM 14383 C C . ARG A 1 55 ? 3.962 3.537 8.468 1.00 0.00 55 ARG A C 12
ATOM 14384 O O . ARG A 1 55 ? 3.652 4.728 8.505 1.00 0.00 55 ARG A O 12
ATOM 14405 N N . TYR A 1 56 ? 5.061 3.058 9.041 1.00 0.00 56 TYR A N 12
ATOM 14406 C CA . TYR A 1 56 ? 5.985 3.923 9.765 1.00 0.00 56 TYR A CA 12
ATOM 14407 C C . TYR A 1 56 ? 6.219 5.226 9.006 1.00 0.00 56 TYR A C 12
ATOM 14408 O O . TYR A 1 56 ? 5.981 6.314 9.530 1.00 0.00 56 TYR A O 12
ATOM 14426 N N . ALA A 1 57 ? 6.686 5.106 7.768 1.00 0.00 57 ALA A N 12
ATOM 14427 C CA . ALA A 1 57 ? 6.951 6.273 6.935 1.00 0.00 57 ALA A CA 12
ATOM 14428 C C . ALA A 1 57 ? 5.727 7.179 6.855 1.00 0.00 57 ALA A C 12
ATOM 14429 O O . ALA A 1 57 ? 5.825 8.392 7.050 1.00 0.00 57 ALA A O 12
ATOM 14436 N N . LEU A 1 58 ? 4.574 6.585 6.568 1.00 0.00 58 LEU A N 12
ATOM 14437 C CA . LEU A 1 58 ? 3.330 7.339 6.461 1.00 0.00 58 LEU A CA 12
ATOM 14438 C C . LEU A 1 58 ? 3.032 8.084 7.759 1.00 0.00 58 LEU A C 12
ATOM 14439 O O . LEU A 1 58 ? 3.010 9.314 7.790 1.00 0.00 58 LEU A O 12
ATOM 14455 N N . LYS A 1 59 ? 2.805 7.330 8.829 1.00 0.00 59 LYS A N 12
ATOM 14456 C CA . LYS A 1 59 ? 2.512 7.917 10.131 1.00 0.00 59 LYS A CA 12
ATOM 14457 C C . LYS A 1 59 ? 3.391 9.136 10.388 1.00 0.00 59 LYS A C 12
ATOM 14458 O O . LYS A 1 59 ? 2.935 10.136 10.944 1.00 0.00 59 LYS A O 12
ATOM 14477 N N . HIS A 1 60 ? 4.652 9.048 9.979 1.00 0.00 60 HIS A N 12
ATOM 14478 C CA . HIS A 1 60 ? 5.595 10.146 10.163 1.00 0.00 60 HIS A CA 12
ATOM 14479 C C . HIS A 1 60 ? 5.379 11.230 9.112 1.00 0.00 60 HIS A C 12
ATOM 14480 O O . HIS A 1 60 ? 5.536 12.418 9.389 1.00 0.00 60 HIS A O 12
ATOM 14495 N N . GLY A 1 61 ? 5.019 10.811 7.902 1.00 0.00 61 GLY A N 12
ATOM 14496 C CA . GLY A 1 61 ? 4.788 11.758 6.827 1.00 0.00 61 GLY A CA 12
ATOM 14497 C C . GLY A 1 61 ? 5.878 11.716 5.774 1.00 0.00 61 GLY A C 12
ATOM 14498 O O . GLY A 1 61 ? 6.327 12.758 5.296 1.00 0.00 61 GLY A O 12
ATOM 14502 N N . GLN A 1 62 ? 6.304 10.510 5.413 1.00 0.00 62 GLN A N 12
ATOM 14503 C CA . GLN A 1 62 ? 7.349 10.338 4.411 1.00 0.00 62 GLN A CA 12
ATOM 14504 C C . GLN A 1 62 ? 6.747 10.027 3.045 1.00 0.00 62 GLN A C 12
ATOM 14505 O O . GLN A 1 62 ? 7.132 10.619 2.036 1.00 0.00 62 GLN A O 12
ATOM 14519 N N . LEU A 1 63 ? 5.802 9.094 3.018 1.00 0.00 63 LEU A N 12
ATOM 14520 C CA . LEU A 1 63 ? 5.146 8.704 1.775 1.00 0.00 63 LEU A CA 12
ATOM 14521 C C . LEU A 1 63 ? 4.632 9.927 1.023 1.00 0.00 63 LEU A C 12
ATOM 14522 O O . LEU A 1 63 ? 3.696 10.593 1.465 1.00 0.00 63 LEU A O 12
ATOM 14538 N N . LYS A 1 64 ? 5.249 10.217 -0.118 1.00 0.00 64 LYS A N 12
ATOM 14539 C CA . LYS A 1 64 ? 4.853 11.357 -0.934 1.00 0.00 64 LYS A CA 12
ATOM 14540 C C . LYS A 1 64 ? 3.720 10.980 -1.883 1.00 0.00 64 LYS A C 12
ATOM 14541 O O . LYS A 1 64 ? 3.050 11.849 -2.441 1.00 0.00 64 LYS A O 12
ATOM 14560 N N . TRP A 1 65 ? 3.511 9.680 -2.060 1.00 0.00 65 TRP A N 12
ATOM 14561 C CA . TRP A 1 65 ? 2.457 9.189 -2.940 1.00 0.00 65 TRP A CA 12
ATOM 14562 C C . TRP A 1 65 ? 1.152 9.002 -2.175 1.00 0.00 65 TRP A C 12
ATOM 14563 O O . TRP A 1 65 ? 0.070 9.014 -2.763 1.00 0.00 65 TRP A O 12
ATOM 14584 N N . PHE A 1 66 ? 1.259 8.831 -0.862 1.00 0.00 66 PHE A N 12
ATOM 14585 C CA . PHE A 1 66 ? 0.086 8.642 -0.017 1.00 0.00 66 PHE A CA 12
ATOM 14586 C C . PHE A 1 66 ? -0.542 9.983 0.351 1.00 0.00 66 PHE A C 12
ATOM 14587 O O . PHE A 1 66 ? 0.151 10.994 0.469 1.00 0.00 66 PHE A O 12
ATOM 14604 N N . ARG A 1 67 ? -1.859 9.984 0.529 1.00 0.00 67 ARG A N 12
ATOM 14605 C CA . ARG A 1 67 ? -2.582 11.200 0.880 1.00 0.00 67 ARG A CA 12
ATOM 14606 C C . ARG A 1 67 ? -1.933 12.423 0.238 1.00 0.00 67 ARG A C 12
ATOM 14607 O O . ARG A 1 67 ? -1.718 13.442 0.896 1.00 0.00 67 ARG A O 12
ATOM 14628 N N . ASP A 1 68 ? -1.622 12.314 -1.049 1.00 0.00 68 ASP A N 12
ATOM 14629 C CA . ASP A 1 68 ? -0.998 13.411 -1.780 1.00 0.00 68 ASP A CA 12
ATOM 14630 C C . ASP A 1 68 ? -2.054 14.314 -2.410 1.00 0.00 68 ASP A C 12
ATOM 14631 O O . ASP A 1 68 ? -3.063 13.837 -2.928 1.00 0.00 68 ASP A O 12
ATOM 14640 N N . ASN A 1 69 ? -1.813 15.620 -2.362 1.00 0.00 69 ASN A N 12
ATOM 14641 C CA . ASN A 1 69 ? -2.744 16.590 -2.927 1.00 0.00 69 ASN A CA 12
ATOM 14642 C C . ASN A 1 69 ? -4.188 16.185 -2.648 1.00 0.00 69 ASN A C 12
ATOM 14643 O O . ASN A 1 69 ? -5.049 16.276 -3.522 1.00 0.00 69 ASN A O 12
ATOM 14654 N N . ALA A 1 70 ? -4.445 15.737 -1.423 1.00 0.00 70 ALA A N 12
ATOM 14655 C CA . ALA A 1 70 ? -5.785 15.320 -1.028 1.00 0.00 70 ALA A CA 12
ATOM 14656 C C . ALA A 1 70 ? -6.526 14.676 -2.194 1.00 0.00 70 ALA A C 12
ATOM 14657 O O . ALA A 1 70 ? -7.712 14.930 -2.405 1.00 0.00 70 ALA A O 12
ATOM 14664 N N . SER A 1 71 ? -5.820 13.841 -2.950 1.00 0.00 71 SER A N 12
ATOM 14665 C CA . SER A 1 71 ? -6.410 13.164 -4.099 1.00 0.00 71 SER A CA 12
ATOM 14666 C C . SER A 1 71 ? -5.555 11.975 -4.527 1.00 0.00 71 SER A C 12
ATOM 14667 O O . SER A 1 71 ? -4.370 12.122 -4.820 1.00 0.00 71 SER A O 12
ATOM 14675 N N . GLY A 1 72 ? -6.168 10.795 -4.560 1.00 0.00 72 GLY A N 12
ATOM 14676 C CA . GLY A 1 72 ? -5.450 9.597 -4.952 1.00 0.00 72 GLY A CA 12
ATOM 14677 C C . GLY A 1 72 ? -5.773 9.165 -6.368 1.00 0.00 72 GLY A C 12
ATOM 14678 O O . GLY A 1 72 ? -5.170 9.631 -7.336 1.00 0.00 72 GLY A O 12
ATOM 14682 N N . PRO A 1 73 ? -6.746 8.251 -6.505 1.00 0.00 73 PRO A N 12
ATOM 14683 C CA . PRO A 1 73 ? -7.170 7.735 -7.810 1.00 0.00 73 PRO A CA 12
ATOM 14684 C C . PRO A 1 73 ? -7.904 8.784 -8.638 1.00 0.00 73 PRO A C 12
ATOM 14685 O O . PRO A 1 73 ? -8.640 9.611 -8.098 1.00 0.00 73 PRO A O 12
ATOM 14696 N N . SER A 1 74 ? -7.700 8.745 -9.950 1.00 0.00 74 SER A N 12
ATOM 14697 C CA . SER A 1 74 ? -8.341 9.695 -10.852 1.00 0.00 74 SER A CA 12
ATOM 14698 C C . SER A 1 74 ? -8.696 9.030 -12.179 1.00 0.00 74 SER A C 12
ATOM 14699 O O . SER A 1 74 ? -8.076 8.044 -12.577 1.00 0.00 74 SER A O 12
ATOM 14707 N N . SER A 1 75 ? -9.698 9.578 -12.859 1.00 0.00 75 SER A N 12
ATOM 14708 C CA . SER A 1 75 ? -10.138 9.037 -14.139 1.00 0.00 75 SER A CA 12
ATOM 14709 C C . SER A 1 75 ? -9.187 9.448 -15.259 1.00 0.00 75 SER A C 12
ATOM 14710 O O . SER A 1 75 ? -8.970 10.634 -15.500 1.00 0.00 75 SER A O 12
ATOM 14718 N N . GLY A 1 76 ? -8.622 8.456 -15.941 1.00 0.00 76 GLY A N 12
ATOM 14719 C CA . GLY A 1 76 ? -7.701 8.733 -17.027 1.00 0.00 76 GLY A CA 12
ATOM 14720 C C . GLY A 1 76 ? -6.858 9.967 -16.772 1.00 0.00 76 GLY A C 12
ATOM 14721 O O . GLY A 1 76 ? -7.236 11.075 -17.152 1.00 0.00 76 GLY A O 12
ATOM 14725 N N . GLY A 1 1 ? 12.520 -15.421 13.876 1.00 0.00 1 GLY A N 13
ATOM 14726 C CA . GLY A 1 1 ? 12.869 -14.309 13.012 1.00 0.00 1 GLY A CA 13
ATOM 14727 C C . GLY A 1 1 ? 13.900 -13.391 13.636 1.00 0.00 1 GLY A C 13
ATOM 14728 O O . GLY A 1 1 ? 13.690 -12.860 14.727 1.00 0.00 1 GLY A O 13
ATOM 14732 N N . SER A 1 2 ? 15.020 -13.204 12.945 1.00 0.00 2 SER A N 13
ATOM 14733 C CA . SER A 1 2 ? 16.091 -12.348 13.441 1.00 0.00 2 SER A CA 13
ATOM 14734 C C . SER A 1 2 ? 16.167 -11.053 12.639 1.00 0.00 2 SER A C 13
ATOM 14735 O O . SER A 1 2 ? 16.248 -11.074 11.410 1.00 0.00 2 SER A O 13
ATOM 14743 N N . SER A 1 3 ? 16.141 -9.925 13.342 1.00 0.00 3 SER A N 13
ATOM 14744 C CA . SER A 1 3 ? 16.203 -8.619 12.697 1.00 0.00 3 SER A CA 13
ATOM 14745 C C . SER A 1 3 ? 17.445 -8.506 11.818 1.00 0.00 3 SER A C 13
ATOM 14746 O O . SER A 1 3 ? 18.539 -8.902 12.217 1.00 0.00 3 SER A O 13
ATOM 14754 N N . GLY A 1 4 ? 17.266 -7.963 10.618 1.00 0.00 4 GLY A N 13
ATOM 14755 C CA . GLY A 1 4 ? 18.379 -7.807 9.700 1.00 0.00 4 GLY A CA 13
ATOM 14756 C C . GLY A 1 4 ? 18.161 -8.544 8.393 1.00 0.00 4 GLY A C 13
ATOM 14757 O O . GLY A 1 4 ? 19.007 -9.331 7.968 1.00 0.00 4 GLY A O 13
ATOM 14761 N N . SER A 1 5 ? 17.023 -8.290 7.755 1.00 0.00 5 SER A N 13
ATOM 14762 C CA . SER A 1 5 ? 16.694 -8.939 6.492 1.00 0.00 5 SER A CA 13
ATOM 14763 C C . SER A 1 5 ? 17.547 -8.382 5.356 1.00 0.00 5 SER A C 13
ATOM 14764 O O . SER A 1 5 ? 17.974 -7.228 5.394 1.00 0.00 5 SER A O 13
ATOM 14772 N N . SER A 1 6 ? 17.792 -9.212 4.347 1.00 0.00 6 SER A N 13
ATOM 14773 C CA . SER A 1 6 ? 18.597 -8.805 3.201 1.00 0.00 6 SER A CA 13
ATOM 14774 C C . SER A 1 6 ? 18.048 -9.405 1.910 1.00 0.00 6 SER A C 13
ATOM 14775 O O . SER A 1 6 ? 17.500 -10.506 1.908 1.00 0.00 6 SER A O 13
ATOM 14783 N N . GLY A 1 7 ? 18.199 -8.670 0.812 1.00 0.00 7 GLY A N 13
ATOM 14784 C CA . GLY A 1 7 ? 17.714 -9.144 -0.470 1.00 0.00 7 GLY A CA 13
ATOM 14785 C C . GLY A 1 7 ? 18.082 -8.215 -1.609 1.00 0.00 7 GLY A C 13
ATOM 14786 O O . GLY A 1 7 ? 19.136 -7.579 -1.587 1.00 0.00 7 GLY A O 13
ATOM 14790 N N . LYS A 1 8 ? 17.212 -8.135 -2.611 1.00 0.00 8 LYS A N 13
ATOM 14791 C CA . LYS A 1 8 ? 17.450 -7.277 -3.765 1.00 0.00 8 LYS A CA 13
ATOM 14792 C C . LYS A 1 8 ? 16.522 -6.067 -3.744 1.00 0.00 8 LYS A C 13
ATOM 14793 O O . LYS A 1 8 ? 15.299 -6.210 -3.765 1.00 0.00 8 LYS A O 13
ATOM 14812 N N . ARG A 1 9 ? 17.110 -4.876 -3.704 1.00 0.00 9 ARG A N 13
ATOM 14813 C CA . ARG A 1 9 ? 16.335 -3.641 -3.681 1.00 0.00 9 ARG A CA 13
ATOM 14814 C C . ARG A 1 9 ? 15.159 -3.719 -4.651 1.00 0.00 9 ARG A C 13
ATOM 14815 O O . ARG A 1 9 ? 15.326 -4.068 -5.820 1.00 0.00 9 ARG A O 13
ATOM 14836 N N . LYS A 1 10 ? 13.970 -3.392 -4.158 1.00 0.00 10 LYS A N 13
ATOM 14837 C CA . LYS A 1 10 ? 12.765 -3.423 -4.979 1.00 0.00 10 LYS A CA 13
ATOM 14838 C C . LYS A 1 10 ? 12.906 -2.501 -6.186 1.00 0.00 10 LYS A C 13
ATOM 14839 O O . LYS A 1 10 ? 13.777 -1.631 -6.218 1.00 0.00 10 LYS A O 13
ATOM 14858 N N . THR A 1 11 ? 12.041 -2.695 -7.177 1.00 0.00 11 THR A N 13
ATOM 14859 C CA . THR A 1 11 ? 12.069 -1.881 -8.386 1.00 0.00 11 THR A CA 13
ATOM 14860 C C . THR A 1 11 ? 10.834 -0.991 -8.477 1.00 0.00 11 THR A C 13
ATOM 14861 O O . THR A 1 11 ? 9.735 -1.396 -8.098 1.00 0.00 11 THR A O 13
ATOM 14872 N N . LYS A 1 12 ? 11.022 0.223 -8.983 1.00 0.00 12 LYS A N 13
ATOM 14873 C CA . LYS A 1 12 ? 9.923 1.171 -9.127 1.00 0.00 12 LYS A CA 13
ATOM 14874 C C . LYS A 1 12 ? 8.654 0.466 -9.594 1.00 0.00 12 LYS A C 13
ATOM 14875 O O . LYS A 1 12 ? 7.568 0.711 -9.069 1.00 0.00 12 LYS A O 13
ATOM 14894 N N . GLU A 1 13 ? 8.799 -0.412 -10.582 1.00 0.00 13 GLU A N 13
ATOM 14895 C CA . GLU A 1 13 ? 7.663 -1.152 -11.118 1.00 0.00 13 GLU A CA 13
ATOM 14896 C C . GLU A 1 13 ? 6.972 -1.958 -10.022 1.00 0.00 13 GLU A C 13
ATOM 14897 O O . GLU A 1 13 ? 5.778 -1.793 -9.775 1.00 0.00 13 GLU A O 13
ATOM 14909 N N . GLN A 1 14 ? 7.733 -2.830 -9.368 1.00 0.00 14 GLN A N 13
ATOM 14910 C CA . GLN A 1 14 ? 7.195 -3.663 -8.299 1.00 0.00 14 GLN A CA 13
ATOM 14911 C C . GLN A 1 14 ? 6.526 -2.808 -7.228 1.00 0.00 14 GLN A C 13
ATOM 14912 O O . GLN A 1 14 ? 5.354 -3.003 -6.904 1.00 0.00 14 GLN A O 13
ATOM 14926 N N . LEU A 1 15 ? 7.279 -1.860 -6.680 1.00 0.00 15 LEU A N 13
ATOM 14927 C CA . LEU A 1 15 ? 6.760 -0.974 -5.644 1.00 0.00 15 LEU A CA 13
ATOM 14928 C C . LEU A 1 15 ? 5.504 -0.253 -6.123 1.00 0.00 15 LEU A C 13
ATOM 14929 O O . LEU A 1 15 ? 4.567 -0.041 -5.354 1.00 0.00 15 LEU A O 13
ATOM 14945 N N . ALA A 1 16 ? 5.492 0.119 -7.398 1.00 0.00 16 ALA A N 13
ATOM 14946 C CA . ALA A 1 16 ? 4.350 0.812 -7.981 1.00 0.00 16 ALA A CA 13
ATOM 14947 C C . ALA A 1 16 ? 3.054 0.054 -7.717 1.00 0.00 16 ALA A C 13
ATOM 14948 O O . ALA A 1 16 ? 2.043 0.646 -7.337 1.00 0.00 16 ALA A O 13
ATOM 14955 N N . ILE A 1 17 ? 3.089 -1.259 -7.920 1.00 0.00 17 ILE A N 13
ATOM 14956 C CA . ILE A 1 17 ? 1.917 -2.098 -7.703 1.00 0.00 17 ILE A CA 13
ATOM 14957 C C . ILE A 1 17 ? 1.522 -2.119 -6.230 1.00 0.00 17 ILE A C 13
ATOM 14958 O O . ILE A 1 17 ? 0.342 -2.232 -5.895 1.00 0.00 17 ILE A O 13
ATOM 14974 N N . LEU A 1 18 ? 2.515 -2.007 -5.355 1.00 0.00 18 LEU A N 13
ATOM 14975 C CA . LEU A 1 18 ? 2.271 -2.011 -3.917 1.00 0.00 18 LEU A CA 13
ATOM 14976 C C . LEU A 1 18 ? 1.662 -0.688 -3.464 1.00 0.00 18 LEU A C 13
ATOM 14977 O O . LEU A 1 18 ? 0.584 -0.660 -2.870 1.00 0.00 18 LEU A O 13
ATOM 14993 N N . LYS A 1 19 ? 2.357 0.407 -3.751 1.00 0.00 19 LYS A N 13
ATOM 14994 C CA . LYS A 1 19 ? 1.884 1.735 -3.378 1.00 0.00 19 LYS A CA 13
ATOM 14995 C C . LYS A 1 19 ? 0.374 1.847 -3.565 1.00 0.00 19 LYS A C 13
ATOM 14996 O O . LYS A 1 19 ? -0.325 2.414 -2.725 1.00 0.00 19 LYS A O 13
ATOM 15015 N N . SER A 1 20 ? -0.122 1.302 -4.671 1.00 0.00 20 SER A N 13
ATOM 15016 C CA . SER A 1 20 ? -1.549 1.343 -4.969 1.00 0.00 20 SER A CA 13
ATOM 15017 C C . SER A 1 20 ? -2.332 0.457 -4.004 1.00 0.00 20 SER A C 13
ATOM 15018 O O . SER A 1 20 ? -3.444 0.794 -3.597 1.00 0.00 20 SER A O 13
ATOM 15026 N N . PHE A 1 21 ? -1.742 -0.677 -3.641 1.00 0.00 21 PHE A N 13
ATOM 15027 C CA . PHE A 1 21 ? -2.383 -1.613 -2.725 1.00 0.00 21 PHE A CA 13
ATOM 15028 C C . PHE A 1 21 ? -2.486 -1.018 -1.324 1.00 0.00 21 PHE A C 13
ATOM 15029 O O . PHE A 1 21 ? -3.551 -1.033 -0.707 1.00 0.00 21 PHE A O 13
ATOM 15046 N N . PHE A 1 22 ? -1.370 -0.494 -0.827 1.00 0.00 22 PHE A N 13
ATOM 15047 C CA . PHE A 1 22 ? -1.333 0.105 0.502 1.00 0.00 22 PHE A CA 13
ATOM 15048 C C . PHE A 1 22 ? -2.456 1.123 0.672 1.00 0.00 22 PHE A C 13
ATOM 15049 O O . PHE A 1 22 ? -3.200 1.087 1.653 1.00 0.00 22 PHE A O 13
ATOM 15066 N N . LEU A 1 23 ? -2.574 2.031 -0.291 1.00 0.00 23 LEU A N 13
ATOM 15067 C CA . LEU A 1 23 ? -3.606 3.061 -0.249 1.00 0.00 23 LEU A CA 13
ATOM 15068 C C . LEU A 1 23 ? -4.985 2.442 -0.042 1.00 0.00 23 LEU A C 13
ATOM 15069 O O . LEU A 1 23 ? -5.708 2.812 0.883 1.00 0.00 23 LEU A O 13
ATOM 15085 N N . GLN A 1 24 ? -5.340 1.497 -0.906 1.00 0.00 24 GLN A N 13
ATOM 15086 C CA . GLN A 1 24 ? -6.631 0.825 -0.816 1.00 0.00 24 GLN A CA 13
ATOM 15087 C C . GLN A 1 24 ? -6.789 0.128 0.531 1.00 0.00 24 GLN A C 13
ATOM 15088 O O . GLN A 1 24 ? -7.883 0.087 1.096 1.00 0.00 24 GLN A O 13
ATOM 15102 N N . CYS A 1 25 ? -5.691 -0.419 1.041 1.00 0.00 25 CYS A N 13
ATOM 15103 C CA . CYS A 1 25 ? -5.708 -1.116 2.322 1.00 0.00 25 CYS A CA 13
ATOM 15104 C C . CYS A 1 25 ? -4.310 -1.173 2.929 1.00 0.00 25 CYS A C 13
ATOM 15105 O O . CYS A 1 25 ? -3.426 -1.854 2.409 1.00 0.00 25 CYS A O 13
ATOM 15113 N N . GLN A 1 26 ? -4.117 -0.453 4.029 1.00 0.00 26 GLN A N 13
ATOM 15114 C CA . GLN A 1 26 ? -2.825 -0.420 4.704 1.00 0.00 26 GLN A CA 13
ATOM 15115 C C . GLN A 1 26 ? -2.414 -1.816 5.160 1.00 0.00 26 GLN A C 13
ATOM 15116 O O . GLN A 1 26 ? -1.234 -2.083 5.386 1.00 0.00 26 GLN A O 13
ATOM 15130 N N . TRP A 1 27 ? -3.394 -2.702 5.292 1.00 0.00 27 TRP A N 13
ATOM 15131 C CA . TRP A 1 27 ? -3.133 -4.072 5.722 1.00 0.00 27 TRP A CA 13
ATOM 15132 C C . TRP A 1 27 ? -3.735 -5.073 4.742 1.00 0.00 27 TRP A C 13
ATOM 15133 O O . TRP A 1 27 ? -4.921 -5.006 4.422 1.00 0.00 27 TRP A O 13
ATOM 15154 N N . ALA A 1 28 ? -2.909 -6.001 4.269 1.00 0.00 28 ALA A N 13
ATOM 15155 C CA . ALA A 1 28 ? -3.362 -7.018 3.328 1.00 0.00 28 ALA A CA 13
ATOM 15156 C C . ALA A 1 28 ? -3.521 -8.370 4.015 1.00 0.00 28 ALA A C 13
ATOM 15157 O O . ALA A 1 28 ? -2.829 -8.667 4.989 1.00 0.00 28 ALA A O 13
ATOM 15164 N N . ARG A 1 29 ? -4.436 -9.185 3.501 1.00 0.00 29 ARG A N 13
ATOM 15165 C CA . ARG A 1 29 ? -4.687 -10.505 4.067 1.00 0.00 29 ARG A CA 13
ATOM 15166 C C . ARG A 1 29 ? -3.954 -11.584 3.275 1.00 0.00 29 ARG A C 13
ATOM 15167 O O . ARG A 1 29 ? -3.546 -11.362 2.135 1.00 0.00 29 ARG A O 13
ATOM 15188 N N . ARG A 1 30 ? -3.791 -12.752 3.888 1.00 0.00 30 ARG A N 13
ATOM 15189 C CA . ARG A 1 30 ? -3.105 -13.865 3.242 1.00 0.00 30 ARG A CA 13
ATOM 15190 C C . ARG A 1 30 ? -3.656 -14.101 1.838 1.00 0.00 30 ARG A C 13
ATOM 15191 O O . ARG A 1 30 ? -2.908 -14.409 0.912 1.00 0.00 30 ARG A O 13
ATOM 15212 N N . GLU A 1 31 ? -4.970 -13.956 1.692 1.00 0.00 31 GLU A N 13
ATOM 15213 C CA . GLU A 1 31 ? -5.620 -14.155 0.402 1.00 0.00 31 GLU A CA 13
ATOM 15214 C C . GLU A 1 31 ? -5.154 -13.111 -0.609 1.00 0.00 31 GLU A C 13
ATOM 15215 O O . GLU A 1 31 ? -5.181 -13.346 -1.818 1.00 0.00 31 GLU A O 13
ATOM 15227 N N . ASP A 1 32 ? -4.729 -11.957 -0.106 1.00 0.00 32 ASP A N 13
ATOM 15228 C CA . ASP A 1 32 ? -4.258 -10.877 -0.964 1.00 0.00 32 ASP A CA 13
ATOM 15229 C C . ASP A 1 32 ? -2.769 -11.030 -1.262 1.00 0.00 32 ASP A C 13
ATOM 15230 O O . ASP A 1 32 ? -2.331 -10.847 -2.398 1.00 0.00 32 ASP A O 13
ATOM 15239 N N . TYR A 1 33 ? -1.997 -11.366 -0.235 1.00 0.00 33 TYR A N 13
ATOM 15240 C CA . TYR A 1 33 ? -0.557 -11.540 -0.386 1.00 0.00 33 TYR A CA 13
ATOM 15241 C C . TYR A 1 33 ? -0.243 -12.541 -1.494 1.00 0.00 33 TYR A C 13
ATOM 15242 O O . TYR A 1 33 ? 0.528 -12.248 -2.408 1.00 0.00 33 TYR A O 13
ATOM 15260 N N . GLN A 1 34 ? -0.847 -13.721 -1.404 1.00 0.00 34 GLN A N 13
ATOM 15261 C CA . GLN A 1 34 ? -0.631 -14.766 -2.399 1.00 0.00 34 GLN A CA 13
ATOM 15262 C C . GLN A 1 34 ? -0.790 -14.214 -3.812 1.00 0.00 34 GLN A C 13
ATOM 15263 O O . GLN A 1 34 ? -0.242 -14.760 -4.769 1.00 0.00 34 GLN A O 13
ATOM 15277 N N . LYS A 1 35 ? -1.544 -13.127 -3.935 1.00 0.00 35 LYS A N 13
ATOM 15278 C CA . LYS A 1 35 ? -1.776 -12.499 -5.230 1.00 0.00 35 LYS A CA 13
ATOM 15279 C C . LYS A 1 35 ? -0.742 -11.410 -5.500 1.00 0.00 35 LYS A C 13
ATOM 15280 O O . LYS A 1 35 ? -0.243 -11.276 -6.618 1.00 0.00 35 LYS A O 13
ATOM 15299 N N . LEU A 1 36 ? -0.423 -10.636 -4.469 1.00 0.00 36 LEU A N 13
ATOM 15300 C CA . LEU A 1 36 ? 0.554 -9.559 -4.594 1.00 0.00 36 LEU A CA 13
ATOM 15301 C C . LEU A 1 36 ? 1.879 -10.086 -5.135 1.00 0.00 36 LEU A C 13
ATOM 15302 O O . LEU A 1 36 ? 2.554 -9.413 -5.912 1.00 0.00 36 LEU A O 13
ATOM 15318 N N . GLU A 1 37 ? 2.243 -11.296 -4.719 1.00 0.00 37 GLU A N 13
ATOM 15319 C CA . GLU A 1 37 ? 3.487 -11.913 -5.164 1.00 0.00 37 GLU A CA 13
ATOM 15320 C C . GLU A 1 37 ? 3.399 -12.316 -6.633 1.00 0.00 37 GLU A C 13
ATOM 15321 O O . GLU A 1 37 ? 4.393 -12.723 -7.235 1.00 0.00 37 GLU A O 13
ATOM 15333 N N . GLN A 1 38 ? 2.204 -12.201 -7.202 1.00 0.00 38 GLN A N 13
ATOM 15334 C CA . GLN A 1 38 ? 1.986 -12.555 -8.600 1.00 0.00 38 GLN A CA 13
ATOM 15335 C C . GLN A 1 38 ? 1.976 -11.310 -9.481 1.00 0.00 38 GLN A C 13
ATOM 15336 O O . GLN A 1 38 ? 2.276 -11.380 -10.673 1.00 0.00 38 GLN A O 13
ATOM 15350 N N . ILE A 1 39 ? 1.628 -10.174 -8.887 1.00 0.00 39 ILE A N 13
ATOM 15351 C CA . ILE A 1 39 ? 1.579 -8.914 -9.619 1.00 0.00 39 ILE A CA 13
ATOM 15352 C C . ILE A 1 39 ? 2.905 -8.168 -9.518 1.00 0.00 39 ILE A C 13
ATOM 15353 O O . ILE A 1 39 ? 3.303 -7.457 -10.441 1.00 0.00 39 ILE A O 13
ATOM 15369 N N . THR A 1 40 ? 3.589 -8.337 -8.390 1.00 0.00 40 THR A N 13
ATOM 15370 C CA . THR A 1 40 ? 4.871 -7.681 -8.168 1.00 0.00 40 THR A CA 13
ATOM 15371 C C . THR A 1 40 ? 6.030 -8.640 -8.417 1.00 0.00 40 THR A C 13
ATOM 15372 O O . THR A 1 40 ? 7.143 -8.217 -8.726 1.00 0.00 40 THR A O 13
ATOM 15383 N N . GLY A 1 41 ? 5.760 -9.935 -8.280 1.00 0.00 41 GLY A N 13
ATOM 15384 C CA . GLY A 1 41 ? 6.791 -10.934 -8.494 1.00 0.00 41 GLY A CA 13
ATOM 15385 C C . GLY A 1 41 ? 7.712 -11.082 -7.300 1.00 0.00 41 GLY A C 13
ATOM 15386 O O . GLY A 1 41 ? 8.766 -11.713 -7.393 1.00 0.00 41 GLY A O 13
ATOM 15390 N N . LEU A 1 42 ? 7.318 -10.497 -6.174 1.00 0.00 42 LEU A N 13
ATOM 15391 C CA . LEU A 1 42 ? 8.117 -10.565 -4.956 1.00 0.00 42 LEU A CA 13
ATOM 15392 C C . LEU A 1 42 ? 7.492 -11.522 -3.947 1.00 0.00 42 LEU A C 13
ATOM 15393 O O . LEU A 1 42 ? 6.272 -11.594 -3.796 1.00 0.00 42 LEU A O 13
ATOM 15409 N N . PRO A 1 43 ? 8.345 -12.275 -3.237 1.00 0.00 43 PRO A N 13
ATOM 15410 C CA . PRO A 1 43 ? 7.899 -13.240 -2.228 1.00 0.00 43 PRO A CA 13
ATOM 15411 C C . PRO A 1 43 ? 6.905 -12.632 -1.244 1.00 0.00 43 PRO A C 13
ATOM 15412 O O . PRO A 1 43 ? 6.976 -11.444 -0.930 1.00 0.00 43 PRO A O 13
ATOM 15423 N N . ARG A 1 44 ? 5.979 -13.454 -0.762 1.00 0.00 44 ARG A N 13
ATOM 15424 C CA . ARG A 1 44 ? 4.970 -12.997 0.186 1.00 0.00 44 ARG A CA 13
ATOM 15425 C C . ARG A 1 44 ? 5.622 -12.332 1.395 1.00 0.00 44 ARG A C 13
ATOM 15426 O O . ARG A 1 44 ? 5.193 -11.275 1.859 1.00 0.00 44 ARG A O 13
ATOM 15447 N N . PRO A 1 45 ? 6.682 -12.964 1.919 1.00 0.00 45 PRO A N 13
ATOM 15448 C CA . PRO A 1 45 ? 7.415 -12.452 3.080 1.00 0.00 45 PRO A CA 13
ATOM 15449 C C . PRO A 1 45 ? 8.083 -11.110 2.799 1.00 0.00 45 PRO A C 13
ATOM 15450 O O . PRO A 1 45 ? 8.386 -10.353 3.720 1.00 0.00 45 PRO A O 13
ATOM 15461 N N . GLU A 1 46 ? 8.310 -10.824 1.520 1.00 0.00 46 GLU A N 13
ATOM 15462 C CA . GLU A 1 46 ? 8.942 -9.573 1.119 1.00 0.00 46 GLU A CA 13
ATOM 15463 C C . GLU A 1 46 ? 7.911 -8.454 1.004 1.00 0.00 46 GLU A C 13
ATOM 15464 O O . GLU A 1 46 ? 8.199 -7.296 1.308 1.00 0.00 46 GLU A O 13
ATOM 15476 N N . ILE A 1 47 ? 6.709 -8.809 0.561 1.00 0.00 47 ILE A N 13
ATOM 15477 C CA . ILE A 1 47 ? 5.635 -7.836 0.405 1.00 0.00 47 ILE A CA 13
ATOM 15478 C C . ILE A 1 47 ? 4.954 -7.551 1.740 1.00 0.00 47 ILE A C 13
ATOM 15479 O O . ILE A 1 47 ? 4.748 -6.394 2.108 1.00 0.00 47 ILE A O 13
ATOM 15495 N N . ILE A 1 48 ? 4.608 -8.613 2.460 1.00 0.00 48 ILE A N 13
ATOM 15496 C CA . ILE A 1 48 ? 3.953 -8.476 3.755 1.00 0.00 48 ILE A CA 13
ATOM 15497 C C . ILE A 1 48 ? 4.678 -7.462 4.633 1.00 0.00 48 ILE A C 13
ATOM 15498 O O . ILE A 1 48 ? 4.077 -6.500 5.111 1.00 0.00 48 ILE A O 13
ATOM 15514 N N . GLN A 1 49 ? 5.972 -7.685 4.840 1.00 0.00 49 GLN A N 13
ATOM 15515 C CA . GLN A 1 49 ? 6.778 -6.789 5.660 1.00 0.00 49 GLN A CA 13
ATOM 15516 C C . GLN A 1 49 ? 6.711 -5.359 5.133 1.00 0.00 49 GLN A C 13
ATOM 15517 O O . GLN A 1 49 ? 6.532 -4.413 5.900 1.00 0.00 49 GLN A O 13
ATOM 15531 N N . TRP A 1 50 ? 6.856 -5.210 3.822 1.00 0.00 50 TRP A N 13
ATOM 15532 C CA . TRP A 1 50 ? 6.812 -3.895 3.193 1.00 0.00 50 TRP A CA 13
ATOM 15533 C C . TRP A 1 50 ? 5.630 -3.083 3.710 1.00 0.00 50 TRP A C 13
ATOM 15534 O O . TRP A 1 50 ? 5.774 -1.911 4.057 1.00 0.00 50 TRP A O 13
ATOM 15555 N N . PHE A 1 51 ? 4.462 -3.714 3.761 1.00 0.00 51 PHE A N 13
ATOM 15556 C CA . PHE A 1 51 ? 3.254 -3.049 4.237 1.00 0.00 51 PHE A CA 13
ATOM 15557 C C . PHE A 1 51 ? 3.465 -2.472 5.633 1.00 0.00 51 PHE A C 13
ATOM 15558 O O . PHE A 1 51 ? 3.025 -1.362 5.931 1.00 0.00 51 PHE A O 13
ATOM 15575 N N . GLY A 1 52 ? 4.140 -3.236 6.487 1.00 0.00 52 GLY A N 13
ATOM 15576 C CA . GLY A 1 52 ? 4.397 -2.785 7.842 1.00 0.00 52 GLY A CA 13
ATOM 15577 C C . GLY A 1 52 ? 5.257 -1.538 7.885 1.00 0.00 52 GLY A C 13
ATOM 15578 O O . GLY A 1 52 ? 4.911 -0.559 8.546 1.00 0.00 52 GLY A O 13
ATOM 15582 N N . ASP A 1 53 ? 6.383 -1.574 7.181 1.00 0.00 53 ASP A N 13
ATOM 15583 C CA . ASP A 1 53 ? 7.297 -0.438 7.142 1.00 0.00 53 ASP A CA 13
ATOM 15584 C C . ASP A 1 53 ? 6.628 0.775 6.504 1.00 0.00 53 ASP A C 13
ATOM 15585 O O . ASP A 1 53 ? 6.869 1.914 6.907 1.00 0.00 53 ASP A O 13
ATOM 15594 N N . THR A 1 54 ? 5.787 0.525 5.506 1.00 0.00 54 THR A N 13
ATOM 15595 C CA . THR A 1 54 ? 5.085 1.596 4.811 1.00 0.00 54 THR A CA 13
ATOM 15596 C C . THR A 1 54 ? 4.293 2.458 5.787 1.00 0.00 54 THR A C 13
ATOM 15597 O O . THR A 1 54 ? 4.273 3.684 5.672 1.00 0.00 54 THR A O 13
ATOM 15608 N N . ARG A 1 55 ? 3.642 1.811 6.747 1.00 0.00 55 ARG A N 13
ATOM 15609 C CA . ARG A 1 55 ? 2.847 2.519 7.743 1.00 0.00 55 ARG A CA 13
ATOM 15610 C C . ARG A 1 55 ? 3.709 3.508 8.523 1.00 0.00 55 ARG A C 13
ATOM 15611 O O . ARG A 1 55 ? 3.361 4.682 8.653 1.00 0.00 55 ARG A O 13
ATOM 15632 N N . TYR A 1 56 ? 4.833 3.026 9.039 1.00 0.00 56 TYR A N 13
ATOM 15633 C CA . TYR A 1 56 ? 5.744 3.866 9.808 1.00 0.00 56 TYR A CA 13
ATOM 15634 C C . TYR A 1 56 ? 5.997 5.190 9.095 1.00 0.00 56 TYR A C 13
ATOM 15635 O O . TYR A 1 56 ? 5.639 6.256 9.596 1.00 0.00 56 TYR A O 13
ATOM 15653 N N . ALA A 1 57 ? 6.615 5.114 7.921 1.00 0.00 57 ALA A N 13
ATOM 15654 C CA . ALA A 1 57 ? 6.914 6.305 7.136 1.00 0.00 57 ALA A CA 13
ATOM 15655 C C . ALA A 1 57 ? 5.694 7.214 7.031 1.00 0.00 57 ALA A C 13
ATOM 15656 O O . ALA A 1 57 ? 5.755 8.394 7.378 1.00 0.00 57 ALA A O 13
ATOM 15663 N N . LEU A 1 58 ? 4.588 6.658 6.550 1.00 0.00 58 LEU A N 13
ATOM 15664 C CA . LEU A 1 58 ? 3.353 7.419 6.398 1.00 0.00 58 LEU A CA 13
ATOM 15665 C C . LEU A 1 58 ? 2.998 8.145 7.692 1.00 0.00 58 LEU A C 13
ATOM 15666 O O . LEU A 1 58 ? 2.992 9.375 7.744 1.00 0.00 58 LEU A O 13
ATOM 15682 N N . LYS A 1 59 ? 2.706 7.376 8.735 1.00 0.00 59 LYS A N 13
ATOM 15683 C CA . LYS A 1 59 ? 2.354 7.945 10.031 1.00 0.00 59 LYS A CA 13
ATOM 15684 C C . LYS A 1 59 ? 3.214 9.166 10.341 1.00 0.00 59 LYS A C 13
ATOM 15685 O O . LYS A 1 59 ? 2.728 10.156 10.888 1.00 0.00 59 LYS A O 13
ATOM 15704 N N . HIS A 1 60 ? 4.493 9.089 9.986 1.00 0.00 60 HIS A N 13
ATOM 15705 C CA . HIS A 1 60 ? 5.420 10.189 10.225 1.00 0.00 60 HIS A CA 13
ATOM 15706 C C . HIS A 1 60 ? 5.265 11.271 9.160 1.00 0.00 60 HIS A C 13
ATOM 15707 O O . HIS A 1 60 ? 5.437 12.457 9.436 1.00 0.00 60 HIS A O 13
ATOM 15722 N N . GLY A 1 61 ? 4.939 10.852 7.940 1.00 0.00 61 GLY A N 13
ATOM 15723 C CA . GLY A 1 61 ? 4.768 11.797 6.853 1.00 0.00 61 GLY A CA 13
ATOM 15724 C C . GLY A 1 61 ? 5.901 11.737 5.848 1.00 0.00 61 GLY A C 13
ATOM 15725 O O . GLY A 1 61 ? 6.382 12.771 5.384 1.00 0.00 61 GLY A O 13
ATOM 15729 N N . GLN A 1 62 ? 6.330 10.525 5.514 1.00 0.00 62 GLN A N 13
ATOM 15730 C CA . GLN A 1 62 ? 7.416 10.335 4.560 1.00 0.00 62 GLN A CA 13
ATOM 15731 C C . GLN A 1 62 ? 6.872 10.030 3.168 1.00 0.00 62 GLN A C 13
ATOM 15732 O O . GLN A 1 62 ? 7.303 10.621 2.178 1.00 0.00 62 GLN A O 13
ATOM 15746 N N . LEU A 1 63 ? 5.922 9.103 3.101 1.00 0.00 63 LEU A N 13
ATOM 15747 C CA . LEU A 1 63 ? 5.318 8.718 1.830 1.00 0.00 63 LEU A CA 13
ATOM 15748 C C . LEU A 1 63 ? 4.975 9.948 0.995 1.00 0.00 63 LEU A C 13
ATOM 15749 O O . LEU A 1 63 ? 4.072 10.712 1.338 1.00 0.00 63 LEU A O 13
ATOM 15765 N N . LYS A 1 64 ? 5.699 10.132 -0.103 1.00 0.00 64 LYS A N 13
ATOM 15766 C CA . LYS A 1 64 ? 5.471 11.267 -0.990 1.00 0.00 64 LYS A CA 13
ATOM 15767 C C . LYS A 1 64 ? 4.269 11.016 -1.895 1.00 0.00 64 LYS A C 13
ATOM 15768 O O . LYS A 1 64 ? 3.691 11.952 -2.448 1.00 0.00 64 LYS A O 13
ATOM 15787 N N . TRP A 1 65 ? 3.898 9.749 -2.040 1.00 0.00 65 TRP A N 13
ATOM 15788 C CA . TRP A 1 65 ? 2.763 9.377 -2.877 1.00 0.00 65 TRP A CA 13
ATOM 15789 C C . TRP A 1 65 ? 1.477 9.323 -2.060 1.00 0.00 65 TRP A C 13
ATOM 15790 O O . TRP A 1 65 ? 0.392 9.594 -2.573 1.00 0.00 65 TRP A O 13
ATOM 15811 N N . PHE A 1 66 ? 1.607 8.972 -0.784 1.00 0.00 66 PHE A N 13
ATOM 15812 C CA . PHE A 1 66 ? 0.454 8.881 0.104 1.00 0.00 66 PHE A CA 13
ATOM 15813 C C . PHE A 1 66 ? 0.027 10.266 0.583 1.00 0.00 66 PHE A C 13
ATOM 15814 O O . PHE A 1 66 ? 0.865 11.118 0.879 1.00 0.00 66 PHE A O 13
ATOM 15831 N N . ARG A 1 67 ? -1.282 10.482 0.656 1.00 0.00 67 ARG A N 13
ATOM 15832 C CA . ARG A 1 67 ? -1.822 11.763 1.097 1.00 0.00 67 ARG A CA 13
ATOM 15833 C C . ARG A 1 67 ? -1.067 12.279 2.318 1.00 0.00 67 ARG A C 13
ATOM 15834 O O . ARG A 1 67 ? -0.794 11.529 3.255 1.00 0.00 67 ARG A O 13
ATOM 15855 N N . ASP A 1 68 ? -0.732 13.565 2.300 1.00 0.00 68 ASP A N 13
ATOM 15856 C CA . ASP A 1 68 ? -0.009 14.182 3.406 1.00 0.00 68 ASP A CA 13
ATOM 15857 C C . ASP A 1 68 ? -0.974 14.854 4.379 1.00 0.00 68 ASP A C 13
ATOM 15858 O O . ASP A 1 68 ? -2.069 15.265 3.997 1.00 0.00 68 ASP A O 13
ATOM 15867 N N . ASN A 1 69 ? -0.559 14.960 5.637 1.00 0.00 69 ASN A N 13
ATOM 15868 C CA . ASN A 1 69 ? -1.387 15.580 6.665 1.00 0.00 69 ASN A CA 13
ATOM 15869 C C . ASN A 1 69 ? -1.894 16.944 6.205 1.00 0.00 69 ASN A C 13
ATOM 15870 O O . ASN A 1 69 ? -3.091 17.224 6.260 1.00 0.00 69 ASN A O 13
ATOM 15881 N N . ALA A 1 70 ? -0.973 17.789 5.752 1.00 0.00 70 ALA A N 13
ATOM 15882 C CA . ALA A 1 70 ? -1.326 19.122 5.281 1.00 0.00 70 ALA A CA 13
ATOM 15883 C C . ALA A 1 70 ? -2.200 19.050 4.033 1.00 0.00 70 ALA A C 13
ATOM 15884 O O . ALA A 1 70 ? -3.229 19.719 3.944 1.00 0.00 70 ALA A O 13
ATOM 15891 N N . SER A 1 71 ? -1.781 18.235 3.070 1.00 0.00 71 SER A N 13
ATOM 15892 C CA . SER A 1 71 ? -2.523 18.079 1.824 1.00 0.00 71 SER A CA 13
ATOM 15893 C C . SER A 1 71 ? -3.564 16.970 1.947 1.00 0.00 71 SER A C 13
ATOM 15894 O O . SER A 1 71 ? -3.238 15.787 1.871 1.00 0.00 71 SER A O 13
ATOM 15902 N N . GLY A 1 72 ? -4.820 17.364 2.138 1.00 0.00 72 GLY A N 13
ATOM 15903 C CA . GLY A 1 72 ? -5.890 16.393 2.269 1.00 0.00 72 GLY A CA 13
ATOM 15904 C C . GLY A 1 72 ? -7.052 16.682 1.340 1.00 0.00 72 GLY A C 13
ATOM 15905 O O . GLY A 1 72 ? -7.269 17.818 0.918 1.00 0.00 72 GLY A O 13
ATOM 15909 N N . PRO A 1 73 ? -7.823 15.636 1.006 1.00 0.00 73 PRO A N 13
ATOM 15910 C CA . PRO A 1 73 ? -8.981 15.758 0.117 1.00 0.00 73 PRO A CA 13
ATOM 15911 C C . PRO A 1 73 ? -10.131 16.524 0.763 1.00 0.00 73 PRO A C 13
ATOM 15912 O O . PRO A 1 73 ? -11.161 16.764 0.134 1.00 0.00 73 PRO A O 13
ATOM 15923 N N . SER A 1 74 ? -9.947 16.904 2.024 1.00 0.00 74 SER A N 13
ATOM 15924 C CA . SER A 1 74 ? -10.971 17.640 2.757 1.00 0.00 74 SER A CA 13
ATOM 15925 C C . SER A 1 74 ? -11.000 19.103 2.327 1.00 0.00 74 SER A C 13
ATOM 15926 O O . SER A 1 74 ? -10.927 20.008 3.160 1.00 0.00 74 SER A O 13
ATOM 15934 N N . SER A 1 75 ? -11.108 19.328 1.022 1.00 0.00 75 SER A N 13
ATOM 15935 C CA . SER A 1 75 ? -11.144 20.682 0.480 1.00 0.00 75 SER A CA 13
ATOM 15936 C C . SER A 1 75 ? -12.361 20.875 -0.419 1.00 0.00 75 SER A C 13
ATOM 15937 O O . SER A 1 75 ? -12.775 19.959 -1.129 1.00 0.00 75 SER A O 13
ATOM 15945 N N . GLY A 1 76 ? -12.931 22.076 -0.383 1.00 0.00 76 GLY A N 13
ATOM 15946 C CA . GLY A 1 76 ? -14.095 22.369 -1.198 1.00 0.00 76 GLY A CA 13
ATOM 15947 C C . GLY A 1 76 ? -15.250 21.427 -0.920 1.00 0.00 76 GLY A C 13
ATOM 15948 O O . GLY A 1 76 ? -16.082 21.693 -0.053 1.00 0.00 76 GLY A O 13
ATOM 15952 N N . GLY A 1 1 ? 15.227 -18.760 -2.575 1.00 0.00 1 GLY A N 14
ATOM 15953 C CA . GLY A 1 1 ? 15.801 -19.987 -3.094 1.00 0.00 1 GLY A CA 14
ATOM 15954 C C . GLY A 1 1 ? 15.292 -20.324 -4.482 1.00 0.00 1 GLY A C 14
ATOM 15955 O O . GLY A 1 1 ? 15.942 -20.015 -5.481 1.00 0.00 1 GLY A O 14
ATOM 15959 N N . SER A 1 2 ? 14.127 -20.960 -4.545 1.00 0.00 2 SER A N 14
ATOM 15960 C CA . SER A 1 2 ? 13.533 -21.344 -5.820 1.00 0.00 2 SER A CA 14
ATOM 15961 C C . SER A 1 2 ? 13.135 -20.112 -6.627 1.00 0.00 2 SER A C 14
ATOM 15962 O O . SER A 1 2 ? 13.488 -19.984 -7.799 1.00 0.00 2 SER A O 14
ATOM 15970 N N . SER A 1 3 ? 12.397 -19.208 -5.990 1.00 0.00 3 SER A N 14
ATOM 15971 C CA . SER A 1 3 ? 11.947 -17.988 -6.649 1.00 0.00 3 SER A CA 14
ATOM 15972 C C . SER A 1 3 ? 12.181 -16.772 -5.758 1.00 0.00 3 SER A C 14
ATOM 15973 O O . SER A 1 3 ? 11.944 -16.818 -4.551 1.00 0.00 3 SER A O 14
ATOM 15981 N N . GLY A 1 4 ? 12.647 -15.683 -6.362 1.00 0.00 4 GLY A N 14
ATOM 15982 C CA . GLY A 1 4 ? 12.905 -14.470 -5.609 1.00 0.00 4 GLY A CA 14
ATOM 15983 C C . GLY A 1 4 ? 14.378 -14.277 -5.308 1.00 0.00 4 GLY A C 14
ATOM 15984 O O . GLY A 1 4 ? 15.092 -15.239 -5.026 1.00 0.00 4 GLY A O 14
ATOM 15988 N N . SER A 1 5 ? 14.835 -13.030 -5.369 1.00 0.00 5 SER A N 14
ATOM 15989 C CA . SER A 1 5 ? 16.234 -12.715 -5.106 1.00 0.00 5 SER A CA 14
ATOM 15990 C C . SER A 1 5 ? 16.355 -11.632 -4.037 1.00 0.00 5 SER A C 14
ATOM 15991 O O . SER A 1 5 ? 16.330 -10.440 -4.341 1.00 0.00 5 SER A O 14
ATOM 15999 N N . SER A 1 6 ? 16.487 -12.058 -2.785 1.00 0.00 6 SER A N 14
ATOM 16000 C CA . SER A 1 6 ? 16.609 -11.126 -1.670 1.00 0.00 6 SER A CA 14
ATOM 16001 C C . SER A 1 6 ? 17.589 -10.005 -2.003 1.00 0.00 6 SER A C 14
ATOM 16002 O O . SER A 1 6 ? 17.228 -8.829 -2.001 1.00 0.00 6 SER A O 14
ATOM 16010 N N . GLY A 1 7 ? 18.832 -10.380 -2.288 1.00 0.00 7 GLY A N 14
ATOM 16011 C CA . GLY A 1 7 ? 19.846 -9.396 -2.619 1.00 0.00 7 GLY A CA 14
ATOM 16012 C C . GLY A 1 7 ? 19.282 -8.219 -3.390 1.00 0.00 7 GLY A C 14
ATOM 16013 O O . GLY A 1 7 ? 19.211 -7.104 -2.872 1.00 0.00 7 GLY A O 14
ATOM 16017 N N . LYS A 1 8 ? 18.881 -8.465 -4.633 1.00 0.00 8 LYS A N 14
ATOM 16018 C CA . LYS A 1 8 ? 18.321 -7.417 -5.478 1.00 0.00 8 LYS A CA 14
ATOM 16019 C C . LYS A 1 8 ? 17.057 -6.833 -4.855 1.00 0.00 8 LYS A C 14
ATOM 16020 O O . LYS A 1 8 ? 15.980 -7.422 -4.946 1.00 0.00 8 LYS A O 14
ATOM 16039 N N . ARG A 1 9 ? 17.196 -5.673 -4.223 1.00 0.00 9 ARG A N 14
ATOM 16040 C CA . ARG A 1 9 ? 16.065 -5.009 -3.585 1.00 0.00 9 ARG A CA 14
ATOM 16041 C C . ARG A 1 9 ? 14.952 -4.742 -4.594 1.00 0.00 9 ARG A C 14
ATOM 16042 O O . ARG A 1 9 ? 15.190 -4.702 -5.801 1.00 0.00 9 ARG A O 14
ATOM 16063 N N . LYS A 1 10 ? 13.736 -4.560 -4.091 1.00 0.00 10 LYS A N 14
ATOM 16064 C CA . LYS A 1 10 ? 12.585 -4.296 -4.946 1.00 0.00 10 LYS A CA 14
ATOM 16065 C C . LYS A 1 10 ? 12.932 -3.273 -6.024 1.00 0.00 10 LYS A C 14
ATOM 16066 O O . LYS A 1 10 ? 13.930 -2.560 -5.920 1.00 0.00 10 LYS A O 14
ATOM 16085 N N . THR A 1 11 ? 12.100 -3.205 -7.059 1.00 0.00 11 THR A N 14
ATOM 16086 C CA . THR A 1 11 ? 12.318 -2.270 -8.155 1.00 0.00 11 THR A CA 14
ATOM 16087 C C . THR A 1 11 ? 11.147 -1.305 -8.296 1.00 0.00 11 THR A C 14
ATOM 16088 O O . THR A 1 11 ? 9.992 -1.681 -8.093 1.00 0.00 11 THR A O 14
ATOM 16099 N N . LYS A 1 12 ? 11.451 -0.060 -8.645 1.00 0.00 12 LYS A N 14
ATOM 16100 C CA . LYS A 1 12 ? 10.423 0.960 -8.815 1.00 0.00 12 LYS A CA 14
ATOM 16101 C C . LYS A 1 12 ? 9.141 0.352 -9.375 1.00 0.00 12 LYS A C 14
ATOM 16102 O O . LYS A 1 12 ? 8.045 0.646 -8.899 1.00 0.00 12 LYS A O 14
ATOM 16121 N N . GLU A 1 13 ? 9.287 -0.496 -10.388 1.00 0.00 13 GLU A N 14
ATOM 16122 C CA . GLU A 1 13 ? 8.140 -1.145 -11.012 1.00 0.00 13 GLU A CA 14
ATOM 16123 C C . GLU A 1 13 ? 7.347 -1.951 -9.987 1.00 0.00 13 GLU A C 14
ATOM 16124 O O . GLU A 1 13 ? 6.180 -1.661 -9.723 1.00 0.00 13 GLU A O 14
ATOM 16136 N N . GLN A 1 14 ? 7.989 -2.963 -9.414 1.00 0.00 14 GLN A N 14
ATOM 16137 C CA . GLN A 1 14 ? 7.344 -3.812 -8.419 1.00 0.00 14 GLN A CA 14
ATOM 16138 C C . GLN A 1 14 ? 6.686 -2.970 -7.330 1.00 0.00 14 GLN A C 14
ATOM 16139 O O . GLN A 1 14 ? 5.510 -3.154 -7.014 1.00 0.00 14 GLN A O 14
ATOM 16153 N N . LEU A 1 15 ? 7.453 -2.048 -6.758 1.00 0.00 15 LEU A N 14
ATOM 16154 C CA . LEU A 1 15 ? 6.945 -1.177 -5.704 1.00 0.00 15 LEU A CA 14
ATOM 16155 C C . LEU A 1 15 ? 5.699 -0.430 -6.167 1.00 0.00 15 LEU A C 14
ATOM 16156 O O . LEU A 1 15 ? 4.739 -0.276 -5.414 1.00 0.00 15 LEU A O 14
ATOM 16172 N N . ALA A 1 16 ? 5.722 0.032 -7.413 1.00 0.00 16 ALA A N 14
ATOM 16173 C CA . ALA A 1 16 ? 4.593 0.760 -7.979 1.00 0.00 16 ALA A CA 14
ATOM 16174 C C . ALA A 1 16 ? 3.282 0.022 -7.728 1.00 0.00 16 ALA A C 14
ATOM 16175 O O . ALA A 1 16 ? 2.273 0.633 -7.376 1.00 0.00 16 ALA A O 14
ATOM 16182 N N . ILE A 1 17 ? 3.305 -1.294 -7.911 1.00 0.00 17 ILE A N 14
ATOM 16183 C CA . ILE A 1 17 ? 2.119 -2.114 -7.703 1.00 0.00 17 ILE A CA 14
ATOM 16184 C C . ILE A 1 17 ? 1.718 -2.139 -6.232 1.00 0.00 17 ILE A C 14
ATOM 16185 O O . ILE A 1 17 ? 0.534 -2.223 -5.901 1.00 0.00 17 ILE A O 14
ATOM 16201 N N . LEU A 1 18 ? 2.711 -2.062 -5.353 1.00 0.00 18 LEU A N 14
ATOM 16202 C CA . LEU A 1 18 ? 2.462 -2.073 -3.916 1.00 0.00 18 LEU A CA 14
ATOM 16203 C C . LEU A 1 18 ? 1.841 -0.757 -3.460 1.00 0.00 18 LEU A C 14
ATOM 16204 O O . LEU A 1 18 ? 0.785 -0.742 -2.827 1.00 0.00 18 LEU A O 14
ATOM 16220 N N . LYS A 1 19 ? 2.503 0.348 -3.788 1.00 0.00 19 LYS A N 14
ATOM 16221 C CA . LYS A 1 19 ? 2.015 1.671 -3.416 1.00 0.00 19 LYS A CA 14
ATOM 16222 C C . LYS A 1 19 ? 0.515 1.787 -3.664 1.00 0.00 19 LYS A C 14
ATOM 16223 O O . LYS A 1 19 ? -0.212 2.379 -2.866 1.00 0.00 19 LYS A O 14
ATOM 16242 N N . SER A 1 20 ? 0.057 1.218 -4.775 1.00 0.00 20 SER A N 14
ATOM 16243 C CA . SER A 1 20 ? -1.357 1.261 -5.129 1.00 0.00 20 SER A CA 14
ATOM 16244 C C . SER A 1 20 ? -2.186 0.427 -4.156 1.00 0.00 20 SER A C 14
ATOM 16245 O O . SER A 1 20 ? -3.277 0.828 -3.751 1.00 0.00 20 SER A O 14
ATOM 16253 N N . PHE A 1 21 ? -1.659 -0.735 -3.786 1.00 0.00 21 PHE A N 14
ATOM 16254 C CA . PHE A 1 21 ? -2.350 -1.627 -2.861 1.00 0.00 21 PHE A CA 14
ATOM 16255 C C . PHE A 1 21 ? -2.445 -1.002 -1.472 1.00 0.00 21 PHE A C 14
ATOM 16256 O O . PHE A 1 21 ? -3.525 -0.928 -0.886 1.00 0.00 21 PHE A O 14
ATOM 16273 N N . PHE A 1 22 ? -1.307 -0.555 -0.952 1.00 0.00 22 PHE A N 14
ATOM 16274 C CA . PHE A 1 22 ? -1.261 0.062 0.369 1.00 0.00 22 PHE A CA 14
ATOM 16275 C C . PHE A 1 22 ? -2.377 1.090 0.528 1.00 0.00 22 PHE A C 14
ATOM 16276 O O . PHE A 1 22 ? -3.091 1.099 1.532 1.00 0.00 22 PHE A O 14
ATOM 16293 N N . LEU A 1 23 ? -2.521 1.957 -0.469 1.00 0.00 23 LEU A N 14
ATOM 16294 C CA . LEU A 1 23 ? -3.549 2.991 -0.441 1.00 0.00 23 LEU A CA 14
ATOM 16295 C C . LEU A 1 23 ? -4.934 2.377 -0.262 1.00 0.00 23 LEU A C 14
ATOM 16296 O O . LEU A 1 23 ? -5.673 2.746 0.650 1.00 0.00 23 LEU A O 14
ATOM 16312 N N . GLN A 1 24 ? -5.277 1.439 -1.138 1.00 0.00 24 GLN A N 14
ATOM 16313 C CA . GLN A 1 24 ? -6.573 0.773 -1.076 1.00 0.00 24 GLN A CA 14
ATOM 16314 C C . GLN A 1 24 ? -6.768 0.087 0.273 1.00 0.00 24 GLN A C 14
ATOM 16315 O O . GLN A 1 24 ? -7.894 -0.047 0.754 1.00 0.00 24 GLN A O 14
ATOM 16329 N N . CYS A 1 25 ? -5.667 -0.344 0.876 1.00 0.00 25 CYS A N 14
ATOM 16330 C CA . CYS A 1 25 ? -5.717 -1.017 2.169 1.00 0.00 25 CYS A CA 14
ATOM 16331 C C . CYS A 1 25 ? -4.342 -1.029 2.830 1.00 0.00 25 CYS A C 14
ATOM 16332 O O . CYS A 1 25 ? -3.384 -1.572 2.281 1.00 0.00 25 CYS A O 14
ATOM 16340 N N . GLN A 1 26 ? -4.254 -0.424 4.010 1.00 0.00 26 GLN A N 14
ATOM 16341 C CA . GLN A 1 26 ? -2.995 -0.363 4.744 1.00 0.00 26 GLN A CA 14
ATOM 16342 C C . GLN A 1 26 ? -2.593 -1.744 5.251 1.00 0.00 26 GLN A C 14
ATOM 16343 O O . GLN A 1 26 ? -1.410 -2.022 5.451 1.00 0.00 26 GLN A O 14
ATOM 16357 N N . TRP A 1 27 ? -3.583 -2.605 5.456 1.00 0.00 27 TRP A N 14
ATOM 16358 C CA . TRP A 1 27 ? -3.332 -3.957 5.940 1.00 0.00 27 TRP A CA 14
ATOM 16359 C C . TRP A 1 27 ? -3.885 -4.995 4.969 1.00 0.00 27 TRP A C 14
ATOM 16360 O O . TRP A 1 27 ? -5.070 -4.977 4.637 1.00 0.00 27 TRP A O 14
ATOM 16381 N N . ALA A 1 28 ? -3.021 -5.897 4.517 1.00 0.00 28 ALA A N 14
ATOM 16382 C CA . ALA A 1 28 ? -3.425 -6.943 3.586 1.00 0.00 28 ALA A CA 14
ATOM 16383 C C . ALA A 1 28 ? -3.497 -8.299 4.281 1.00 0.00 28 ALA A C 14
ATOM 16384 O O . ALA A 1 28 ? -2.799 -8.540 5.265 1.00 0.00 28 ALA A O 14
ATOM 16391 N N . ARG A 1 29 ? -4.347 -9.179 3.762 1.00 0.00 29 ARG A N 14
ATOM 16392 C CA . ARG A 1 29 ? -4.512 -10.510 4.335 1.00 0.00 29 ARG A CA 14
ATOM 16393 C C . ARG A 1 29 ? -3.816 -11.561 3.475 1.00 0.00 29 ARG A C 14
ATOM 16394 O O . ARG A 1 29 ? -3.398 -11.282 2.352 1.00 0.00 29 ARG A O 14
ATOM 16415 N N . ARG A 1 30 ? -3.694 -12.771 4.012 1.00 0.00 30 ARG A N 14
ATOM 16416 C CA . ARG A 1 30 ? -3.048 -13.864 3.296 1.00 0.00 30 ARG A CA 14
ATOM 16417 C C . ARG A 1 30 ? -3.698 -14.080 1.932 1.00 0.00 30 ARG A C 14
ATOM 16418 O O . ARG A 1 30 ? -3.039 -14.492 0.979 1.00 0.00 30 ARG A O 14
ATOM 16439 N N . GLU A 1 31 ? -4.995 -13.799 1.850 1.00 0.00 31 GLU A N 14
ATOM 16440 C CA . GLU A 1 31 ? -5.733 -13.964 0.603 1.00 0.00 31 GLU A CA 14
ATOM 16441 C C . GLU A 1 31 ? -5.343 -12.889 -0.407 1.00 0.00 31 GLU A C 14
ATOM 16442 O O . GLU A 1 31 ? -5.522 -13.062 -1.613 1.00 0.00 31 GLU A O 14
ATOM 16454 N N . ASP A 1 32 ? -4.810 -11.780 0.094 1.00 0.00 32 ASP A N 14
ATOM 16455 C CA . ASP A 1 32 ? -4.394 -10.677 -0.764 1.00 0.00 32 ASP A CA 14
ATOM 16456 C C . ASP A 1 32 ? -2.921 -10.806 -1.139 1.00 0.00 32 ASP A C 14
ATOM 16457 O O . ASP A 1 32 ? -2.549 -10.641 -2.301 1.00 0.00 32 ASP A O 14
ATOM 16466 N N . TYR A 1 33 ? -2.087 -11.101 -0.148 1.00 0.00 33 TYR A N 14
ATOM 16467 C CA . TYR A 1 33 ? -0.654 -11.249 -0.373 1.00 0.00 33 TYR A CA 14
ATOM 16468 C C . TYR A 1 33 ? -0.378 -12.255 -1.486 1.00 0.00 33 TYR A C 14
ATOM 16469 O O . TYR A 1 33 ? 0.505 -12.049 -2.318 1.00 0.00 33 TYR A O 14
ATOM 16487 N N . GLN A 1 34 ? -1.142 -13.342 -1.495 1.00 0.00 34 GLN A N 14
ATOM 16488 C CA . GLN A 1 34 ? -0.981 -14.381 -2.505 1.00 0.00 34 GLN A CA 14
ATOM 16489 C C . GLN A 1 34 ? -1.102 -13.797 -3.909 1.00 0.00 34 GLN A C 14
ATOM 16490 O O . GLN A 1 34 ? -0.583 -14.360 -4.874 1.00 0.00 34 GLN A O 14
ATOM 16504 N N . LYS A 1 35 ? -1.791 -12.666 -4.017 1.00 0.00 35 LYS A N 14
ATOM 16505 C CA . LYS A 1 35 ? -1.980 -12.005 -5.303 1.00 0.00 35 LYS A CA 14
ATOM 16506 C C . LYS A 1 35 ? -0.828 -11.051 -5.599 1.00 0.00 35 LYS A C 14
ATOM 16507 O O . LYS A 1 35 ? -0.321 -11.002 -6.721 1.00 0.00 35 LYS A O 14
ATOM 16526 N N . LEU A 1 36 ? -0.417 -10.295 -4.587 1.00 0.00 36 LEU A N 14
ATOM 16527 C CA . LEU A 1 36 ? 0.678 -9.342 -4.738 1.00 0.00 36 LEU A CA 14
ATOM 16528 C C . LEU A 1 36 ? 1.927 -10.030 -5.279 1.00 0.00 36 LEU A C 14
ATOM 16529 O O . LEU A 1 36 ? 2.654 -9.465 -6.096 1.00 0.00 36 LEU A O 14
ATOM 16545 N N . GLU A 1 37 ? 2.169 -11.254 -4.820 1.00 0.00 37 GLU A N 14
ATOM 16546 C CA . GLU A 1 37 ? 3.330 -12.019 -5.259 1.00 0.00 37 GLU A CA 14
ATOM 16547 C C . GLU A 1 37 ? 3.189 -12.429 -6.722 1.00 0.00 37 GLU A C 14
ATOM 16548 O O . GLU A 1 37 ? 4.126 -12.953 -7.323 1.00 0.00 37 GLU A O 14
ATOM 16560 N N . GLN A 1 38 ? 2.010 -12.188 -7.287 1.00 0.00 38 GLN A N 14
ATOM 16561 C CA . GLN A 1 38 ? 1.746 -12.534 -8.679 1.00 0.00 38 GLN A CA 14
ATOM 16562 C C . GLN A 1 38 ? 1.845 -11.303 -9.574 1.00 0.00 38 GLN A C 14
ATOM 16563 O O . GLN A 1 38 ? 2.114 -11.414 -10.770 1.00 0.00 38 GLN A O 14
ATOM 16577 N N . ILE A 1 39 ? 1.626 -10.131 -8.987 1.00 0.00 39 ILE A N 14
ATOM 16578 C CA . ILE A 1 39 ? 1.692 -8.880 -9.731 1.00 0.00 39 ILE A CA 14
ATOM 16579 C C . ILE A 1 39 ? 3.061 -8.224 -9.585 1.00 0.00 39 ILE A C 14
ATOM 16580 O O . ILE A 1 39 ? 3.549 -7.567 -10.505 1.00 0.00 39 ILE A O 14
ATOM 16596 N N . THR A 1 40 ? 3.679 -8.409 -8.422 1.00 0.00 40 THR A N 14
ATOM 16597 C CA . THR A 1 40 ? 4.992 -7.837 -8.155 1.00 0.00 40 THR A CA 14
ATOM 16598 C C . THR A 1 40 ? 6.093 -8.872 -8.352 1.00 0.00 40 THR A C 14
ATOM 16599 O O . THR A 1 40 ? 7.267 -8.528 -8.480 1.00 0.00 40 THR A O 14
ATOM 16610 N N . GLY A 1 41 ? 5.706 -10.144 -8.375 1.00 0.00 41 GLY A N 14
ATOM 16611 C CA . GLY A 1 41 ? 6.674 -11.211 -8.557 1.00 0.00 41 GLY A CA 14
ATOM 16612 C C . GLY A 1 41 ? 7.626 -11.336 -7.385 1.00 0.00 41 GLY A C 14
ATOM 16613 O O . GLY A 1 41 ? 8.637 -12.034 -7.469 1.00 0.00 41 GLY A O 14
ATOM 16617 N N . LEU A 1 42 ? 7.306 -10.656 -6.289 1.00 0.00 42 LEU A N 14
ATOM 16618 C CA . LEU A 1 42 ? 8.142 -10.693 -5.094 1.00 0.00 42 LEU A CA 14
ATOM 16619 C C . LEU A 1 42 ? 7.556 -11.636 -4.048 1.00 0.00 42 LEU A C 14
ATOM 16620 O O . LEU A 1 42 ? 6.340 -11.742 -3.885 1.00 0.00 42 LEU A O 14
ATOM 16636 N N . PRO A 1 43 ? 8.439 -12.335 -3.320 1.00 0.00 43 PRO A N 14
ATOM 16637 C CA . PRO A 1 43 ? 8.033 -13.279 -2.275 1.00 0.00 43 PRO A CA 14
ATOM 16638 C C . PRO A 1 43 ? 7.016 -12.675 -1.312 1.00 0.00 43 PRO A C 14
ATOM 16639 O O . PRO A 1 43 ? 7.063 -11.481 -1.014 1.00 0.00 43 PRO A O 14
ATOM 16650 N N . ARG A 1 44 ? 6.100 -13.506 -0.828 1.00 0.00 44 ARG A N 14
ATOM 16651 C CA . ARG A 1 44 ? 5.071 -13.053 0.101 1.00 0.00 44 ARG A CA 14
ATOM 16652 C C . ARG A 1 44 ? 5.697 -12.372 1.315 1.00 0.00 44 ARG A C 14
ATOM 16653 O O . ARG A 1 44 ? 5.251 -11.317 1.764 1.00 0.00 44 ARG A O 14
ATOM 16674 N N . PRO A 1 45 ? 6.756 -12.990 1.859 1.00 0.00 45 PRO A N 14
ATOM 16675 C CA . PRO A 1 45 ? 7.466 -12.461 3.028 1.00 0.00 45 PRO A CA 14
ATOM 16676 C C . PRO A 1 45 ? 8.130 -11.118 2.744 1.00 0.00 45 PRO A C 14
ATOM 16677 O O . PRO A 1 45 ? 8.393 -10.341 3.661 1.00 0.00 45 PRO A O 14
ATOM 16688 N N . GLU A 1 46 ? 8.396 -10.852 1.470 1.00 0.00 46 GLU A N 14
ATOM 16689 C CA . GLU A 1 46 ? 9.030 -9.602 1.067 1.00 0.00 46 GLU A CA 14
ATOM 16690 C C . GLU A 1 46 ? 7.999 -8.482 0.954 1.00 0.00 46 GLU A C 14
ATOM 16691 O O . GLU A 1 46 ? 8.330 -7.304 1.092 1.00 0.00 46 GLU A O 14
ATOM 16703 N N . ILE A 1 47 ? 6.750 -8.858 0.702 1.00 0.00 47 ILE A N 14
ATOM 16704 C CA . ILE A 1 47 ? 5.672 -7.886 0.571 1.00 0.00 47 ILE A CA 14
ATOM 16705 C C . ILE A 1 47 ? 5.007 -7.619 1.917 1.00 0.00 47 ILE A C 14
ATOM 16706 O O . ILE A 1 47 ? 4.686 -6.476 2.246 1.00 0.00 47 ILE A O 14
ATOM 16722 N N . ILE A 1 48 ? 4.804 -8.679 2.691 1.00 0.00 48 ILE A N 14
ATOM 16723 C CA . ILE A 1 48 ? 4.179 -8.558 4.003 1.00 0.00 48 ILE A CA 14
ATOM 16724 C C . ILE A 1 48 ? 4.940 -7.575 4.886 1.00 0.00 48 ILE A C 14
ATOM 16725 O O . ILE A 1 48 ? 4.346 -6.689 5.499 1.00 0.00 48 ILE A O 14
ATOM 16741 N N . GLN A 1 49 ? 6.258 -7.738 4.943 1.00 0.00 49 GLN A N 14
ATOM 16742 C CA . GLN A 1 49 ? 7.101 -6.863 5.750 1.00 0.00 49 GLN A CA 14
ATOM 16743 C C . GLN A 1 49 ? 7.077 -5.436 5.213 1.00 0.00 49 GLN A C 14
ATOM 16744 O O . GLN A 1 49 ? 7.149 -4.474 5.977 1.00 0.00 49 GLN A O 14
ATOM 16758 N N . TRP A 1 50 ? 6.975 -5.308 3.895 1.00 0.00 50 TRP A N 14
ATOM 16759 C CA . TRP A 1 50 ? 6.941 -3.997 3.255 1.00 0.00 50 TRP A CA 14
ATOM 16760 C C . TRP A 1 50 ? 5.764 -3.173 3.764 1.00 0.00 50 TRP A C 14
ATOM 16761 O O . TRP A 1 50 ? 5.925 -2.013 4.145 1.00 0.00 50 TRP A O 14
ATOM 16782 N N . PHE A 1 51 ? 4.581 -3.778 3.769 1.00 0.00 51 PHE A N 14
ATOM 16783 C CA . PHE A 1 51 ? 3.376 -3.099 4.231 1.00 0.00 51 PHE A CA 14
ATOM 16784 C C . PHE A 1 51 ? 3.578 -2.525 5.630 1.00 0.00 51 PHE A C 14
ATOM 16785 O O . PHE A 1 51 ? 3.131 -1.419 5.930 1.00 0.00 51 PHE A O 14
ATOM 16802 N N . GLY A 1 52 ? 4.256 -3.286 6.484 1.00 0.00 52 GLY A N 14
ATOM 16803 C CA . GLY A 1 52 ? 4.505 -2.838 7.841 1.00 0.00 52 GLY A CA 14
ATOM 16804 C C . GLY A 1 52 ? 5.373 -1.596 7.892 1.00 0.00 52 GLY A C 14
ATOM 16805 O O . GLY A 1 52 ? 4.981 -0.580 8.465 1.00 0.00 52 GLY A O 14
ATOM 16809 N N . ASP A 1 53 ? 6.555 -1.678 7.292 1.00 0.00 53 ASP A N 14
ATOM 16810 C CA . ASP A 1 53 ? 7.481 -0.551 7.271 1.00 0.00 53 ASP A CA 14
ATOM 16811 C C . ASP A 1 53 ? 6.843 0.665 6.609 1.00 0.00 53 ASP A C 14
ATOM 16812 O O . ASP A 1 53 ? 7.114 1.806 6.987 1.00 0.00 53 ASP A O 14
ATOM 16821 N N . THR A 1 54 ? 5.993 0.415 5.617 1.00 0.00 54 THR A N 14
ATOM 16822 C CA . THR A 1 54 ? 5.317 1.490 4.901 1.00 0.00 54 THR A CA 14
ATOM 16823 C C . THR A 1 54 ? 4.531 2.379 5.858 1.00 0.00 54 THR A C 14
ATOM 16824 O O . THR A 1 54 ? 4.675 3.602 5.842 1.00 0.00 54 THR A O 14
ATOM 16835 N N . ARG A 1 55 ? 3.701 1.758 6.689 1.00 0.00 55 ARG A N 14
ATOM 16836 C CA . ARG A 1 55 ? 2.892 2.495 7.653 1.00 0.00 55 ARG A CA 14
ATOM 16837 C C . ARG A 1 55 ? 3.743 3.507 8.415 1.00 0.00 55 ARG A C 14
ATOM 16838 O O . ARG A 1 55 ? 3.419 4.694 8.463 1.00 0.00 55 ARG A O 14
ATOM 16859 N N . TYR A 1 56 ? 4.830 3.029 9.011 1.00 0.00 56 TYR A N 14
ATOM 16860 C CA . TYR A 1 56 ? 5.725 3.891 9.774 1.00 0.00 56 TYR A CA 14
ATOM 16861 C C . TYR A 1 56 ? 5.984 5.199 9.033 1.00 0.00 56 TYR A C 14
ATOM 16862 O O . TYR A 1 56 ? 5.768 6.284 9.571 1.00 0.00 56 TYR A O 14
ATOM 16880 N N . ALA A 1 57 ? 6.449 5.086 7.793 1.00 0.00 57 ALA A N 14
ATOM 16881 C CA . ALA A 1 57 ? 6.736 6.259 6.975 1.00 0.00 57 ALA A CA 14
ATOM 16882 C C . ALA A 1 57 ? 5.525 7.181 6.894 1.00 0.00 57 ALA A C 14
ATOM 16883 O O . ALA A 1 57 ? 5.629 8.383 7.147 1.00 0.00 57 ALA A O 14
ATOM 16890 N N . LEU A 1 58 ? 4.377 6.614 6.540 1.00 0.00 58 LEU A N 14
ATOM 16891 C CA . LEU A 1 58 ? 3.145 7.386 6.425 1.00 0.00 58 LEU A CA 14
ATOM 16892 C C . LEU A 1 58 ? 2.833 8.110 7.731 1.00 0.00 58 LEU A C 14
ATOM 16893 O O . LEU A 1 58 ? 2.754 9.338 7.769 1.00 0.00 58 LEU A O 14
ATOM 16909 N N . LYS A 1 59 ? 2.656 7.341 8.800 1.00 0.00 59 LYS A N 14
ATOM 16910 C CA . LYS A 1 59 ? 2.356 7.908 10.109 1.00 0.00 59 LYS A CA 14
ATOM 16911 C C . LYS A 1 59 ? 3.211 9.141 10.378 1.00 0.00 59 LYS A C 14
ATOM 16912 O O . LYS A 1 59 ? 2.720 10.153 10.878 1.00 0.00 59 LYS A O 14
ATOM 16931 N N . HIS A 1 60 ? 4.494 9.051 10.041 1.00 0.00 60 HIS A N 14
ATOM 16932 C CA . HIS A 1 60 ? 5.418 10.162 10.244 1.00 0.00 60 HIS A CA 14
ATOM 16933 C C . HIS A 1 60 ? 5.239 11.222 9.162 1.00 0.00 60 HIS A C 14
ATOM 16934 O O . HIS A 1 60 ? 5.508 12.402 9.384 1.00 0.00 60 HIS A O 14
ATOM 16949 N N . GLY A 1 61 ? 4.785 10.792 7.988 1.00 0.00 61 GLY A N 14
ATOM 16950 C CA . GLY A 1 61 ? 4.579 11.717 6.889 1.00 0.00 61 GLY A CA 14
ATOM 16951 C C . GLY A 1 61 ? 5.719 11.694 5.891 1.00 0.00 61 GLY A C 14
ATOM 16952 O O . GLY A 1 61 ? 6.187 12.743 5.449 1.00 0.00 61 GLY A O 14
ATOM 16956 N N . GLN A 1 62 ? 6.168 10.494 5.536 1.00 0.00 62 GLN A N 14
ATOM 16957 C CA . GLN A 1 62 ? 7.263 10.340 4.585 1.00 0.00 62 GLN A CA 14
ATOM 16958 C C . GLN A 1 62 ? 6.732 10.035 3.188 1.00 0.00 62 GLN A C 14
ATOM 16959 O O . GLN A 1 62 ? 7.154 10.646 2.205 1.00 0.00 62 GLN A O 14
ATOM 16973 N N . LEU A 1 63 ? 5.804 9.088 3.107 1.00 0.00 63 LEU A N 14
ATOM 16974 C CA . LEU A 1 63 ? 5.215 8.701 1.830 1.00 0.00 63 LEU A CA 14
ATOM 16975 C C . LEU A 1 63 ? 4.692 9.922 1.079 1.00 0.00 63 LEU A C 14
ATOM 16976 O O . LEU A 1 63 ? 3.737 10.568 1.511 1.00 0.00 63 LEU A O 14
ATOM 16992 N N . LYS A 1 64 ? 5.324 10.233 -0.047 1.00 0.00 64 LYS A N 14
ATOM 16993 C CA . LYS A 1 64 ? 4.922 11.374 -0.861 1.00 0.00 64 LYS A CA 14
ATOM 16994 C C . LYS A 1 64 ? 3.711 11.029 -1.722 1.00 0.00 64 LYS A C 14
ATOM 16995 O O . LYS A 1 64 ? 2.940 11.908 -2.107 1.00 0.00 64 LYS A O 14
ATOM 17014 N N . TRP A 1 65 ? 3.549 9.744 -2.019 1.00 0.00 65 TRP A N 14
ATOM 17015 C CA . TRP A 1 65 ? 2.430 9.283 -2.833 1.00 0.00 65 TRP A CA 14
ATOM 17016 C C . TRP A 1 65 ? 1.170 9.128 -1.989 1.00 0.00 65 TRP A C 14
ATOM 17017 O O . TRP A 1 65 ? 0.054 9.176 -2.507 1.00 0.00 65 TRP A O 14
ATOM 17038 N N . PHE A 1 66 ? 1.355 8.943 -0.686 1.00 0.00 66 PHE A N 14
ATOM 17039 C CA . PHE A 1 66 ? 0.232 8.780 0.230 1.00 0.00 66 PHE A CA 14
ATOM 17040 C C . PHE A 1 66 ? -0.242 10.132 0.755 1.00 0.00 66 PHE A C 14
ATOM 17041 O O . PHE A 1 66 ? 0.564 10.971 1.156 1.00 0.00 66 PHE A O 14
ATOM 17058 N N . ARG A 1 67 ? -1.556 10.335 0.748 1.00 0.00 67 ARG A N 14
ATOM 17059 C CA . ARG A 1 67 ? -2.138 11.585 1.221 1.00 0.00 67 ARG A CA 14
ATOM 17060 C C . ARG A 1 67 ? -1.328 12.157 2.381 1.00 0.00 67 ARG A C 14
ATOM 17061 O O . ARG A 1 67 ? -1.070 11.470 3.370 1.00 0.00 67 ARG A O 14
ATOM 17082 N N . ASP A 1 68 ? -0.930 13.418 2.253 1.00 0.00 68 ASP A N 14
ATOM 17083 C CA . ASP A 1 68 ? -0.150 14.083 3.290 1.00 0.00 68 ASP A CA 14
ATOM 17084 C C . ASP A 1 68 ? -0.946 14.184 4.588 1.00 0.00 68 ASP A C 14
ATOM 17085 O O . ASP A 1 68 ? -2.120 14.554 4.580 1.00 0.00 68 ASP A O 14
ATOM 17094 N N . ASN A 1 69 ? -0.300 13.853 5.700 1.00 0.00 69 ASN A N 14
ATOM 17095 C CA . ASN A 1 69 ? -0.948 13.905 7.006 1.00 0.00 69 ASN A CA 14
ATOM 17096 C C . ASN A 1 69 ? -1.884 15.106 7.100 1.00 0.00 69 ASN A C 14
ATOM 17097 O O . ASN A 1 69 ? -1.503 16.230 6.775 1.00 0.00 69 ASN A O 14
ATOM 17108 N N . ALA A 1 70 ? -3.111 14.859 7.548 1.00 0.00 70 ALA A N 14
ATOM 17109 C CA . ALA A 1 70 ? -4.101 15.920 7.687 1.00 0.00 70 ALA A CA 14
ATOM 17110 C C . ALA A 1 70 ? -3.937 16.653 9.015 1.00 0.00 70 ALA A C 14
ATOM 17111 O O . ALA A 1 70 ? -3.659 17.852 9.042 1.00 0.00 70 ALA A O 14
ATOM 17118 N N . SER A 1 71 ? -4.111 15.925 10.113 1.00 0.00 71 SER A N 14
ATOM 17119 C CA . SER A 1 71 ? -3.986 16.507 11.444 1.00 0.00 71 SER A CA 14
ATOM 17120 C C . SER A 1 71 ? -2.909 17.588 11.465 1.00 0.00 71 SER A C 14
ATOM 17121 O O . SER A 1 71 ? -1.718 17.291 11.541 1.00 0.00 71 SER A O 14
ATOM 17129 N N . GLY A 1 72 ? -3.339 18.844 11.398 1.00 0.00 72 GLY A N 14
ATOM 17130 C CA . GLY A 1 72 ? -2.401 19.951 11.411 1.00 0.00 72 GLY A CA 14
ATOM 17131 C C . GLY A 1 72 ? -2.541 20.844 10.194 1.00 0.00 72 GLY A C 14
ATOM 17132 O O . GLY A 1 72 ? -1.812 20.710 9.211 1.00 0.00 72 GLY A O 14
ATOM 17136 N N . PRO A 1 73 ? -3.499 21.781 10.251 1.00 0.00 73 PRO A N 14
ATOM 17137 C CA . PRO A 1 73 ? -3.756 22.718 9.153 1.00 0.00 73 PRO A CA 14
ATOM 17138 C C . PRO A 1 73 ? -2.634 23.736 8.984 1.00 0.00 73 PRO A C 14
ATOM 17139 O O . PRO A 1 73 ? -2.700 24.610 8.120 1.00 0.00 73 PRO A O 14
ATOM 17150 N N . SER A 1 74 ? -1.604 23.617 9.816 1.00 0.00 74 SER A N 14
ATOM 17151 C CA . SER A 1 74 ? -0.468 24.530 9.761 1.00 0.00 74 SER A CA 14
ATOM 17152 C C . SER A 1 74 ? 0.839 23.787 10.018 1.00 0.00 74 SER A C 14
ATOM 17153 O O . SER A 1 74 ? 0.838 22.597 10.332 1.00 0.00 74 SER A O 14
ATOM 17161 N N . SER A 1 75 ? 1.954 24.498 9.882 1.00 0.00 75 SER A N 14
ATOM 17162 C CA . SER A 1 75 ? 3.269 23.906 10.095 1.00 0.00 75 SER A CA 14
ATOM 17163 C C . SER A 1 75 ? 3.232 22.898 11.240 1.00 0.00 75 SER A C 14
ATOM 17164 O O . SER A 1 75 ? 2.418 23.010 12.155 1.00 0.00 75 SER A O 14
ATOM 17172 N N . GLY A 1 76 ? 4.122 21.911 11.180 1.00 0.00 76 GLY A N 14
ATOM 17173 C CA . GLY A 1 76 ? 4.174 20.896 12.216 1.00 0.00 76 GLY A CA 14
ATOM 17174 C C . GLY A 1 76 ? 4.793 19.602 11.728 1.00 0.00 76 GLY A C 14
ATOM 17175 O O . GLY A 1 76 ? 5.118 18.722 12.526 1.00 0.00 76 GLY A O 14
ATOM 17179 N N . GLY A 1 1 ? 13.426 -19.110 4.820 1.00 0.00 1 GLY A N 15
ATOM 17180 C CA . GLY A 1 1 ? 12.784 -19.599 3.615 1.00 0.00 1 GLY A CA 15
ATOM 17181 C C . GLY A 1 1 ? 13.241 -18.859 2.373 1.00 0.00 1 GLY A C 15
ATOM 17182 O O . GLY A 1 1 ? 12.645 -17.854 1.986 1.00 0.00 1 GLY A O 15
ATOM 17186 N N . SER A 1 2 ? 14.304 -19.356 1.748 1.00 0.00 2 SER A N 15
ATOM 17187 C CA . SER A 1 2 ? 14.844 -18.732 0.546 1.00 0.00 2 SER A CA 15
ATOM 17188 C C . SER A 1 2 ? 15.325 -19.788 -0.445 1.00 0.00 2 SER A C 15
ATOM 17189 O O . SER A 1 2 ? 16.034 -20.724 -0.076 1.00 0.00 2 SER A O 15
ATOM 17197 N N . SER A 1 3 ? 14.934 -19.629 -1.705 1.00 0.00 3 SER A N 15
ATOM 17198 C CA . SER A 1 3 ? 15.321 -20.570 -2.750 1.00 0.00 3 SER A CA 15
ATOM 17199 C C . SER A 1 3 ? 15.370 -19.881 -4.111 1.00 0.00 3 SER A C 15
ATOM 17200 O O . SER A 1 3 ? 14.436 -19.180 -4.498 1.00 0.00 3 SER A O 15
ATOM 17208 N N . GLY A 1 4 ? 16.467 -20.087 -4.833 1.00 0.00 4 GLY A N 15
ATOM 17209 C CA . GLY A 1 4 ? 16.619 -19.480 -6.142 1.00 0.00 4 GLY A CA 15
ATOM 17210 C C . GLY A 1 4 ? 17.572 -18.302 -6.128 1.00 0.00 4 GLY A C 15
ATOM 17211 O O . GLY A 1 4 ? 18.773 -18.463 -6.347 1.00 0.00 4 GLY A O 15
ATOM 17215 N N . SER A 1 5 ? 17.037 -17.113 -5.871 1.00 0.00 5 SER A N 15
ATOM 17216 C CA . SER A 1 5 ? 17.848 -15.901 -5.835 1.00 0.00 5 SER A CA 15
ATOM 17217 C C . SER A 1 5 ? 17.246 -14.873 -4.882 1.00 0.00 5 SER A C 15
ATOM 17218 O O . SER A 1 5 ? 16.066 -14.537 -4.978 1.00 0.00 5 SER A O 15
ATOM 17226 N N . SER A 1 6 ? 18.067 -14.376 -3.962 1.00 0.00 6 SER A N 15
ATOM 17227 C CA . SER A 1 6 ? 17.616 -13.388 -2.989 1.00 0.00 6 SER A CA 15
ATOM 17228 C C . SER A 1 6 ? 17.667 -11.982 -3.578 1.00 0.00 6 SER A C 15
ATOM 17229 O O . SER A 1 6 ? 18.182 -11.775 -4.676 1.00 0.00 6 SER A O 15
ATOM 17237 N N . GLY A 1 7 ? 17.129 -11.017 -2.839 1.00 0.00 7 GLY A N 15
ATOM 17238 C CA . GLY A 1 7 ? 17.123 -9.642 -3.304 1.00 0.00 7 GLY A CA 15
ATOM 17239 C C . GLY A 1 7 ? 15.970 -8.841 -2.730 1.00 0.00 7 GLY A C 15
ATOM 17240 O O . GLY A 1 7 ? 15.146 -8.306 -3.472 1.00 0.00 7 GLY A O 15
ATOM 17244 N N . LYS A 1 8 ? 15.910 -8.759 -1.405 1.00 0.00 8 LYS A N 15
ATOM 17245 C CA . LYS A 1 8 ? 14.851 -8.019 -0.731 1.00 0.00 8 LYS A CA 15
ATOM 17246 C C . LYS A 1 8 ? 14.597 -6.682 -1.421 1.00 0.00 8 LYS A C 15
ATOM 17247 O O . LYS A 1 8 ? 13.507 -6.118 -1.321 1.00 0.00 8 LYS A O 15
ATOM 17266 N N . ARG A 1 9 ? 15.609 -6.182 -2.122 1.00 0.00 9 ARG A N 15
ATOM 17267 C CA . ARG A 1 9 ? 15.495 -4.911 -2.829 1.00 0.00 9 ARG A CA 15
ATOM 17268 C C . ARG A 1 9 ? 14.365 -4.958 -3.852 1.00 0.00 9 ARG A C 15
ATOM 17269 O O . ARG A 1 9 ? 14.247 -5.914 -4.620 1.00 0.00 9 ARG A O 15
ATOM 17290 N N . LYS A 1 10 ? 13.535 -3.921 -3.858 1.00 0.00 10 LYS A N 15
ATOM 17291 C CA . LYS A 1 10 ? 12.414 -3.842 -4.786 1.00 0.00 10 LYS A CA 15
ATOM 17292 C C . LYS A 1 10 ? 12.684 -2.813 -5.880 1.00 0.00 10 LYS A C 15
ATOM 17293 O O . LYS A 1 10 ? 13.469 -1.883 -5.692 1.00 0.00 10 LYS A O 15
ATOM 17312 N N . THR A 1 11 ? 12.029 -2.985 -7.023 1.00 0.00 11 THR A N 15
ATOM 17313 C CA . THR A 1 11 ? 12.198 -2.072 -8.146 1.00 0.00 11 THR A CA 15
ATOM 17314 C C . THR A 1 11 ? 10.999 -1.141 -8.284 1.00 0.00 11 THR A C 15
ATOM 17315 O O . THR A 1 11 ? 9.874 -1.507 -7.943 1.00 0.00 11 THR A O 15
ATOM 17326 N N . LYS A 1 12 ? 11.246 0.064 -8.787 1.00 0.00 12 LYS A N 15
ATOM 17327 C CA . LYS A 1 12 ? 10.186 1.048 -8.973 1.00 0.00 12 LYS A CA 15
ATOM 17328 C C . LYS A 1 12 ? 8.880 0.371 -9.378 1.00 0.00 12 LYS A C 15
ATOM 17329 O O . LYS A 1 12 ? 7.829 0.631 -8.793 1.00 0.00 12 LYS A O 15
ATOM 17348 N N . GLU A 1 13 ? 8.955 -0.498 -10.380 1.00 0.00 13 GLU A N 15
ATOM 17349 C CA . GLU A 1 13 ? 7.778 -1.212 -10.862 1.00 0.00 13 GLU A CA 15
ATOM 17350 C C . GLU A 1 13 ? 7.126 -2.008 -9.735 1.00 0.00 13 GLU A C 15
ATOM 17351 O O . GLU A 1 13 ? 6.005 -1.712 -9.321 1.00 0.00 13 GLU A O 15
ATOM 17363 N N . GLN A 1 14 ? 7.836 -3.019 -9.244 1.00 0.00 14 GLN A N 15
ATOM 17364 C CA . GLN A 1 14 ? 7.326 -3.858 -8.166 1.00 0.00 14 GLN A CA 15
ATOM 17365 C C . GLN A 1 14 ? 6.676 -3.010 -7.077 1.00 0.00 14 GLN A C 15
ATOM 17366 O O . GLN A 1 14 ? 5.623 -3.364 -6.546 1.00 0.00 14 GLN A O 15
ATOM 17380 N N . LEU A 1 15 ? 7.311 -1.890 -6.749 1.00 0.00 15 LEU A N 15
ATOM 17381 C CA . LEU A 1 15 ? 6.795 -0.991 -5.722 1.00 0.00 15 LEU A CA 15
ATOM 17382 C C 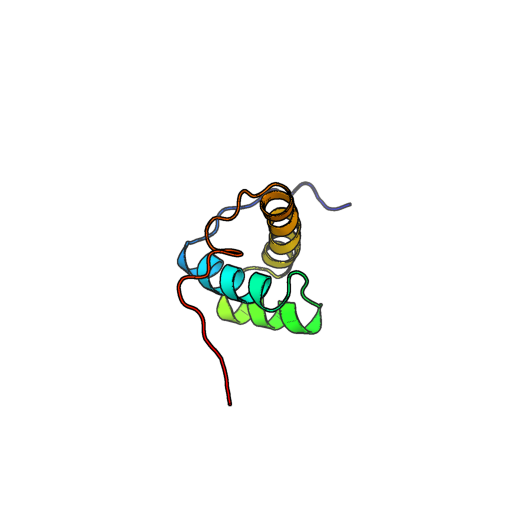. LEU A 1 15 ? 5.564 -0.243 -6.223 1.00 0.00 15 LEU A C 15
ATOM 17383 O O . LEU A 1 15 ? 4.670 0.091 -5.445 1.00 0.00 15 LEU A O 15
ATOM 17399 N N . ALA A 1 16 ? 5.524 0.016 -7.526 1.00 0.00 16 ALA A N 15
ATOM 17400 C CA . ALA A 1 16 ? 4.400 0.721 -8.130 1.00 0.00 16 ALA A CA 15
ATOM 17401 C C . ALA A 1 16 ? 3.093 -0.029 -7.897 1.00 0.00 16 ALA A C 15
ATOM 17402 O O . ALA A 1 16 ? 2.051 0.582 -7.656 1.00 0.00 16 ALA A O 15
ATOM 17409 N N . ILE A 1 17 ? 3.154 -1.354 -7.972 1.00 0.00 17 ILE A N 15
ATOM 17410 C CA . ILE A 1 17 ? 1.975 -2.186 -7.769 1.00 0.00 17 ILE A CA 15
ATOM 17411 C C . ILE A 1 17 ? 1.580 -2.230 -6.297 1.00 0.00 17 ILE A C 15
ATOM 17412 O O . ILE A 1 17 ? 0.404 -2.373 -5.962 1.00 0.00 17 ILE A O 15
ATOM 17428 N N . LEU A 1 18 ? 2.571 -2.105 -5.421 1.00 0.00 18 LEU A N 15
ATOM 17429 C CA . LEU A 1 18 ? 2.328 -2.129 -3.982 1.00 0.00 18 LEU A CA 15
ATOM 17430 C C . LEU A 1 18 ? 1.723 -0.811 -3.510 1.00 0.00 18 LEU A C 15
ATOM 17431 O O . LEU A 1 18 ? 0.655 -0.790 -2.898 1.00 0.00 18 LEU A O 15
ATOM 17447 N N . LYS A 1 19 ? 2.412 0.287 -3.800 1.00 0.00 19 LYS A N 15
ATOM 17448 C CA . LYS A 1 19 ? 1.942 1.611 -3.409 1.00 0.00 19 LYS A CA 15
ATOM 17449 C C . LYS A 1 19 ? 0.437 1.739 -3.622 1.00 0.00 19 LYS A C 15
ATOM 17450 O O . LYS A 1 19 ? -0.266 2.340 -2.810 1.00 0.00 19 LYS A O 15
ATOM 17469 N N . SER A 1 20 ? -0.051 1.169 -4.719 1.00 0.00 20 SER A N 15
ATOM 17470 C CA . SER A 1 20 ? -1.473 1.221 -5.040 1.00 0.00 20 SER A CA 15
ATOM 17471 C C . SER A 1 20 ? -2.285 0.398 -4.045 1.00 0.00 20 SER A C 15
ATOM 17472 O O . SER A 1 20 ? -3.387 0.785 -3.654 1.00 0.00 20 SER A O 15
ATOM 17480 N N . PHE A 1 21 ? -1.733 -0.740 -3.638 1.00 0.00 21 PHE A N 15
ATOM 17481 C CA . PHE A 1 21 ? -2.405 -1.620 -2.690 1.00 0.00 21 PHE A CA 15
ATOM 17482 C C . PHE A 1 21 ? -2.461 -0.984 -1.303 1.00 0.00 21 PHE A C 15
ATOM 17483 O O . PHE A 1 21 ? -3.524 -0.903 -0.687 1.00 0.00 21 PHE A O 15
ATOM 17500 N N . PHE A 1 22 ? -1.308 -0.536 -0.818 1.00 0.00 22 PHE A N 15
ATOM 17501 C CA . PHE A 1 22 ? -1.223 0.091 0.495 1.00 0.00 22 PHE A CA 15
ATOM 17502 C C . PHE A 1 22 ? -2.321 1.136 0.671 1.00 0.00 22 PHE A C 15
ATOM 17503 O O . PHE A 1 22 ? -2.953 1.218 1.725 1.00 0.00 22 PHE A O 15
ATOM 17520 N N . LEU A 1 23 ? -2.542 1.934 -0.368 1.00 0.00 23 LEU A N 15
ATOM 17521 C CA . LEU A 1 23 ? -3.563 2.975 -0.330 1.00 0.00 23 LEU A CA 15
ATOM 17522 C C . LEU A 1 23 ? -4.952 2.369 -0.155 1.00 0.00 23 LEU A C 15
ATOM 17523 O O . LEU A 1 23 ? -5.696 2.752 0.747 1.00 0.00 23 LEU A O 15
ATOM 17539 N N . GLN A 1 24 ? -5.292 1.421 -1.022 1.00 0.00 24 GLN A N 15
ATOM 17540 C CA . GLN A 1 24 ? -6.591 0.762 -0.962 1.00 0.00 24 GLN A CA 15
ATOM 17541 C C . GLN A 1 24 ? -6.796 0.085 0.390 1.00 0.00 24 GLN A C 15
ATOM 17542 O O . GLN A 1 24 ? -7.908 0.057 0.919 1.00 0.00 24 GLN A O 15
ATOM 17556 N N . CYS A 1 25 ? -5.718 -0.459 0.942 1.00 0.00 25 CYS A N 15
ATOM 17557 C CA . CYS A 1 25 ? -5.779 -1.137 2.233 1.00 0.00 25 CYS A CA 15
ATOM 17558 C C . CYS A 1 25 ? -4.411 -1.148 2.907 1.00 0.00 25 CYS A C 15
ATOM 17559 O O . CYS A 1 25 ? -3.480 -1.797 2.431 1.00 0.00 25 CYS A O 15
ATOM 17567 N N . GLN A 1 26 ? -4.297 -0.423 4.015 1.00 0.00 26 GLN A N 15
ATOM 17568 C CA . GLN A 1 26 ? -3.042 -0.348 4.753 1.00 0.00 26 GLN A CA 15
ATOM 17569 C C . GLN A 1 26 ? -2.576 -1.737 5.177 1.00 0.00 26 GLN A C 15
ATOM 17570 O O . GLN A 1 26 ? -1.387 -1.961 5.404 1.00 0.00 26 GLN A O 15
ATOM 17584 N N . TRP A 1 27 ? -3.520 -2.665 5.284 1.00 0.00 27 TRP A N 15
ATOM 17585 C CA . TRP A 1 27 ? -3.206 -4.032 5.682 1.00 0.00 27 TRP A CA 15
ATOM 17586 C C . TRP A 1 27 ? -3.790 -5.035 4.693 1.00 0.00 27 TRP A C 15
ATOM 17587 O O . TRP A 1 27 ? -4.925 -4.887 4.242 1.00 0.00 27 TRP A O 15
ATOM 17608 N N . ALA A 1 28 ? -3.006 -6.055 4.359 1.00 0.00 28 ALA A N 15
ATOM 17609 C CA . ALA A 1 28 ? -3.447 -7.083 3.424 1.00 0.00 28 ALA A CA 15
ATOM 17610 C C . ALA A 1 28 ? -3.532 -8.444 4.106 1.00 0.00 28 ALA A C 15
ATOM 17611 O O . ALA A 1 28 ? -2.818 -8.711 5.073 1.00 0.00 28 ALA A O 15
ATOM 17618 N N . ARG A 1 29 ? -4.409 -9.303 3.597 1.00 0.00 29 ARG A N 15
ATOM 17619 C CA . ARG A 1 29 ? -4.589 -10.636 4.158 1.00 0.00 29 ARG A CA 15
ATOM 17620 C C . ARG A 1 29 ? -3.900 -11.687 3.293 1.00 0.00 29 ARG A C 15
ATOM 17621 O O . ARG A 1 29 ? -3.588 -11.439 2.128 1.00 0.00 29 ARG A O 15
ATOM 17642 N N . ARG A 1 30 ? -3.667 -12.861 3.870 1.00 0.00 30 ARG A N 15
ATOM 17643 C CA . ARG A 1 30 ? -3.014 -13.950 3.152 1.00 0.00 30 ARG A CA 15
ATOM 17644 C C . ARG A 1 30 ? -3.659 -14.164 1.786 1.00 0.00 30 ARG A C 15
ATOM 17645 O O . ARG A 1 30 ? -2.992 -14.554 0.829 1.00 0.00 30 ARG A O 15
ATOM 17666 N N . GLU A 1 31 ? -4.961 -13.905 1.705 1.00 0.00 31 GLU A N 15
ATOM 17667 C CA . GLU A 1 31 ? -5.695 -14.071 0.456 1.00 0.00 31 GLU A CA 15
ATOM 17668 C C . GLU A 1 31 ? -5.293 -13.005 -0.558 1.00 0.00 31 GLU A C 15
ATOM 17669 O O . GLU A 1 31 ? -5.318 -13.241 -1.766 1.00 0.00 31 GLU A O 15
ATOM 17681 N N . ASP A 1 32 ? -4.922 -11.831 -0.058 1.00 0.00 32 ASP A N 15
ATOM 17682 C CA . ASP A 1 32 ? -4.513 -10.728 -0.919 1.00 0.00 32 ASP A CA 15
ATOM 17683 C C . ASP A 1 32 ? -3.030 -10.827 -1.262 1.00 0.00 32 ASP A C 15
ATOM 17684 O O . ASP A 1 32 ? -2.629 -10.582 -2.400 1.00 0.00 32 ASP A O 15
ATOM 17693 N N . TYR A 1 33 ? -2.222 -11.187 -0.272 1.00 0.00 33 TYR A N 15
ATOM 17694 C CA . TYR A 1 33 ? -0.783 -11.315 -0.468 1.00 0.00 33 TYR A CA 15
ATOM 17695 C C . TYR A 1 33 ? -0.473 -12.244 -1.638 1.00 0.00 33 TYR A C 15
ATOM 17696 O O . TYR A 1 33 ? 0.294 -11.895 -2.534 1.00 0.00 33 TYR A O 15
ATOM 17714 N N . GLN A 1 34 ? -1.077 -13.428 -1.621 1.00 0.00 34 GLN A N 15
ATOM 17715 C CA . GLN A 1 34 ? -0.866 -14.408 -2.680 1.00 0.00 34 GLN A CA 15
ATOM 17716 C C . GLN A 1 34 ? -1.006 -13.762 -4.054 1.00 0.00 34 GLN A C 15
ATOM 17717 O O . GLN A 1 34 ? -0.398 -14.209 -5.027 1.00 0.00 34 GLN A O 15
ATOM 17731 N N . LYS A 1 35 ? -1.811 -12.708 -4.128 1.00 0.00 35 LYS A N 15
ATOM 17732 C CA . LYS A 1 35 ? -2.031 -11.999 -5.383 1.00 0.00 35 LYS A CA 15
ATOM 17733 C C . LYS A 1 35 ? -0.879 -11.043 -5.677 1.00 0.00 35 LYS A C 15
ATOM 17734 O O . LYS A 1 35 ? -0.349 -11.017 -6.789 1.00 0.00 35 LYS A O 15
ATOM 17753 N N . LEU A 1 36 ? -0.495 -10.260 -4.675 1.00 0.00 36 LEU A N 15
ATOM 17754 C CA . LEU A 1 36 ? 0.595 -9.303 -4.826 1.00 0.00 36 LEU A CA 15
ATOM 17755 C C . LEU A 1 36 ? 1.864 -9.996 -5.313 1.00 0.00 36 LEU A C 15
ATOM 17756 O O . LEU A 1 36 ? 2.619 -9.440 -6.110 1.00 0.00 36 LEU A O 15
ATOM 17772 N N . GLU A 1 37 ? 2.090 -11.214 -4.830 1.00 0.00 37 GLU A N 15
ATOM 17773 C CA . GLU A 1 37 ? 3.266 -11.983 -5.219 1.00 0.00 37 GLU A CA 15
ATOM 17774 C C . GLU A 1 37 ? 3.172 -12.422 -6.677 1.00 0.00 37 GLU A C 15
ATOM 17775 O O . GLU A 1 37 ? 4.130 -12.954 -7.238 1.00 0.00 37 GLU A O 15
ATOM 17787 N N . GLN A 1 38 ? 2.011 -12.196 -7.283 1.00 0.00 38 GLN A N 15
ATOM 17788 C CA . GLN A 1 38 ? 1.791 -12.570 -8.675 1.00 0.00 38 GLN A CA 15
ATOM 17789 C C . GLN A 1 38 ? 1.915 -11.357 -9.591 1.00 0.00 38 GLN A C 15
ATOM 17790 O O . GLN A 1 38 ? 2.216 -11.491 -10.777 1.00 0.00 38 GLN A O 15
ATOM 17804 N N . ILE A 1 39 ? 1.680 -10.174 -9.032 1.00 0.00 39 ILE A N 15
ATOM 17805 C CA . ILE A 1 39 ? 1.766 -8.938 -9.799 1.00 0.00 39 ILE A CA 15
ATOM 17806 C C . ILE A 1 39 ? 3.130 -8.278 -9.627 1.00 0.00 39 ILE A C 15
ATOM 17807 O O . ILE A 1 39 ? 3.678 -7.704 -10.568 1.00 0.00 39 ILE A O 15
ATOM 17823 N N . THR A 1 40 ? 3.674 -8.364 -8.417 1.00 0.00 40 THR A N 15
ATOM 17824 C CA . THR A 1 40 ? 4.974 -7.776 -8.120 1.00 0.00 40 THR A CA 15
ATOM 17825 C C . THR A 1 40 ? 6.096 -8.787 -8.329 1.00 0.00 40 THR A C 15
ATOM 17826 O O . THR A 1 40 ? 7.256 -8.416 -8.502 1.00 0.00 40 THR A O 15
ATOM 17837 N N . GLY A 1 41 ? 5.741 -10.069 -8.312 1.00 0.00 41 GLY A N 15
ATOM 17838 C CA . GLY A 1 41 ? 6.730 -11.114 -8.501 1.00 0.00 41 GLY A CA 15
ATOM 17839 C C . GLY A 1 41 ? 7.689 -11.224 -7.333 1.00 0.00 41 GLY A C 15
ATOM 17840 O O . GLY A 1 41 ? 8.767 -11.806 -7.457 1.00 0.00 41 GLY A O 15
ATOM 17844 N N . LEU A 1 42 ? 7.298 -10.662 -6.194 1.00 0.00 42 LEU A N 15
ATOM 17845 C CA . LEU A 1 42 ? 8.132 -10.698 -4.998 1.00 0.00 42 LEU A CA 15
ATOM 17846 C C . LEU A 1 42 ? 7.542 -11.637 -3.951 1.00 0.00 42 LEU A C 15
ATOM 17847 O O . LEU A 1 42 ? 6.326 -11.737 -3.786 1.00 0.00 42 LEU A O 15
ATOM 17863 N N . PRO A 1 43 ? 8.422 -12.341 -3.223 1.00 0.00 43 PRO A N 15
ATOM 17864 C CA . PRO A 1 43 ? 8.012 -13.282 -2.177 1.00 0.00 43 PRO A CA 15
ATOM 17865 C C . PRO A 1 43 ? 6.998 -12.673 -1.215 1.00 0.00 43 PRO A C 15
ATOM 17866 O O . PRO A 1 43 ? 7.024 -11.471 -0.950 1.00 0.00 43 PRO A O 15
ATOM 17877 N N . ARG A 1 44 ? 6.107 -13.510 -0.693 1.00 0.00 44 ARG A N 15
ATOM 17878 C CA . ARG A 1 44 ? 5.085 -13.053 0.240 1.00 0.00 44 ARG A CA 15
ATOM 17879 C C . ARG A 1 44 ? 5.718 -12.374 1.451 1.00 0.00 44 ARG A C 15
ATOM 17880 O O . ARG A 1 44 ? 5.278 -11.316 1.902 1.00 0.00 44 ARG A O 15
ATOM 17901 N N . PRO A 1 45 ? 6.776 -12.996 1.992 1.00 0.00 45 PRO A N 15
ATOM 17902 C CA . PRO A 1 45 ? 7.493 -12.470 3.158 1.00 0.00 45 PRO A CA 15
ATOM 17903 C C . PRO A 1 45 ? 8.157 -11.128 2.873 1.00 0.00 45 PRO A C 15
ATOM 17904 O O . PRO A 1 45 ? 8.469 -10.372 3.793 1.00 0.00 45 PRO A O 15
ATOM 17915 N N . GLU A 1 46 ? 8.369 -10.837 1.593 1.00 0.00 46 GLU A N 15
ATOM 17916 C CA . GLU A 1 46 ? 8.997 -9.585 1.188 1.00 0.00 46 GLU A CA 15
ATOM 17917 C C . GLU A 1 46 ? 7.962 -8.471 1.069 1.00 0.00 46 GLU A C 15
ATOM 17918 O O . GLU A 1 46 ? 8.272 -7.296 1.271 1.00 0.00 46 GLU A O 15
ATOM 17930 N N . ILE A 1 47 ? 6.731 -8.848 0.739 1.00 0.00 47 ILE A N 15
ATOM 17931 C CA . ILE A 1 47 ? 5.650 -7.881 0.593 1.00 0.00 47 ILE A CA 15
ATOM 17932 C C . ILE A 1 47 ? 4.986 -7.592 1.936 1.00 0.00 47 ILE A C 15
ATOM 17933 O O . ILE A 1 47 ? 4.713 -6.439 2.269 1.00 0.00 47 ILE A O 15
ATOM 17949 N N . ILE A 1 48 ? 4.731 -8.647 2.703 1.00 0.00 48 ILE A N 15
ATOM 17950 C CA . ILE A 1 48 ? 4.103 -8.506 4.010 1.00 0.00 48 ILE A CA 15
ATOM 17951 C C . ILE A 1 48 ? 4.868 -7.518 4.884 1.00 0.00 48 ILE A C 15
ATOM 17952 O O . ILE A 1 48 ? 4.289 -6.576 5.426 1.00 0.00 48 ILE A O 15
ATOM 17968 N N . GLN A 1 49 ? 6.172 -7.739 5.016 1.00 0.00 49 GLN A N 15
ATOM 17969 C CA . GLN A 1 49 ? 7.016 -6.867 5.824 1.00 0.00 49 GLN A CA 15
ATOM 17970 C C . GLN A 1 49 ? 6.973 -5.434 5.304 1.00 0.00 49 GLN A C 15
ATOM 17971 O O . GLN A 1 49 ? 6.914 -4.483 6.083 1.00 0.00 49 GLN A O 15
ATOM 17985 N N . TRP A 1 50 ? 7.004 -5.287 3.984 1.00 0.00 50 TRP A N 15
ATOM 17986 C CA . TRP A 1 50 ? 6.969 -3.969 3.361 1.00 0.00 50 TRP A CA 15
ATOM 17987 C C . TRP A 1 50 ? 5.811 -3.140 3.906 1.00 0.00 50 TRP A C 15
ATOM 17988 O O . TRP A 1 50 ? 6.005 -2.018 4.374 1.00 0.00 50 TRP A O 15
ATOM 18009 N N . PHE A 1 51 ? 4.607 -3.699 3.842 1.00 0.00 51 PHE A N 15
ATOM 18010 C CA . PHE A 1 51 ? 3.418 -3.009 4.328 1.00 0.00 51 PHE A CA 15
ATOM 18011 C C . PHE A 1 51 ? 3.656 -2.431 5.720 1.00 0.00 51 PHE A C 15
ATOM 18012 O O . PHE A 1 51 ? 3.227 -1.318 6.023 1.00 0.00 51 PHE A O 15
ATOM 18029 N N . GLY A 1 52 ? 4.342 -3.196 6.563 1.00 0.00 52 GLY A N 15
ATOM 18030 C CA . GLY A 1 52 ? 4.625 -2.744 7.913 1.00 0.00 52 GLY A CA 15
ATOM 18031 C C . GLY A 1 52 ? 5.459 -1.479 7.938 1.00 0.00 52 GLY A C 15
ATOM 18032 O O . GLY A 1 52 ? 5.041 -0.463 8.494 1.00 0.00 52 GLY A O 15
ATOM 18036 N N . ASP A 1 53 ? 6.642 -1.540 7.336 1.00 0.00 53 ASP A N 15
ATOM 18037 C CA . ASP A 1 53 ? 7.537 -0.390 7.292 1.00 0.00 53 ASP A CA 15
ATOM 18038 C C . ASP A 1 53 ? 6.876 0.787 6.581 1.00 0.00 53 ASP A C 15
ATOM 18039 O O . ASP A 1 53 ? 7.127 1.946 6.910 1.00 0.00 53 ASP A O 15
ATOM 18048 N N . THR A 1 54 ? 6.030 0.480 5.602 1.00 0.00 54 THR A N 15
ATOM 18049 C CA . THR A 1 54 ? 5.335 1.512 4.842 1.00 0.00 54 THR A CA 15
ATOM 18050 C C . THR A 1 54 ? 4.499 2.399 5.757 1.00 0.00 54 THR A C 15
ATOM 18051 O O . THR A 1 54 ? 4.447 3.616 5.579 1.00 0.00 54 THR A O 15
ATOM 18062 N N . ARG A 1 55 ? 3.846 1.782 6.737 1.00 0.00 55 ARG A N 15
ATOM 18063 C CA . ARG A 1 55 ? 3.012 2.517 7.680 1.00 0.00 55 ARG A CA 15
ATOM 18064 C C . ARG A 1 55 ? 3.843 3.520 8.474 1.00 0.00 55 ARG A C 15
ATOM 18065 O O . ARG A 1 55 ? 3.464 4.683 8.613 1.00 0.00 55 ARG A O 15
ATOM 18086 N N . TYR A 1 56 ? 4.976 3.062 8.993 1.00 0.00 56 TYR A N 15
ATOM 18087 C CA . TYR A 1 56 ? 5.859 3.919 9.776 1.00 0.00 56 TYR A CA 15
ATOM 18088 C C . TYR A 1 56 ? 6.067 5.263 9.085 1.00 0.00 56 TYR A C 15
ATOM 18089 O O . TYR A 1 56 ? 5.682 6.308 9.608 1.00 0.00 56 TYR A O 15
ATOM 18107 N N . ALA A 1 57 ? 6.679 5.227 7.906 1.00 0.00 57 ALA A N 15
ATOM 18108 C CA . ALA A 1 57 ? 6.936 6.440 7.141 1.00 0.00 57 ALA A CA 15
ATOM 18109 C C . ALA A 1 57 ? 5.679 7.297 7.032 1.00 0.00 57 ALA A C 15
ATOM 18110 O O . ALA A 1 57 ? 5.702 8.492 7.329 1.00 0.00 57 ALA A O 15
ATOM 18117 N N . LEU A 1 58 ? 4.584 6.680 6.602 1.00 0.00 58 LEU A N 15
ATOM 18118 C CA . LEU A 1 58 ? 3.317 7.386 6.452 1.00 0.00 58 LEU A CA 15
ATOM 18119 C C . LEU A 1 58 ? 2.953 8.130 7.733 1.00 0.00 58 LEU A C 15
ATOM 18120 O O . LEU A 1 58 ? 2.909 9.360 7.759 1.00 0.00 58 LEU A O 15
ATOM 18136 N N . LYS A 1 59 ? 2.696 7.376 8.796 1.00 0.00 59 LYS A N 15
ATOM 18137 C CA . LYS A 1 59 ? 2.340 7.962 10.083 1.00 0.00 59 LYS A CA 15
ATOM 18138 C C . LYS A 1 59 ? 3.179 9.204 10.366 1.00 0.00 59 LYS A C 15
ATOM 18139 O O . LYS A 1 59 ? 2.673 10.206 10.871 1.00 0.00 59 LYS A O 15
ATOM 18158 N N . HIS A 1 60 ? 4.465 9.131 10.037 1.00 0.00 60 HIS A N 15
ATOM 18159 C CA . HIS A 1 60 ? 5.375 10.250 10.254 1.00 0.00 60 HIS A CA 15
ATOM 18160 C C . HIS A 1 60 ? 5.187 11.319 9.182 1.00 0.00 60 HIS A C 15
ATOM 18161 O O . HIS A 1 60 ? 5.364 12.509 9.440 1.00 0.00 60 HIS A O 15
ATOM 18176 N N . GLY A 1 61 ? 4.829 10.885 7.977 1.00 0.00 61 GLY A N 15
ATOM 18177 C CA . GLY A 1 61 ? 4.625 11.817 6.884 1.00 0.00 61 GLY A CA 15
ATOM 18178 C C . GLY A 1 61 ? 5.745 11.769 5.864 1.00 0.00 61 GLY A C 15
ATOM 18179 O O . GLY A 1 61 ? 6.190 12.806 5.373 1.00 0.00 61 GLY A O 15
ATOM 18183 N N . GLN A 1 62 ? 6.202 10.563 5.546 1.00 0.00 62 GLN A N 15
ATOM 18184 C CA . GLN A 1 62 ? 7.279 10.385 4.579 1.00 0.00 62 GLN A CA 15
ATOM 18185 C C . GLN A 1 62 ? 6.722 10.070 3.195 1.00 0.00 62 GLN A C 15
ATOM 18186 O O . GLN A 1 62 ? 7.146 10.654 2.196 1.00 0.00 62 GLN A O 15
ATOM 18200 N N . LEU A 1 63 ? 5.771 9.145 3.142 1.00 0.00 63 LEU A N 15
ATOM 18201 C CA . LEU A 1 63 ? 5.155 8.752 1.879 1.00 0.00 63 LEU A CA 15
ATOM 18202 C C . LEU A 1 63 ? 4.774 9.977 1.054 1.00 0.00 63 LEU A C 15
ATOM 18203 O O . LEU A 1 63 ? 3.923 10.770 1.457 1.00 0.00 63 LEU A O 15
ATOM 18219 N N . LYS A 1 64 ? 5.409 10.125 -0.104 1.00 0.00 64 LYS A N 15
ATOM 18220 C CA . LYS A 1 64 ? 5.136 11.251 -0.988 1.00 0.00 64 LYS A CA 15
ATOM 18221 C C . LYS A 1 64 ? 3.981 10.933 -1.933 1.00 0.00 64 LYS A C 15
ATOM 18222 O O . LYS A 1 64 ? 3.455 11.820 -2.606 1.00 0.00 64 LYS A O 15
ATOM 18241 N N . TRP A 1 65 ? 3.592 9.664 -1.977 1.00 0.00 65 TRP A N 15
ATOM 18242 C CA . TRP A 1 65 ? 2.498 9.231 -2.839 1.00 0.00 65 TRP A CA 15
ATOM 18243 C C . TRP A 1 65 ? 1.192 9.140 -2.058 1.00 0.00 65 TRP A C 15
ATOM 18244 O O . TRP A 1 65 ? 0.113 9.371 -2.604 1.00 0.00 65 TRP A O 15
ATOM 18265 N N . PHE A 1 66 ? 1.296 8.804 -0.776 1.00 0.00 66 PHE A N 15
ATOM 18266 C CA . PHE A 1 66 ? 0.122 8.682 0.080 1.00 0.00 66 PHE A CA 15
ATOM 18267 C C . PHE A 1 66 ? -0.465 10.055 0.396 1.00 0.00 66 PHE A C 15
ATOM 18268 O O . PHE A 1 66 ? 0.267 11.011 0.651 1.00 0.00 66 PHE A O 15
ATOM 18285 N N . ARG A 1 67 ? -1.791 10.143 0.375 1.00 0.00 67 ARG A N 15
ATOM 18286 C CA . ARG A 1 67 ? -2.478 11.398 0.657 1.00 0.00 67 ARG A CA 15
ATOM 18287 C C . ARG A 1 67 ? -2.082 12.473 -0.352 1.00 0.00 67 ARG A C 15
ATOM 18288 O O . ARG A 1 67 ? -1.834 13.622 0.015 1.00 0.00 67 ARG A O 15
ATOM 18309 N N . ASP A 1 68 ? -2.023 12.091 -1.623 1.00 0.00 68 ASP A N 15
ATOM 18310 C CA . ASP A 1 68 ? -1.658 13.021 -2.684 1.00 0.00 68 ASP A CA 15
ATOM 18311 C C . ASP A 1 68 ? -2.862 13.852 -3.118 1.00 0.00 68 ASP A C 15
ATOM 18312 O O . ASP A 1 68 ? -3.972 13.335 -3.243 1.00 0.00 68 ASP A O 15
ATOM 18321 N N . ASN A 1 69 ? -2.635 15.142 -3.343 1.00 0.00 69 ASN A N 15
ATOM 18322 C CA . ASN A 1 69 ? -3.702 16.044 -3.761 1.00 0.00 69 ASN A CA 15
ATOM 18323 C C . ASN A 1 69 ? -4.474 15.464 -4.942 1.00 0.00 69 ASN A C 15
ATOM 18324 O O . ASN A 1 69 ? -3.881 14.978 -5.905 1.00 0.00 69 ASN A O 15
ATOM 18335 N N . ALA A 1 70 ? -5.799 15.520 -4.861 1.00 0.00 70 ALA A N 15
ATOM 18336 C CA . ALA A 1 70 ? -6.652 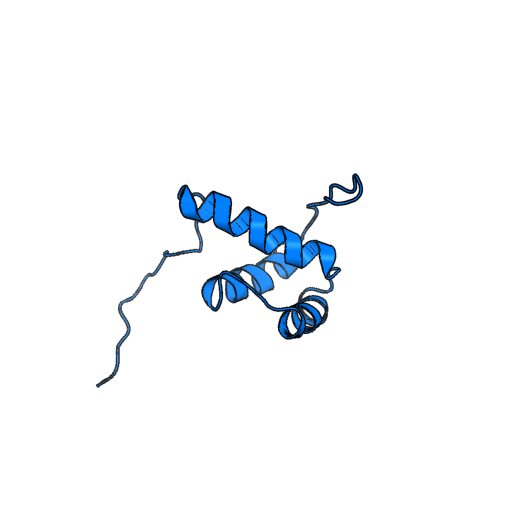15.003 -5.924 1.00 0.00 70 ALA A CA 15
ATOM 18337 C C . ALA A 1 70 ? -7.548 16.099 -6.491 1.00 0.00 70 ALA A C 15
ATOM 18338 O O . ALA A 1 70 ? -8.735 15.879 -6.735 1.00 0.00 70 ALA A O 15
ATOM 18345 N N . SER A 1 71 ? -6.974 17.280 -6.697 1.00 0.00 71 SER A N 15
ATOM 18346 C CA . SER A 1 71 ? -7.722 18.412 -7.230 1.00 0.00 71 SER A CA 15
ATOM 18347 C C . SER A 1 71 ? -8.610 17.977 -8.392 1.00 0.00 71 SER A C 15
ATOM 18348 O O . SER A 1 71 ? -8.121 17.643 -9.471 1.00 0.00 71 SER A O 15
ATOM 18356 N N . GLY A 1 72 ? -9.920 17.983 -8.163 1.00 0.00 72 GLY A N 15
ATOM 18357 C CA . GLY A 1 72 ? -10.856 17.587 -9.199 1.00 0.00 72 GLY A CA 15
ATOM 18358 C C . GLY A 1 72 ? -12.077 16.885 -8.639 1.00 0.00 72 GLY A C 15
ATOM 18359 O O . GLY A 1 72 ? -12.236 15.671 -8.769 1.00 0.00 72 GLY A O 15
ATOM 18363 N N . PRO A 1 73 ? -12.967 17.657 -7.997 1.00 0.00 73 PRO A N 15
ATOM 18364 C CA . PRO A 1 73 ? -14.195 17.123 -7.401 1.00 0.00 73 PRO A CA 15
ATOM 18365 C C . PRO A 1 73 ? -15.201 16.670 -8.455 1.00 0.00 73 PRO A C 15
ATOM 18366 O O . PRO A 1 73 ? -15.727 17.484 -9.214 1.00 0.00 73 PRO A O 15
ATOM 18377 N N . SER A 1 74 ? -15.463 15.368 -8.495 1.00 0.00 74 SER A N 15
ATOM 18378 C CA . SER A 1 74 ? -16.403 14.807 -9.457 1.00 0.00 74 SER A CA 15
ATOM 18379 C C . SER A 1 74 ? -17.804 14.717 -8.860 1.00 0.00 74 SER A C 15
ATOM 18380 O O . SER A 1 74 ? -17.966 14.593 -7.646 1.00 0.00 74 SER A O 15
ATOM 18388 N N . SER A 1 75 ? -18.814 14.782 -9.722 1.00 0.00 75 SER A N 15
ATOM 18389 C CA . SER A 1 75 ? -20.202 14.712 -9.280 1.00 0.00 75 SER A CA 15
ATOM 18390 C C . SER A 1 75 ? -20.505 13.355 -8.652 1.00 0.00 75 SER A C 15
ATOM 18391 O O . SER A 1 75 ? -19.698 12.430 -8.727 1.00 0.00 75 SER A O 15
ATOM 18399 N N . GLY A 1 76 ? -21.675 13.245 -8.031 1.00 0.00 76 GLY A N 15
ATOM 18400 C CA . GLY A 1 76 ? -22.065 11.999 -7.398 1.00 0.00 76 GLY A CA 15
ATOM 18401 C C . GLY A 1 76 ? -23.203 12.180 -6.412 1.00 0.00 76 GLY A C 15
ATOM 18402 O O . GLY A 1 76 ? -23.248 11.514 -5.378 1.00 0.00 76 GLY A O 15
ATOM 18406 N N . GLY A 1 1 ? 21.624 -1.031 17.906 1.00 0.00 1 GLY A N 16
ATOM 18407 C CA . GLY A 1 1 ? 21.756 -2.295 17.205 1.00 0.00 1 GLY A CA 16
ATOM 18408 C C . GLY A 1 1 ? 22.599 -2.176 15.951 1.00 0.00 1 GLY A C 16
ATOM 18409 O O . GLY A 1 1 ? 22.677 -1.108 15.345 1.00 0.00 1 GLY A O 16
ATOM 18413 N N . SER A 1 2 ? 23.234 -3.277 15.561 1.00 0.00 2 SER A N 16
ATOM 18414 C CA . SER A 1 2 ? 24.081 -3.291 14.374 1.00 0.00 2 SER A CA 16
ATOM 18415 C C . SER A 1 2 ? 23.642 -4.387 13.407 1.00 0.00 2 SER A C 16
ATOM 18416 O O . SER A 1 2 ? 23.264 -4.110 12.268 1.00 0.00 2 SER A O 16
ATOM 18424 N N . SER A 1 3 ? 23.696 -5.632 13.869 1.00 0.00 3 SER A N 16
ATOM 18425 C CA . SER A 1 3 ? 23.309 -6.771 13.045 1.00 0.00 3 SER A CA 16
ATOM 18426 C C . SER A 1 3 ? 21.843 -6.670 12.634 1.00 0.00 3 SER A C 16
ATOM 18427 O O . SER A 1 3 ? 20.944 -6.928 13.433 1.00 0.00 3 SER A O 16
ATOM 18435 N N . GLY A 1 4 ? 21.611 -6.293 11.380 1.00 0.00 4 GLY A N 16
ATOM 18436 C CA . GLY A 1 4 ? 20.253 -6.164 10.884 1.00 0.00 4 GLY A CA 16
ATOM 18437 C C . GLY A 1 4 ? 20.104 -6.678 9.466 1.00 0.00 4 GLY A C 16
ATOM 18438 O O . GLY A 1 4 ? 19.525 -6.006 8.612 1.00 0.00 4 GLY A O 16
ATOM 18442 N N . SER A 1 5 ? 20.628 -7.873 9.213 1.00 0.00 5 SER A N 16
ATOM 18443 C CA . SER A 1 5 ? 20.555 -8.475 7.886 1.00 0.00 5 SER A CA 16
ATOM 18444 C C . SER A 1 5 ? 19.146 -8.355 7.312 1.00 0.00 5 SER A C 16
ATOM 18445 O O . SER A 1 5 ? 18.257 -9.134 7.655 1.00 0.00 5 SER A O 16
ATOM 18453 N N . SER A 1 6 ? 18.952 -7.374 6.437 1.00 0.00 6 SER A N 16
ATOM 18454 C CA . SER A 1 6 ? 17.651 -7.149 5.817 1.00 0.00 6 SER A CA 16
ATOM 18455 C C . SER A 1 6 ? 17.810 -6.547 4.425 1.00 0.00 6 SER A C 16
ATOM 18456 O O . SER A 1 6 ? 18.743 -5.787 4.167 1.00 0.00 6 SER A O 16
ATOM 18464 N N . GLY A 1 7 ? 16.890 -6.892 3.529 1.00 0.00 7 GLY A N 16
ATOM 18465 C CA . GLY A 1 7 ? 16.945 -6.377 2.173 1.00 0.00 7 GLY A CA 16
ATOM 18466 C C . GLY A 1 7 ? 15.778 -6.846 1.327 1.00 0.00 7 GLY A C 16
ATOM 18467 O O . GLY A 1 7 ? 15.327 -7.985 1.455 1.00 0.00 7 GLY A O 16
ATOM 18471 N N . LYS A 1 8 ? 15.285 -5.967 0.461 1.00 0.00 8 LYS A N 16
ATOM 18472 C CA . LYS A 1 8 ? 14.163 -6.296 -0.409 1.00 0.00 8 LYS A CA 16
ATOM 18473 C C . LYS A 1 8 ? 14.532 -6.089 -1.875 1.00 0.00 8 LYS A C 16
ATOM 18474 O O . LYS A 1 8 ? 14.014 -6.773 -2.758 1.00 0.00 8 LYS A O 16
ATOM 18493 N N . ARG A 1 9 ? 15.432 -5.143 -2.126 1.00 0.00 9 ARG A N 16
ATOM 18494 C CA . ARG A 1 9 ? 15.870 -4.848 -3.484 1.00 0.00 9 ARG A CA 16
ATOM 18495 C C . ARG A 1 9 ? 14.675 -4.711 -4.424 1.00 0.00 9 ARG A C 16
ATOM 18496 O O . ARG A 1 9 ? 14.616 -5.359 -5.469 1.00 0.00 9 ARG A O 16
ATOM 18517 N N . LYS A 1 10 ? 13.724 -3.865 -4.044 1.00 0.00 10 LYS A N 16
ATOM 18518 C CA . LYS A 1 10 ? 12.531 -3.642 -4.851 1.00 0.00 10 LYS A CA 16
ATOM 18519 C C . LYS A 1 10 ? 12.812 -2.651 -5.976 1.00 0.00 10 LYS A C 16
ATOM 18520 O O . LYS A 1 10 ? 13.792 -1.906 -5.931 1.00 0.00 10 LYS A O 16
ATOM 18539 N N . THR A 1 11 ? 11.947 -2.648 -6.986 1.00 0.00 11 THR A N 16
ATOM 18540 C CA . THR A 1 11 ? 12.103 -1.749 -8.123 1.00 0.00 11 THR A CA 16
ATOM 18541 C C . THR A 1 11 ? 10.849 -0.908 -8.334 1.00 0.00 11 THR A C 16
ATOM 18542 O O . THR A 1 11 ? 9.730 -1.380 -8.131 1.00 0.00 11 THR A O 16
ATOM 18553 N N . LYS A 1 12 ? 11.043 0.341 -8.745 1.00 0.00 12 LYS A N 16
ATOM 18554 C CA . LYS A 1 12 ? 9.927 1.249 -8.987 1.00 0.00 12 LYS A CA 16
ATOM 18555 C C . LYS A 1 12 ? 8.720 0.494 -9.533 1.00 0.00 12 LYS A C 16
ATOM 18556 O O . LYS A 1 12 ? 7.590 0.715 -9.098 1.00 0.00 12 LYS A O 16
ATOM 18575 N N . GLU A 1 13 ? 8.967 -0.398 -10.487 1.00 0.00 13 GLU A N 16
ATOM 18576 C CA . GLU A 1 13 ? 7.899 -1.186 -11.091 1.00 0.00 13 GLU A CA 16
ATOM 18577 C C . GLU A 1 13 ? 7.127 -1.962 -10.028 1.00 0.00 13 GLU A C 16
ATOM 18578 O O . GLU A 1 13 ? 5.929 -1.754 -9.842 1.00 0.00 13 GLU A O 16
ATOM 18590 N N . GLN A 1 14 ? 7.824 -2.856 -9.335 1.00 0.00 14 GLN A N 16
ATOM 18591 C CA . GLN A 1 14 ? 7.204 -3.665 -8.291 1.00 0.00 14 GLN A CA 16
ATOM 18592 C C . GLN A 1 14 ? 6.495 -2.783 -7.269 1.00 0.00 14 GLN A C 16
ATOM 18593 O O . GLN A 1 14 ? 5.293 -2.925 -7.038 1.00 0.00 14 GLN A O 16
ATOM 18607 N N . LEU A 1 15 ? 7.246 -1.873 -6.658 1.00 0.00 15 LEU A N 16
ATOM 18608 C CA . LEU A 1 15 ? 6.689 -0.967 -5.659 1.00 0.00 15 LEU A CA 16
ATOM 18609 C C . LEU A 1 15 ? 5.446 -0.263 -6.195 1.00 0.00 15 LEU A C 16
ATOM 18610 O O . LEU A 1 15 ? 4.482 -0.043 -5.463 1.00 0.00 15 LEU A O 16
ATOM 18626 N N . ALA A 1 16 ? 5.476 0.086 -7.477 1.00 0.00 16 ALA A N 16
ATOM 18627 C CA . ALA A 1 16 ? 4.351 0.760 -8.111 1.00 0.00 16 ALA A CA 16
ATOM 18628 C C . ALA A 1 16 ? 3.049 0.003 -7.869 1.00 0.00 16 ALA A C 16
ATOM 18629 O O . ALA A 1 16 ? 2.017 0.604 -7.572 1.00 0.00 16 ALA A O 16
ATOM 18636 N N . ILE A 1 17 ? 3.106 -1.318 -7.999 1.00 0.00 17 ILE A N 16
ATOM 18637 C CA . ILE A 1 17 ? 1.932 -2.156 -7.794 1.00 0.00 17 ILE A CA 16
ATOM 18638 C C . ILE A 1 17 ? 1.512 -2.166 -6.328 1.00 0.00 17 ILE A C 16
ATOM 18639 O O . ILE A 1 17 ? 0.327 -2.277 -6.011 1.00 0.00 17 ILE A O 16
ATOM 18655 N N . LEU A 1 18 ? 2.491 -2.048 -5.438 1.00 0.00 18 LEU A N 16
ATOM 18656 C CA . LEU A 1 18 ? 2.224 -2.041 -4.004 1.00 0.00 18 LEU A CA 16
ATOM 18657 C C . LEU A 1 18 ? 1.585 -0.724 -3.575 1.00 0.00 18 LEU A C 16
ATOM 18658 O O . LEU A 1 18 ? 0.501 -0.709 -2.991 1.00 0.00 18 LEU A O 16
ATOM 18674 N N . LYS A 1 19 ? 2.262 0.380 -3.870 1.00 0.00 19 LYS A N 16
ATOM 18675 C CA . LYS A 1 19 ? 1.759 1.703 -3.519 1.00 0.00 19 LYS A CA 16
ATOM 18676 C C . LYS A 1 19 ? 0.251 1.786 -3.731 1.00 0.00 19 LYS A C 16
ATOM 18677 O O . LYS A 1 19 ? -0.469 2.365 -2.918 1.00 0.00 19 LYS A O 16
ATOM 18696 N N . SER A 1 20 ? -0.221 1.202 -4.829 1.00 0.00 20 SER A N 16
ATOM 18697 C CA . SER A 1 20 ? -1.644 1.213 -5.148 1.00 0.00 20 SER A CA 16
ATOM 18698 C C . SER A 1 20 ? -2.428 0.350 -4.164 1.00 0.00 20 SER A C 16
ATOM 18699 O O . SER A 1 20 ? -3.551 0.684 -3.786 1.00 0.00 20 SER A O 16
ATOM 18707 N N . PHE A 1 21 ? -1.827 -0.762 -3.754 1.00 0.00 21 PHE A N 16
ATOM 18708 C CA . PHE A 1 21 ? -2.469 -1.675 -2.815 1.00 0.00 21 PHE A CA 16
ATOM 18709 C C . PHE A 1 21 ? -2.563 -1.049 -1.426 1.00 0.00 21 PHE A C 16
ATOM 18710 O O . PHE A 1 21 ? -3.628 -1.038 -0.809 1.00 0.00 21 PHE A O 16
ATOM 18727 N N . PHE A 1 22 ? -1.440 -0.530 -0.941 1.00 0.00 22 PHE A N 16
ATOM 18728 C CA . PHE A 1 22 ? -1.394 0.097 0.375 1.00 0.00 22 PHE A CA 16
ATOM 18729 C C . PHE A 1 22 ? -2.518 1.117 0.532 1.00 0.00 22 PHE A C 16
ATOM 18730 O O . PHE A 1 22 ? -3.226 1.129 1.540 1.00 0.00 22 PHE A O 16
ATOM 18747 N N . LEU A 1 23 ? -2.677 1.971 -0.473 1.00 0.00 23 LEU A N 16
ATOM 18748 C CA . LEU A 1 23 ? -3.715 2.996 -0.448 1.00 0.00 23 LEU A CA 16
ATOM 18749 C C . LEU A 1 23 ? -5.095 2.370 -0.275 1.00 0.00 23 LEU A C 16
ATOM 18750 O O . LEU A 1 23 ? -5.846 2.742 0.626 1.00 0.00 23 LEU A O 16
ATOM 18766 N N . GLN A 1 24 ? -5.420 1.417 -1.142 1.00 0.00 24 GLN A N 16
ATOM 18767 C CA . GLN A 1 24 ? -6.709 0.738 -1.084 1.00 0.00 24 GLN A CA 16
ATOM 18768 C C . GLN A 1 24 ? -6.920 0.088 0.280 1.00 0.00 24 GLN A C 16
ATOM 18769 O O . GLN A 1 24 ? -8.032 0.083 0.810 1.00 0.00 24 GLN A O 16
ATOM 18783 N N . CYS A 1 25 ? -5.848 -0.459 0.841 1.00 0.00 25 CYS A N 16
ATOM 18784 C CA . CYS A 1 25 ? -5.916 -1.113 2.143 1.00 0.00 25 CYS A CA 16
ATOM 18785 C C . CYS A 1 25 ? -4.572 -1.038 2.861 1.00 0.00 25 CYS A C 16
ATOM 18786 O O . CYS A 1 25 ? -3.614 -1.706 2.474 1.00 0.00 25 CYS A O 16
ATOM 18794 N N . GLN A 1 26 ? -4.510 -0.219 3.906 1.00 0.00 26 GLN A N 16
ATOM 18795 C CA . GLN A 1 26 ? -3.283 -0.056 4.675 1.00 0.00 26 GLN A CA 16
ATOM 18796 C C . GLN A 1 26 ? -2.798 -1.396 5.218 1.00 0.00 26 GLN A C 16
ATOM 18797 O O . GLN A 1 26 ? -1.626 -1.549 5.563 1.00 0.00 26 GLN A O 16
ATOM 18811 N N . TRP A 1 27 ? -3.706 -2.362 5.292 1.00 0.00 27 TRP A N 16
ATOM 18812 C CA . TRP A 1 27 ? -3.370 -3.690 5.794 1.00 0.00 27 TRP A CA 16
ATOM 18813 C C . TRP A 1 27 ? -3.802 -4.770 4.808 1.00 0.00 27 TRP A C 16
ATOM 18814 O O . TRP A 1 27 ? -4.955 -4.804 4.378 1.00 0.00 27 TRP A O 16
ATOM 18835 N N . ALA A 1 28 ? -2.871 -5.650 4.455 1.00 0.00 28 ALA A N 16
ATOM 18836 C CA . ALA A 1 28 ? -3.158 -6.732 3.522 1.00 0.00 28 ALA A CA 16
ATOM 18837 C C . ALA A 1 28 ? -3.355 -8.053 4.257 1.00 0.00 28 ALA A C 16
ATOM 18838 O O . ALA A 1 28 ? -2.772 -8.277 5.318 1.00 0.00 28 ALA A O 16
ATOM 18845 N N . ARG A 1 29 ? -4.180 -8.925 3.687 1.00 0.00 29 ARG A N 16
ATOM 18846 C CA . ARG A 1 29 ? -4.455 -10.223 4.291 1.00 0.00 29 ARG A CA 16
ATOM 18847 C C . ARG A 1 29 ? -3.620 -11.317 3.632 1.00 0.00 29 ARG A C 16
ATOM 18848 O O . ARG A 1 29 ? -2.825 -11.047 2.731 1.00 0.00 29 ARG A O 16
ATOM 18869 N N . ARG A 1 30 ? -3.805 -12.552 4.088 1.00 0.00 30 ARG A N 16
ATOM 18870 C CA . ARG A 1 30 ? -3.067 -13.685 3.544 1.00 0.00 30 ARG A CA 16
ATOM 18871 C C . ARG A 1 30 ? -3.570 -14.043 2.149 1.00 0.00 30 ARG A C 16
ATOM 18872 O O . ARG A 1 30 ? -2.799 -14.473 1.292 1.00 0.00 30 ARG A O 16
ATOM 18893 N N . GLU A 1 31 ? -4.869 -13.863 1.929 1.00 0.00 31 GLU A N 16
ATOM 18894 C CA . GLU A 1 31 ? -5.475 -14.168 0.638 1.00 0.00 31 GLU A CA 16
ATOM 18895 C C . GLU A 1 31 ? -5.078 -13.131 -0.408 1.00 0.00 31 GLU A C 16
ATOM 18896 O O . GLU A 1 31 ? -5.181 -13.375 -1.610 1.00 0.00 31 GLU A O 16
ATOM 18908 N N . ASP A 1 32 ? -4.624 -11.972 0.059 1.00 0.00 32 ASP A N 16
ATOM 18909 C CA . ASP A 1 32 ? -4.211 -10.897 -0.835 1.00 0.00 32 ASP A CA 16
ATOM 18910 C C . ASP A 1 32 ? -2.728 -11.011 -1.174 1.00 0.00 32 ASP A C 16
ATOM 18911 O O . ASP A 1 32 ? -2.326 -10.820 -2.322 1.00 0.00 32 ASP A O 16
ATOM 18920 N N . TYR A 1 33 ? -1.919 -11.323 -0.167 1.00 0.00 33 TYR A N 16
ATOM 18921 C CA . TYR A 1 33 ? -0.480 -11.459 -0.357 1.00 0.00 33 TYR A CA 16
ATOM 18922 C C . TYR A 1 33 ? -0.169 -12.455 -1.470 1.00 0.00 33 TYR A C 16
ATOM 18923 O O . TYR A 1 33 ? 0.616 -12.167 -2.373 1.00 0.00 33 TYR A O 16
ATOM 18941 N N . GLN A 1 34 ? -0.792 -13.627 -1.397 1.00 0.00 34 GLN A N 16
ATOM 18942 C CA . GLN A 1 34 ? -0.582 -14.667 -2.397 1.00 0.00 34 GLN A CA 16
ATOM 18943 C C . GLN A 1 34 ? -0.756 -14.109 -3.806 1.00 0.00 34 GLN A C 16
ATOM 18944 O O . GLN A 1 34 ? -0.226 -14.658 -4.773 1.00 0.00 34 GLN A O 16
ATOM 18958 N N . LYS A 1 35 ? -1.503 -13.016 -3.916 1.00 0.00 35 LYS A N 16
ATOM 18959 C CA . LYS A 1 35 ? -1.747 -12.382 -5.206 1.00 0.00 35 LYS A CA 16
ATOM 18960 C C . LYS A 1 35 ? -0.697 -11.314 -5.496 1.00 0.00 35 LYS A C 16
ATOM 18961 O O . LYS A 1 35 ? -0.203 -11.202 -6.618 1.00 0.00 35 LYS A O 16
ATOM 18980 N N . LEU A 1 36 ? -0.360 -10.532 -4.476 1.00 0.00 36 LEU A N 16
ATOM 18981 C CA . LEU A 1 36 ? 0.633 -9.473 -4.621 1.00 0.00 36 LEU A CA 16
ATOM 18982 C C . LEU A 1 36 ? 1.949 -10.029 -5.156 1.00 0.00 36 LEU A C 16
ATOM 18983 O O . LEU A 1 36 ? 2.640 -9.373 -5.934 1.00 0.00 36 LEU A O 16
ATOM 18999 N N . GLU A 1 37 ? 2.286 -11.244 -4.735 1.00 0.00 37 GLU A N 16
ATOM 19000 C CA . GLU A 1 37 ? 3.519 -11.889 -5.174 1.00 0.00 37 GLU A CA 16
ATOM 19001 C C . GLU A 1 37 ? 3.417 -12.320 -6.634 1.00 0.00 37 GLU A C 16
ATOM 19002 O O . GLU A 1 37 ? 4.401 -12.751 -7.234 1.00 0.00 37 GLU A O 16
ATOM 19014 N N . GLN A 1 38 ? 2.219 -12.201 -7.198 1.00 0.00 38 GLN A N 16
ATOM 19015 C CA . GLN A 1 38 ? 1.988 -12.579 -8.588 1.00 0.00 38 GLN A CA 16
ATOM 19016 C C . GLN A 1 38 ? 1.971 -11.350 -9.491 1.00 0.00 38 GLN A C 16
ATOM 19017 O O . GLN A 1 38 ? 2.265 -11.441 -10.683 1.00 0.00 38 GLN A O 16
ATOM 19031 N N . ILE A 1 39 ? 1.625 -10.204 -8.915 1.00 0.00 39 ILE A N 16
ATOM 19032 C CA . ILE A 1 39 ? 1.570 -8.957 -9.669 1.00 0.00 39 ILE A CA 16
ATOM 19033 C C . ILE A 1 39 ? 2.893 -8.204 -9.582 1.00 0.00 39 ILE A C 16
ATOM 19034 O O . ILE A 1 39 ? 3.289 -7.511 -10.520 1.00 0.00 39 ILE A O 16
ATOM 19050 N N . THR A 1 40 ? 3.576 -8.346 -8.450 1.00 0.00 40 THR A N 16
ATOM 19051 C CA . THR A 1 40 ? 4.855 -7.680 -8.240 1.00 0.00 40 THR A CA 16
ATOM 19052 C C . THR A 1 40 ? 6.018 -8.635 -8.481 1.00 0.00 40 THR A C 16
ATOM 19053 O O . THR A 1 40 ? 7.128 -8.210 -8.800 1.00 0.00 40 THR A O 16
ATOM 19064 N N . GLY A 1 41 ? 5.757 -9.930 -8.325 1.00 0.00 41 GLY A N 16
ATOM 19065 C CA . GLY A 1 41 ? 6.793 -10.926 -8.531 1.00 0.00 41 GLY A CA 16
ATOM 19066 C C . GLY A 1 41 ? 7.693 -11.083 -7.322 1.00 0.00 41 GLY A C 16
ATOM 19067 O O . GLY A 1 41 ? 8.705 -11.783 -7.378 1.00 0.00 41 GLY A O 16
ATOM 19071 N N . LEU A 1 42 ? 7.328 -10.429 -6.225 1.00 0.00 42 LEU A N 16
ATOM 19072 C CA . LEU A 1 42 ? 8.111 -10.498 -4.996 1.00 0.00 42 LEU A CA 16
ATOM 19073 C C . LEU A 1 42 ? 7.483 -11.471 -4.003 1.00 0.00 42 LEU A C 16
ATOM 19074 O O . LEU A 1 42 ? 6.262 -11.562 -3.873 1.00 0.00 42 LEU A O 16
ATOM 19090 N N . PRO A 1 43 ? 8.336 -12.216 -3.285 1.00 0.00 43 PRO A N 16
ATOM 19091 C CA . PRO A 1 43 ? 7.887 -13.194 -2.289 1.00 0.00 43 PRO A CA 16
ATOM 19092 C C . PRO A 1 43 ? 6.873 -12.606 -1.315 1.00 0.00 43 PRO A C 16
ATOM 19093 O O . PRO A 1 43 ? 6.903 -11.411 -1.018 1.00 0.00 43 PRO A O 16
ATOM 19104 N N . ARG A 1 44 ? 5.975 -13.452 -0.820 1.00 0.00 44 ARG A N 16
ATOM 19105 C CA . ARG A 1 44 ? 4.951 -13.015 0.121 1.00 0.00 44 ARG A CA 16
ATOM 19106 C C . ARG A 1 44 ? 5.578 -12.305 1.317 1.00 0.00 44 ARG A C 16
ATOM 19107 O O . ARG A 1 44 ? 5.112 -11.256 1.762 1.00 0.00 44 ARG A O 16
ATOM 19128 N N . PRO A 1 45 ? 6.660 -12.890 1.852 1.00 0.00 45 PRO A N 16
ATOM 19129 C CA . PRO A 1 45 ? 7.374 -12.331 3.003 1.00 0.00 45 PRO A CA 16
ATOM 19130 C C . PRO A 1 45 ? 8.022 -10.987 2.687 1.00 0.00 45 PRO A C 16
ATOM 19131 O O . PRO A 1 45 ? 8.222 -10.160 3.576 1.00 0.00 45 PRO A O 16
ATOM 19142 N N . GLU A 1 46 ? 8.346 -10.776 1.415 1.00 0.00 46 GLU A N 16
ATOM 19143 C CA . GLU A 1 46 ? 8.972 -9.532 0.984 1.00 0.00 46 GLU A CA 16
ATOM 19144 C C . GLU A 1 46 ? 7.941 -8.411 0.884 1.00 0.00 46 GLU A C 16
ATOM 19145 O O . GLU A 1 46 ? 8.263 -7.238 1.076 1.00 0.00 46 GLU A O 16
ATOM 19157 N N . ILE A 1 47 ? 6.701 -8.780 0.581 1.00 0.00 47 ILE A N 16
ATOM 19158 C CA . ILE A 1 47 ? 5.623 -7.807 0.456 1.00 0.00 47 ILE A CA 16
ATOM 19159 C C . ILE A 1 47 ? 4.976 -7.527 1.808 1.00 0.00 47 ILE A C 16
ATOM 19160 O O . ILE A 1 47 ? 4.695 -6.377 2.146 1.00 0.00 47 ILE A O 16
ATOM 19176 N N . ILE A 1 48 ? 4.743 -8.586 2.577 1.00 0.00 48 ILE A N 16
ATOM 19177 C CA . ILE A 1 48 ? 4.132 -8.453 3.893 1.00 0.00 48 ILE A CA 16
ATOM 19178 C C . ILE A 1 48 ? 4.894 -7.453 4.756 1.00 0.00 48 ILE A C 16
ATOM 19179 O O . ILE A 1 48 ? 4.305 -6.536 5.326 1.00 0.00 48 ILE A O 16
ATOM 19195 N N . GLN A 1 49 ? 6.208 -7.636 4.844 1.00 0.00 49 GLN A N 16
ATOM 19196 C CA . GLN A 1 49 ? 7.051 -6.749 5.636 1.00 0.00 49 GLN A CA 16
ATOM 19197 C C . GLN A 1 49 ? 6.970 -5.316 5.119 1.00 0.00 49 GLN A C 16
ATOM 19198 O O . GLN A 1 49 ? 6.952 -4.365 5.900 1.00 0.00 49 GLN A O 16
ATOM 19212 N N . TRP A 1 50 ? 6.921 -5.170 3.800 1.00 0.00 50 TRP A N 16
ATOM 19213 C CA . TRP A 1 50 ? 6.842 -3.853 3.179 1.00 0.00 50 TRP A CA 16
ATOM 19214 C C . TRP A 1 50 ? 5.675 -3.053 3.747 1.00 0.00 50 TRP A C 16
ATOM 19215 O O . TRP A 1 50 ? 5.839 -1.901 4.153 1.00 0.00 50 TRP A O 16
ATOM 19236 N N . PHE A 1 51 ? 4.498 -3.668 3.774 1.00 0.00 51 PHE A N 16
ATOM 19237 C CA . PHE A 1 51 ? 3.304 -3.012 4.293 1.00 0.00 51 PHE A CA 16
ATOM 19238 C C . PHE A 1 51 ? 3.550 -2.463 5.695 1.00 0.00 51 PHE A C 16
ATOM 19239 O O . PHE A 1 51 ? 3.131 -1.353 6.021 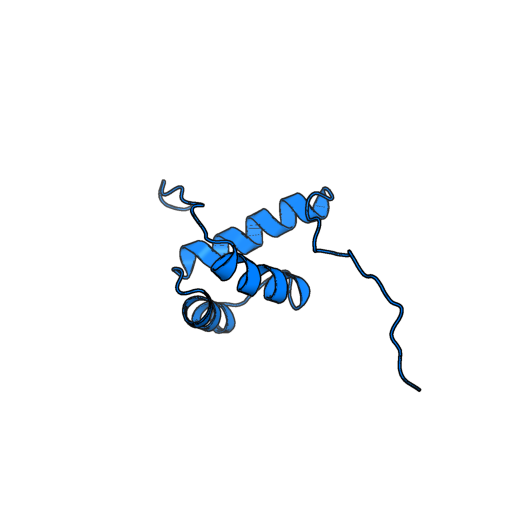1.00 0.00 51 PHE A O 16
ATOM 19256 N N . GLY A 1 52 ? 4.233 -3.250 6.521 1.00 0.00 52 GLY A N 16
ATOM 19257 C CA . GLY A 1 52 ? 4.523 -2.826 7.878 1.00 0.00 52 GLY A CA 16
ATOM 19258 C C . GLY A 1 52 ? 5.353 -1.559 7.925 1.00 0.00 52 GLY A C 16
ATOM 19259 O O . GLY A 1 52 ? 5.017 -0.615 8.640 1.00 0.00 52 GLY A O 16
ATOM 19263 N N . ASP A 1 53 ? 6.441 -1.537 7.163 1.00 0.00 53 ASP A N 16
ATOM 19264 C CA . ASP A 1 53 ? 7.322 -0.377 7.121 1.00 0.00 53 ASP A CA 16
ATOM 19265 C C . ASP A 1 53 ? 6.616 0.820 6.491 1.00 0.00 53 ASP A C 16
ATOM 19266 O O . ASP A 1 53 ? 6.734 1.948 6.971 1.00 0.00 53 ASP A O 16
ATOM 19275 N N . THR A 1 54 ? 5.881 0.567 5.413 1.00 0.00 54 THR A N 16
ATOM 19276 C CA . THR A 1 54 ? 5.157 1.622 4.716 1.00 0.00 54 THR A CA 16
ATOM 19277 C C . THR A 1 54 ? 4.308 2.438 5.684 1.00 0.00 54 THR A C 16
ATOM 19278 O O . THR A 1 54 ? 4.250 3.665 5.592 1.00 0.00 54 THR A O 16
ATOM 19289 N N . ARG A 1 55 ? 3.652 1.751 6.613 1.00 0.00 55 ARG A N 16
ATOM 19290 C CA . ARG A 1 55 ? 2.805 2.412 7.598 1.00 0.00 55 ARG A CA 16
ATOM 19291 C C . ARG A 1 55 ? 3.624 3.363 8.467 1.00 0.00 55 ARG A C 16
ATOM 19292 O O . ARG A 1 55 ? 3.269 4.530 8.632 1.00 0.00 55 ARG A O 16
ATOM 19313 N N . TYR A 1 56 ? 4.719 2.854 9.021 1.00 0.00 56 TYR A N 16
ATOM 19314 C CA . TYR A 1 56 ? 5.586 3.656 9.876 1.00 0.00 56 TYR A CA 16
ATOM 19315 C C . TYR A 1 56 ? 5.924 4.988 9.212 1.00 0.00 56 TYR A C 16
ATOM 19316 O O . TYR A 1 56 ? 5.697 6.054 9.783 1.00 0.00 56 TYR A O 16
ATOM 19334 N N . ALA A 1 57 ? 6.468 4.917 8.002 1.00 0.00 57 ALA A N 16
ATOM 19335 C CA . ALA A 1 57 ? 6.835 6.116 7.258 1.00 0.00 57 ALA A CA 16
ATOM 19336 C C . ALA A 1 57 ? 5.642 7.052 7.102 1.00 0.00 57 ALA A C 16
ATOM 19337 O O . ALA A 1 57 ? 5.738 8.249 7.379 1.00 0.00 57 ALA A O 16
ATOM 19344 N N . LEU A 1 58 ? 4.518 6.501 6.656 1.00 0.00 58 LEU A N 16
ATOM 19345 C CA . LEU A 1 58 ? 3.305 7.288 6.462 1.00 0.00 58 LEU A CA 16
ATOM 19346 C C . LEU A 1 58 ? 2.932 8.037 7.737 1.00 0.00 58 LEU A C 16
ATOM 19347 O O . LEU A 1 58 ? 2.970 9.267 7.782 1.00 0.00 58 LEU A O 16
ATOM 19363 N N . LYS A 1 59 ? 2.573 7.287 8.774 1.00 0.00 59 LYS A N 16
ATOM 19364 C CA . LYS A 1 59 ? 2.196 7.878 10.052 1.00 0.00 59 LYS A CA 16
ATOM 19365 C C . LYS A 1 59 ? 3.100 9.058 10.393 1.00 0.00 59 LYS A C 16
ATOM 19366 O O . LYS A 1 59 ? 2.648 10.056 10.957 1.00 0.00 59 LYS A O 16
ATOM 19385 N N . HIS A 1 60 ? 4.377 8.939 10.047 1.00 0.00 60 HIS A N 16
ATOM 19386 C CA . HIS A 1 60 ? 5.344 9.998 10.315 1.00 0.00 60 HIS A CA 16
ATOM 19387 C C . HIS A 1 60 ? 5.279 11.078 9.240 1.00 0.00 60 HIS A C 16
ATOM 19388 O O . HIS A 1 60 ? 5.503 12.256 9.515 1.00 0.00 60 HIS A O 16
ATOM 19403 N N . GLY A 1 61 ? 4.970 10.668 8.013 1.00 0.00 61 GLY A N 16
ATOM 19404 C CA . GLY A 1 61 ? 4.882 11.613 6.916 1.00 0.00 61 GLY A CA 16
ATOM 19405 C C . GLY A 1 61 ? 6.042 11.488 5.948 1.00 0.00 61 GLY A C 16
ATOM 19406 O O . GLY A 1 61 ? 6.616 12.491 5.526 1.00 0.00 61 GLY A O 16
ATOM 19410 N N . GLN A 1 62 ? 6.387 10.253 5.598 1.00 0.00 62 GLN A N 16
ATOM 19411 C CA . GLN A 1 62 ? 7.488 10.001 4.675 1.00 0.00 62 GLN A CA 16
ATOM 19412 C C . GLN A 1 62 ? 6.967 9.700 3.274 1.00 0.00 62 GLN A C 16
ATOM 19413 O O . GLN A 1 62 ? 7.517 10.176 2.280 1.00 0.00 62 GLN A O 16
ATOM 19427 N N . LEU A 1 63 ? 5.903 8.908 3.202 1.00 0.00 63 LEU A N 16
ATOM 19428 C CA . LEU A 1 63 ? 5.306 8.543 1.922 1.00 0.00 63 LEU A CA 16
ATOM 19429 C C . LEU A 1 63 ? 5.028 9.783 1.077 1.00 0.00 63 LEU A C 16
ATOM 19430 O O . LEU A 1 63 ? 4.128 10.566 1.382 1.00 0.00 63 LEU A O 16
ATOM 19446 N N . LYS A 1 64 ? 5.805 9.954 0.013 1.00 0.00 64 LYS A N 16
ATOM 19447 C CA . LYS A 1 64 ? 5.641 11.096 -0.879 1.00 0.00 64 LYS A CA 16
ATOM 19448 C C . LYS A 1 64 ? 4.427 10.910 -1.783 1.00 0.00 64 LYS A C 16
ATOM 19449 O O . LYS A 1 64 ? 3.895 11.876 -2.330 1.00 0.00 64 LYS A O 16
ATOM 19468 N N . TRP A 1 65 ? 3.993 9.664 -1.934 1.00 0.00 65 TRP A N 16
ATOM 19469 C CA . TRP A 1 65 ? 2.840 9.353 -2.772 1.00 0.00 65 TRP A CA 16
ATOM 19470 C C . TRP A 1 65 ? 1.555 9.359 -1.952 1.00 0.00 65 TRP A C 16
ATOM 19471 O O . TRP A 1 65 ? 0.495 9.749 -2.444 1.00 0.00 65 TRP A O 16
ATOM 19492 N N . PHE A 1 66 ? 1.654 8.926 -0.700 1.00 0.00 66 PHE A N 16
ATOM 19493 C CA . PHE A 1 66 ? 0.498 8.881 0.188 1.00 0.00 66 PHE A CA 16
ATOM 19494 C C . PHE A 1 66 ? 0.132 10.280 0.674 1.00 0.00 66 PHE A C 16
ATOM 19495 O O . PHE A 1 66 ? 1.006 11.091 0.980 1.00 0.00 66 PHE A O 16
ATOM 19512 N N . ARG A 1 67 ? -1.167 10.555 0.743 1.00 0.00 67 ARG A N 16
ATOM 19513 C CA . ARG A 1 67 ? -1.650 11.856 1.190 1.00 0.00 67 ARG A CA 16
ATOM 19514 C C . ARG A 1 67 ? -0.795 12.388 2.337 1.00 0.00 67 ARG A C 16
ATOM 19515 O O . ARG A 1 67 ? -0.366 11.631 3.208 1.00 0.00 67 ARG A O 16
ATOM 19536 N N . ASP A 1 68 ? -0.552 13.694 2.329 1.00 0.00 68 ASP A N 16
ATOM 19537 C CA . ASP A 1 68 ? 0.251 14.328 3.369 1.00 0.00 68 ASP A CA 16
ATOM 19538 C C . ASP A 1 68 ? -0.640 14.967 4.430 1.00 0.00 68 ASP A C 16
ATOM 19539 O O . ASP A 1 68 ? -0.943 16.157 4.365 1.00 0.00 68 ASP A O 16
ATOM 19548 N N . ASN A 1 69 ? -1.057 14.166 5.405 1.00 0.00 69 ASN A N 16
ATOM 19549 C CA . ASN A 1 69 ? -1.915 14.653 6.479 1.00 0.00 69 ASN A CA 16
ATOM 19550 C C . ASN A 1 69 ? -1.125 14.818 7.774 1.00 0.00 69 ASN A C 16
ATOM 19551 O O . ASN A 1 69 ? -0.862 13.845 8.481 1.00 0.00 69 ASN A O 16
ATOM 19562 N N . ALA A 1 70 ? -0.750 16.056 8.079 1.00 0.00 70 ALA A N 16
ATOM 19563 C CA . ALA A 1 70 ? 0.007 16.349 9.289 1.00 0.00 70 ALA A CA 16
ATOM 19564 C C . ALA A 1 70 ? 1.389 15.704 9.242 1.00 0.00 70 ALA A C 16
ATOM 19565 O O . ALA A 1 70 ? 1.888 15.209 10.253 1.00 0.00 70 ALA A O 16
ATOM 19572 N N . SER A 1 71 ? 2.001 15.713 8.062 1.00 0.00 71 SER A N 16
ATOM 19573 C CA . SER A 1 71 ? 3.323 15.125 7.883 1.00 0.00 71 SER A CA 16
ATOM 19574 C C . SER A 1 71 ? 4.414 16.100 8.314 1.00 0.00 71 SER A C 16
ATOM 19575 O O . SER A 1 71 ? 4.164 17.291 8.491 1.00 0.00 71 SER A O 16
ATOM 19583 N N . GLY A 1 72 ? 5.629 15.584 8.481 1.00 0.00 72 GLY A N 16
ATOM 19584 C CA . GLY A 1 72 ? 6.741 16.421 8.890 1.00 0.00 72 GLY A CA 16
ATOM 19585 C C . GLY A 1 72 ? 6.391 17.319 10.060 1.00 0.00 72 GLY A C 16
ATOM 19586 O O . GLY A 1 72 ? 5.458 17.052 10.818 1.00 0.00 72 GLY A O 16
ATOM 19590 N N . PRO A 1 73 ? 7.152 18.412 10.220 1.00 0.00 73 PRO A N 16
ATOM 19591 C CA . PRO A 1 73 ? 6.937 19.374 11.305 1.00 0.00 73 PRO A CA 16
ATOM 19592 C C . PRO A 1 73 ? 5.652 20.176 11.123 1.00 0.00 73 PRO A C 16
ATOM 19593 O O . PRO A 1 73 ? 5.481 20.873 10.123 1.00 0.00 73 PRO A O 16
ATOM 19604 N N . SER A 1 74 ? 4.752 20.072 12.096 1.00 0.00 74 SER A N 16
ATOM 19605 C CA . SER A 1 74 ? 3.481 20.785 12.041 1.00 0.00 74 SER A CA 16
ATOM 19606 C C . SER A 1 74 ? 3.576 22.120 12.773 1.00 0.00 74 SER A C 16
ATOM 19607 O O . SER A 1 74 ? 3.809 22.164 13.980 1.00 0.00 74 SER A O 16
ATOM 19615 N N . SER A 1 75 ? 3.392 23.208 12.031 1.00 0.00 75 SER A N 16
ATOM 19616 C CA . SER A 1 75 ? 3.460 24.546 12.608 1.00 0.00 75 SER A CA 16
ATOM 19617 C C . SER A 1 75 ? 2.063 25.076 12.916 1.00 0.00 75 SER A C 16
ATOM 19618 O O . SER A 1 75 ? 1.354 25.544 12.026 1.00 0.00 75 SER A O 16
ATOM 19626 N N . GLY A 1 76 ? 1.674 24.999 14.185 1.00 0.00 76 GLY A N 16
ATOM 19627 C CA . GLY A 1 76 ? 0.364 25.474 14.590 1.00 0.00 76 GLY A CA 16
ATOM 19628 C C . GLY A 1 76 ? 0.013 26.810 13.965 1.00 0.00 76 GLY A C 16
ATOM 19629 O O . GLY A 1 76 ? -1.162 27.156 13.842 1.00 0.00 76 GLY A O 16
ATOM 19633 N N . GLY A 1 1 ? 10.996 -13.530 16.606 1.00 0.00 1 GLY A N 17
ATOM 19634 C CA . GLY A 1 1 ? 11.766 -12.307 16.741 1.00 0.00 1 GLY A CA 17
ATOM 19635 C C . GLY A 1 1 ? 12.734 -12.101 15.592 1.00 0.00 1 GLY A C 17
ATOM 19636 O O . GLY A 1 1 ? 13.879 -12.549 15.649 1.00 0.00 1 GLY A O 17
ATOM 19640 N N . SER A 1 2 ? 12.272 -11.424 14.546 1.00 0.00 2 SER A N 17
ATOM 19641 C CA . SER A 1 2 ? 13.103 -11.164 13.376 1.00 0.00 2 SER A CA 17
ATOM 19642 C C . SER A 1 2 ? 13.202 -9.667 13.101 1.00 0.00 2 SER A C 17
ATOM 19643 O O . SER A 1 2 ? 12.190 -8.973 13.010 1.00 0.00 2 SER A O 17
ATOM 19651 N N . SER A 1 3 ? 14.431 -9.176 12.971 1.00 0.00 3 SER A N 17
ATOM 19652 C CA . SER A 1 3 ? 14.664 -7.760 12.710 1.00 0.00 3 SER A CA 17
ATOM 19653 C C . SER A 1 3 ? 15.656 -7.575 11.566 1.00 0.00 3 SER A C 17
ATOM 19654 O O . SER A 1 3 ? 16.662 -8.278 11.481 1.00 0.00 3 SER A O 17
ATOM 19662 N N . GLY A 1 4 ? 15.363 -6.622 10.686 1.00 0.00 4 GLY A N 17
ATOM 19663 C CA . GLY A 1 4 ? 16.237 -6.361 9.557 1.00 0.00 4 GLY A CA 17
ATOM 19664 C C . GLY A 1 4 ? 15.916 -7.234 8.360 1.00 0.00 4 GLY A C 17
ATOM 19665 O O . GLY A 1 4 ? 14.933 -6.999 7.657 1.00 0.00 4 GLY A O 17
ATOM 19669 N N . SER A 1 5 ? 16.747 -8.245 8.127 1.00 0.00 5 SER A N 17
ATOM 19670 C CA . SER A 1 5 ? 16.550 -9.153 7.004 1.00 0.00 5 SER A CA 17
ATOM 19671 C C . SER A 1 5 ? 16.083 -8.393 5.766 1.00 0.00 5 SER A C 17
ATOM 19672 O O . SER A 1 5 ? 15.195 -8.847 5.044 1.00 0.00 5 SER A O 17
ATOM 19680 N N . SER A 1 6 ? 16.688 -7.234 5.528 1.00 0.00 6 SER A N 17
ATOM 19681 C CA . SER A 1 6 ? 16.332 -6.408 4.380 1.00 0.00 6 SER A CA 17
ATOM 19682 C C . SER A 1 6 ? 16.084 -7.270 3.146 1.00 0.00 6 SER A C 17
ATOM 19683 O O . SER A 1 6 ? 15.063 -7.132 2.473 1.00 0.00 6 SER A O 17
ATOM 19691 N N . GLY A 1 7 ? 17.026 -8.161 2.855 1.00 0.00 7 GLY A N 17
ATOM 19692 C CA . GLY A 1 7 ? 16.893 -9.033 1.703 1.00 0.00 7 GLY A CA 17
ATOM 19693 C C . GLY A 1 7 ? 17.295 -8.351 0.410 1.00 0.00 7 GLY A C 17
ATOM 19694 O O . GLY A 1 7 ? 18.393 -7.805 0.302 1.00 0.00 7 GLY A O 17
ATOM 19698 N N . LYS A 1 8 ? 16.404 -8.384 -0.576 1.00 0.00 8 LYS A N 17
ATOM 19699 C CA . LYS A 1 8 ? 16.671 -7.765 -1.869 1.00 0.00 8 LYS A CA 17
ATOM 19700 C C . LYS A 1 8 ? 15.798 -6.531 -2.072 1.00 0.00 8 LYS A C 17
ATOM 19701 O O . LYS A 1 8 ? 14.660 -6.481 -1.604 1.00 0.00 8 LYS A O 17
ATOM 19720 N N . ARG A 1 9 ? 16.337 -5.539 -2.773 1.00 0.00 9 ARG A N 17
ATOM 19721 C CA . ARG A 1 9 ? 15.606 -4.306 -3.037 1.00 0.00 9 ARG A CA 17
ATOM 19722 C C . ARG A 1 9 ? 14.545 -4.522 -4.112 1.00 0.00 9 ARG A C 17
ATOM 19723 O O . ARG A 1 9 ? 14.660 -5.425 -4.941 1.00 0.00 9 ARG A O 17
ATOM 19744 N N . LYS A 1 10 ? 13.510 -3.689 -4.091 1.00 0.00 10 LYS A N 17
ATOM 19745 C CA . LYS A 1 10 ? 12.428 -3.787 -5.063 1.00 0.00 10 LYS A CA 17
ATOM 19746 C C . LYS A 1 10 ? 12.596 -2.752 -6.171 1.00 0.00 10 LYS A C 17
ATOM 19747 O O . LYS A 1 10 ? 13.189 -1.694 -5.962 1.00 0.00 10 LYS A O 17
ATOM 19766 N N . THR A 1 11 ? 12.068 -3.064 -7.351 1.00 0.00 11 THR A N 17
ATOM 19767 C CA . THR A 1 11 ? 12.159 -2.162 -8.491 1.00 0.00 11 THR A CA 17
ATOM 19768 C C . THR A 1 11 ? 10.964 -1.217 -8.542 1.00 0.00 11 THR A C 17
ATOM 19769 O O . THR A 1 11 ? 9.844 -1.596 -8.198 1.00 0.00 11 THR A O 17
ATOM 19780 N N . LYS A 1 12 ? 11.207 0.016 -8.974 1.00 0.00 12 LYS A N 17
ATOM 19781 C CA . LYS A 1 12 ? 10.151 1.015 -9.072 1.00 0.00 12 LYS A CA 17
ATOM 19782 C C . LYS A 1 12 ? 8.825 0.370 -9.463 1.00 0.00 12 LYS A C 17
ATOM 19783 O O . LYS A 1 12 ? 7.786 0.658 -8.871 1.00 0.00 12 LYS A O 17
ATOM 19802 N N . GLU A 1 13 ? 8.870 -0.505 -10.463 1.00 0.00 13 GLU A N 17
ATOM 19803 C CA . GLU A 1 13 ? 7.672 -1.192 -10.931 1.00 0.00 13 GLU A CA 17
ATOM 19804 C C . GLU A 1 13 ? 7.034 -2.002 -9.806 1.00 0.00 13 GLU A C 17
ATOM 19805 O O . GLU A 1 13 ? 5.915 -1.717 -9.381 1.00 0.00 13 GLU A O 17
ATOM 19817 N N . GLN A 1 14 ? 7.755 -3.012 -9.330 1.00 0.00 14 GLN A N 17
ATOM 19818 C CA . GLN A 1 14 ? 7.260 -3.864 -8.256 1.00 0.00 14 GLN A CA 17
ATOM 19819 C C . GLN A 1 14 ? 6.638 -3.029 -7.141 1.00 0.00 14 GLN A C 17
ATOM 19820 O O . GLN A 1 14 ? 5.587 -3.377 -6.602 1.00 0.00 14 GLN A O 17
ATOM 19834 N N . LEU A 1 15 ? 7.294 -1.925 -6.800 1.00 0.00 15 LEU A N 17
ATOM 19835 C CA . LEU A 1 15 ? 6.806 -1.039 -5.749 1.00 0.00 15 LEU A CA 17
ATOM 19836 C C . LEU A 1 15 ? 5.570 -0.275 -6.211 1.00 0.00 15 LEU A C 17
ATOM 19837 O O . LEU A 1 15 ? 4.693 0.049 -5.411 1.00 0.00 15 LEU A O 17
ATOM 19853 N N . ALA A 1 16 ? 5.507 0.009 -7.508 1.00 0.00 16 ALA A N 17
ATOM 19854 C CA . ALA A 1 16 ? 4.377 0.732 -8.078 1.00 0.00 16 ALA A CA 17
ATOM 19855 C C . ALA A 1 16 ? 3.068 -0.011 -7.829 1.00 0.00 16 ALA A C 17
ATOM 19856 O O . ALA A 1 16 ? 2.037 0.604 -7.554 1.00 0.00 16 ALA A O 17
ATOM 19863 N N . ILE A 1 17 ? 3.117 -1.335 -7.926 1.00 0.00 17 ILE A N 17
ATOM 19864 C CA . ILE A 1 17 ? 1.935 -2.161 -7.711 1.00 0.00 17 ILE A CA 17
ATOM 19865 C C . ILE A 1 17 ? 1.554 -2.200 -6.235 1.00 0.00 17 ILE A C 17
ATOM 19866 O O . ILE A 1 17 ? 0.380 -2.340 -5.889 1.00 0.00 17 ILE A O 17
ATOM 19882 N N . LEU A 1 18 ? 2.552 -2.073 -5.368 1.00 0.00 18 LEU A N 17
ATOM 19883 C CA . LEU A 1 18 ? 2.322 -2.091 -3.928 1.00 0.00 18 LEU A CA 17
ATOM 19884 C C . LEU A 1 18 ? 1.763 -0.755 -3.448 1.00 0.00 18 LEU A C 17
ATOM 19885 O O . LEU A 1 18 ? 0.720 -0.705 -2.795 1.00 0.00 18 LEU A O 17
ATOM 19901 N N . LYS A 1 19 ? 2.462 0.325 -3.778 1.00 0.00 19 LYS A N 17
ATOM 19902 C CA . LYS A 1 19 ? 2.034 1.663 -3.385 1.00 0.00 19 LYS A CA 17
ATOM 19903 C C . LYS A 1 19 ? 0.530 1.832 -3.576 1.00 0.00 19 LYS A C 17
ATOM 19904 O O . LYS A 1 19 ? -0.144 2.449 -2.752 1.00 0.00 19 LYS A O 17
ATOM 19923 N N . SER A 1 20 ? 0.011 1.278 -4.667 1.00 0.00 20 SER A N 17
ATOM 19924 C CA . SER A 1 20 ? -1.413 1.369 -4.966 1.00 0.00 20 SER A CA 17
ATOM 19925 C C . SER A 1 20 ? -2.229 0.532 -3.986 1.00 0.00 20 SER A C 17
ATOM 19926 O O . SER A 1 20 ? -3.314 0.933 -3.562 1.00 0.00 20 SER A O 17
ATOM 19934 N N . PHE A 1 21 ? -1.700 -0.634 -3.630 1.00 0.00 21 PHE A N 17
ATOM 19935 C CA . PHE A 1 21 ? -2.379 -1.530 -2.701 1.00 0.00 21 PHE A CA 17
ATOM 19936 C C . PHE A 1 21 ? -2.451 -0.914 -1.307 1.00 0.00 21 PHE A C 17
ATOM 19937 O O . PHE A 1 21 ? -3.516 -0.865 -0.692 1.00 0.00 21 PHE A O 17
ATOM 19954 N N . PHE A 1 22 ? -1.309 -0.445 -0.814 1.00 0.00 22 PHE A N 17
ATOM 19955 C CA . PHE A 1 22 ? -1.242 0.166 0.509 1.00 0.00 22 PHE A CA 17
ATOM 19956 C C . PHE A 1 22 ? -2.331 1.221 0.676 1.00 0.00 22 PHE A C 17
ATOM 19957 O O . PHE A 1 22 ? -3.003 1.278 1.707 1.00 0.00 22 PHE A O 17
ATOM 19974 N N . LEU A 1 23 ? -2.501 2.055 -0.344 1.00 0.00 23 LEU A N 17
ATOM 19975 C CA . LEU A 1 23 ? -3.508 3.110 -0.310 1.00 0.00 23 LEU A CA 17
ATOM 19976 C C . LEU A 1 23 ? -4.905 2.523 -0.131 1.00 0.00 23 LEU A C 17
ATOM 19977 O O . LEU A 1 23 ? -5.639 2.913 0.776 1.00 0.00 23 LEU A O 17
ATOM 19993 N N . GLN A 1 24 ? -5.262 1.584 -1.001 1.00 0.00 24 GLN A N 17
ATOM 19994 C CA . GLN A 1 24 ? -6.570 0.942 -0.937 1.00 0.00 24 GLN A CA 17
ATOM 19995 C C . GLN A 1 24 ? -6.768 0.242 0.403 1.00 0.00 24 GLN A C 17
ATOM 19996 O O . GLN A 1 24 ? -7.873 0.221 0.947 1.00 0.00 24 GLN A O 17
ATOM 20010 N N . CYS A 1 25 ? -5.692 -0.331 0.930 1.00 0.00 25 CYS A N 17
ATOM 20011 C CA . CYS A 1 25 ? -5.747 -1.034 2.207 1.00 0.00 25 CYS A CA 17
ATOM 20012 C C . CYS A 1 25 ? -4.371 -1.082 2.862 1.00 0.00 25 CYS A C 17
ATOM 20013 O O . CYS A 1 25 ? -3.439 -1.683 2.326 1.00 0.00 25 CYS A O 17
ATOM 20021 N N . GLN A 1 26 ? -4.250 -0.445 4.022 1.00 0.00 26 GLN A N 17
ATOM 20022 C CA . GLN A 1 26 ? -2.985 -0.414 4.748 1.00 0.00 26 GLN A CA 17
ATOM 20023 C C . GLN A 1 26 ? -2.555 -1.820 5.152 1.00 0.00 26 GLN A C 17
ATOM 20024 O O . GLN A 1 26 ? -1.365 -2.097 5.298 1.00 0.00 26 GLN A O 17
ATOM 20038 N N . TRP A 1 27 ? -3.531 -2.703 5.331 1.00 0.00 27 TRP A N 17
ATOM 20039 C CA . TRP A 1 27 ? -3.252 -4.082 5.719 1.00 0.00 27 TRP A CA 17
ATOM 20040 C C . TRP A 1 27 ? -3.835 -5.061 4.706 1.00 0.00 27 TRP A C 17
ATOM 20041 O O . TRP A 1 27 ? -4.985 -4.925 4.289 1.00 0.00 27 TRP A O 17
ATOM 20062 N N . ALA A 1 28 ? -3.035 -6.046 4.314 1.00 0.00 28 ALA A N 17
ATOM 20063 C CA . ALA A 1 28 ? -3.473 -7.049 3.351 1.00 0.00 28 ALA A CA 17
ATOM 20064 C C . ALA A 1 28 ? -3.679 -8.402 4.024 1.00 0.00 28 ALA A C 17
ATOM 20065 O O . ALA A 1 28 ? -3.061 -8.699 5.046 1.00 0.00 28 ALA A O 17
ATOM 20072 N N . ARG A 1 29 ? -4.552 -9.219 3.443 1.00 0.00 29 ARG A N 17
ATOM 20073 C CA . ARG A 1 29 ? -4.841 -10.540 3.988 1.00 0.00 29 ARG A CA 17
ATOM 20074 C C . ARG A 1 29 ? -4.139 -11.627 3.180 1.00 0.00 29 ARG A C 17
ATOM 20075 O O . ARG A 1 29 ? -3.561 -11.356 2.127 1.00 0.00 29 ARG A O 17
ATOM 20096 N N . ARG A 1 30 ? -4.194 -12.858 3.679 1.00 0.00 30 ARG A N 17
ATOM 20097 C CA . ARG A 1 30 ? -3.562 -13.985 3.004 1.00 0.00 30 ARG A CA 17
ATOM 20098 C C . ARG A 1 30 ? -4.025 -14.080 1.554 1.00 0.00 30 ARG A C 17
ATOM 20099 O O . ARG A 1 30 ? -3.269 -14.498 0.677 1.00 0.00 30 ARG A O 17
ATOM 20120 N N . GLU A 1 31 ? -5.272 -13.688 1.309 1.00 0.00 31 GLU A N 17
ATOM 20121 C CA . GLU A 1 31 ? -5.835 -13.731 -0.035 1.00 0.00 31 GLU A CA 17
ATOM 20122 C C . GLU A 1 31 ? -5.226 -12.644 -0.915 1.00 0.00 31 GLU A C 17
ATOM 20123 O O . GLU A 1 31 ? -5.168 -12.780 -2.137 1.00 0.00 31 GLU A O 17
ATOM 20135 N N . ASP A 1 32 ? -4.774 -11.565 -0.285 1.00 0.00 32 ASP A N 17
ATOM 20136 C CA . ASP A 1 32 ? -4.168 -10.454 -1.009 1.00 0.00 32 ASP A CA 17
ATOM 20137 C C . ASP A 1 32 ? -2.682 -10.706 -1.247 1.00 0.00 32 ASP A C 17
ATOM 20138 O O . ASP A 1 32 ? -2.183 -10.533 -2.359 1.00 0.00 32 ASP A O 17
ATOM 20147 N N . TYR A 1 33 ? -1.981 -11.114 -0.195 1.00 0.00 33 TYR A N 17
ATOM 20148 C CA . TYR A 1 33 ? -0.552 -11.386 -0.289 1.00 0.00 33 TYR A CA 17
ATOM 20149 C C . TYR A 1 33 ? -0.251 -12.328 -1.450 1.00 0.00 33 TYR A C 17
ATOM 20150 O O . TYR A 1 33 ? 0.557 -12.015 -2.324 1.00 0.00 33 TYR A O 17
ATOM 20168 N N . GLN A 1 34 ? -0.909 -13.483 -1.452 1.00 0.00 34 GLN A N 17
ATOM 20169 C CA . GLN A 1 34 ? -0.713 -14.472 -2.506 1.00 0.00 34 GLN A CA 17
ATOM 20170 C C . GLN A 1 34 ? -0.885 -13.841 -3.883 1.00 0.00 34 GLN A C 17
ATOM 20171 O O . GLN A 1 34 ? -0.283 -14.285 -4.861 1.00 0.00 34 GLN A O 17
ATOM 20185 N N . LYS A 1 35 ? -1.710 -12.802 -3.954 1.00 0.00 35 LYS A N 17
ATOM 20186 C CA . LYS A 1 35 ? -1.961 -12.108 -5.211 1.00 0.00 35 LYS A CA 17
ATOM 20187 C C . LYS A 1 35 ? -0.827 -11.140 -5.535 1.00 0.00 35 LYS A C 17
ATOM 20188 O O . LYS A 1 35 ? -0.334 -11.101 -6.663 1.00 0.00 35 LYS A O 17
ATOM 20207 N N . LEU A 1 36 ? -0.416 -10.363 -4.539 1.00 0.00 36 LEU A N 17
ATOM 20208 C CA . LEU A 1 36 ? 0.662 -9.397 -4.717 1.00 0.00 36 LEU A CA 17
ATOM 20209 C C . LEU A 1 36 ? 1.911 -10.071 -5.275 1.00 0.00 36 LEU A C 17
ATOM 20210 O O . LEU A 1 36 ? 2.595 -9.518 -6.136 1.00 0.00 36 LEU A O 17
ATOM 20226 N N . GLU A 1 37 ? 2.201 -11.270 -4.780 1.00 0.00 37 GLU A N 17
ATOM 20227 C CA . GLU A 1 37 ? 3.368 -12.020 -5.231 1.00 0.00 37 GLU A CA 17
ATOM 20228 C C . GLU A 1 37 ? 3.204 -12.460 -6.683 1.00 0.00 37 GLU A C 17
ATOM 20229 O O . GLU A 1 37 ? 4.137 -12.983 -7.292 1.00 0.00 37 GLU A O 17
ATOM 20241 N N . GLN A 1 38 ? 2.012 -12.243 -7.230 1.00 0.00 38 GLN A N 17
ATOM 20242 C CA . GLN A 1 38 ? 1.726 -12.618 -8.610 1.00 0.00 38 GLN A CA 17
ATOM 20243 C C . GLN A 1 38 ? 1.809 -11.406 -9.531 1.00 0.00 38 GLN A C 17
ATOM 20244 O O . GLN A 1 38 ? 2.107 -11.536 -10.719 1.00 0.00 38 GLN A O 17
ATOM 20258 N N . ILE A 1 39 ? 1.542 -10.228 -8.977 1.00 0.00 39 ILE A N 17
ATOM 20259 C CA . ILE A 1 39 ? 1.587 -8.993 -9.749 1.00 0.00 39 ILE A CA 17
ATOM 20260 C C . ILE A 1 39 ? 2.969 -8.350 -9.679 1.00 0.00 39 ILE A C 17
ATOM 20261 O O . ILE A 1 39 ? 3.477 -7.834 -10.675 1.00 0.00 39 ILE A O 17
ATOM 20277 N N . THR A 1 40 ? 3.574 -8.388 -8.496 1.00 0.00 40 THR A N 17
ATOM 20278 C CA . THR A 1 40 ? 4.897 -7.811 -8.295 1.00 0.00 40 THR A CA 17
ATOM 20279 C C . THR A 1 40 ? 5.989 -8.854 -8.502 1.00 0.00 40 THR A C 17
ATOM 20280 O O . THR A 1 40 ? 7.121 -8.521 -8.849 1.00 0.00 40 THR A O 17
ATOM 20291 N N . GLY A 1 41 ? 5.641 -10.119 -8.287 1.00 0.00 41 GLY A N 17
ATOM 20292 C CA . GLY A 1 41 ? 6.604 -11.192 -8.456 1.00 0.00 41 GLY A CA 17
ATOM 20293 C C . GLY A 1 41 ? 7.576 -11.286 -7.297 1.00 0.00 41 GLY A C 17
ATOM 20294 O O . GLY A 1 41 ? 8.651 -11.874 -7.424 1.00 0.00 41 GLY A O 17
ATOM 20298 N N . LEU A 1 42 ? 7.201 -10.703 -6.163 1.00 0.00 42 LEU A N 17
ATOM 20299 C CA . LEU A 1 42 ? 8.049 -10.722 -4.976 1.00 0.00 42 LEU A CA 17
ATOM 20300 C C . LEU A 1 42 ? 7.482 -11.661 -3.917 1.00 0.00 42 LEU A C 17
ATOM 20301 O O . LEU A 1 42 ? 6.269 -11.767 -3.730 1.00 0.00 42 LEU A O 17
ATOM 20317 N N . PRO A 1 43 ? 8.378 -12.360 -3.203 1.00 0.00 43 PRO A N 17
ATOM 20318 C CA . PRO A 1 43 ? 7.990 -13.300 -2.148 1.00 0.00 43 PRO A CA 17
ATOM 20319 C C . PRO A 1 43 ? 6.996 -12.691 -1.165 1.00 0.00 43 PRO A C 17
ATOM 20320 O O . PRO A 1 43 ? 7.029 -11.489 -0.900 1.00 0.00 43 PRO A O 17
ATOM 20331 N N . ARG A 1 44 ? 6.115 -13.527 -0.627 1.00 0.00 44 ARG A N 17
ATOM 20332 C CA . ARG A 1 44 ? 5.111 -13.070 0.327 1.00 0.00 44 ARG A CA 17
ATOM 20333 C C . ARG A 1 44 ? 5.768 -12.369 1.513 1.00 0.00 44 ARG A C 17
ATOM 20334 O O . ARG A 1 44 ? 5.327 -11.311 1.962 1.00 0.00 44 ARG A O 17
ATOM 20355 N N . PRO A 1 45 ? 6.847 -12.972 2.033 1.00 0.00 45 PRO A N 17
ATOM 20356 C CA . PRO A 1 45 ? 7.587 -12.424 3.174 1.00 0.00 45 PRO A CA 17
ATOM 20357 C C . PRO A 1 45 ? 8.226 -11.076 2.856 1.00 0.00 45 PRO A C 17
ATOM 20358 O O . PRO A 1 45 ? 8.527 -10.295 3.758 1.00 0.00 45 PRO A O 17
ATOM 20369 N N . GLU A 1 46 ? 8.429 -10.811 1.570 1.00 0.00 46 GLU A N 17
ATOM 20370 C CA . GLU A 1 46 ? 9.033 -9.557 1.135 1.00 0.00 46 GLU A CA 17
ATOM 20371 C C . GLU A 1 46 ? 7.988 -8.447 1.062 1.00 0.00 46 GLU A C 17
ATOM 20372 O O . GLU A 1 46 ? 8.289 -7.280 1.315 1.00 0.00 46 GLU A O 17
ATOM 20384 N N . ILE A 1 47 ? 6.761 -8.819 0.715 1.00 0.00 47 ILE A N 17
ATOM 20385 C CA . ILE A 1 47 ? 5.672 -7.856 0.609 1.00 0.00 47 ILE A CA 17
ATOM 20386 C C . ILE A 1 47 ? 5.059 -7.568 1.975 1.00 0.00 47 ILE A C 17
ATOM 20387 O O . ILE A 1 47 ? 4.856 -6.411 2.344 1.00 0.00 47 ILE A O 17
ATOM 20403 N N . ILE A 1 48 ? 4.767 -8.628 2.722 1.00 0.00 48 ILE A N 17
ATOM 20404 C CA . ILE A 1 48 ? 4.179 -8.488 4.048 1.00 0.00 48 ILE A CA 17
ATOM 20405 C C . ILE A 1 48 ? 4.973 -7.504 4.900 1.00 0.00 48 ILE A C 17
ATOM 20406 O O . ILE A 1 48 ? 4.410 -6.577 5.481 1.00 0.00 48 ILE A O 17
ATOM 20422 N N . GLN A 1 49 ? 6.284 -7.713 4.969 1.00 0.00 49 GLN A N 17
ATOM 20423 C CA . GLN A 1 49 ? 7.155 -6.842 5.750 1.00 0.00 49 GLN A CA 17
ATOM 20424 C C . GLN A 1 49 ? 7.082 -5.405 5.246 1.00 0.00 49 GLN A C 17
ATOM 20425 O O . GLN A 1 49 ? 7.004 -4.463 6.035 1.00 0.00 49 GLN A O 17
ATOM 20439 N N . TRP A 1 50 ? 7.108 -5.243 3.928 1.00 0.00 50 TRP A N 17
ATOM 20440 C CA . TRP A 1 50 ? 7.045 -3.920 3.319 1.00 0.00 50 TRP A CA 17
ATOM 20441 C C . TRP A 1 50 ? 5.910 -3.098 3.919 1.00 0.00 50 TRP A C 17
ATOM 20442 O O . TRP A 1 50 ? 6.101 -1.941 4.297 1.00 0.00 50 TRP A O 17
ATOM 20463 N N . PHE A 1 51 ? 4.729 -3.701 4.005 1.00 0.00 51 PHE A N 17
ATOM 20464 C CA . PHE A 1 51 ? 3.563 -3.023 4.560 1.00 0.00 51 PHE A CA 17
ATOM 20465 C C . PHE A 1 51 ? 3.863 -2.476 5.952 1.00 0.00 51 PHE A C 17
ATOM 20466 O O . PHE A 1 51 ? 3.461 -1.364 6.294 1.00 0.00 51 PHE A O 17
ATOM 20483 N N . GLY A 1 52 ? 4.573 -3.265 6.752 1.00 0.00 52 GLY A N 17
ATOM 20484 C CA . GLY A 1 52 ? 4.915 -2.844 8.098 1.00 0.00 52 GLY A CA 17
ATOM 20485 C C . GLY A 1 52 ? 5.767 -1.590 8.114 1.00 0.00 52 GLY A C 17
ATOM 20486 O O . GLY A 1 52 ? 5.469 -0.638 8.836 1.00 0.00 52 GLY A O 17
ATOM 20490 N N . ASP A 1 53 ? 6.830 -1.589 7.317 1.00 0.00 53 ASP A N 17
ATOM 20491 C CA . ASP A 1 53 ? 7.728 -0.442 7.243 1.00 0.00 53 ASP A CA 17
ATOM 20492 C C . ASP A 1 53 ? 7.040 0.746 6.579 1.00 0.00 53 ASP A C 17
ATOM 20493 O O . ASP A 1 53 ? 7.280 1.898 6.940 1.00 0.00 53 ASP A O 17
ATOM 20502 N N . THR A 1 54 ? 6.182 0.458 5.605 1.00 0.00 54 THR A N 17
ATOM 20503 C CA . THR A 1 54 ? 5.460 1.502 4.889 1.00 0.00 54 THR A CA 17
ATOM 20504 C C . THR A 1 54 ? 4.634 2.354 5.846 1.00 0.00 54 THR A C 17
ATOM 20505 O O . THR A 1 54 ? 4.590 3.578 5.721 1.00 0.00 54 THR A O 17
ATOM 20516 N N . ARG A 1 55 ? 3.981 1.700 6.801 1.00 0.00 55 ARG A N 17
ATOM 20517 C CA . ARG A 1 55 ? 3.156 2.399 7.779 1.00 0.00 55 ARG A CA 17
ATOM 20518 C C . ARG A 1 55 ? 3.969 3.456 8.520 1.00 0.00 55 ARG A C 17
ATOM 20519 O O . ARG A 1 55 ? 3.588 4.626 8.567 1.00 0.00 55 ARG A O 17
ATOM 20540 N N . TYR A 1 56 ? 5.090 3.037 9.097 1.00 0.00 56 TYR A N 17
ATOM 20541 C CA . TYR A 1 56 ? 5.955 3.946 9.838 1.00 0.00 56 TYR A CA 17
ATOM 20542 C C . TYR A 1 56 ? 6.124 5.266 9.091 1.00 0.00 56 TYR A C 17
ATOM 20543 O O . TYR A 1 56 ? 5.758 6.328 9.595 1.00 0.00 56 TYR A O 17
ATOM 20561 N N . ALA A 1 57 ? 6.682 5.191 7.887 1.00 0.00 57 ALA A N 17
ATOM 20562 C CA . ALA A 1 57 ? 6.897 6.378 7.069 1.00 0.00 57 ALA A CA 17
ATOM 20563 C C . ALA A 1 57 ? 5.621 7.203 6.952 1.00 0.00 57 ALA A C 17
ATOM 20564 O O . ALA A 1 57 ? 5.634 8.418 7.153 1.00 0.00 57 ALA A O 17
ATOM 20571 N N . LEU A 1 58 ? 4.519 6.536 6.624 1.00 0.00 58 LEU A N 17
ATOM 20572 C CA . LEU A 1 58 ? 3.233 7.209 6.479 1.00 0.00 58 LEU A CA 17
ATOM 20573 C C . LEU A 1 58 ? 2.870 7.971 7.750 1.00 0.00 58 LEU A C 17
ATOM 20574 O O . LEU A 1 58 ? 2.783 9.199 7.747 1.00 0.00 58 LEU A O 17
ATOM 20590 N N . LYS A 1 59 ? 2.661 7.234 8.836 1.00 0.00 59 LYS A N 17
ATOM 20591 C CA . LYS A 1 59 ? 2.311 7.839 10.115 1.00 0.00 59 LYS A CA 17
ATOM 20592 C C . LYS A 1 59 ? 3.109 9.118 10.348 1.00 0.00 59 LYS A C 17
ATOM 20593 O O . LYS A 1 59 ? 2.573 10.117 10.830 1.00 0.00 59 LYS A O 17
ATOM 20612 N N . HIS A 1 60 ? 4.392 9.082 10.002 1.00 0.00 60 HIS A N 17
ATOM 20613 C CA . HIS A 1 60 ? 5.263 10.240 10.172 1.00 0.00 60 HIS A CA 17
ATOM 20614 C C . HIS A 1 60 ? 5.016 11.271 9.075 1.00 0.00 60 HIS A C 17
ATOM 20615 O O . HIS A 1 60 ? 5.156 12.473 9.295 1.00 0.00 60 HIS A O 17
ATOM 20630 N N . GLY A 1 61 ? 4.649 10.791 7.890 1.00 0.00 61 GLY A N 17
ATOM 20631 C CA . GLY A 1 61 ? 4.390 11.684 6.776 1.00 0.00 61 GLY A CA 17
ATOM 20632 C C . GLY A 1 61 ? 5.517 11.687 5.762 1.00 0.00 61 GLY A C 17
ATOM 20633 O O . GLY A 1 61 ? 5.909 12.743 5.264 1.00 0.00 61 GLY A O 17
ATOM 20637 N N . GLN A 1 62 ? 6.040 10.504 5.457 1.00 0.00 62 GLN A N 17
ATOM 20638 C CA . GLN A 1 62 ? 7.131 10.376 4.497 1.00 0.00 62 GLN A CA 17
ATOM 20639 C C . GLN A 1 62 ? 6.596 10.057 3.105 1.00 0.00 62 GLN A C 17
ATOM 20640 O O . GLN A 1 62 ? 6.980 10.691 2.121 1.00 0.00 62 GLN A O 17
ATOM 20654 N N . LEU A 1 63 ? 5.709 9.072 3.029 1.00 0.00 63 LEU A N 17
ATOM 20655 C CA . LEU A 1 63 ? 5.121 8.668 1.756 1.00 0.00 63 LEU A CA 17
ATOM 20656 C C . LEU A 1 63 ? 4.599 9.878 0.989 1.00 0.00 63 LEU A C 17
ATOM 20657 O O . LEU A 1 63 ? 3.669 10.553 1.431 1.00 0.00 63 LEU A O 17
ATOM 20673 N N . LYS A 1 64 ? 5.202 10.147 -0.164 1.00 0.00 64 LYS A N 17
ATOM 20674 C CA . LYS A 1 64 ? 4.796 11.273 -0.996 1.00 0.00 64 LYS A CA 17
ATOM 20675 C C . LYS A 1 64 ? 3.612 10.897 -1.881 1.00 0.00 64 LYS A C 17
ATOM 20676 O O . LYS A 1 64 ? 2.838 11.759 -2.297 1.00 0.00 64 LYS A O 17
ATOM 20695 N N . TRP A 1 65 ? 3.478 9.607 -2.165 1.00 0.00 65 TRP A N 17
ATOM 20696 C CA . TRP A 1 65 ? 2.387 9.118 -3.000 1.00 0.00 65 TRP A CA 17
ATOM 20697 C C . TRP A 1 65 ? 1.107 8.961 -2.187 1.00 0.00 65 TRP A C 17
ATOM 20698 O O . TRP A 1 65 ? 0.004 9.031 -2.729 1.00 0.00 65 TRP A O 17
ATOM 20719 N N . PHE A 1 66 ? 1.261 8.749 -0.884 1.00 0.00 66 PHE A N 17
ATOM 20720 C CA . PHE A 1 66 ? 0.116 8.581 0.003 1.00 0.00 66 PHE A CA 17
ATOM 20721 C C . PHE A 1 66 ? -0.571 9.919 0.263 1.00 0.00 66 PHE A C 17
ATOM 20722 O O . PHE A 1 66 ? 0.064 10.973 0.223 1.00 0.00 66 PHE A O 17
ATOM 20739 N N . ARG A 1 67 ? -1.872 9.867 0.530 1.00 0.00 67 ARG A N 17
ATOM 20740 C CA . ARG A 1 67 ? -2.646 11.074 0.794 1.00 0.00 67 ARG A CA 17
ATOM 20741 C C . ARG A 1 67 ? -2.480 12.085 -0.336 1.00 0.00 67 ARG A C 17
ATOM 20742 O O . ARG A 1 67 ? -2.322 13.282 -0.093 1.00 0.00 67 ARG A O 17
ATOM 20763 N N . ASP A 1 68 ? -2.516 11.596 -1.570 1.00 0.00 68 ASP A N 17
ATOM 20764 C CA . ASP A 1 68 ? -2.371 12.457 -2.739 1.00 0.00 68 ASP A CA 17
ATOM 20765 C C . ASP A 1 68 ? -3.562 13.401 -2.870 1.00 0.00 68 ASP A C 17
ATOM 20766 O O . ASP A 1 68 ? -4.674 12.974 -3.173 1.00 0.00 68 ASP A O 17
ATOM 20775 N N . ASN A 1 69 ? -3.319 14.687 -2.638 1.00 0.00 69 ASN A N 17
ATOM 20776 C CA . ASN A 1 69 ? -4.372 15.692 -2.728 1.00 0.00 69 ASN A CA 17
ATOM 20777 C C . ASN A 1 69 ? -4.826 15.875 -4.173 1.00 0.00 69 ASN A C 17
ATOM 20778 O O . ASN A 1 69 ? -4.066 15.629 -5.110 1.00 0.00 69 ASN A O 17
ATOM 20789 N N . ALA A 1 70 ? -6.071 16.308 -4.346 1.00 0.00 70 ALA A N 17
ATOM 20790 C CA . ALA A 1 70 ? -6.626 16.526 -5.676 1.00 0.00 70 ALA A CA 17
ATOM 20791 C C . ALA A 1 70 ? -6.863 15.203 -6.396 1.00 0.00 70 ALA A C 17
ATOM 20792 O O . ALA A 1 70 ? -6.628 15.089 -7.599 1.00 0.00 70 ALA A O 17
ATOM 20799 N N . SER A 1 71 ? -7.330 14.205 -5.652 1.00 0.00 71 SER A N 17
ATOM 20800 C CA . SER A 1 71 ? -7.595 12.888 -6.219 1.00 0.00 71 SER A CA 17
ATOM 20801 C C . SER A 1 71 ? -8.832 12.262 -5.583 1.00 0.00 71 SER A C 17
ATOM 20802 O O . SER A 1 71 ? -8.977 12.251 -4.361 1.00 0.00 71 SER A O 17
ATOM 20810 N N . GLY A 1 72 ? -9.722 11.740 -6.421 1.00 0.00 72 GLY A N 17
ATOM 20811 C CA . GLY A 1 72 ? -10.935 11.118 -5.924 1.00 0.00 72 GLY A CA 17
ATOM 20812 C C . GLY A 1 72 ? -11.345 9.910 -6.742 1.00 0.00 72 GLY A C 17
ATOM 20813 O O . GLY A 1 72 ? -12.175 9.999 -7.647 1.00 0.00 72 GLY A O 17
ATOM 20817 N N . PRO A 1 73 ? -10.755 8.748 -6.426 1.00 0.00 73 PRO A N 17
ATOM 20818 C CA . PRO A 1 73 ? -11.047 7.495 -7.128 1.00 0.00 73 PRO A CA 17
ATOM 20819 C C . PRO A 1 73 ? -12.449 6.976 -6.828 1.00 0.00 73 PRO A C 17
ATOM 20820 O O . PRO A 1 73 ? -13.174 6.561 -7.732 1.00 0.00 73 PRO A O 17
ATOM 20831 N N . SER A 1 74 ? -12.826 7.004 -5.554 1.00 0.00 74 SER A N 17
ATOM 20832 C CA . SER A 1 74 ? -14.140 6.533 -5.135 1.00 0.00 74 SER A CA 17
ATOM 20833 C C . SER A 1 74 ? -14.974 7.680 -4.572 1.00 0.00 74 SER A C 17
ATOM 20834 O O . SER A 1 74 ? -14.527 8.413 -3.690 1.00 0.00 74 SER A O 17
ATOM 20842 N N . SER A 1 75 ? -16.189 7.829 -5.089 1.00 0.00 75 SER A N 17
ATOM 20843 C CA . SER A 1 75 ? -17.086 8.889 -4.642 1.00 0.00 75 SER A CA 17
ATOM 20844 C C . SER A 1 75 ? -16.367 10.235 -4.621 1.00 0.00 75 SER A C 17
ATOM 20845 O O . SER A 1 75 ? -16.481 10.997 -3.662 1.00 0.00 75 SER A O 17
ATOM 20853 N N . GLY A 1 76 ? -15.627 10.520 -5.688 1.00 0.00 76 GLY A N 17
ATOM 20854 C CA . GLY A 1 76 ? -14.900 11.774 -5.773 1.00 0.00 76 GLY A CA 17
ATOM 20855 C C . GLY A 1 76 ? -15.785 12.976 -5.510 1.00 0.00 76 GLY A C 17
ATOM 20856 O O . GLY A 1 76 ? -15.297 14.099 -5.385 1.00 0.00 76 GLY A O 17
ATOM 20860 N N . GLY A 1 1 ? 32.050 -6.786 -5.214 1.00 0.00 1 GLY A N 18
ATOM 20861 C CA . GLY A 1 1 ? 33.183 -6.397 -4.396 1.00 0.00 1 GLY A CA 18
ATOM 20862 C C . GLY A 1 1 ? 33.226 -7.137 -3.074 1.00 0.00 1 GLY A C 18
ATOM 20863 O O . GLY A 1 1 ? 32.390 -8.002 -2.812 1.00 0.00 1 GLY A O 18
ATOM 20867 N N . SER A 1 2 ? 34.203 -6.798 -2.239 1.00 0.00 2 SER A N 18
ATOM 20868 C CA . SER A 1 2 ? 34.355 -7.441 -0.939 1.00 0.00 2 SER A CA 18
ATOM 20869 C C . SER A 1 2 ? 33.897 -6.514 0.182 1.00 0.00 2 SER A C 18
ATOM 20870 O O . SER A 1 2 ? 33.654 -6.954 1.306 1.00 0.00 2 SER A O 18
ATOM 20878 N N . SER A 1 3 ? 33.780 -5.228 -0.133 1.00 0.00 3 SER A N 18
ATOM 20879 C CA . SER A 1 3 ? 33.354 -4.237 0.848 1.00 0.00 3 SER A CA 18
ATOM 20880 C C . SER A 1 3 ? 31.866 -3.933 0.704 1.00 0.00 3 SER A C 18
ATOM 20881 O O . SER A 1 3 ? 31.473 -3.034 -0.038 1.00 0.00 3 SER A O 18
ATOM 20889 N N . GLY A 1 4 ? 31.041 -4.692 1.420 1.00 0.00 4 GLY A N 18
ATOM 20890 C CA . GLY A 1 4 ? 29.605 -4.490 1.358 1.00 0.00 4 GLY A CA 18
ATOM 20891 C C . GLY A 1 4 ? 28.915 -5.504 0.466 1.00 0.00 4 GLY A C 18
ATOM 20892 O O . GLY A 1 4 ? 29.572 -6.305 -0.199 1.00 0.00 4 GLY A O 18
ATOM 20896 N N . SER A 1 5 ? 27.587 -5.471 0.454 1.00 0.00 5 SER A N 18
ATOM 20897 C CA . SER A 1 5 ? 26.807 -6.398 -0.358 1.00 0.00 5 SER A CA 18
ATOM 20898 C C . SER A 1 5 ? 25.602 -5.696 -0.978 1.00 0.00 5 SER A C 18
ATOM 20899 O O . SER A 1 5 ? 25.195 -4.624 -0.529 1.00 0.00 5 SER A O 18
ATOM 20907 N N . SER A 1 6 ? 25.036 -6.309 -2.013 1.00 0.00 6 SER A N 18
ATOM 20908 C CA . SER A 1 6 ? 23.881 -5.742 -2.698 1.00 0.00 6 SER A CA 18
ATOM 20909 C C . SER A 1 6 ? 22.651 -5.759 -1.795 1.00 0.00 6 SER A C 18
ATOM 20910 O O . SER A 1 6 ? 21.961 -4.752 -1.648 1.00 0.00 6 SER A O 18
ATOM 20918 N N . GLY A 1 7 ? 22.384 -6.913 -1.191 1.00 0.00 7 GLY A N 18
ATOM 20919 C CA . GLY A 1 7 ? 21.238 -7.042 -0.309 1.00 0.00 7 GLY A CA 18
ATOM 20920 C C . GLY A 1 7 ? 19.931 -7.145 -1.069 1.00 0.00 7 GLY A C 18
ATOM 20921 O O . GLY A 1 7 ? 19.924 -7.270 -2.294 1.00 0.00 7 GLY A O 18
ATOM 20925 N N . LYS A 1 8 ? 18.820 -7.094 -0.342 1.00 0.00 8 LYS A N 18
ATOM 20926 C CA . LYS A 1 8 ? 17.500 -7.183 -0.954 1.00 0.00 8 LYS A CA 18
ATOM 20927 C C . LYS A 1 8 ? 16.925 -5.794 -1.212 1.00 0.00 8 LYS A C 18
ATOM 20928 O O . LYS A 1 8 ? 17.111 -4.877 -0.413 1.00 0.00 8 LYS A O 18
ATOM 20947 N N . ARG A 1 9 ? 16.225 -5.647 -2.332 1.00 0.00 9 ARG A N 18
ATOM 20948 C CA . ARG A 1 9 ? 15.623 -4.369 -2.695 1.00 0.00 9 ARG A CA 18
ATOM 20949 C C . ARG A 1 9 ? 14.537 -4.560 -3.749 1.00 0.00 9 ARG A C 18
ATOM 20950 O O . ARG A 1 9 ? 14.575 -5.510 -4.531 1.00 0.00 9 ARG A O 18
ATOM 20971 N N . LYS A 1 10 ? 13.568 -3.651 -3.765 1.00 0.00 10 LYS A N 18
ATOM 20972 C CA . LYS A 1 10 ? 12.471 -3.717 -4.722 1.00 0.00 10 LYS A CA 18
ATOM 20973 C C . LYS A 1 10 ? 12.703 -2.755 -5.883 1.00 0.00 10 LYS A C 18
ATOM 20974 O O . LYS A 1 10 ? 13.511 -1.831 -5.786 1.00 0.00 10 LYS A O 18
ATOM 20993 N N . THR A 1 11 ? 11.989 -2.978 -6.982 1.00 0.00 11 THR A N 18
ATOM 20994 C CA . THR A 1 11 ? 12.117 -2.131 -8.162 1.00 0.00 11 THR A CA 18
ATOM 20995 C C . THR A 1 11 ? 10.938 -1.173 -8.282 1.00 0.00 11 THR A C 18
ATOM 20996 O O . THR A 1 11 ? 9.790 -1.552 -8.048 1.00 0.00 11 THR A O 18
ATOM 21007 N N . LYS A 1 12 ? 11.227 0.071 -8.649 1.00 0.00 12 LYS A N 18
ATOM 21008 C CA . LYS A 1 12 ? 10.190 1.084 -8.802 1.00 0.00 12 LYS A CA 18
ATOM 21009 C C . LYS A 1 12 ? 8.903 0.468 -9.341 1.00 0.00 12 LYS A C 18
ATOM 21010 O O . LYS A 1 12 ? 7.808 0.813 -8.898 1.00 0.00 12 LYS A O 18
ATOM 21029 N N . GLU A 1 13 ? 9.043 -0.444 -10.297 1.00 0.00 13 GLU A N 18
ATOM 21030 C CA . GLU A 1 13 ? 7.890 -1.108 -10.894 1.00 0.00 13 GLU A CA 18
ATOM 21031 C C . GLU A 1 13 ? 7.120 -1.908 -9.847 1.00 0.00 13 GLU A C 18
ATOM 21032 O O . GLU A 1 13 ? 5.951 -1.634 -9.580 1.00 0.00 13 GLU A O 18
ATOM 21044 N N . GLN A 1 14 ? 7.785 -2.897 -9.259 1.00 0.00 14 GLN A N 18
ATOM 21045 C CA . GLN A 1 14 ? 7.163 -3.737 -8.243 1.00 0.00 14 GLN A CA 18
ATOM 21046 C C . GLN A 1 14 ? 6.501 -2.886 -7.164 1.00 0.00 14 GLN A C 18
ATOM 21047 O O . GLN A 1 14 ? 5.325 -3.071 -6.847 1.00 0.00 14 GLN A O 18
ATOM 21061 N N . LEU A 1 15 ? 7.263 -1.953 -6.603 1.00 0.00 15 LEU A N 18
ATOM 21062 C CA . LEU A 1 15 ? 6.750 -1.073 -5.559 1.00 0.00 15 LEU A CA 18
ATOM 21063 C C . LEU A 1 15 ? 5.487 -0.355 -6.023 1.00 0.00 15 LEU A C 18
ATOM 21064 O O . LEU A 1 15 ? 4.542 -0.181 -5.255 1.00 0.00 15 LEU A O 18
ATOM 21080 N N . ALA A 1 16 ? 5.478 0.058 -7.287 1.00 0.00 16 ALA A N 18
ATOM 21081 C CA . ALA A 1 16 ? 4.330 0.753 -7.855 1.00 0.00 16 ALA A CA 18
ATOM 21082 C C . ALA A 1 16 ? 3.042 -0.030 -7.619 1.00 0.00 16 ALA A C 18
ATOM 21083 O O . ALA A 1 16 ? 2.018 0.541 -7.242 1.00 0.00 16 ALA A O 18
ATOM 21090 N N . ILE A 1 17 ? 3.101 -1.338 -7.845 1.00 0.00 17 ILE A N 18
ATOM 21091 C CA . ILE A 1 17 ? 1.939 -2.198 -7.657 1.00 0.00 17 ILE A CA 18
ATOM 21092 C C . ILE A 1 17 ? 1.504 -2.221 -6.195 1.00 0.00 17 ILE A C 18
ATOM 21093 O O . ILE A 1 17 ? 0.319 -2.363 -5.891 1.00 0.00 17 ILE A O 18
ATOM 21109 N N . LEU A 1 18 ? 2.469 -2.080 -5.294 1.00 0.00 18 LEU A N 18
ATOM 21110 C CA . LEU A 1 18 ? 2.186 -2.083 -3.863 1.00 0.00 18 LEU A CA 18
ATOM 21111 C C . LEU A 1 18 ? 1.531 -0.774 -3.435 1.00 0.00 18 LEU A C 18
ATOM 21112 O O . LEU A 1 18 ? 0.441 -0.771 -2.862 1.00 0.00 18 LEU A O 18
ATOM 21128 N N . LYS A 1 19 ? 2.200 0.338 -3.718 1.00 0.00 19 LYS A N 18
ATOM 21129 C CA . LYS A 1 19 ? 1.682 1.655 -3.366 1.00 0.00 19 LYS A CA 18
ATOM 21130 C C . LYS A 1 19 ? 0.180 1.733 -3.616 1.00 0.00 19 LYS A C 18
ATOM 21131 O O . LYS A 1 19 ? -0.563 2.305 -2.817 1.00 0.00 19 LYS A O 18
ATOM 21150 N N . SER A 1 20 ? -0.262 1.153 -4.727 1.00 0.00 20 SER A N 18
ATOM 21151 C CA . SER A 1 20 ? -1.676 1.159 -5.082 1.00 0.00 20 SER A CA 18
ATOM 21152 C C . SER A 1 20 ? -2.490 0.337 -4.087 1.00 0.00 20 SER A C 18
ATOM 21153 O O . SER A 1 20 ? -3.601 0.715 -3.714 1.00 0.00 20 SER A O 18
ATOM 21161 N N . PHE A 1 21 ? -1.928 -0.789 -3.661 1.00 0.00 21 PHE A N 18
ATOM 21162 C CA . PHE A 1 21 ? -2.600 -1.666 -2.710 1.00 0.00 21 PHE A CA 18
ATOM 21163 C C . PHE A 1 21 ? -2.698 -1.008 -1.337 1.00 0.00 21 PHE A C 18
ATOM 21164 O O . PHE A 1 21 ? -3.775 -0.933 -0.747 1.00 0.00 21 PHE A O 18
ATOM 21181 N N . PHE A 1 22 ? -1.563 -0.531 -0.834 1.00 0.00 22 PHE A N 18
ATOM 21182 C CA . PHE A 1 22 ? -1.519 0.120 0.470 1.00 0.00 22 PHE A CA 18
ATOM 21183 C C . PHE A 1 22 ? -2.644 1.142 0.605 1.00 0.00 22 PHE A C 18
ATOM 21184 O O . PHE A 1 22 ? -3.376 1.149 1.596 1.00 0.00 22 PHE A O 18
ATOM 21201 N N . LEU A 1 23 ? -2.774 2.005 -0.396 1.00 0.00 23 LEU A N 18
ATOM 21202 C CA . LEU A 1 23 ? -3.809 3.033 -0.390 1.00 0.00 23 LEU A CA 18
ATOM 21203 C C . LEU A 1 23 ? -5.188 2.417 -0.178 1.00 0.00 23 LEU A C 18
ATOM 21204 O O . LEU A 1 23 ? -5.925 2.817 0.723 1.00 0.00 23 LEU A O 18
ATOM 21220 N N . GLN A 1 24 ? -5.528 1.440 -1.012 1.00 0.00 24 GLN A N 18
ATOM 21221 C CA . GLN A 1 24 ? -6.818 0.767 -0.915 1.00 0.00 24 GLN A CA 18
ATOM 21222 C C . GLN A 1 24 ? -6.999 0.133 0.461 1.00 0.00 24 GLN A C 18
ATOM 21223 O O . GLN A 1 24 ? -8.102 0.120 1.009 1.00 0.00 24 GLN A O 18
ATOM 21237 N N . CYS A 1 25 ? -5.911 -0.392 1.012 1.00 0.00 25 CYS A N 18
ATOM 21238 C CA . CYS A 1 25 ? -5.949 -1.029 2.324 1.00 0.00 25 CYS A CA 18
ATOM 21239 C C . CYS A 1 25 ? -4.559 -1.069 2.950 1.00 0.00 25 CYS A C 18
ATOM 21240 O O . CYS A 1 25 ? -3.652 -1.718 2.428 1.00 0.00 25 CYS A O 18
ATOM 21248 N N . GLN A 1 26 ? -4.399 -0.371 4.069 1.00 0.00 26 GLN A N 18
ATOM 21249 C CA . GLN A 1 26 ? -3.118 -0.326 4.764 1.00 0.00 26 GLN A CA 18
ATOM 21250 C C . GLN A 1 26 ? -2.693 -1.720 5.213 1.00 0.00 26 GLN A C 18
ATOM 21251 O O . GLN A 1 26 ? -1.508 -1.980 5.426 1.00 0.00 26 GLN A O 18
ATOM 21265 N N . TRP A 1 27 ? -3.666 -2.613 5.354 1.00 0.00 27 TRP A N 18
ATOM 21266 C CA . TRP A 1 27 ? -3.391 -3.982 5.778 1.00 0.00 27 TRP A CA 18
ATOM 21267 C C . TRP A 1 27 ? -3.962 -4.985 4.782 1.00 0.00 27 TRP A C 18
ATOM 21268 O O . TRP A 1 27 ? -5.115 -4.873 4.367 1.00 0.00 27 TRP A O 18
ATOM 21289 N N . ALA A 1 28 ? -3.149 -5.964 4.402 1.00 0.00 28 ALA A N 18
ATOM 21290 C CA . ALA A 1 28 ? -3.575 -6.988 3.457 1.00 0.00 28 ALA A CA 18
ATOM 21291 C C . ALA A 1 28 ? -3.620 -8.362 4.118 1.00 0.00 28 ALA A C 18
ATOM 21292 O O . ALA A 1 28 ? -2.912 -8.615 5.093 1.00 0.00 28 ALA A O 18
ATOM 21299 N N . ARG A 1 29 ? -4.456 -9.244 3.582 1.00 0.00 29 ARG A N 18
ATOM 21300 C CA . ARG A 1 29 ? -4.595 -10.592 4.121 1.00 0.00 29 ARG A CA 18
ATOM 21301 C C . ARG A 1 29 ? -3.869 -11.607 3.243 1.00 0.00 29 ARG A C 18
ATOM 21302 O O . ARG A 1 29 ? -3.542 -11.323 2.090 1.00 0.00 29 ARG A O 18
ATOM 21323 N N . ARG A 1 30 ? -3.621 -12.789 3.795 1.00 0.00 30 ARG A N 18
ATOM 21324 C CA . ARG A 1 30 ? -2.933 -13.846 3.062 1.00 0.00 30 ARG A CA 18
ATOM 21325 C C . ARG A 1 30 ? -3.562 -14.052 1.688 1.00 0.00 30 ARG A C 18
ATOM 21326 O O . ARG A 1 30 ? -2.860 -14.243 0.696 1.00 0.00 30 ARG A O 18
ATOM 21347 N N . GLU A 1 31 ? -4.890 -14.013 1.638 1.00 0.00 31 GLU A N 18
ATOM 21348 C CA . GLU A 1 31 ? -5.613 -14.197 0.385 1.00 0.00 31 GLU A CA 18
ATOM 21349 C C . GLU A 1 31 ? -5.229 -13.123 -0.628 1.00 0.00 31 GLU A C 18
ATOM 21350 O O . GLU A 1 31 ? -5.288 -13.345 -1.837 1.00 0.00 31 GLU A O 18
ATOM 21362 N N . ASP A 1 32 ? -4.836 -11.958 -0.125 1.00 0.00 32 ASP A N 18
ATOM 21363 C CA . ASP A 1 32 ? -4.441 -10.848 -0.985 1.00 0.00 32 ASP A CA 18
ATOM 21364 C C . ASP A 1 32 ? -2.951 -10.912 -1.304 1.00 0.00 32 ASP A C 18
ATOM 21365 O O . ASP A 1 32 ? -2.536 -10.647 -2.433 1.00 0.00 32 ASP A O 18
ATOM 21374 N N . TYR A 1 33 ? -2.151 -11.263 -0.304 1.00 0.00 33 TYR A N 18
ATOM 21375 C CA . TYR A 1 33 ? -0.706 -11.358 -0.477 1.00 0.00 33 TYR A CA 18
ATOM 21376 C C . TYR A 1 33 ? -0.354 -12.346 -1.585 1.00 0.00 33 TYR A C 18
ATOM 21377 O O . TYR A 1 33 ? 0.529 -12.088 -2.403 1.00 0.00 33 TYR A O 18
ATOM 21395 N N . GLN A 1 34 ? -1.052 -13.477 -1.605 1.00 0.00 34 GLN A N 18
ATOM 21396 C CA . GLN A 1 34 ? -0.814 -14.503 -2.612 1.00 0.00 34 GLN A CA 18
ATOM 21397 C C . GLN A 1 34 ? -0.913 -13.920 -4.018 1.00 0.00 34 GLN A C 18
ATOM 21398 O O . GLN A 1 34 ? -0.343 -14.460 -4.967 1.00 0.00 34 GLN A O 18
ATOM 21412 N N . LYS A 1 35 ? -1.640 -12.816 -4.145 1.00 0.00 35 LYS A N 18
ATOM 21413 C CA . LYS A 1 35 ? -1.815 -12.158 -5.434 1.00 0.00 35 LYS A CA 18
ATOM 21414 C C . LYS A 1 35 ? -0.672 -11.185 -5.707 1.00 0.00 35 LYS A C 18
ATOM 21415 O O . LYS A 1 35 ? -0.159 -11.112 -6.825 1.00 0.00 35 LYS A O 18
ATOM 21434 N N . LEU A 1 36 ? -0.276 -10.442 -4.680 1.00 0.00 36 LEU A N 18
ATOM 21435 C CA . LEU A 1 36 ? 0.808 -9.474 -4.809 1.00 0.00 36 LEU A CA 18
ATOM 21436 C C . LEU A 1 36 ? 2.062 -10.133 -5.375 1.00 0.00 36 LEU A C 18
ATOM 21437 O O . LEU A 1 36 ? 2.750 -9.559 -6.218 1.00 0.00 36 LEU A O 18
ATOM 21453 N N . GLU A 1 37 ? 2.351 -11.343 -4.905 1.00 0.00 37 GLU A N 18
ATOM 21454 C CA . GLU A 1 37 ? 3.522 -12.081 -5.366 1.00 0.00 37 GLU A CA 18
ATOM 21455 C C . GLU A 1 37 ? 3.373 -12.477 -6.832 1.00 0.00 37 GLU A C 18
ATOM 21456 O O . GLU A 1 37 ? 4.312 -12.983 -7.446 1.00 0.00 37 GLU A O 18
ATOM 21468 N N . GLN A 1 38 ? 2.188 -12.242 -7.385 1.00 0.00 38 GLN A N 18
ATOM 21469 C CA . GLN A 1 38 ? 1.916 -12.576 -8.778 1.00 0.00 38 GLN A CA 18
ATOM 21470 C C . GLN A 1 38 ? 1.999 -11.335 -9.661 1.00 0.00 38 GLN A C 18
ATOM 21471 O O . GLN A 1 38 ? 2.299 -11.428 -10.852 1.00 0.00 38 GLN A O 18
ATOM 21485 N N . ILE A 1 39 ? 1.730 -10.176 -9.070 1.00 0.00 39 ILE A N 18
ATOM 21486 C CA . ILE A 1 39 ? 1.775 -8.917 -9.803 1.00 0.00 39 ILE A CA 18
ATOM 21487 C C . ILE A 1 39 ? 3.145 -8.258 -9.681 1.00 0.00 39 ILE A C 18
ATOM 21488 O O . ILE A 1 39 ? 3.659 -7.684 -10.642 1.00 0.00 39 ILE A O 18
ATOM 21504 N N . THR A 1 40 ? 3.735 -8.347 -8.493 1.00 0.00 40 THR A N 18
ATOM 21505 C CA . THR A 1 40 ? 5.045 -7.760 -8.244 1.00 0.00 40 THR A CA 18
ATOM 21506 C C . THR A 1 40 ? 6.155 -8.785 -8.453 1.00 0.00 40 THR A C 18
ATOM 21507 O O . THR A 1 40 ? 7.293 -8.429 -8.755 1.00 0.00 40 THR A O 18
ATOM 21518 N N . GLY A 1 41 ? 5.815 -10.060 -8.292 1.00 0.00 41 GLY A N 18
ATOM 21519 C CA . GLY A 1 41 ? 6.793 -11.117 -8.468 1.00 0.00 41 GLY A CA 18
ATOM 21520 C C . GLY A 1 41 ? 7.746 -11.226 -7.294 1.00 0.00 41 GLY A C 18
ATOM 21521 O O . GLY A 1 41 ? 8.796 -11.862 -7.394 1.00 0.00 41 GLY A O 18
ATOM 21525 N N . LEU A 1 42 ? 7.382 -10.603 -6.179 1.00 0.00 42 LEU A N 18
ATOM 21526 C CA . LEU A 1 42 ? 8.213 -10.632 -4.980 1.00 0.00 42 LEU A CA 18
ATOM 21527 C C . LEU A 1 42 ? 7.636 -11.587 -3.940 1.00 0.00 42 LEU A C 18
ATOM 21528 O O . LEU A 1 42 ? 6.421 -11.712 -3.782 1.00 0.00 42 LEU A O 18
ATOM 21544 N N . PRO A 1 43 ? 8.526 -12.278 -3.212 1.00 0.00 43 PRO A N 18
ATOM 21545 C CA . PRO A 1 43 ? 8.129 -13.232 -2.173 1.00 0.00 43 PRO A CA 18
ATOM 21546 C C . PRO A 1 43 ? 7.097 -12.649 -1.214 1.00 0.00 43 PRO A C 18
ATOM 21547 O O . PRO A 1 43 ? 7.116 -11.453 -0.919 1.00 0.00 43 PRO A O 18
ATOM 21558 N N . ARG A 1 44 ? 6.199 -13.500 -0.730 1.00 0.00 44 ARG A N 18
ATOM 21559 C CA . ARG A 1 44 ? 5.158 -13.068 0.196 1.00 0.00 44 ARG A CA 18
ATOM 21560 C C . ARG A 1 44 ? 5.766 -12.376 1.413 1.00 0.00 44 ARG A C 18
ATOM 21561 O O . ARG A 1 44 ? 5.297 -11.330 1.862 1.00 0.00 44 ARG A O 18
ATOM 21582 N N . PRO A 1 45 ? 6.836 -12.973 1.960 1.00 0.00 45 PRO A N 18
ATOM 21583 C CA . PRO A 1 45 ? 7.531 -12.432 3.132 1.00 0.00 45 PRO A CA 18
ATOM 21584 C C . PRO A 1 45 ? 8.146 -11.063 2.860 1.00 0.00 45 PRO A C 18
ATOM 21585 O O . PRO A 1 45 ? 8.362 -10.277 3.782 1.00 0.00 45 PRO A O 18
ATOM 21596 N N . GLU A 1 46 ? 8.424 -10.786 1.590 1.00 0.00 46 GLU A N 18
ATOM 21597 C CA . GLU A 1 46 ? 9.015 -9.511 1.199 1.00 0.00 46 GLU A CA 18
ATOM 21598 C C . GLU A 1 46 ? 7.947 -8.426 1.093 1.00 0.00 46 GLU A C 18
ATOM 21599 O O . GLU A 1 46 ? 8.209 -7.254 1.362 1.00 0.00 46 GLU A O 18
ATOM 21611 N N . ILE A 1 47 ? 6.743 -8.827 0.698 1.00 0.00 47 ILE A N 18
ATOM 21612 C CA . ILE A 1 47 ? 5.635 -7.890 0.557 1.00 0.00 47 ILE A CA 18
ATOM 21613 C C . ILE A 1 47 ? 4.960 -7.630 1.899 1.00 0.00 47 ILE A C 18
ATOM 21614 O O . ILE A 1 47 ? 4.710 -6.482 2.268 1.00 0.00 47 ILE A O 18
ATOM 21630 N N . ILE A 1 48 ? 4.669 -8.703 2.626 1.00 0.00 48 ILE A N 18
ATOM 21631 C CA . ILE A 1 48 ? 4.026 -8.591 3.929 1.00 0.00 48 ILE A CA 18
ATOM 21632 C C . ILE A 1 48 ? 4.745 -7.576 4.812 1.00 0.00 48 ILE A C 18
ATOM 21633 O O . ILE A 1 48 ? 4.124 -6.666 5.359 1.00 0.00 48 ILE A O 18
ATOM 21649 N N . GLN A 1 49 ? 6.057 -7.740 4.944 1.00 0.00 49 GLN A N 18
ATOM 21650 C CA . GLN A 1 49 ? 6.861 -6.837 5.760 1.00 0.00 49 GLN A CA 18
ATOM 21651 C C . GLN A 1 49 ? 6.783 -5.409 5.229 1.00 0.00 49 GLN A C 18
ATOM 21652 O O . GLN A 1 49 ? 6.617 -4.461 5.996 1.00 0.00 49 GLN A O 18
ATOM 21666 N N . TRP A 1 50 ? 6.903 -5.265 3.914 1.00 0.00 50 TRP A N 18
ATOM 21667 C CA . TRP A 1 50 ? 6.847 -3.952 3.282 1.00 0.00 50 TRP A CA 18
ATOM 21668 C C . TRP A 1 50 ? 5.704 -3.121 3.854 1.00 0.00 50 TRP A C 18
ATOM 21669 O O . TRP A 1 50 ? 5.901 -1.978 4.267 1.00 0.00 50 TRP A O 18
ATOM 21690 N N . PHE A 1 51 ? 4.508 -3.702 3.876 1.00 0.00 51 PHE A N 18
ATOM 21691 C CA . PHE A 1 51 ? 3.333 -3.013 4.397 1.00 0.00 51 PHE A CA 18
ATOM 21692 C C . PHE A 1 51 ? 3.622 -2.406 5.767 1.00 0.00 51 PHE A C 18
ATOM 21693 O O . PHE A 1 51 ? 3.243 -1.269 6.046 1.00 0.00 51 PHE A O 18
ATOM 21710 N N . GLY A 1 52 ? 4.296 -3.173 6.618 1.00 0.00 52 GLY A N 18
ATOM 21711 C CA . GLY A 1 52 ? 4.624 -2.695 7.949 1.00 0.00 52 GLY A CA 18
ATOM 21712 C C . GLY A 1 52 ? 5.422 -1.407 7.921 1.00 0.00 52 GLY A C 18
ATOM 21713 O O . GLY A 1 52 ? 4.995 -0.392 8.471 1.00 0.00 52 GLY A O 18
ATOM 21717 N N . ASP A 1 53 ? 6.586 -1.448 7.281 1.00 0.00 53 ASP A N 18
ATOM 21718 C CA . ASP A 1 53 ? 7.447 -0.275 7.185 1.00 0.00 53 ASP A CA 18
ATOM 21719 C C . ASP A 1 53 ? 6.705 0.893 6.541 1.00 0.00 53 ASP A C 18
ATOM 21720 O O . ASP A 1 53 ? 6.957 2.055 6.861 1.00 0.00 53 ASP A O 18
ATOM 21729 N N . THR A 1 54 ? 5.789 0.576 5.631 1.00 0.00 54 THR A N 18
ATOM 21730 C CA . THR A 1 54 ? 5.013 1.598 4.941 1.00 0.00 54 THR A CA 18
ATOM 21731 C C . THR A 1 54 ? 4.214 2.441 5.928 1.00 0.00 54 THR A C 18
ATOM 21732 O O . THR A 1 54 ? 4.095 3.656 5.767 1.00 0.00 54 THR A O 18
ATOM 21743 N N . ARG A 1 55 ? 3.668 1.790 6.949 1.00 0.00 55 ARG A N 18
ATOM 21744 C CA . ARG A 1 55 ? 2.879 2.481 7.962 1.00 0.00 55 ARG A CA 18
ATOM 21745 C C . ARG A 1 55 ? 3.722 3.526 8.687 1.00 0.00 55 ARG A C 18
ATOM 21746 O O . ARG A 1 55 ? 3.316 4.681 8.822 1.00 0.00 55 ARG A O 18
ATOM 21767 N N . TYR A 1 56 ? 4.896 3.113 9.153 1.00 0.00 56 TYR A N 18
ATOM 21768 C CA . TYR A 1 56 ? 5.794 4.013 9.866 1.00 0.00 56 TYR A CA 18
ATOM 21769 C C . TYR A 1 56 ? 5.991 5.313 9.093 1.00 0.00 56 TYR A C 18
ATOM 21770 O O . TYR A 1 56 ? 5.689 6.397 9.592 1.00 0.00 56 TYR A O 18
ATOM 21788 N N . ALA A 1 57 ? 6.498 5.196 7.870 1.00 0.00 57 ALA A N 18
ATOM 21789 C CA . ALA A 1 57 ? 6.732 6.361 7.026 1.00 0.00 57 ALA A CA 18
ATOM 21790 C C . ALA A 1 57 ? 5.487 7.235 6.938 1.00 0.00 57 ALA A C 18
ATOM 21791 O O . ALA A 1 57 ? 5.539 8.437 7.205 1.00 0.00 57 ALA A O 18
ATOM 21798 N N . LEU A 1 58 ? 4.367 6.627 6.562 1.00 0.00 58 LEU A N 18
ATOM 21799 C CA . LEU A 1 58 ? 3.107 7.351 6.439 1.00 0.00 58 LEU A CA 18
ATOM 21800 C C . LEU A 1 58 ? 2.813 8.151 7.703 1.00 0.00 58 LEU A C 18
ATOM 21801 O O . LEU A 1 58 ? 2.345 9.288 7.637 1.00 0.00 58 LEU A O 18
ATOM 21817 N N . LYS A 1 59 ? 3.091 7.551 8.855 1.00 0.00 59 LYS A N 18
ATOM 21818 C CA . LYS A 1 59 ? 2.860 8.207 10.137 1.00 0.00 59 LYS A CA 18
ATOM 21819 C C . LYS A 1 59 ? 3.764 9.426 10.294 1.00 0.00 59 LYS A C 18
ATOM 21820 O O . LYS A 1 59 ? 3.311 10.500 10.692 1.00 0.00 59 LYS A O 18
ATOM 21839 N N . HIS A 1 60 ? 5.043 9.253 9.979 1.00 0.00 60 HIS A N 18
ATOM 21840 C CA . HIS A 1 60 ? 6.010 10.340 10.084 1.00 0.00 60 HIS A CA 18
ATOM 21841 C C . HIS A 1 60 ? 5.910 11.274 8.881 1.00 0.00 60 HIS A C 18
ATOM 21842 O O . HIS A 1 60 ? 6.668 12.236 8.765 1.00 0.00 60 HIS A O 18
ATOM 21857 N N . GLY A 1 61 ? 4.970 10.982 7.988 1.00 0.00 61 GLY A N 18
ATOM 21858 C CA . GLY A 1 61 ? 4.789 11.804 6.806 1.00 0.00 61 GLY A CA 18
ATOM 21859 C C . GLY A 1 61 ? 5.948 11.688 5.836 1.00 0.00 61 GLY A C 18
ATOM 21860 O O . GLY A 1 61 ? 6.504 12.695 5.400 1.00 0.00 61 GLY A O 18
ATOM 21864 N N . GLN A 1 62 ? 6.314 10.455 5.499 1.00 0.00 62 GLN A N 18
ATOM 21865 C CA . GLN A 1 62 ? 7.417 10.211 4.576 1.00 0.00 62 GLN A CA 18
ATOM 21866 C C . GLN A 1 62 ? 6.896 9.854 3.188 1.00 0.00 62 GLN A C 18
ATOM 21867 O O . GLN A 1 62 ? 7.442 10.294 2.176 1.00 0.00 62 GLN A O 18
ATOM 21881 N N . LEU A 1 63 ? 5.837 9.052 3.148 1.00 0.00 63 LEU A N 18
ATOM 21882 C CA . LEU A 1 63 ? 5.242 8.634 1.883 1.00 0.00 63 LEU A CA 18
ATOM 21883 C C . LEU A 1 63 ? 4.934 9.840 1.002 1.00 0.00 63 LEU A C 18
ATOM 21884 O O . LEU A 1 63 ? 4.029 10.622 1.295 1.00 0.00 63 LEU A O 18
ATOM 21900 N N . LYS A 1 64 ? 5.690 9.983 -0.081 1.00 0.00 64 LYS A N 18
ATOM 21901 C CA . LYS A 1 64 ? 5.496 11.092 -1.009 1.00 0.00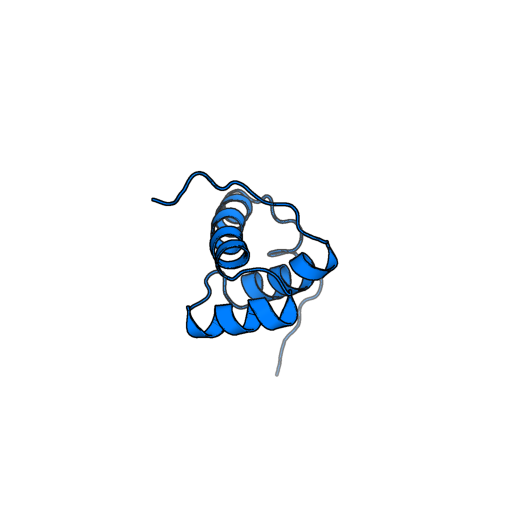 64 LYS A CA 18
ATOM 21902 C C . LYS A 1 64 ? 4.261 10.867 -1.875 1.00 0.00 64 LYS A C 18
ATOM 21903 O O . LYS A 1 64 ? 3.719 11.807 -2.455 1.00 0.00 64 LYS A O 18
ATOM 21922 N N . TRP A 1 65 ? 3.822 9.616 -1.957 1.00 0.00 65 TRP A N 18
ATOM 21923 C CA . TRP A 1 65 ? 2.649 9.269 -2.752 1.00 0.00 65 TRP A CA 18
ATOM 21924 C C . TRP A 1 65 ? 1.397 9.222 -1.883 1.00 0.00 65 TRP A C 18
ATOM 21925 O O . TRP A 1 65 ? 0.292 9.490 -2.355 1.00 0.00 65 TRP A O 18
ATOM 21946 N N . PHE A 1 66 ? 1.577 8.882 -0.611 1.00 0.00 66 PHE A N 18
ATOM 21947 C CA . PHE A 1 66 ? 0.461 8.800 0.324 1.00 0.00 66 PHE A CA 18
ATOM 21948 C C . PHE A 1 66 ? 0.155 10.168 0.927 1.00 0.00 66 PHE A C 18
ATOM 21949 O O . PHE A 1 66 ? 1.054 10.983 1.130 1.00 0.00 66 PHE A O 18
ATOM 21966 N N . ARG A 1 67 ? -1.120 10.411 1.211 1.00 0.00 67 ARG A N 18
ATOM 21967 C CA . ARG A 1 67 ? -1.546 11.680 1.789 1.00 0.00 67 ARG A CA 18
ATOM 21968 C C . ARG A 1 67 ? -0.589 12.123 2.892 1.00 0.00 67 ARG A C 18
ATOM 21969 O O . ARG A 1 67 ? -0.639 11.615 4.012 1.00 0.00 67 ARG A O 18
ATOM 21990 N N . ASP A 1 68 ? 0.282 13.072 2.566 1.00 0.00 68 ASP A N 18
ATOM 21991 C CA . ASP A 1 68 ? 1.250 13.584 3.529 1.00 0.00 68 ASP A CA 18
ATOM 21992 C C . ASP A 1 68 ? 0.718 14.833 4.224 1.00 0.00 68 ASP A C 18
ATOM 21993 O O . ASP A 1 68 ? 0.914 15.951 3.748 1.00 0.00 68 ASP A O 18
ATOM 22002 N N . ASN A 1 69 ? 0.042 14.634 5.351 1.00 0.00 69 ASN A N 18
ATOM 22003 C CA . ASN A 1 69 ? -0.521 15.745 6.110 1.00 0.00 69 ASN A CA 18
ATOM 22004 C C . ASN A 1 69 ? 0.079 15.805 7.512 1.00 0.00 69 ASN A C 18
ATOM 22005 O O . ASN A 1 69 ? -0.528 15.346 8.478 1.00 0.00 69 ASN A O 18
ATOM 22016 N N . ALA A 1 70 ? 1.276 16.376 7.613 1.00 0.00 70 ALA A N 18
ATOM 22017 C CA . ALA A 1 70 ? 1.957 16.499 8.896 1.00 0.00 70 ALA A CA 18
ATOM 22018 C C . ALA A 1 70 ? 1.474 17.727 9.659 1.00 0.00 70 ALA A C 18
ATOM 22019 O O . ALA A 1 70 ? 2.250 18.385 10.351 1.00 0.00 70 ALA A O 18
ATOM 22026 N N . SER A 1 71 ? 0.186 18.032 9.527 1.00 0.00 71 SER A N 18
ATOM 22027 C CA . SER A 1 71 ? -0.399 19.185 10.200 1.00 0.00 71 SER A CA 18
ATOM 22028 C C . SER A 1 71 ? -1.797 18.859 10.719 1.00 0.00 71 SER A C 18
ATOM 22029 O O . SER A 1 71 ? -2.535 18.090 10.106 1.00 0.00 71 SER A O 18
ATOM 22037 N N . GLY A 1 72 ? -2.152 19.450 11.856 1.00 0.00 72 GLY A N 18
ATOM 22038 C CA . GLY A 1 72 ? -3.458 19.211 12.440 1.00 0.00 72 GLY A CA 18
ATOM 22039 C C . GLY A 1 72 ? -3.374 18.509 13.782 1.00 0.00 72 GLY A C 18
ATOM 22040 O O . GLY A 1 72 ? -2.351 17.924 14.137 1.00 0.00 72 GLY A O 18
ATOM 22044 N N . PRO A 1 73 ? -4.470 18.566 14.553 1.00 0.00 73 PRO A N 18
ATOM 22045 C CA . PRO A 1 73 ? -4.541 17.937 15.875 1.00 0.00 73 PRO A CA 18
ATOM 22046 C C . PRO A 1 73 ? -4.557 16.415 15.794 1.00 0.00 73 PRO A C 18
ATOM 22047 O O . PRO A 1 73 ? -5.597 15.808 15.539 1.00 0.00 73 PRO A O 18
ATOM 22058 N N . SER A 1 74 ? -3.397 15.803 16.012 1.00 0.00 74 SER A N 18
ATOM 22059 C CA . SER A 1 74 ? -3.278 14.350 15.959 1.00 0.00 74 SER A CA 18
ATOM 22060 C C . SER A 1 74 ? -4.428 13.683 16.707 1.00 0.00 74 SER A C 18
ATOM 22061 O O . SER A 1 74 ? -5.116 12.817 16.166 1.00 0.00 74 SER A O 18
ATOM 22069 N N . SER A 1 75 ? -4.631 14.093 17.955 1.00 0.00 75 SER A N 18
ATOM 22070 C CA . SER A 1 75 ? -5.696 13.534 18.780 1.00 0.00 75 SER A CA 18
ATOM 22071 C C . SER A 1 75 ? -7.046 13.653 18.080 1.00 0.00 75 SER A C 18
ATOM 22072 O O . SER A 1 75 ? -7.583 14.749 17.925 1.00 0.00 75 SER A O 18
ATOM 22080 N N . GLY A 1 76 ? -7.589 12.515 17.658 1.00 0.00 76 GLY A N 18
ATOM 22081 C CA . GLY A 1 76 ? -8.872 12.513 16.979 1.00 0.00 76 GLY A CA 18
ATOM 22082 C C . GLY A 1 76 ? -9.909 11.677 17.701 1.00 0.00 76 GLY A C 18
ATOM 22083 O O . GLY A 1 76 ? -10.205 11.918 18.871 1.00 0.00 76 GLY A O 18
ATOM 22087 N N . GLY A 1 1 ? 16.113 -17.474 7.792 1.00 0.00 1 GLY A N 19
ATOM 22088 C CA . GLY A 1 1 ? 16.686 -18.188 8.917 1.00 0.00 1 GLY A CA 19
ATOM 22089 C C . GLY A 1 1 ? 16.654 -17.376 10.197 1.00 0.00 1 GLY A C 19
ATOM 22090 O O . GLY A 1 1 ? 15.595 -16.910 10.618 1.00 0.00 1 GLY A O 19
ATOM 22094 N N . SER A 1 2 ? 17.816 -17.207 10.818 1.00 0.00 2 SER A N 19
ATOM 22095 C CA . SER A 1 2 ? 17.916 -16.450 12.061 1.00 0.00 2 SER A CA 19
ATOM 22096 C C . SER A 1 2 ? 17.273 -15.074 11.912 1.00 0.00 2 SER A C 19
ATOM 22097 O O . SER A 1 2 ? 16.547 -14.617 12.795 1.00 0.00 2 SER A O 19
ATOM 22105 N N . SER A 1 3 ? 17.547 -14.419 10.788 1.00 0.00 3 SER A N 19
ATOM 22106 C CA . SER A 1 3 ? 16.999 -13.094 10.524 1.00 0.00 3 SER A CA 19
ATOM 22107 C C . SER A 1 3 ? 16.861 -12.852 9.024 1.00 0.00 3 SER A C 19
ATOM 22108 O O . SER A 1 3 ? 17.833 -12.951 8.276 1.00 0.00 3 SER A O 19
ATOM 22116 N N . GLY A 1 4 ? 15.645 -12.534 8.591 1.00 0.00 4 GLY A N 19
ATOM 22117 C CA . GLY A 1 4 ? 15.401 -12.283 7.183 1.00 0.00 4 GLY A CA 19
ATOM 22118 C C . GLY A 1 4 ? 15.878 -10.912 6.747 1.00 0.00 4 GLY A C 19
ATOM 22119 O O . GLY A 1 4 ? 15.096 -9.963 6.695 1.00 0.00 4 GLY A O 19
ATOM 22123 N N . SER A 1 5 ? 17.166 -10.807 6.434 1.00 0.00 5 SER A N 19
ATOM 22124 C CA . SER A 1 5 ? 17.747 -9.540 6.005 1.00 0.00 5 SER A CA 19
ATOM 22125 C C . SER A 1 5 ? 17.399 -9.247 4.549 1.00 0.00 5 SER A C 19
ATOM 22126 O O . SER A 1 5 ? 17.610 -10.082 3.669 1.00 0.00 5 SER A O 19
ATOM 22134 N N . SER A 1 6 ? 16.864 -8.056 4.303 1.00 0.00 6 SER A N 19
ATOM 22135 C CA . SER A 1 6 ? 16.482 -7.653 2.955 1.00 0.00 6 SER A CA 19
ATOM 22136 C C . SER A 1 6 ? 17.683 -7.103 2.192 1.00 0.00 6 SER A C 19
ATOM 22137 O O . SER A 1 6 ? 18.410 -6.245 2.691 1.00 0.00 6 SER A O 19
ATOM 22145 N N . GLY A 1 7 ? 17.884 -7.604 0.977 1.00 0.00 7 GLY A N 19
ATOM 22146 C CA . GLY A 1 7 ? 18.998 -7.153 0.163 1.00 0.00 7 GLY A CA 19
ATOM 22147 C C . GLY A 1 7 ? 18.558 -6.667 -1.204 1.00 0.00 7 GLY A C 19
ATOM 22148 O O . GLY A 1 7 ? 18.658 -5.480 -1.512 1.00 0.00 7 GLY A O 19
ATOM 22152 N N . LYS A 1 8 ? 18.070 -7.588 -2.028 1.00 0.00 8 LYS A N 19
ATOM 22153 C CA . LYS A 1 8 ? 17.613 -7.249 -3.371 1.00 0.00 8 LYS A CA 19
ATOM 22154 C C . LYS A 1 8 ? 16.417 -6.303 -3.316 1.00 0.00 8 LYS A C 19
ATOM 22155 O O . LYS A 1 8 ? 15.267 -6.739 -3.348 1.00 0.00 8 LYS A O 19
ATOM 22174 N N . ARG A 1 9 ? 16.698 -5.007 -3.234 1.00 0.00 9 ARG A N 19
ATOM 22175 C CA . ARG A 1 9 ? 15.646 -3.999 -3.175 1.00 0.00 9 ARG A CA 19
ATOM 22176 C C . ARG A 1 9 ? 14.625 -4.213 -4.289 1.00 0.00 9 ARG A C 19
ATOM 22177 O O . ARG A 1 9 ? 14.929 -4.821 -5.316 1.00 0.00 9 ARG A O 19
ATOM 22198 N N . LYS A 1 10 ? 13.413 -3.711 -4.078 1.00 0.00 10 LYS A N 19
ATOM 22199 C CA . LYS A 1 10 ? 12.347 -3.846 -5.064 1.00 0.00 10 LYS A CA 19
ATOM 22200 C C . LYS A 1 10 ? 12.555 -2.881 -6.226 1.00 0.00 10 LYS A C 19
ATOM 22201 O O . LYS A 1 10 ? 13.218 -1.853 -6.083 1.00 0.00 10 LYS A O 19
ATOM 22220 N N . THR A 1 11 ? 11.984 -3.217 -7.379 1.00 0.00 11 THR A N 19
ATOM 22221 C CA . THR A 1 11 ? 12.107 -2.381 -8.566 1.00 0.00 11 THR A CA 19
ATOM 22222 C C . THR A 1 11 ? 10.940 -1.405 -8.674 1.00 0.00 11 THR A C 19
ATOM 22223 O O . THR A 1 11 ? 9.788 -1.770 -8.441 1.00 0.00 11 THR A O 19
ATOM 22234 N N . LYS A 1 12 ? 11.246 -0.162 -9.029 1.00 0.00 12 LYS A N 19
ATOM 22235 C CA . LYS A 1 12 ? 10.223 0.868 -9.171 1.00 0.00 12 LYS A CA 19
ATOM 22236 C C . LYS A 1 12 ? 8.921 0.272 -9.697 1.00 0.00 12 LYS A C 19
ATOM 22237 O O . LYS A 1 12 ? 7.834 0.670 -9.280 1.00 0.00 12 LYS A O 19
ATOM 22256 N N . GLU A 1 13 ? 9.040 -0.684 -10.613 1.00 0.00 13 GLU A N 19
ATOM 22257 C CA . GLU A 1 13 ? 7.872 -1.333 -11.194 1.00 0.00 13 GLU A CA 19
ATOM 22258 C C . GLU A 1 13 ? 7.096 -2.108 -10.133 1.00 0.00 13 GLU A C 19
ATOM 22259 O O . GLU A 1 13 ? 5.919 -1.839 -9.891 1.00 0.00 13 GLU A O 19
ATOM 22271 N N . GLN A 1 14 ? 7.763 -3.070 -9.505 1.00 0.00 14 GLN A N 19
ATOM 22272 C CA . GLN A 1 14 ? 7.136 -3.885 -8.471 1.00 0.00 14 GLN A CA 19
ATOM 22273 C C . GLN A 1 14 ? 6.514 -3.007 -7.389 1.00 0.00 14 GLN A C 19
ATOM 22274 O O . GLN A 1 14 ? 5.354 -3.189 -7.019 1.00 0.00 14 GLN A O 19
ATOM 22288 N N . LEU A 1 15 ? 7.293 -2.056 -6.886 1.00 0.00 15 LEU A N 19
ATOM 22289 C CA . LEU A 1 15 ? 6.819 -1.150 -5.846 1.00 0.00 15 LEU A CA 19
ATOM 22290 C C . LEU A 1 15 ? 5.567 -0.407 -6.301 1.00 0.00 15 LEU A C 19
ATOM 22291 O O . LEU A 1 15 ? 4.649 -0.179 -5.514 1.00 0.00 15 LEU A O 19
ATOM 22307 N N . ALA A 1 16 ? 5.537 -0.033 -7.576 1.00 0.00 16 ALA A N 19
ATOM 22308 C CA . ALA A 1 16 ? 4.396 0.680 -8.136 1.00 0.00 16 ALA A CA 19
ATOM 22309 C C . ALA A 1 16 ? 3.095 -0.071 -7.872 1.00 0.00 16 ALA A C 19
ATOM 22310 O O . ALA A 1 16 ? 2.079 0.531 -7.524 1.00 0.00 16 ALA A O 19
ATOM 22317 N N . ILE A 1 17 ? 3.134 -1.389 -8.040 1.00 0.00 17 ILE A N 19
ATOM 22318 C CA . ILE A 1 17 ? 1.958 -2.221 -7.820 1.00 0.00 17 ILE A CA 19
ATOM 22319 C C . ILE A 1 17 ? 1.550 -2.218 -6.350 1.00 0.00 17 ILE A C 19
ATOM 22320 O O . ILE A 1 17 ? 0.368 -2.326 -6.022 1.00 0.00 17 ILE A O 19
ATOM 22336 N N . LEU A 1 18 ? 2.536 -2.092 -5.469 1.00 0.00 18 LEU A N 19
ATOM 22337 C CA . LEU A 1 18 ? 2.280 -2.072 -4.033 1.00 0.00 18 LEU A CA 19
ATOM 22338 C C . LEU A 1 18 ? 1.701 -0.729 -3.601 1.00 0.00 18 LEU A C 19
ATOM 22339 O O . LEU A 1 18 ? 0.622 -0.667 -3.010 1.00 0.00 18 LEU A O 19
ATOM 22355 N N . LYS A 1 19 ? 2.423 0.345 -3.901 1.00 0.00 19 LYS A N 19
ATOM 22356 C CA . LYS A 1 19 ? 1.980 1.688 -3.548 1.00 0.00 19 LYS A CA 19
ATOM 22357 C C . LYS A 1 19 ? 0.473 1.833 -3.740 1.00 0.00 19 LYS A C 19
ATOM 22358 O O . LYS A 1 19 ? -0.212 2.434 -2.914 1.00 0.00 19 LYS A O 19
ATOM 22377 N N . SER A 1 20 ? -0.035 1.276 -4.834 1.00 0.00 20 SER A N 19
ATOM 22378 C CA . SER A 1 20 ? -1.460 1.345 -5.135 1.00 0.00 20 SER A CA 19
ATOM 22379 C C . SER A 1 20 ? -2.268 0.532 -4.128 1.00 0.00 20 SER A C 19
ATOM 22380 O O . SER A 1 20 ? -3.328 0.962 -3.673 1.00 0.00 20 SER A O 19
ATOM 22388 N N . PHE A 1 21 ? -1.759 -0.647 -3.785 1.00 0.00 21 PHE A N 19
ATOM 22389 C CA . PHE A 1 21 ? -2.433 -1.522 -2.832 1.00 0.00 21 PHE A CA 19
ATOM 22390 C C . PHE A 1 21 ? -2.522 -0.864 -1.458 1.00 0.00 21 PHE A C 19
ATOM 22391 O O . PHE A 1 21 ? -3.602 -0.755 -0.878 1.00 0.00 21 PHE A O 19
ATOM 22408 N N . PHE A 1 22 ? -1.377 -0.428 -0.942 1.00 0.00 22 PHE A N 19
ATOM 22409 C CA . PHE A 1 22 ? -1.324 0.217 0.364 1.00 0.00 22 PHE A CA 19
ATOM 22410 C C . PHE A 1 22 ? -2.432 1.258 0.502 1.00 0.00 22 PHE A C 19
ATOM 22411 O O . PHE A 1 22 ? -3.210 1.230 1.456 1.00 0.00 22 PHE A O 19
ATOM 22428 N N . LEU A 1 23 ? -2.495 2.175 -0.457 1.00 0.00 23 LEU A N 19
ATOM 22429 C CA . LEU A 1 23 ? -3.507 3.226 -0.444 1.00 0.00 23 LEU A CA 19
ATOM 22430 C C . LEU A 1 23 ? -4.901 2.638 -0.256 1.00 0.00 23 LEU A C 19
ATOM 22431 O O . LEU A 1 23 ? -5.664 3.086 0.600 1.00 0.00 23 LEU A O 19
ATOM 22447 N N . GLN A 1 24 ? -5.227 1.631 -1.060 1.00 0.00 24 GLN A N 19
ATOM 22448 C CA . GLN A 1 24 ? -6.529 0.981 -0.981 1.00 0.00 24 GLN A CA 19
ATOM 22449 C C . GLN A 1 24 ? -6.723 0.313 0.376 1.00 0.00 24 GLN A C 19
ATOM 22450 O O . GLN A 1 24 ? -7.836 0.261 0.900 1.00 0.00 24 GLN A O 19
ATOM 22464 N N . CYS A 1 25 ? -5.633 -0.196 0.940 1.00 0.00 25 CYS A N 19
ATOM 22465 C CA . CYS A 1 25 ? -5.683 -0.862 2.237 1.00 0.00 25 CYS A CA 19
ATOM 22466 C C . CYS A 1 25 ? -4.309 -0.864 2.901 1.00 0.00 25 CYS A C 19
ATOM 22467 O O . CYS A 1 25 ? -3.345 -1.394 2.350 1.00 0.00 25 CYS A O 19
ATOM 22475 N N . GLN A 1 26 ? -4.229 -0.266 4.085 1.00 0.00 26 GLN A N 19
ATOM 22476 C CA . GLN A 1 26 ? -2.973 -0.197 4.822 1.00 0.00 26 GLN A CA 19
ATOM 22477 C C . GLN A 1 26 ? -2.509 -1.589 5.238 1.00 0.00 26 GLN A C 19
ATOM 22478 O O . GLN A 1 26 ? -1.310 -1.860 5.307 1.00 0.00 26 GLN A O 19
ATOM 22492 N N . TRP A 1 27 ? -3.466 -2.468 5.515 1.00 0.00 27 TRP A N 19
ATOM 22493 C CA . TRP A 1 27 ? -3.154 -3.832 5.925 1.00 0.00 27 TRP A CA 19
ATOM 22494 C C . TRP A 1 27 ? -3.742 -4.842 4.945 1.00 0.00 27 TRP A C 19
ATOM 22495 O O . TRP A 1 27 ? -4.892 -4.717 4.526 1.00 0.00 27 TRP A O 19
ATOM 22516 N N . ALA A 1 28 ? -2.945 -5.843 4.585 1.00 0.00 28 ALA A N 19
ATOM 22517 C CA . ALA A 1 28 ? -3.387 -6.876 3.656 1.00 0.00 28 ALA A CA 19
ATOM 22518 C C . ALA A 1 28 ? -3.433 -8.241 4.334 1.00 0.00 28 ALA A C 19
ATOM 22519 O O . ALA A 1 28 ? -2.746 -8.474 5.329 1.00 0.00 28 ALA A O 19
ATOM 22526 N N . ARG A 1 29 ? -4.247 -9.139 3.790 1.00 0.00 29 ARG A N 19
ATOM 22527 C CA . ARG A 1 29 ? -4.384 -10.481 4.344 1.00 0.00 29 ARG A CA 19
ATOM 22528 C C . ARG A 1 29 ? -3.709 -11.512 3.445 1.00 0.00 29 ARG A C 19
ATOM 22529 O O . ARG A 1 29 ? -3.333 -11.211 2.312 1.00 0.00 29 ARG A O 19
ATOM 22550 N N . ARG A 1 30 ? -3.559 -12.729 3.958 1.00 0.00 30 ARG A N 19
ATOM 22551 C CA . ARG A 1 30 ? -2.927 -13.804 3.201 1.00 0.00 30 ARG A CA 19
ATOM 22552 C C . ARG A 1 30 ? -3.620 -14.001 1.856 1.00 0.00 30 ARG A C 19
ATOM 22553 O O . ARG A 1 30 ? -2.978 -14.333 0.860 1.00 0.00 30 ARG A O 19
ATOM 22574 N N . GLU A 1 31 ? -4.933 -13.796 1.836 1.00 0.00 31 GLU A N 19
ATOM 22575 C CA . GLU A 1 31 ? -5.712 -13.953 0.613 1.00 0.00 31 GLU A CA 19
ATOM 22576 C C . GLU A 1 31 ? -5.305 -12.914 -0.428 1.00 0.00 31 GLU A C 19
ATOM 22577 O O . GLU A 1 31 ? -5.431 -13.143 -1.631 1.00 0.00 31 GLU A O 19
ATOM 22589 N N . ASP A 1 32 ? -4.819 -11.772 0.044 1.00 0.00 32 ASP A N 19
ATOM 22590 C CA . ASP A 1 32 ? -4.393 -10.697 -0.845 1.00 0.00 32 ASP A CA 19
ATOM 22591 C C . ASP A 1 32 ? -2.917 -10.839 -1.202 1.00 0.00 32 ASP A C 19
ATOM 22592 O O . ASP A 1 32 ? -2.527 -10.658 -2.355 1.00 0.00 32 ASP A O 19
ATOM 22601 N N . TYR A 1 33 ? -2.101 -11.163 -0.204 1.00 0.00 33 TYR A N 19
ATOM 22602 C CA . TYR A 1 33 ? -0.667 -11.326 -0.412 1.00 0.00 33 TYR A CA 19
ATOM 22603 C C . TYR A 1 33 ? -0.389 -12.316 -1.540 1.00 0.00 33 TYR A C 19
ATOM 22604 O O . TYR A 1 33 ? 0.427 -12.053 -2.422 1.00 0.00 33 TYR A O 19
ATOM 22622 N N . GLN A 1 34 ? -1.076 -13.453 -1.502 1.00 0.00 34 GLN A N 19
ATOM 22623 C CA . GLN A 1 34 ? -0.903 -14.483 -2.519 1.00 0.00 34 GLN A CA 19
ATOM 22624 C C . GLN A 1 34 ? -1.026 -13.891 -3.919 1.00 0.00 34 GLN A C 19
ATOM 22625 O O . GLN A 1 34 ? -0.476 -14.426 -4.882 1.00 0.00 34 GLN A O 19
ATOM 22639 N N . LYS A 1 35 ? -1.751 -12.782 -4.026 1.00 0.00 35 LYS A N 19
ATOM 22640 C CA . LYS A 1 35 ? -1.946 -12.115 -5.308 1.00 0.00 35 LYS A CA 19
ATOM 22641 C C . LYS A 1 35 ? -0.776 -11.188 -5.622 1.00 0.00 35 LYS A C 19
ATOM 22642 O O . LYS A 1 35 ? -0.265 -11.174 -6.743 1.00 0.00 35 LYS A O 19
ATOM 22661 N N . LEU A 1 36 ? -0.357 -10.415 -4.627 1.00 0.00 36 LEU A N 19
ATOM 22662 C CA . LEU A 1 36 ? 0.754 -9.485 -4.797 1.00 0.00 36 LEU A CA 19
ATOM 22663 C C . LEU A 1 36 ? 1.982 -10.199 -5.353 1.00 0.00 36 LEU A C 19
ATOM 22664 O O . LEU A 1 36 ? 2.656 -9.689 -6.247 1.00 0.00 36 LEU A O 19
ATOM 22680 N N . GLU A 1 37 ? 2.265 -11.383 -4.818 1.00 0.00 37 GLU A N 19
ATOM 22681 C CA . GLU A 1 37 ? 3.411 -12.167 -5.262 1.00 0.00 37 GLU A CA 19
ATOM 22682 C C . GLU A 1 37 ? 3.234 -12.617 -6.709 1.00 0.00 37 GLU A C 19
ATOM 22683 O O . GLU A 1 37 ? 4.151 -13.172 -7.314 1.00 0.00 37 GLU A O 19
ATOM 22695 N N . GLN A 1 38 ? 2.047 -12.376 -7.257 1.00 0.00 38 GLN A N 19
ATOM 22696 C CA . GLN A 1 38 ? 1.749 -12.758 -8.632 1.00 0.00 38 GLN A CA 19
ATOM 22697 C C . GLN A 1 38 ? 1.848 -11.555 -9.565 1.00 0.00 38 GLN A C 19
ATOM 22698 O O . GLN A 1 38 ? 2.193 -11.695 -10.739 1.00 0.00 38 GLN A O 19
ATOM 22712 N N . ILE A 1 39 ? 1.544 -10.375 -9.036 1.00 0.00 39 ILE A N 19
ATOM 22713 C CA . ILE A 1 39 ? 1.600 -9.149 -9.821 1.00 0.00 39 ILE A CA 19
ATOM 22714 C C . ILE A 1 39 ? 2.984 -8.512 -9.748 1.00 0.00 39 ILE A C 19
ATOM 22715 O O . ILE A 1 39 ? 3.523 -8.054 -10.756 1.00 0.00 39 ILE A O 19
ATOM 22731 N N . THR A 1 40 ? 3.556 -8.488 -8.548 1.00 0.00 40 THR A N 19
ATOM 22732 C CA . THR A 1 40 ? 4.877 -7.908 -8.343 1.00 0.00 40 THR A CA 19
ATOM 22733 C C . THR A 1 40 ? 5.972 -8.948 -8.551 1.00 0.00 40 THR A C 19
ATOM 22734 O O . THR A 1 40 ? 7.104 -8.612 -8.895 1.00 0.00 40 THR A O 19
ATOM 22745 N N . GLY A 1 41 ? 5.627 -10.215 -8.340 1.00 0.00 41 GLY A N 19
ATOM 22746 C CA . GLY A 1 41 ? 6.592 -11.285 -8.511 1.00 0.00 41 GLY A CA 19
ATOM 22747 C C . GLY A 1 41 ? 7.573 -11.370 -7.358 1.00 0.00 41 GLY A C 19
ATOM 22748 O O . GLY A 1 41 ? 8.646 -11.960 -7.489 1.00 0.00 41 GLY A O 19
ATOM 22752 N N . LEU A 1 42 ? 7.206 -10.779 -6.227 1.00 0.00 42 LEU A N 19
ATOM 22753 C CA . LEU A 1 42 ? 8.062 -10.789 -5.046 1.00 0.00 42 LEU A CA 19
ATOM 22754 C C . LEU A 1 42 ? 7.497 -11.712 -3.971 1.00 0.00 42 LEU A C 19
ATOM 22755 O O . LEU A 1 42 ? 6.285 -11.815 -3.780 1.00 0.00 42 LEU A O 19
ATOM 22771 N N . PRO A 1 43 ? 8.395 -12.399 -3.249 1.00 0.00 43 PRO A N 19
ATOM 22772 C CA . PRO A 1 43 ? 8.010 -13.324 -2.179 1.00 0.00 43 PRO A CA 19
ATOM 22773 C C . PRO A 1 43 ? 7.011 -12.703 -1.208 1.00 0.00 43 PRO A C 19
ATOM 22774 O O . PRO A 1 43 ? 7.036 -11.496 -0.966 1.00 0.00 43 PRO A O 19
ATOM 22785 N N . ARG A 1 44 ? 6.136 -13.535 -0.654 1.00 0.00 44 ARG A N 19
ATOM 22786 C CA . ARG A 1 44 ? 5.128 -13.067 0.290 1.00 0.00 44 ARG A CA 19
ATOM 22787 C C . ARG A 1 44 ? 5.781 -12.364 1.477 1.00 0.00 44 ARG A C 19
ATOM 22788 O O . ARG A 1 44 ? 5.343 -11.302 1.919 1.00 0.00 44 ARG A O 19
ATOM 22809 N N . PRO A 1 45 ? 6.854 -12.970 2.006 1.00 0.00 45 PRO A N 19
ATOM 22810 C CA . PRO A 1 45 ? 7.591 -12.420 3.149 1.00 0.00 45 PRO A CA 19
ATOM 22811 C C . PRO A 1 45 ? 8.241 -11.078 2.828 1.00 0.00 45 PRO A C 19
ATOM 22812 O O . PRO A 1 45 ? 8.542 -10.294 3.727 1.00 0.00 45 PRO A O 19
ATOM 22823 N N . GLU A 1 46 ? 8.454 -10.822 1.541 1.00 0.00 46 GLU A N 19
ATOM 22824 C CA . GLU A 1 46 ? 9.068 -9.574 1.103 1.00 0.00 46 GLU A CA 19
ATOM 22825 C C . GLU A 1 46 ? 8.029 -8.461 1.002 1.00 0.00 46 GLU A C 19
ATOM 22826 O O . GLU A 1 46 ? 8.321 -7.298 1.283 1.00 0.00 46 GLU A O 19
ATOM 22838 N N . ILE A 1 47 ? 6.817 -8.827 0.599 1.00 0.00 47 ILE A N 19
ATOM 22839 C CA . ILE A 1 47 ? 5.735 -7.860 0.462 1.00 0.00 47 ILE A CA 19
ATOM 22840 C C . ILE A 1 47 ? 5.083 -7.569 1.810 1.00 0.00 47 ILE A C 19
ATOM 22841 O O . ILE A 1 47 ? 4.829 -6.414 2.151 1.00 0.00 47 ILE A O 19
ATOM 22857 N N . ILE A 1 48 ? 4.817 -8.624 2.572 1.00 0.00 48 ILE A N 19
ATOM 22858 C CA . ILE A 1 48 ? 4.198 -8.482 3.884 1.00 0.00 48 ILE A CA 19
ATOM 22859 C C . ILE A 1 48 ? 4.955 -7.474 4.742 1.00 0.00 48 ILE A C 19
ATOM 22860 O O . ILE A 1 48 ? 4.368 -6.530 5.271 1.00 0.00 48 ILE A O 19
ATOM 22876 N N . GLN A 1 49 ? 6.261 -7.680 4.874 1.00 0.00 49 GLN A N 19
ATOM 22877 C CA . GLN A 1 49 ? 7.099 -6.787 5.667 1.00 0.00 49 GLN A CA 19
ATOM 22878 C C . GLN A 1 49 ? 7.015 -5.356 5.147 1.00 0.00 49 GLN A C 19
ATOM 22879 O O . GLN A 1 49 ? 6.936 -4.406 5.925 1.00 0.00 49 GLN A O 19
ATOM 22893 N N . TRP A 1 50 ? 7.033 -5.211 3.827 1.00 0.00 50 TRP A N 19
ATOM 22894 C CA . TRP A 1 50 ? 6.960 -3.895 3.202 1.00 0.00 50 TRP A CA 19
ATOM 22895 C C . TRP A 1 50 ? 5.797 -3.088 3.768 1.00 0.00 50 TRP A C 19
ATOM 22896 O O . TRP A 1 50 ? 5.977 -1.961 4.232 1.00 0.00 50 TRP A O 19
ATOM 22917 N N . PHE A 1 51 ? 4.603 -3.670 3.727 1.00 0.00 51 PHE A N 19
ATOM 22918 C CA . PHE A 1 51 ? 3.409 -3.004 4.236 1.00 0.00 51 PHE A CA 19
ATOM 22919 C C . PHE A 1 51 ? 3.653 -2.444 5.634 1.00 0.00 51 PHE A C 19
ATOM 22920 O O . PHE A 1 51 ? 3.241 -1.328 5.948 1.00 0.00 51 PHE A O 19
ATOM 22937 N N . GLY A 1 52 ? 4.326 -3.228 6.470 1.00 0.00 52 GLY A N 19
ATOM 22938 C CA . GLY A 1 52 ? 4.613 -2.794 7.825 1.00 0.00 52 GLY A CA 19
ATOM 22939 C C . GLY A 1 52 ? 5.474 -1.547 7.865 1.00 0.00 52 GLY A C 19
ATOM 22940 O O . GLY A 1 52 ? 5.131 -0.569 8.529 1.00 0.00 52 GLY A O 19
ATOM 22944 N N . ASP A 1 53 ? 6.596 -1.582 7.154 1.00 0.00 53 ASP A N 19
ATOM 22945 C CA . ASP A 1 53 ? 7.509 -0.445 7.110 1.00 0.00 53 ASP A CA 19
ATOM 22946 C C . ASP A 1 53 ? 6.839 0.767 6.472 1.00 0.00 53 ASP A C 19
ATOM 22947 O O . ASP A 1 53 ? 7.065 1.905 6.885 1.00 0.00 53 ASP A O 19
ATOM 22956 N N . THR A 1 54 ? 6.012 0.516 5.461 1.00 0.00 54 THR A N 19
ATOM 22957 C CA . THR A 1 54 ? 5.311 1.586 4.763 1.00 0.00 54 THR A CA 19
ATOM 22958 C C . THR A 1 54 ? 4.456 2.402 5.726 1.00 0.00 54 THR A C 19
ATOM 22959 O O . THR A 1 54 ? 4.407 3.629 5.641 1.00 0.00 54 THR A O 19
ATOM 22970 N N . ARG A 1 55 ? 3.784 1.713 6.643 1.00 0.00 55 ARG A N 19
ATOM 22971 C CA . ARG A 1 55 ? 2.931 2.375 7.622 1.00 0.00 55 ARG A CA 19
ATOM 22972 C C . ARG A 1 55 ? 3.730 3.375 8.452 1.00 0.00 55 ARG A C 19
ATOM 22973 O O . ARG A 1 55 ? 3.360 4.545 8.559 1.00 0.00 55 ARG A O 19
ATOM 22994 N N . TYR A 1 56 ? 4.826 2.908 9.038 1.00 0.00 56 TYR A N 19
ATOM 22995 C CA . TYR A 1 56 ? 5.676 3.760 9.861 1.00 0.00 56 TYR A CA 19
ATOM 22996 C C . TYR A 1 56 ? 5.943 5.094 9.169 1.00 0.00 56 TYR A C 19
ATOM 22997 O O . TYR A 1 56 ? 5.711 6.159 9.740 1.00 0.00 56 TYR A O 19
ATOM 23015 N N . ALA A 1 57 ? 6.431 5.025 7.935 1.00 0.00 57 ALA A N 19
ATOM 23016 C CA . ALA A 1 57 ? 6.727 6.226 7.163 1.00 0.00 57 ALA A CA 19
ATOM 23017 C C . ALA A 1 57 ? 5.494 7.114 7.034 1.00 0.00 57 ALA A C 19
ATOM 23018 O O . ALA A 1 57 ? 5.559 8.322 7.265 1.00 0.00 57 ALA A O 19
ATOM 23025 N N . LEU A 1 58 ? 4.371 6.508 6.664 1.00 0.00 58 LEU A N 19
ATOM 23026 C CA . LEU A 1 58 ? 3.122 7.244 6.503 1.00 0.00 58 LEU A CA 19
ATOM 23027 C C . LEU A 1 58 ? 2.744 7.964 7.794 1.00 0.00 58 LEU A C 19
ATOM 23028 O O . LEU A 1 58 ? 2.726 9.193 7.850 1.00 0.00 58 LEU A O 19
ATOM 23044 N N . LYS A 1 59 ? 2.444 7.189 8.831 1.00 0.00 59 LYS A N 19
ATOM 23045 C CA . LYS A 1 59 ? 2.070 7.751 10.124 1.00 0.00 59 LYS A CA 19
ATOM 23046 C C . LYS A 1 59 ? 2.881 9.007 10.426 1.00 0.00 59 LYS A C 19
ATOM 23047 O O . LYS A 1 59 ? 2.347 9.999 10.922 1.00 0.00 59 LYS A O 19
ATOM 23066 N N . HIS A 1 60 ? 4.175 8.958 10.123 1.00 0.00 60 HIS A N 19
ATOM 23067 C CA . HIS A 1 60 ? 5.059 10.093 10.361 1.00 0.00 60 HIS A CA 19
ATOM 23068 C C . HIS A 1 60 ? 4.860 11.169 9.297 1.00 0.00 60 HIS A C 19
ATOM 23069 O O . HIS A 1 60 ? 4.872 12.362 9.597 1.00 0.00 60 HIS A O 19
ATOM 23084 N N . GLY A 1 61 ? 4.678 10.738 8.053 1.00 0.00 61 GLY A N 19
ATOM 23085 C CA . GLY A 1 61 ? 4.480 11.677 6.964 1.00 0.00 61 GLY A CA 19
ATOM 23086 C C . GLY A 1 61 ? 5.632 11.674 5.979 1.00 0.00 61 GLY A C 19
ATOM 23087 O O . GLY A 1 61 ? 6.057 12.729 5.509 1.00 0.00 61 GLY A O 19
ATOM 23091 N N . GLN A 1 62 ? 6.138 10.485 5.666 1.00 0.00 62 GLN A N 19
ATOM 23092 C CA . GLN A 1 62 ? 7.249 10.350 4.732 1.00 0.00 62 GLN A CA 19
ATOM 23093 C C . GLN A 1 62 ? 6.744 10.052 3.324 1.00 0.00 62 GLN A C 19
ATOM 23094 O O . GLN A 1 62 ? 7.174 10.677 2.354 1.00 0.00 62 GLN A O 19
ATOM 23108 N N . LEU A 1 63 ? 5.830 9.094 3.220 1.00 0.00 63 LEU A N 19
ATOM 23109 C CA . LEU A 1 63 ? 5.266 8.712 1.930 1.00 0.00 63 LEU A CA 19
ATOM 23110 C C . LEU A 1 63 ? 4.872 9.945 1.122 1.00 0.00 63 LEU A C 19
ATOM 23111 O O . LEU A 1 63 ? 3.936 10.661 1.478 1.00 0.00 63 LEU A O 19
ATOM 23127 N N . LYS A 1 64 ? 5.591 10.185 0.030 1.00 0.00 64 LYS A N 19
ATOM 23128 C CA . LYS A 1 64 ? 5.315 11.328 -0.832 1.00 0.00 64 LYS A CA 19
ATOM 23129 C C . LYS A 1 64 ? 4.085 11.073 -1.697 1.00 0.00 64 LYS A C 19
ATOM 23130 O O . LYS A 1 64 ? 3.410 12.010 -2.123 1.00 0.00 64 LYS A O 19
ATOM 23149 N N . TRP A 1 65 ? 3.799 9.801 -1.950 1.00 0.00 65 TRP A N 19
ATOM 23150 C CA . TRP A 1 65 ? 2.648 9.425 -2.763 1.00 0.00 65 TRP A CA 19
ATOM 23151 C C . TRP A 1 65 ? 1.386 9.337 -1.912 1.00 0.00 65 TRP A C 19
ATOM 23152 O O . TRP A 1 65 ? 0.287 9.636 -2.382 1.00 0.00 65 TRP A O 19
ATOM 23173 N N . PHE A 1 66 ? 1.549 8.927 -0.659 1.00 0.00 66 PHE A N 19
ATOM 23174 C CA . PHE A 1 66 ? 0.421 8.801 0.257 1.00 0.00 66 PHE A CA 19
ATOM 23175 C C . PHE A 1 66 ? -0.037 10.170 0.748 1.00 0.00 66 PHE A C 19
ATOM 23176 O O . PHE A 1 66 ? 0.751 10.940 1.299 1.00 0.00 66 PHE A O 19
ATOM 23193 N N . ARG A 1 67 ? -1.316 10.468 0.544 1.00 0.00 67 ARG A N 19
ATOM 23194 C CA . ARG A 1 67 ? -1.880 11.745 0.964 1.00 0.00 67 ARG A CA 19
ATOM 23195 C C . ARG A 1 67 ? -1.532 12.040 2.420 1.00 0.00 67 ARG A C 19
ATOM 23196 O O . ARG A 1 67 ? -1.591 11.156 3.275 1.00 0.00 67 ARG A O 19
ATOM 23217 N N . ASP A 1 68 ? -1.170 13.289 2.695 1.00 0.00 68 ASP A N 19
ATOM 23218 C CA . ASP A 1 68 ? -0.813 13.701 4.048 1.00 0.00 68 ASP A CA 19
ATOM 23219 C C . ASP A 1 68 ? -2.033 14.231 4.794 1.00 0.00 68 ASP A C 19
ATOM 23220 O O . ASP A 1 68 ? -2.280 15.436 4.822 1.00 0.00 68 ASP A O 19
ATOM 23229 N N . ASN A 1 69 ? -2.794 13.323 5.396 1.00 0.00 69 ASN A N 19
ATOM 23230 C CA . ASN A 1 69 ? -3.990 13.699 6.141 1.00 0.00 69 ASN A CA 19
ATOM 23231 C C . ASN A 1 69 ? -3.711 14.892 7.050 1.00 0.00 69 ASN A C 19
ATOM 23232 O O . ASN A 1 69 ? -3.094 14.751 8.105 1.00 0.00 69 ASN A O 19
ATOM 23243 N N . ALA A 1 70 ? -4.171 16.067 6.633 1.00 0.00 70 ALA A N 19
ATOM 23244 C CA . ALA A 1 70 ? -3.974 17.285 7.411 1.00 0.00 70 ALA A CA 19
ATOM 23245 C C . ALA A 1 70 ? -5.053 17.435 8.478 1.00 0.00 70 ALA A C 19
ATOM 23246 O O . ALA A 1 70 ? -6.011 18.187 8.304 1.00 0.00 70 ALA A O 19
ATOM 23253 N N . SER A 1 71 ? -4.890 16.714 9.583 1.00 0.00 71 SER A N 19
ATOM 23254 C CA . SER A 1 71 ? -5.852 16.763 10.677 1.00 0.00 71 SER A CA 19
ATOM 23255 C C . SER A 1 71 ? -5.227 17.384 11.923 1.00 0.00 71 SER A C 19
ATOM 23256 O O . SER A 1 71 ? -4.006 17.473 12.039 1.00 0.00 71 SER A O 19
ATOM 23264 N N . GLY A 1 72 ? -6.076 17.813 12.852 1.00 0.00 72 GLY A N 19
ATOM 23265 C CA . GLY A 1 72 ? -5.589 18.420 14.077 1.00 0.00 72 GLY A CA 19
ATOM 23266 C C . GLY A 1 72 ? -4.326 19.230 13.861 1.00 0.00 72 GLY A C 19
ATOM 23267 O O . GLY A 1 72 ? -4.370 20.393 13.459 1.00 0.00 72 GLY A O 19
ATOM 23271 N N . PRO A 1 73 ? -3.168 18.610 14.132 1.00 0.00 73 PRO A N 19
ATOM 23272 C CA . PRO A 1 73 ? -1.865 19.263 13.974 1.00 0.00 73 PRO A CA 19
ATOM 23273 C C . PRO A 1 73 ? -1.509 19.499 12.510 1.00 0.00 73 PRO A C 19
ATOM 23274 O O . PRO A 1 73 ? -2.192 19.011 11.609 1.00 0.00 73 PRO A O 19
ATOM 23285 N N . SER A 1 74 ? -0.436 20.248 12.279 1.00 0.00 74 SER A N 19
ATOM 23286 C CA . SER A 1 74 ? 0.009 20.550 10.924 1.00 0.00 74 SER A CA 19
ATOM 23287 C C . SER A 1 74 ? 0.761 19.367 10.322 1.00 0.00 74 SER A C 19
ATOM 23288 O O . SER A 1 74 ? 1.479 18.653 11.021 1.00 0.00 74 SER A O 19
ATOM 23296 N N . SER A 1 75 ? 0.589 19.166 9.019 1.00 0.00 75 SER A N 19
ATOM 23297 C CA . SER A 1 75 ? 1.247 18.067 8.322 1.00 0.00 75 SER A CA 19
ATOM 23298 C C . SER A 1 75 ? 2.173 18.594 7.230 1.00 0.00 75 SER A C 19
ATOM 23299 O O . SER A 1 75 ? 3.309 18.142 7.093 1.00 0.00 75 SER A O 19
ATOM 23307 N N . GLY A 1 76 ? 1.678 19.554 6.455 1.00 0.00 76 GLY A N 19
ATOM 23308 C CA . GLY A 1 76 ? 2.473 20.128 5.385 1.00 0.00 76 GLY A CA 19
ATOM 23309 C C . GLY A 1 76 ? 1.732 20.155 4.063 1.00 0.00 76 GLY A C 19
ATOM 23310 O O . GLY A 1 76 ? 2.082 20.918 3.163 1.00 0.00 76 GLY A O 19
ATOM 23314 N N . GLY A 1 1 ? 10.977 -16.424 9.555 1.00 0.00 1 GLY A N 20
ATOM 23315 C CA . GLY A 1 1 ? 10.342 -15.862 10.733 1.00 0.00 1 GLY A CA 20
ATOM 23316 C C . GLY A 1 1 ? 11.115 -14.691 11.305 1.00 0.00 1 GLY A C 20
ATOM 23317 O O . GLY A 1 1 ? 11.149 -13.612 10.713 1.00 0.00 1 GLY A O 20
ATOM 23321 N N . SER A 1 2 ? 11.736 -14.902 12.461 1.00 0.00 2 SER A N 20
ATOM 23322 C CA . SER A 1 2 ? 12.508 -13.853 13.117 1.00 0.00 2 SER A CA 20
ATOM 23323 C C . SER A 1 2 ? 13.684 -13.420 12.248 1.00 0.00 2 SER A C 20
ATOM 23324 O O . SER A 1 2 ? 13.847 -12.237 11.949 1.00 0.00 2 SER A O 20
ATOM 23332 N N . SER A 1 3 ? 14.502 -14.387 11.845 1.00 0.00 3 SER A N 20
ATOM 23333 C CA . SER A 1 3 ? 15.666 -14.107 11.012 1.00 0.00 3 SER A CA 20
ATOM 23334 C C . SER A 1 3 ? 15.252 -13.429 9.710 1.00 0.00 3 SER A C 20
ATOM 23335 O O . SER A 1 3 ? 14.159 -13.662 9.196 1.00 0.00 3 SER A O 20
ATOM 23343 N N . GLY A 1 4 ? 16.136 -12.587 9.181 1.00 0.00 4 GLY A N 20
ATOM 23344 C CA . GLY A 1 4 ? 15.845 -11.887 7.943 1.00 0.00 4 GLY A CA 20
ATOM 23345 C C . GLY A 1 4 ? 16.873 -12.165 6.865 1.00 0.00 4 GLY A C 20
ATOM 23346 O O . GLY A 1 4 ? 18.047 -12.388 7.160 1.00 0.00 4 GLY A O 20
ATOM 23350 N N . SER A 1 5 ? 16.432 -12.152 5.611 1.00 0.00 5 SER A N 20
ATOM 23351 C CA . SER A 1 5 ? 17.322 -12.410 4.485 1.00 0.00 5 SER A CA 20
ATOM 23352 C C . SER A 1 5 ? 17.503 -11.154 3.637 1.00 0.00 5 SER A C 20
ATOM 23353 O O . SER A 1 5 ? 16.750 -10.189 3.769 1.00 0.00 5 SER A O 20
ATOM 23361 N N . SER A 1 6 ? 18.507 -11.175 2.767 1.00 0.00 6 SER A N 20
ATOM 23362 C CA . SER A 1 6 ? 18.791 -10.038 1.900 1.00 0.00 6 SER A CA 20
ATOM 23363 C C . SER A 1 6 ? 19.243 -10.507 0.520 1.00 0.00 6 SER A C 20
ATOM 23364 O O . SER A 1 6 ? 19.548 -11.682 0.320 1.00 0.00 6 SER A O 20
ATOM 23372 N N . GLY A 1 7 ? 19.284 -9.577 -0.430 1.00 0.00 7 GLY A N 20
ATOM 23373 C CA . GLY A 1 7 ? 19.699 -9.913 -1.779 1.00 0.00 7 GLY A CA 20
ATOM 23374 C C . GLY A 1 7 ? 19.052 -9.025 -2.823 1.00 0.00 7 GLY A C 20
ATOM 23375 O O . GLY A 1 7 ? 19.415 -7.858 -2.969 1.00 0.00 7 GLY A O 20
ATOM 23379 N N . LYS A 1 8 ? 18.090 -9.579 -3.554 1.00 0.00 8 LYS A N 20
ATOM 23380 C CA . LYS A 1 8 ? 17.389 -8.830 -4.591 1.00 0.00 8 LYS A CA 20
ATOM 23381 C C . LYS A 1 8 ? 16.505 -7.749 -3.979 1.00 0.00 8 LYS A C 20
ATOM 23382 O O . LYS A 1 8 ? 15.688 -8.026 -3.100 1.00 0.00 8 LYS A O 20
ATOM 23401 N N . ARG A 1 9 ? 16.673 -6.517 -4.449 1.00 0.00 9 ARG A N 20
ATOM 23402 C CA . ARG A 1 9 ? 15.890 -5.395 -3.947 1.00 0.00 9 ARG A CA 20
ATOM 23403 C C . ARG A 1 9 ? 14.704 -5.106 -4.863 1.00 0.00 9 ARG A C 20
ATOM 23404 O O . ARG A 1 9 ? 14.729 -5.432 -6.051 1.00 0.00 9 ARG A O 20
ATOM 23425 N N . LYS A 1 10 ? 13.666 -4.495 -4.304 1.00 0.00 10 LYS A N 20
ATOM 23426 C CA . LYS A 1 10 ? 12.470 -4.161 -5.069 1.00 0.00 10 LYS A CA 20
ATOM 23427 C C . LYS A 1 10 ? 12.760 -3.051 -6.074 1.00 0.00 10 LYS A C 20
ATOM 23428 O O . LYS A 1 10 ? 13.602 -2.185 -5.834 1.00 0.00 10 LYS A O 20
ATOM 23447 N N . THR A 1 11 ? 12.054 -3.080 -7.201 1.00 0.00 11 THR A N 20
ATOM 23448 C CA . THR A 1 11 ? 12.235 -2.076 -8.242 1.00 0.00 11 THR A CA 20
ATOM 23449 C C . THR A 1 11 ? 11.018 -1.165 -8.345 1.00 0.00 11 THR A C 20
ATOM 23450 O O . THR A 1 11 ? 9.888 -1.591 -8.102 1.00 0.00 11 THR A O 20
ATOM 23461 N N . LYS A 1 12 ? 11.253 0.092 -8.707 1.00 0.00 12 LYS A N 20
ATOM 23462 C CA . LYS A 1 12 ? 10.175 1.064 -8.844 1.00 0.00 12 LYS A CA 20
ATOM 23463 C C . LYS A 1 12 ? 8.904 0.397 -9.359 1.00 0.00 12 LYS A C 20
ATOM 23464 O O . LYS A 1 12 ? 7.837 0.532 -8.762 1.00 0.00 12 LYS A O 20
ATOM 23483 N N . GLU A 1 13 ? 9.026 -0.322 -10.470 1.00 0.00 13 GLU A N 20
ATOM 23484 C CA . GLU A 1 13 ? 7.886 -1.010 -11.064 1.00 0.00 13 GLU A CA 20
ATOM 23485 C C . GLU A 1 13 ? 7.137 -1.827 -10.015 1.00 0.00 13 GLU A C 20
ATOM 23486 O O . GLU A 1 13 ? 5.960 -1.585 -9.749 1.00 0.00 13 GLU A O 20
ATOM 23498 N N . GLN A 1 14 ? 7.829 -2.796 -9.424 1.00 0.00 14 GLN A N 20
ATOM 23499 C CA . GLN A 1 14 ? 7.229 -3.650 -8.405 1.00 0.00 14 GLN A CA 20
ATOM 23500 C C . GLN A 1 14 ? 6.565 -2.814 -7.316 1.00 0.00 14 GLN A C 20
ATOM 23501 O O . GLN A 1 14 ? 5.366 -2.941 -7.065 1.00 0.00 14 GLN A O 20
ATOM 23515 N N . LEU A 1 15 ? 7.351 -1.958 -6.672 1.00 0.00 15 LEU A N 20
ATOM 23516 C CA . LEU A 1 15 ? 6.839 -1.101 -5.608 1.00 0.00 15 LEU A CA 20
ATOM 23517 C C . LEU A 1 15 ? 5.589 -0.355 -6.065 1.00 0.00 15 LEU A C 20
ATOM 23518 O O . LEU A 1 15 ? 4.659 -0.148 -5.286 1.00 0.00 15 LEU A O 20
ATOM 23534 N N . ALA A 1 16 ? 5.574 0.045 -7.332 1.00 0.00 16 ALA A N 20
ATOM 23535 C CA . ALA A 1 16 ? 4.437 0.763 -7.894 1.00 0.00 16 ALA A CA 20
ATOM 23536 C C . ALA A 1 16 ? 3.134 0.011 -7.644 1.00 0.00 16 ALA A C 20
ATOM 23537 O O . ALA A 1 16 ? 2.161 0.583 -7.153 1.00 0.00 16 ALA A O 20
ATOM 23544 N N . ILE A 1 17 ? 3.124 -1.273 -7.985 1.00 0.00 17 ILE A N 20
ATOM 23545 C CA . ILE A 1 17 ? 1.940 -2.103 -7.797 1.00 0.00 17 ILE A CA 20
ATOM 23546 C C . ILE A 1 17 ? 1.537 -2.161 -6.328 1.00 0.00 17 ILE A C 20
ATOM 23547 O O . ILE A 1 17 ? 0.368 -2.371 -6.001 1.00 0.00 17 ILE A O 20
ATOM 23563 N N . LEU A 1 18 ? 2.511 -1.971 -5.445 1.00 0.00 18 LEU A N 20
ATOM 23564 C CA . LEU A 1 18 ? 2.258 -1.999 -4.008 1.00 0.00 18 LEU A CA 20
ATOM 23565 C C . LEU A 1 18 ? 1.663 -0.677 -3.534 1.00 0.00 18 LEU A C 20
ATOM 23566 O O . LEU A 1 18 ? 0.623 -0.652 -2.875 1.00 0.00 18 LEU A O 20
ATOM 23582 N N . LYS A 1 19 ? 2.328 0.422 -3.875 1.00 0.00 19 LYS A N 20
ATOM 23583 C CA . LYS A 1 19 ? 1.864 1.749 -3.488 1.00 0.00 19 LYS A CA 20
ATOM 23584 C C . LYS A 1 19 ? 0.364 1.891 -3.725 1.00 0.00 19 LYS A C 20
ATOM 23585 O O . LYS A 1 19 ? -0.346 2.495 -2.921 1.00 0.00 19 LYS A O 20
ATOM 23604 N N . SER A 1 20 ? -0.111 1.331 -4.832 1.00 0.00 20 SER A N 20
ATOM 23605 C CA . SER A 1 20 ? -1.527 1.397 -5.175 1.00 0.00 20 SER A CA 20
ATOM 23606 C C . SER A 1 20 ? -2.355 0.520 -4.241 1.00 0.00 20 SER A C 20
ATOM 23607 O O . SER A 1 20 ? -3.485 0.861 -3.890 1.00 0.00 20 SER A O 20
ATOM 23615 N N . PHE A 1 21 ? -1.784 -0.611 -3.842 1.00 0.00 21 PHE A N 20
ATOM 23616 C CA . PHE A 1 21 ? -2.468 -1.539 -2.949 1.00 0.00 21 PHE A CA 20
ATOM 23617 C C . PHE A 1 21 ? -2.563 -0.966 -1.538 1.00 0.00 21 PHE A C 20
ATOM 23618 O O . PHE A 1 21 ? -3.620 -1.008 -0.908 1.00 0.00 21 PHE A O 20
ATOM 23635 N N . PHE A 1 22 ? -1.450 -0.430 -1.047 1.00 0.00 22 PHE A N 20
ATOM 23636 C CA . PHE A 1 22 ? -1.407 0.151 0.290 1.00 0.00 22 PHE A CA 20
ATOM 23637 C C . PHE A 1 22 ? -2.510 1.190 0.468 1.00 0.00 22 PHE A C 20
ATOM 23638 O O . PHE A 1 22 ? -3.193 1.218 1.492 1.00 0.00 22 PHE A O 20
ATOM 23655 N N . LEU A 1 23 ? -2.677 2.044 -0.537 1.00 0.00 23 LEU A N 20
ATOM 23656 C CA . LEU A 1 23 ? -3.697 3.086 -0.492 1.00 0.00 23 LEU A CA 20
ATOM 23657 C C . LEU A 1 23 ? -5.087 2.481 -0.322 1.00 0.00 23 LEU A C 20
ATOM 23658 O O . LEU A 1 23 ? -5.827 2.851 0.590 1.00 0.00 23 LEU A O 20
ATOM 23674 N N . GLN A 1 24 ? -5.433 1.549 -1.204 1.00 0.00 24 GLN A N 20
ATOM 23675 C CA . GLN A 1 24 ? -6.734 0.892 -1.149 1.00 0.00 24 GLN A CA 20
ATOM 23676 C C . GLN A 1 24 ? -6.939 0.201 0.195 1.00 0.00 24 GLN A C 20
ATOM 23677 O O . GLN A 1 24 ? -8.064 0.100 0.687 1.00 0.00 24 GLN A O 20
ATOM 23691 N N . CYS A 1 25 ? -5.846 -0.272 0.783 1.00 0.00 25 CYS A N 20
ATOM 23692 C CA . CYS A 1 25 ? -5.906 -0.955 2.071 1.00 0.00 25 CYS A CA 20
ATOM 23693 C C . CYS A 1 25 ? -4.537 -0.970 2.743 1.00 0.00 25 CYS A C 20
ATOM 23694 O O . CYS A 1 25 ? -3.599 -1.593 2.247 1.00 0.00 25 CYS A O 20
ATOM 23702 N N . GLN A 1 26 ? -4.431 -0.278 3.873 1.00 0.00 26 GLN A N 20
ATOM 23703 C CA . GLN A 1 26 ? -3.176 -0.209 4.611 1.00 0.00 26 GLN A CA 20
ATOM 23704 C C . GLN A 1 26 ? -2.812 -1.571 5.193 1.00 0.00 26 GLN A C 20
ATOM 23705 O O . GLN A 1 26 ? -1.656 -1.822 5.534 1.00 0.00 26 GLN A O 20
ATOM 23719 N N . TRP A 1 27 ? -3.805 -2.446 5.304 1.00 0.00 27 TRP A N 20
ATOM 23720 C CA . TRP A 1 27 ? -3.588 -3.783 5.845 1.00 0.00 27 TRP A CA 20
ATOM 23721 C C . TRP A 1 27 ? -4.018 -4.851 4.846 1.00 0.00 27 TRP A C 20
ATOM 23722 O O . TRP A 1 27 ? -5.174 -4.892 4.426 1.00 0.00 27 TRP A O 20
ATOM 23743 N N . ALA A 1 28 ? -3.081 -5.714 4.468 1.00 0.00 28 ALA A N 20
ATOM 23744 C CA . ALA A 1 28 ? -3.364 -6.784 3.520 1.00 0.00 28 ALA A CA 20
ATOM 23745 C C . ALA A 1 28 ? -3.407 -8.139 4.217 1.00 0.00 28 ALA A C 20
ATOM 23746 O O . ALA A 1 28 ? -2.594 -8.421 5.098 1.00 0.00 28 ALA A O 20
ATOM 23753 N N . ARG A 1 29 ? -4.361 -8.975 3.819 1.00 0.00 29 ARG A N 20
ATOM 23754 C CA . ARG A 1 29 ? -4.511 -10.300 4.408 1.00 0.00 29 ARG A CA 20
ATOM 23755 C C . ARG A 1 29 ? -3.730 -11.340 3.611 1.00 0.00 29 ARG A C 20
ATOM 23756 O O . ARG A 1 29 ? -3.297 -11.080 2.488 1.00 0.00 29 ARG A O 20
ATOM 23777 N N . ARG A 1 30 ? -3.553 -12.519 4.199 1.00 0.00 30 ARG A N 20
ATOM 23778 C CA . ARG A 1 30 ? -2.823 -13.598 3.544 1.00 0.00 30 ARG A CA 20
ATOM 23779 C C . ARG A 1 30 ? -3.470 -13.962 2.212 1.00 0.00 30 ARG A C 20
ATOM 23780 O O . ARG A 1 30 ? -2.789 -14.371 1.272 1.00 0.00 30 ARG A O 20
ATOM 23801 N N . GLU A 1 31 ? -4.789 -13.812 2.139 1.00 0.00 31 GLU A N 20
ATOM 23802 C CA . GLU A 1 31 ? -5.528 -14.127 0.922 1.00 0.00 31 GLU A CA 20
ATOM 23803 C C . GLU A 1 31 ? -5.251 -13.092 -0.165 1.00 0.00 31 GLU A C 20
ATOM 23804 O O . GLU A 1 31 ? -5.480 -13.343 -1.348 1.00 0.00 31 GLU A O 20
ATOM 23816 N N . ASP A 1 32 ? -4.758 -11.929 0.245 1.00 0.00 32 ASP A N 20
ATOM 23817 C CA . ASP A 1 32 ? -4.449 -10.856 -0.693 1.00 0.00 32 ASP A CA 20
ATOM 23818 C C . ASP A 1 32 ? -2.985 -10.910 -1.118 1.00 0.00 32 ASP A C 20
ATOM 23819 O O . ASP A 1 32 ? -2.664 -10.743 -2.295 1.00 0.00 32 ASP A O 20
ATOM 23828 N N . TYR A 1 33 ? -2.103 -11.145 -0.154 1.00 0.00 33 TYR A N 20
ATOM 23829 C CA . TYR A 1 33 ? -0.672 -11.218 -0.428 1.00 0.00 33 TYR A CA 20
ATOM 23830 C C . TYR A 1 33 ? -0.382 -12.219 -1.542 1.00 0.00 33 TYR A C 20
ATOM 23831 O O . TYR A 1 33 ? 0.409 -11.946 -2.444 1.00 0.00 33 TYR A O 20
ATOM 23849 N N . GLN A 1 34 ? -1.028 -13.378 -1.471 1.00 0.00 34 GLN A N 20
ATOM 23850 C CA . GLN A 1 34 ? -0.840 -14.420 -2.473 1.00 0.00 34 GLN A CA 20
ATOM 23851 C C . GLN A 1 34 ? -0.952 -13.847 -3.882 1.00 0.00 34 GLN A C 20
ATOM 23852 O O . GLN A 1 34 ? -0.409 -14.405 -4.836 1.00 0.00 34 GLN A O 20
ATOM 23866 N N . LYS A 1 35 ? -1.660 -12.730 -4.006 1.00 0.00 35 LYS A N 20
ATOM 23867 C CA . LYS A 1 35 ? -1.843 -12.079 -5.298 1.00 0.00 35 LYS A CA 20
ATOM 23868 C C . LYS A 1 35 ? -0.674 -11.150 -5.610 1.00 0.00 35 LYS A C 20
ATOM 23869 O O . LYS A 1 35 ? -0.179 -11.116 -6.737 1.00 0.00 35 LYS A O 20
ATOM 23888 N N . LEU A 1 36 ? -0.238 -10.398 -4.606 1.00 0.00 36 LEU A N 20
ATOM 23889 C CA . LEU A 1 36 ? 0.875 -9.470 -4.773 1.00 0.00 36 LEU A CA 20
ATOM 23890 C C . LEU A 1 36 ? 2.096 -10.180 -5.347 1.00 0.00 36 LEU A C 20
ATOM 23891 O O . LEU A 1 36 ? 2.781 -9.649 -6.220 1.00 0.00 36 LEU A O 20
ATOM 23907 N N . GLU A 1 37 ? 2.361 -11.385 -4.852 1.00 0.00 37 GLU A N 20
ATOM 23908 C CA . GLU A 1 37 ? 3.499 -12.169 -5.317 1.00 0.00 37 GLU A CA 20
ATOM 23909 C C . GLU A 1 37 ? 3.317 -12.580 -6.775 1.00 0.00 37 GLU A C 20
ATOM 23910 O O . GLU A 1 37 ? 4.230 -13.123 -7.396 1.00 0.00 37 GLU A O 20
ATOM 23922 N N . GLN A 1 38 ? 2.131 -12.316 -7.314 1.00 0.00 38 GLN A N 20
ATOM 23923 C CA . GLN A 1 38 ? 1.828 -12.660 -8.699 1.00 0.00 38 GLN A CA 20
ATOM 23924 C C . GLN A 1 38 ? 1.934 -11.434 -9.600 1.00 0.00 38 GLN A C 20
ATOM 23925 O O . GLN A 1 38 ? 2.213 -11.552 -10.793 1.00 0.00 38 GLN A O 20
ATOM 23939 N N . ILE A 1 39 ? 1.711 -10.259 -9.021 1.00 0.00 39 ILE A N 20
ATOM 23940 C CA . ILE A 1 39 ? 1.782 -9.012 -9.772 1.00 0.00 39 ILE A CA 20
ATOM 23941 C C . ILE A 1 39 ? 3.164 -8.378 -9.654 1.00 0.00 39 ILE A C 20
ATOM 23942 O O . ILE A 1 39 ? 3.756 -7.960 -10.650 1.00 0.00 39 ILE A O 20
ATOM 23958 N N . THR A 1 40 ? 3.676 -8.310 -8.428 1.00 0.00 40 THR A N 20
ATOM 23959 C CA . THR A 1 40 ? 4.988 -7.728 -8.179 1.00 0.00 40 THR A CA 20
ATOM 23960 C C . THR A 1 40 ? 6.091 -8.768 -8.341 1.00 0.00 40 THR A C 20
ATOM 23961 O O . THR A 1 40 ? 7.253 -8.427 -8.555 1.00 0.00 40 THR A O 20
ATOM 23972 N N . GLY A 1 41 ? 5.718 -10.040 -8.238 1.00 0.00 41 GLY A N 20
ATOM 23973 C CA . GLY A 1 41 ? 6.688 -11.111 -8.376 1.00 0.00 41 GLY A CA 20
ATOM 23974 C C . GLY A 1 41 ? 7.555 -11.270 -7.144 1.00 0.00 41 GLY A C 20
ATOM 23975 O O . GLY A 1 41 ? 8.392 -12.172 -7.076 1.00 0.00 41 GLY A O 20
ATOM 23979 N N . LEU A 1 42 ? 7.359 -10.392 -6.167 1.00 0.00 42 LEU A N 20
ATOM 23980 C CA . LEU A 1 42 ? 8.132 -10.438 -4.930 1.00 0.00 42 LEU A CA 20
ATOM 23981 C C . LEU A 1 42 ? 7.556 -11.470 -3.966 1.00 0.00 42 LEU A C 20
ATOM 23982 O O . LEU A 1 42 ? 6.341 -11.610 -3.821 1.00 0.00 42 LEU A O 20
ATOM 23998 N N . PRO A 1 43 ? 8.447 -12.209 -3.289 1.00 0.00 43 PRO A N 20
ATOM 23999 C CA . PRO A 1 43 ? 8.050 -13.239 -2.324 1.00 0.00 43 PRO A CA 20
ATOM 24000 C C . PRO A 1 43 ? 7.028 -12.726 -1.315 1.00 0.00 43 PRO A C 20
ATOM 24001 O O . PRO A 1 43 ? 7.090 -11.574 -0.886 1.00 0.00 43 PRO A O 20
ATOM 24012 N N . ARG A 1 44 ? 6.088 -13.588 -0.941 1.00 0.00 44 ARG A N 20
ATOM 24013 C CA . ARG A 1 44 ? 5.052 -13.221 0.017 1.00 0.00 44 ARG A CA 20
ATOM 24014 C C . ARG A 1 44 ? 5.663 -12.573 1.256 1.00 0.00 44 ARG A C 20
ATOM 24015 O O . ARG A 1 44 ? 5.177 -11.560 1.759 1.00 0.00 44 ARG A O 20
ATOM 24036 N N . PRO A 1 45 ? 6.752 -13.170 1.760 1.00 0.00 45 PRO A N 20
ATOM 24037 C CA . PRO A 1 45 ? 7.452 -12.668 2.947 1.00 0.00 45 PRO A CA 20
ATOM 24038 C C . PRO A 1 45 ? 8.114 -11.316 2.700 1.00 0.00 45 PRO A C 20
ATOM 24039 O O . PRO A 1 45 ? 8.382 -10.567 3.639 1.00 0.00 45 PRO A O 20
ATOM 24050 N N . GLU A 1 46 ? 8.374 -11.012 1.433 1.00 0.00 46 GLU A N 20
ATOM 24051 C CA . GLU A 1 46 ? 9.005 -9.750 1.065 1.00 0.00 46 GLU A CA 20
ATOM 24052 C C . GLU A 1 46 ? 7.975 -8.626 0.996 1.00 0.00 46 GLU A C 20
ATOM 24053 O O . GLU A 1 46 ? 8.298 -7.459 1.221 1.00 0.00 46 GLU A O 20
ATOM 24065 N N . ILE A 1 47 ? 6.735 -8.987 0.685 1.00 0.00 47 ILE A N 20
ATOM 24066 C CA . ILE A 1 47 ? 5.657 -8.010 0.587 1.00 0.00 47 ILE A CA 20
ATOM 24067 C C . ILE A 1 47 ? 4.998 -7.781 1.943 1.00 0.00 47 ILE A C 20
ATOM 24068 O O . ILE A 1 47 ? 4.824 -6.641 2.375 1.00 0.00 47 ILE A O 20
ATOM 24084 N N . ILE A 1 48 ? 4.636 -8.872 2.610 1.00 0.00 48 ILE A N 20
ATOM 24085 C CA . ILE A 1 48 ? 3.999 -8.789 3.919 1.00 0.00 48 ILE A CA 20
ATOM 24086 C C . ILE A 1 48 ? 4.739 -7.816 4.830 1.00 0.00 48 ILE A C 20
ATOM 24087 O O . ILE A 1 48 ? 4.120 -7.054 5.572 1.00 0.00 48 ILE A O 20
ATOM 24103 N N . GLN A 1 49 ? 6.066 -7.847 4.767 1.00 0.00 49 GLN A N 20
ATOM 24104 C CA . GLN A 1 49 ? 6.890 -6.965 5.586 1.00 0.00 49 GLN A CA 20
ATOM 24105 C C . GLN A 1 49 ? 6.845 -5.534 5.061 1.00 0.00 49 GLN A C 20
ATOM 24106 O O . GLN A 1 49 ? 6.734 -4.583 5.834 1.00 0.00 49 GLN A O 20
ATOM 24120 N N . TRP A 1 50 ? 6.931 -5.389 3.744 1.00 0.00 50 TRP A N 20
ATOM 24121 C CA . TRP A 1 50 ? 6.900 -4.073 3.116 1.00 0.00 50 TRP A CA 20
ATOM 24122 C C . TRP A 1 50 ? 5.844 -3.185 3.765 1.00 0.00 50 TRP A C 20
ATOM 24123 O O . TRP A 1 50 ? 6.143 -2.082 4.223 1.00 0.00 50 TRP A O 20
ATOM 24144 N N . PHE A 1 51 ? 4.609 -3.673 3.803 1.00 0.00 51 PHE A N 20
ATOM 24145 C CA . PHE A 1 51 ? 3.508 -2.922 4.397 1.00 0.00 51 PHE A CA 20
ATOM 24146 C C . PHE A 1 51 ? 3.897 -2.380 5.769 1.00 0.00 51 PHE A C 20
ATOM 24147 O O . PHE A 1 51 ? 3.505 -1.277 6.146 1.00 0.00 51 PHE A O 20
ATOM 24164 N N . GLY A 1 52 ? 4.671 -3.166 6.511 1.00 0.00 52 GLY A N 20
ATOM 24165 C CA . GLY A 1 52 ? 5.101 -2.749 7.834 1.00 0.00 52 GLY A CA 20
ATOM 24166 C C . GLY A 1 52 ? 5.838 -1.425 7.813 1.00 0.00 52 GLY A C 20
ATOM 24167 O O . GLY A 1 52 ? 5.397 -0.451 8.425 1.00 0.00 52 GLY A O 20
ATOM 24171 N N . ASP A 1 53 ? 6.964 -1.387 7.110 1.00 0.00 53 ASP A N 20
ATOM 24172 C CA . ASP A 1 53 ? 7.765 -0.172 7.012 1.00 0.00 53 ASP A CA 20
ATOM 24173 C C . ASP A 1 53 ? 6.964 0.956 6.369 1.00 0.00 53 ASP A C 20
ATOM 24174 O O . ASP A 1 53 ? 7.161 2.130 6.685 1.00 0.00 53 ASP A O 20
ATOM 24183 N N . THR A 1 54 ? 6.061 0.593 5.464 1.00 0.00 54 THR A N 20
ATOM 24184 C CA . THR A 1 54 ? 5.232 1.574 4.775 1.00 0.00 54 THR A CA 20
ATOM 24185 C C . THR A 1 54 ? 4.349 2.335 5.757 1.00 0.00 54 THR A C 20
ATOM 24186 O O . THR A 1 54 ? 4.182 3.549 5.643 1.00 0.00 54 THR A O 20
ATOM 24197 N N . ARG A 1 55 ? 3.787 1.614 6.721 1.00 0.00 55 ARG A N 20
ATOM 24198 C CA . ARG A 1 55 ? 2.920 2.222 7.723 1.00 0.00 55 ARG A CA 20
ATOM 24199 C C . ARG A 1 55 ? 3.675 3.275 8.529 1.00 0.00 55 ARG A C 20
ATOM 24200 O O . ARG A 1 55 ? 3.217 4.408 8.673 1.00 0.00 55 ARG A O 20
ATOM 24221 N N . TYR A 1 56 ? 4.834 2.891 9.053 1.00 0.00 56 TYR A N 20
ATOM 24222 C CA . TYR A 1 56 ? 5.652 3.801 9.847 1.00 0.00 56 TYR A CA 20
ATOM 24223 C C . TYR A 1 56 ? 5.828 5.138 9.135 1.00 0.00 56 TYR A C 20
ATOM 24224 O O . TYR A 1 56 ? 5.386 6.178 9.624 1.00 0.00 56 TYR A O 20
ATOM 24242 N N . ALA A 1 57 ? 6.475 5.103 7.974 1.00 0.00 57 ALA A N 20
ATOM 24243 C CA . ALA A 1 57 ? 6.707 6.311 7.192 1.00 0.00 57 ALA A CA 20
ATOM 24244 C C . ALA A 1 57 ? 5.435 7.145 7.079 1.00 0.00 57 ALA A C 20
ATOM 24245 O O . ALA A 1 57 ? 5.435 8.339 7.382 1.00 0.00 57 ALA A O 20
ATOM 24252 N N . LEU A 1 58 ? 4.354 6.510 6.642 1.00 0.00 58 LEU A N 20
ATOM 24253 C CA . LEU A 1 58 ? 3.075 7.194 6.488 1.00 0.00 58 LEU A CA 20
ATOM 24254 C C . LEU A 1 58 ? 2.726 7.984 7.745 1.00 0.00 58 LEU A C 20
ATOM 24255 O O . LEU A 1 58 ? 2.504 9.194 7.689 1.00 0.00 58 LEU A O 20
ATOM 24271 N N . LYS A 1 59 ? 2.681 7.293 8.879 1.00 0.00 59 LYS A N 20
ATOM 24272 C CA . LYS A 1 59 ? 2.363 7.930 10.152 1.00 0.00 59 LYS A CA 20
ATOM 24273 C C . LYS A 1 59 ? 3.216 9.176 10.365 1.00 0.00 59 LYS A C 20
ATOM 24274 O O . LYS A 1 59 ? 2.705 10.237 10.724 1.00 0.00 59 LYS A O 20
ATOM 24293 N N . HIS A 1 60 ? 4.520 9.040 10.141 1.00 0.00 60 HIS A N 20
ATOM 24294 C CA . HIS A 1 60 ? 5.444 10.156 10.307 1.00 0.00 60 HIS A CA 20
ATOM 24295 C C . HIS A 1 60 ? 5.353 11.117 9.125 1.00 0.00 60 HIS A C 20
ATOM 24296 O O . HIS A 1 60 ? 5.980 12.176 9.124 1.00 0.00 60 HIS A O 20
ATOM 24311 N N . GLY A 1 61 ? 4.569 10.740 8.120 1.00 0.00 61 GLY A N 20
ATOM 24312 C CA . GLY A 1 61 ? 4.411 11.579 6.947 1.00 0.00 61 GLY A CA 20
ATOM 24313 C C . GLY A 1 61 ? 5.635 11.561 6.053 1.00 0.00 61 GLY A C 20
ATOM 24314 O O . GLY A 1 61 ? 6.152 12.613 5.677 1.00 0.00 61 GLY A O 20
ATOM 24318 N N . GLN A 1 62 ? 6.101 10.363 5.713 1.00 0.00 62 GLN A N 20
ATOM 24319 C CA . GLN A 1 62 ? 7.273 10.214 4.860 1.00 0.00 62 GLN A CA 20
ATOM 24320 C C . GLN A 1 62 ? 6.865 9.901 3.424 1.00 0.00 62 GLN A C 20
ATOM 24321 O O . GLN A 1 62 ? 7.492 10.370 2.473 1.00 0.00 62 GLN A O 20
ATOM 24335 N N . LEU A 1 63 ? 5.812 9.106 3.273 1.00 0.00 63 LEU A N 20
ATOM 24336 C CA . LEU A 1 63 ? 5.320 8.730 1.952 1.00 0.00 63 LEU A CA 20
ATOM 24337 C C . LEU A 1 63 ? 4.949 9.965 1.138 1.00 0.00 63 LEU A C 20
ATOM 24338 O O . LEU A 1 63 ? 4.150 10.793 1.575 1.00 0.00 63 LEU A O 20
ATOM 24354 N N . LYS A 1 64 ? 5.532 10.080 -0.051 1.00 0.00 64 LYS A N 20
ATOM 24355 C CA . LYS A 1 64 ? 5.261 11.212 -0.930 1.00 0.00 64 LYS A CA 20
ATOM 24356 C C . LYS A 1 64 ? 4.043 10.939 -1.807 1.00 0.00 64 LYS A C 20
ATOM 24357 O O . LYS A 1 64 ? 3.351 11.866 -2.229 1.00 0.00 64 LYS A O 20
ATOM 24376 N N . TRP A 1 65 ? 3.787 9.664 -2.076 1.00 0.00 65 TRP A N 20
ATOM 24377 C CA . TRP A 1 65 ? 2.651 9.271 -2.902 1.00 0.00 65 TRP A CA 20
ATOM 24378 C C . TRP A 1 65 ? 1.380 9.167 -2.066 1.00 0.00 65 TRP A C 20
ATOM 24379 O O . TRP A 1 65 ? 0.270 9.215 -2.597 1.00 0.00 65 TRP A O 20
ATOM 24400 N N . PHE A 1 66 ? 1.549 9.024 -0.756 1.00 0.00 66 PHE A N 20
ATOM 24401 C CA . PHE A 1 66 ? 0.414 8.913 0.154 1.00 0.00 66 PHE A CA 20
ATOM 24402 C C . PHE A 1 66 ? 0.044 10.276 0.731 1.00 0.00 66 PHE A C 20
ATOM 24403 O O . PHE A 1 66 ? 0.911 11.114 0.978 1.00 0.00 66 PHE A O 20
ATOM 24420 N N . ARG A 1 67 ? -1.251 10.490 0.942 1.00 0.00 67 ARG A N 20
ATOM 24421 C CA . ARG A 1 67 ? -1.737 11.752 1.488 1.00 0.00 67 ARG A CA 20
ATOM 24422 C C . ARG A 1 67 ? -0.965 12.133 2.747 1.00 0.00 67 ARG A C 20
ATOM 24423 O O . ARG A 1 67 ? -1.014 11.427 3.755 1.00 0.00 67 ARG A O 20
ATOM 24444 N N . ASP A 1 68 ? -0.253 13.252 2.682 1.00 0.00 68 ASP A N 20
ATOM 24445 C CA . ASP A 1 68 ? 0.530 13.728 3.817 1.00 0.00 68 ASP A CA 20
ATOM 24446 C C . ASP A 1 68 ? -0.327 14.579 4.749 1.00 0.00 68 ASP A C 20
ATOM 24447 O O . ASP A 1 68 ? -0.717 15.694 4.404 1.00 0.00 68 ASP A O 20
ATOM 24456 N N . ASN A 1 69 ? -0.616 14.046 5.932 1.00 0.00 69 ASN A N 20
ATOM 24457 C CA . ASN A 1 69 ? -1.428 14.756 6.913 1.00 0.00 69 ASN A CA 20
ATOM 24458 C C . ASN A 1 69 ? -0.574 15.722 7.728 1.00 0.00 69 ASN A C 20
ATOM 24459 O O . ASN A 1 69 ? -0.013 15.352 8.759 1.00 0.00 69 ASN A O 20
ATOM 24470 N N . ALA A 1 70 ? -0.481 16.962 7.259 1.00 0.00 70 ALA A N 20
ATOM 24471 C CA . ALA A 1 70 ? 0.301 17.982 7.946 1.00 0.00 70 ALA A CA 20
ATOM 24472 C C . ALA A 1 70 ? 1.711 17.484 8.244 1.00 0.00 70 ALA A C 20
ATOM 24473 O O . ALA A 1 70 ? 2.228 17.676 9.345 1.00 0.00 70 ALA A O 20
ATOM 24480 N N . SER A 1 71 ? 2.329 16.843 7.257 1.00 0.00 71 SER A N 20
ATOM 24481 C CA . SER A 1 71 ? 3.678 16.313 7.415 1.00 0.00 71 SER A CA 20
ATOM 24482 C C . SER A 1 71 ? 4.646 17.411 7.846 1.00 0.00 71 SER A C 20
ATOM 24483 O O . SER A 1 71 ? 4.767 18.442 7.186 1.00 0.00 71 SER A O 20
ATOM 24491 N N . GLY A 1 72 ? 5.333 17.181 8.961 1.00 0.00 72 GLY A N 20
ATOM 24492 C CA . GLY A 1 72 ? 6.282 18.158 9.462 1.00 0.00 72 GLY A CA 20
ATOM 24493 C C . GLY A 1 72 ? 7.655 17.563 9.703 1.00 0.00 72 GLY A C 20
ATOM 24494 O O . GLY A 1 72 ? 7.816 16.349 9.828 1.00 0.00 72 GLY A O 20
ATOM 24498 N N . PRO A 1 73 ? 8.676 18.430 9.769 1.00 0.00 73 PRO A N 20
ATOM 24499 C CA . PRO A 1 73 ? 10.061 18.006 9.995 1.00 0.00 73 PRO A CA 20
ATOM 24500 C C . PRO A 1 73 ? 10.284 17.485 11.411 1.00 0.00 73 PRO A C 20
ATOM 24501 O O . PRO A 1 73 ? 10.507 18.260 12.340 1.00 0.00 73 PRO A O 20
ATOM 24512 N N . SER A 1 74 ? 10.222 16.166 11.568 1.00 0.00 74 SER A N 20
ATOM 24513 C CA . SER A 1 74 ? 10.413 15.541 12.871 1.00 0.00 74 SER A CA 20
ATOM 24514 C C . SER A 1 74 ? 11.710 14.739 12.904 1.00 0.00 74 SER A C 20
ATOM 24515 O O . SER A 1 74 ? 11.834 13.711 12.238 1.00 0.00 74 SER A O 20
ATOM 24523 N N . SER A 1 75 ? 12.675 15.217 13.683 1.00 0.00 75 SER A N 20
ATOM 24524 C CA . SER A 1 75 ? 13.965 14.547 13.801 1.00 0.00 75 SER A CA 20
ATOM 24525 C C . SER A 1 75 ? 14.831 15.218 14.863 1.00 0.00 75 SER A C 20
ATOM 24526 O O . SER A 1 75 ? 15.007 16.436 14.858 1.00 0.00 75 SER A O 20
ATOM 24534 N N . GLY A 1 76 ? 15.369 14.413 15.774 1.00 0.00 76 GLY A N 20
ATOM 24535 C CA . GLY A 1 76 ? 16.209 14.946 16.831 1.00 0.00 76 GLY A CA 20
ATOM 24536 C C . GLY A 1 76 ? 16.844 13.856 17.672 1.00 0.00 76 GLY A C 20
ATOM 24537 O O . GLY A 1 76 ? 16.284 13.440 18.686 1.00 0.00 76 GLY A O 20
#

Secondary structure (DSSP, 8-state):
---S-------HHHHHHHHHHHHH-SS--HHHHHHHHHHT---HHHHHHHHHHHHHHHHHT--SSTT---S-----

Organism: Homo sapiens (NCBI:txid9606)

Foldseek 3Di:
DPDDDDDDDFDPQLVVVVLVVCQVPLDDDPVRLVVSCVRSVDDSVVNNCVSVVVVVCQVLQNDPSDDRDPRDDDDD

GO terms:
  GO:0005515 protein binding (F, IPI)
  GO:0005654 nucleoplasm (C, IDA)
  GO:0005730 nucleolus (C, IDA)

InterPro domains:
  IPR001356 Homeodomain [PS50071] (70-109)
  IPR001356 Homeodomain [PS50071] (354-414)
  IPR001356 Homeodomain [SM00389] (55-117)
  IPR001356 Homeodomain [SM00389] (356-418)
  IPR001356 Homeodomain [cd00086] (65-114)
  IPR001356 Homeodomain [cd00086] (358-415)
  IPR009057 Homedomain-like superfamily [SSF46689] (68-119)
  IPR009057 Homedomain-like superfamily [SSF46689] (356-421)
  IPR024578 Homez, homeobox domain [PF11569] (453-509)

Radius of gyration: 13.92 Å; Cα contacts (8 Å, |Δi|>4): 45; chains: 1; bounding box: 42×32×26 Å